Protein AF-0000000068853796 (afdb_homodimer)

Secondary structure (DSSP, 8-state):
--------BHHHHHHHHHHHTT--EEEEE--GGGHHHHHHHHH-SS-EEEE-SSHHHHHHHHHHHHHHTTTSS-EEEEE-STHHHHTTHHHHHHHHHTT--EEEEEEE--GGGTTSS-TT---HHHHHHHHT-SEEEE---GGGHHHHHHHHHHHHHHTT-EEEEEEEHHHHT-B-SS--S--SSS-HHHHHHHHSPPSPPHHHHHHHHHHHT-TT--EEEEE-GGGGGGHHHHHHHHHHHT--EEESSTTSS-TTSTTEEEE-STTS-TTSHHHHHHHHH-SEEEEES-S--HHHHB-TTS-B-SEEEEEESSGGG--TTS--SEEEES-HHHHH-TTTTHHHHHHHHHHHHTT-------S--TTS-TTTTTS-TT-------TT---HHHHHHHHGGG--TT-EEEE-SSHHHHHHHHH----TT-EEE---SS--TTHHHHHHHHHHHHH-TT--EEEEEEHHHHHHHGGGHHHHHHTT--EEEEEEE-SB-HHHHHHSTT--S-B-----HHHHHHHTT-EEEEE-SGGGHHHHHHHHHH-SSEEEEEEE--TT-------------------/--------BHHHHHHHHHHHTT--EEEEE--GGGHHHHHHHHH-TT-EEEE-SSHHHHHHHHHHHHHHTTTSS-EEEEE-STHHHHTTHHHHHHHHHTT--EEEEEEE--GGGTTSS-TT---HHHHHHHHT-SEEEE---GGGHHHHHHHHHHHHHHTT-EEEEEEEHHHHT-B-SS--S--SSS-HHHHHHHHSPPSPPHHHHHHHHHHHT-TT--EEEEE-GGGGGGHHHHHHHHHHHT--EEESSTTSS-TTSTTEEEE-STTS-TTSHHHHHHHHH--EEEEES-S--HHHHB-TTS-B-SEEEEEESSGGG--TTS--SEEEES-HHHHH--TTTHHHHHHHHHHHHTTTT-----S--TTS-TTTTTS-TT-------TT---HHHHHHHHGGG--TT-EEEE-SSHHHHHHHHH----TT-EEE---SS--TTHHHHHHHHHHHHH-TT--EEEEEEHHHHHHHGGGHHHHHHTT--EEEEEEE-SB-HHHHHHSTT--S-B-----HHHHHHHTT-EEEEE-SGGGHHHHHHHHHH-SSEEEEEEE--TT-------------------

Solvent-accessible surface area (backbone atoms only — not comparable to full-atom values): 58100 Å² total; per-residue (Å²): 133,78,76,75,70,78,70,48,33,44,33,54,55,52,50,50,35,39,42,62,36,54,26,48,56,39,24,14,28,84,35,78,26,28,43,66,49,45,34,43,35,62,68,35,92,62,38,39,69,39,66,40,47,37,28,41,51,10,20,35,26,12,29,34,40,2,54,74,50,69,41,66,23,40,11,28,21,39,22,11,37,30,38,39,47,40,32,25,44,38,14,41,47,38,16,36,64,60,44,15,10,24,39,38,42,29,17,26,62,38,77,90,56,55,92,65,90,38,72,29,66,63,64,61,34,50,24,46,35,48,58,61,40,78,39,46,41,65,63,88,48,68,86,47,49,66,62,50,52,45,48,43,52,49,45,12,53,64,64,21,17,18,25,38,42,33,42,22,37,62,41,39,66,31,75,41,95,73,77,65,93,64,66,54,94,61,47,47,67,53,50,44,51,70,51,32,35,56,80,66,50,69,65,58,40,50,47,48,37,48,63,74,65,38,84,88,63,30,55,33,38,33,39,12,69,83,35,32,86,28,18,67,45,52,49,55,51,23,62,75,65,69,22,42,31,35,21,60,40,73,28,29,44,42,47,82,40,81,40,42,60,46,35,42,56,96,49,12,39,39,28,42,66,48,38,40,55,51,55,69,62,37,43,32,37,41,29,30,39,46,85,77,49,56,83,80,28,26,39,75,84,65,47,74,76,36,44,27,34,38,37,15,43,28,81,84,52,57,63,80,89,53,75,56,82,38,78,42,43,16,42,57,43,62,60,48,55,2,63,80,68,16,34,50,37,46,41,50,33,46,66,52,49,65,67,64,73,74,70,71,57,81,57,74,69,79,72,64,60,59,56,67,67,55,32,61,62,78,58,62,79,58,68,84,47,88,69,29,17,55,65,51,61,47,34,45,64,45,28,82,68,60,52,63,62,26,29,42,10,37,19,42,57,48,51,28,38,40,43,54,62,28,42,46,37,53,71,60,33,44,64,46,65,52,74,36,35,45,36,60,30,42,10,62,37,30,16,46,40,37,13,68,71,64,32,90,88,13,40,3,34,18,40,24,32,45,64,25,42,40,44,43,52,45,40,52,37,40,32,54,74,66,65,27,28,30,38,39,36,34,45,35,39,50,46,46,55,51,39,43,72,70,32,88,83,48,51,83,39,73,45,72,72,56,42,64,58,46,39,34,42,19,59,73,30,47,60,50,78,31,37,36,64,87,46,42,66,62,50,52,54,50,44,74,68,49,78,37,46,27,35,39,42,30,33,30,60,70,84,68,73,68,85,71,31,78,75,61,60,80,68,92,68,80,78,68,90,122,131,78,76,75,71,79,74,48,34,43,34,54,55,52,49,50,33,40,44,63,36,54,27,47,55,38,24,15,28,83,33,78,27,28,42,66,47,46,34,44,34,62,66,35,90,63,38,41,69,40,66,39,48,38,27,41,51,11,19,36,25,10,28,34,42,2,52,74,50,68,42,66,23,39,11,28,20,36,24,10,36,31,39,40,48,41,32,25,44,38,14,42,46,38,16,35,63,60,45,16,11,25,41,36,42,29,18,26,61,39,76,90,56,55,95,62,92,39,74,28,66,64,64,60,34,50,23,45,34,47,57,62,41,79,40,45,39,64,63,87,47,68,85,45,49,67,61,48,53,44,49,44,54,50,46,12,53,63,64,22,18,18,22,38,43,32,42,24,37,63,41,38,67,31,74,40,93,74,77,64,92,66,69,54,95,60,46,48,67,53,49,44,52,72,53,32,34,56,80,63,49,68,65,57,45,50,49,48,37,50,61,74,59,38,85,89,62,30,55,32,38,33,36,13,69,84,34,32,88,28,17,68,46,52,49,54,51,23,62,71,66,68,21,40,31,34,21,61,39,73,27,30,43,42,47,81,40,81,41,43,61,47,34,41,56,97,48,13,38,40,27,41,67,49,36,40,55,53,54,68,62,36,43,31,37,40,29,30,39,46,83,79,48,56,82,78,27,25,40,75,84,64,46,72,76,35,44,29,32,39,37,15,43,29,81,85,51,57,62,81,88,53,76,57,83,39,78,42,45,14,42,58,42,61,62,49,56,7,62,80,69,18,32,49,41,44,42,48,30,45,65,56,44,61,66,61,69,72,65,70,54,80,58,72,69,72,74,62,57,59,57,66,64,56,31,65,61,79,60,57,80,58,68,83,48,89,69,29,18,55,65,51,60,47,33,44,63,45,27,82,68,60,51,65,62,26,29,42,10,37,19,43,55,47,50,29,40,40,44,54,64,28,43,48,38,53,71,59,34,46,65,47,66,53,74,36,36,45,37,60,28,42,10,62,37,30,15,43,41,38,12,68,71,65,32,90,86,13,39,5,34,18,41,24,32,48,65,22,41,41,46,43,52,45,39,52,37,40,32,54,72,65,66,28,29,30,37,37,37,33,46,34,40,50,45,46,53,51,38,45,74,72,33,89,82,49,52,83,39,74,42,71,71,56,41,63,59,45,38,32,43,18,59,73,31,47,60,49,77,31,36,36,65,87,45,42,66,63,51,51,53,51,44,74,68,50,77,37,46,26,35,38,43,29,33,30,60,69,83,68,73,67,83,70,31,78,73,62,60,82,67,94,67,80,72,72,78,128

Sequence (1156 aa):
MGCVESKATEVSIVCNALAEAGVSHVYGGHGGAVVPLVNAVCSHKSLTWVCTRNEANASLMAAAAGKLSNGKALGCCLSTSGPAVSNLVTGLLDAQLDRVPVIALTGCKPRSDQGHSEFQDIDQARLLAAGGLAYSITIADPTQLLSVIRDAIAIAFTKRAAVHIAIPVDIQVATVASPPARVLSCSPETLLQRVKAGPPSDASLQRLAALLTAEGERICFAIGCEARDAGPEILALAHRLNAPIVTRSLSAVDEDDYHAMGVIGVHGKPGMRGTAAVLEKTTLVVAFAVSELSVLLCNLHGLQVRKLVEVTTDSFGLAMHFEAELSVTADVATAMALETNANRVIKALRARVARKAGLSTDVAAPRQPAPTLRAPTAMLKTVARSSYCHQAQLLARLGPRLGANDVVCVDTGDITLWTSLSLRLRRGSVVLSSERLGTMGYALCAGIVASAQRGPSATGIVIAGDGGFQMTLNELGTAIQMNSRLVIIVIDNKVLGRVEFGFNNAQGCALAGPDYLALARAYGADGIQLTDDSQIDAALDAAFAASGVFMLHVVSDPDVKAEMATYKPRGIVKVDSAMGCVESKATEVSIVCNALAEAGVSHVYGGHGGAVVPLVNAVCSHKSLTWVCTRNEANASLMAAAAGKLSNGKALGCCLSTSGPAVSNLVTGLLDAQLDRVPVIALTGCKPRSDQGHSEFQDIDQARLLAAGGLAYSITIADPTQLLSVIRDAIAIAFTKRAAVHIAIPVDIQVATVASPPARVLSCSPETLLQRVKAGPPSDASLQRLAALLTAEGERICFAIGCEARDAGPEILALAHRLNAPIVTRSLSAVDEDDYHAMGVIGVHGKPGMRGTAAVLEKTTLVVAFAVSELSVLLCNLHGLQVRKLVEVTTDSFGLAMHFEAELSVTADVATAMALETNANRVIKALRARVARKAGLSTDVAAPRQPAPTLRAPTAMLKTVARSSYCHQAQLLARLGPRLGANDVVCVDTGDITLWTSLSLRLRRGSVVLSSERLGTMGYALCAGIVASAQRGPSATGIVIAGDGGFQMTLNELGTAIQMNSRLVIIVIDNKVLGRVEFGFNNAQGCALAGPDYLALARAYGADGIQLTDDSQIDAALDAAFAASGVFMLHVVSDPDVKAEMATYKPRGIVKVDSA

Foldseek 3Di:
DDPPPPFDALLLLVLLLQVLQVEQEEEEADDDQCVLNQVNQVPDPRYDYFYFPALLLRLLLLLLLQLVVLQLHERHYEYEAAPRLVSNQLSQVLQAVLLGFYEYEYGDAAPVPAPDPDDRHDPSQVVNVVSPFPEGDEDDDLVCSLVVSQVSSLCCRLRSTYYYYYYYSVSRGHGDPDRDPHSHPDGSVVSLVVQFDDAWDPVQLVLVLCVLLPPPAQEAEEEESSLLVLLVLVVVVCVLSVHAYEYQDAQSAQCQDLRYQFYDDPLEQCLLPLSLVSLLSGAEYEYELDQDCQLSAHFLVSHGRHEYEYEYRGPSSDDPVDDHPYYHRHNSNVNRVCPVDVCCSVVVNVVSSVPPPPPVVVPPPPPPRPCVSLVLPCPVVPPQDFQFAALLLLQQVLAVVDDLLEEEFEAAAQQSNSNRSRHGHHHRYHYDYSRPSRDQLSQVSSQLSSQQPSDQLYEREGGHEPVSCVVRVSSLLSQVVSQGHYEHEYEYQQFRQRQPVVDPPDPDGGHDDDPVQVSCVVSPEGEDEDRGNVCSVVRSVVSSPDGGYYYYHGHHHNPDGRDNRNSNPDDDPPPPDD/DDPPPPFDALLLLVLLLQVLQVEQEEEEADDDQCVLNQVNQVPDPRYDYFYFPALLLRLLLLLLLQLVVLQLHERHYEYEAAPRLVSNQLSQVLQAVLLGFYEYEYGDAAPVPAPDPDDRHDPSQVVNVVSPFPEGDEDDDLVCSLVVSQVSSLCCRLRSTYYYYYYYSVSRGHGDPDRDPHRHPDGSVVSLVVQFDPAWDPVQLVLVLCVLLPPPAQEAEEEESSLLVLLVLVVVVCVLSVHAYEYQDAQSAQCQDLRYQFYDDPLEFCLLPLSLVSLLSGAEYEYELDQDCQLSAHFLVSHGRHEYEYEYRGPSSDDVVDDHPYYHRHNSNSNRVCPVPNCCSVVVSCVSSVPVPPPPPVPPPCPVPPCVSLVLPCPVVPPQDFQFAAVLLLQQVLAVVDDLLEEEFEAAAQQSNSNRSRHGHHHRYHYDYSRPSRDQLSQVSSQLSSQQPSDQLYEYEGGHEPVSCVVRVSSLLSQVVSQGHYEHEYEYQQFRQRQPVVDPPDPDGGHDDDPVQVSCVVSPEGEDEDRGNVCSVVRSVVSSPDGGYYYYHGHHHNPDGRDNRNDRPDDDDPDPDD

Nearest PDB structures (foldseek):
  6der-assembly1_A  TM=8.075E-01  e=1.249E-36  Candida albicans SC5314
  6bd3-assembly1_A  TM=8.186E-01  e=3.493E-36  Saccharomyces cerevisiae
  6den-assembly1_A  TM=8.037E-01  e=1.973E-36  Candida albicans SC5314
  1t9d-assembly2_C  TM=8.152E-01  e=2.437E-35  Saccharomyces cerevisiae
  6deo-assembly1_A  TM=8.014E-01  e=6.934E-36  Candida albicans SC5314

Radius of gyration: 31.87 Å; Cα contacts (8 Å, |Δi|>4): 2662; chains: 2; bounding box: 98×106×85 Å

Structure (mmCIF, N/CA/C/O backbone):
data_AF-0000000068853796-model_v1
#
loop_
_entity.id
_entity.type
_entity.pdbx_description
1 polymer 'Pyruvate decarboxylase'
#
loop_
_atom_site.group_PDB
_atom_site.id
_atom_site.type_symbol
_atom_site.label_atom_id
_atom_site.label_alt_id
_atom_site.label_comp_id
_atom_site.label_asym_id
_atom_site.label_entity_id
_atom_site.label_seq_id
_atom_site.pdbx_PDB_ins_code
_atom_site.Cartn_x
_atom_site.Cartn_y
_atom_site.Cartn_z
_atom_site.occupancy
_atom_site.B_iso_or_equiv
_atom_site.auth_seq_id
_atom_site.auth_comp_id
_atom_site.auth_asym_id
_atom_site.auth_atom_id
_atom_site.pdbx_PDB_model_num
ATOM 1 N N . MET A 1 1 ? 50.75 -3.875 -10.453 1 22.17 1 MET A N 1
ATOM 2 C CA . MET A 1 1 ? 49.375 -4.434 -10.453 1 22.17 1 MET A CA 1
ATOM 3 C C . MET A 1 1 ? 48.344 -3.328 -10.508 1 22.17 1 MET A C 1
ATOM 5 O O . MET A 1 1 ? 48.281 -2.473 -9.625 1 22.17 1 MET A O 1
ATOM 9 N N . GLY A 1 2 ? 48.031 -2.812 -11.672 1 27.36 2 GLY A N 1
ATOM 10 C CA . GLY A 1 2 ? 47.375 -1.534 -11.93 1 27.36 2 GLY A CA 1
ATOM 11 C C . GLY A 1 2 ? 46 -1.422 -11.297 1 27.36 2 GLY A C 1
ATOM 12 O O . GLY A 1 2 ? 45.281 -2.42 -11.156 1 27.36 2 GLY A O 1
ATOM 13 N N . CYS A 1 3 ? 45.875 -0.529 -10.352 1 27.64 3 CYS A N 1
ATOM 14 C CA . CYS A 1 3 ? 44.625 -0.186 -9.68 1 27.64 3 CYS A CA 1
ATOM 15 C C . CYS A 1 3 ? 43.469 -0.102 -10.68 1 27.64 3 CYS A C 1
ATOM 17 O O . CYS A 1 3 ? 43.469 0.738 -11.578 1 27.64 3 CYS A O 1
ATOM 19 N N . VAL A 1 4 ? 43 -1.176 -11.148 1 31.61 4 VAL A N 1
ATOM 20 C CA . VAL A 1 4 ? 41.844 -1.124 -12.031 1 31.61 4 VAL A CA 1
ATOM 21 C C . VAL A 1 4 ? 40.875 -0.029 -11.562 1 31.61 4 VAL A C 1
ATOM 23 O O . VAL A 1 4 ? 40.406 -0.062 -10.422 1 31.61 4 VAL A O 1
ATOM 26 N N . GLU A 1 5 ? 40.938 1.167 -11.875 1 37.88 5 GLU A N 1
ATOM 27 C CA . GLU A 1 5 ? 40.094 2.332 -11.617 1 37.88 5 GLU A CA 1
ATOM 28 C C . GLU A 1 5 ? 38.625 1.99 -11.773 1 37.88 5 GLU A C 1
ATOM 30 O O . GLU A 1 5 ? 38.188 1.551 -12.836 1 37.88 5 GLU A O 1
ATOM 35 N N . SER A 1 6 ? 37.969 1.441 -10.852 1 50.03 6 SER A N 1
ATOM 36 C CA . SER A 1 6 ? 36.531 1.103 -10.836 1 50.03 6 SER A CA 1
ATOM 37 C C . SER A 1 6 ? 35.719 2.158 -11.555 1 50.03 6 SER A C 1
ATOM 39 O O . SER A 1 6 ? 35.75 3.338 -11.195 1 50.03 6 SER A O 1
ATOM 41 N N . LYS A 1 7 ? 35.594 2.055 -12.844 1 58.66 7 LYS A N 1
ATOM 42 C CA . LYS A 1 7 ? 34.812 2.945 -13.719 1 58.66 7 LYS A CA 1
ATOM 43 C C . LYS A 1 7 ? 33.5 3.33 -13.078 1 58.66 7 LYS A C 1
ATOM 45 O O . LYS A 1 7 ? 32.75 2.463 -12.617 1 58.66 7 LYS A O 1
ATOM 50 N N . ALA A 1 8 ? 33.344 4.621 -12.898 1 75.56 8 ALA A N 1
ATOM 51 C CA . ALA A 1 8 ? 32.094 5.18 -12.375 1 75.56 8 ALA A CA 1
ATOM 52 C C . ALA A 1 8 ? 30.906 4.793 -13.25 1 75.56 8 ALA A C 1
ATOM 54 O O . ALA A 1 8 ? 31.031 4.652 -14.461 1 75.56 8 ALA A O 1
ATOM 55 N N . THR A 1 9 ? 29.828 4.375 -12.578 1 83.06 9 THR A N 1
ATOM 56 C CA . THR A 1 9 ? 28.609 3.996 -13.289 1 83.06 9 THR A CA 1
ATOM 57 C C . THR A 1 9 ? 27.594 5.125 -13.25 1 83.06 9 THR A C 1
ATOM 59 O O . THR A 1 9 ? 27.781 6.109 -12.531 1 83.06 9 THR A O 1
ATOM 62 N N . GLU A 1 10 ? 26.578 5.102 -14.055 1 85.38 10 GLU A N 1
ATOM 63 C CA . GLU A 1 10 ? 25.469 6.062 -14.133 1 85.38 10 GLU A CA 1
ATOM 64 C C . GLU A 1 10 ? 24.828 6.266 -12.773 1 85.38 10 GLU A C 1
ATOM 66 O O . GLU A 1 10 ? 24.359 7.363 -12.461 1 85.38 10 GLU A O 1
ATOM 71 N N . VAL A 1 11 ? 24.922 5.309 -12.016 1 89.06 11 VAL A N 1
ATOM 72 C CA . VAL A 1 11 ? 24.219 5.398 -10.742 1 89.06 11 VAL A CA 1
ATOM 73 C C . VAL A 1 11 ? 24.969 6.316 -9.789 1 89.06 11 VAL A C 1
ATOM 75 O O . VAL A 1 11 ? 24.375 6.898 -8.875 1 89.06 11 VAL A O 1
ATOM 78 N N . SER A 1 12 ? 26.25 6.504 -10.008 1 88.94 12 SER A N 1
ATOM 79 C CA . SER A 1 12 ? 27 7.457 -9.203 1 88.94 12 SER A CA 1
ATOM 80 C C . SER A 1 12 ? 26.5 8.883 -9.406 1 88.94 12 SER A C 1
ATOM 82 O O . SER A 1 12 ? 26.484 9.68 -8.469 1 88.94 12 SER A O 1
ATOM 84 N N . ILE A 1 13 ? 26.078 9.18 -10.617 1 89.69 13 ILE A N 1
ATOM 85 C CA . ILE A 1 13 ? 25.516 10.484 -10.938 1 89.69 13 ILE A CA 1
ATOM 86 C C . ILE A 1 13 ? 24.234 10.703 -10.133 1 89.69 13 ILE A C 1
ATOM 88 O O . ILE A 1 13 ? 24.031 11.781 -9.562 1 89.69 13 ILE A O 1
ATOM 92 N N . VAL A 1 14 ? 23.453 9.688 -10.062 1 94.56 14 VAL A N 1
ATOM 93 C CA . VAL A 1 14 ? 22.188 9.766 -9.359 1 94.56 14 VAL A CA 1
ATOM 94 C C . VAL A 1 14 ? 22.422 10.016 -7.875 1 94.56 14 VAL A C 1
ATOM 96 O O . VAL A 1 14 ? 21.828 10.906 -7.277 1 94.56 14 VAL A O 1
ATOM 99 N N . CYS A 1 15 ? 23.359 9.312 -7.293 1 95.69 15 CYS A N 1
ATOM 100 C CA . CYS A 1 15 ? 23.625 9.406 -5.863 1 95.69 15 CYS A CA 1
ATOM 101 C C . CYS A 1 15 ? 24.203 10.766 -5.504 1 95.69 15 CYS A C 1
ATOM 103 O O . CYS A 1 15 ? 23.859 11.352 -4.48 1 95.69 15 CYS A O 1
ATOM 105 N N . ASN A 1 16 ? 25.094 11.258 -6.336 1 93.75 16 ASN A N 1
ATOM 106 C CA . ASN A 1 16 ? 25.656 12.586 -6.102 1 93.75 16 ASN A CA 1
ATOM 107 C C . ASN A 1 16 ? 24.594 13.672 -6.176 1 93.75 16 ASN A C 1
ATOM 109 O O . ASN A 1 16 ? 24.594 14.602 -5.371 1 93.75 16 ASN A O 1
ATOM 113 N N . ALA A 1 17 ? 23.719 13.531 -7.133 1 94.31 17 ALA A N 1
ATOM 114 C CA . ALA A 1 17 ? 22.625 14.484 -7.27 1 94.31 17 ALA A CA 1
ATOM 115 C C . ALA A 1 17 ? 21.734 14.484 -6.027 1 94.31 17 ALA A C 1
ATOM 117 O O . ALA A 1 17 ? 21.312 15.547 -5.559 1 94.31 17 ALA A O 1
ATOM 118 N N . LEU A 1 18 ? 21.453 13.297 -5.539 1 97.31 18 LEU A N 1
ATOM 119 C CA . LEU A 1 18 ? 20.625 13.172 -4.344 1 97.31 18 LEU A CA 1
ATOM 120 C C . LEU A 1 18 ? 21.281 13.852 -3.15 1 97.31 18 LEU A C 1
ATOM 122 O O . LEU A 1 18 ? 20.641 14.602 -2.422 1 97.31 18 LEU A O 1
ATOM 126 N N . ALA A 1 19 ? 22.547 13.594 -2.977 1 96.44 19 ALA A N 1
ATOM 127 C CA . ALA A 1 19 ? 23.281 14.188 -1.863 1 96.44 19 ALA A CA 1
ATOM 128 C C . ALA A 1 19 ? 23.297 15.711 -1.964 1 96.44 19 ALA A C 1
ATOM 130 O O . ALA A 1 19 ? 23.109 16.406 -0.963 1 96.44 19 ALA A O 1
ATOM 131 N N . GLU A 1 20 ? 23.5 16.203 -3.156 1 94.06 20 GLU A N 1
ATOM 132 C CA . GLU A 1 20 ? 23.531 17.641 -3.391 1 94.06 20 GLU A CA 1
ATOM 133 C C . GLU A 1 20 ? 22.156 18.266 -3.125 1 94.06 20 GLU A C 1
ATOM 135 O O . GLU A 1 20 ? 22.062 19.438 -2.75 1 94.06 20 GLU A O 1
ATOM 140 N N . ALA A 1 21 ? 21.125 17.453 -3.275 1 96.12 21 ALA A N 1
ATOM 141 C CA . ALA A 1 21 ? 19.766 17.938 -3.088 1 96.12 21 ALA A CA 1
ATOM 142 C C . ALA A 1 21 ? 19.344 17.844 -1.626 1 96.12 21 ALA A C 1
ATOM 144 O O . ALA A 1 21 ? 18.172 18.078 -1.291 1 96.12 21 ALA A O 1
ATOM 145 N N . GLY A 1 22 ? 20.25 17.406 -0.757 1 96.19 22 GLY A N 1
ATOM 146 C CA . GLY A 1 22 ? 20.016 17.391 0.676 1 96.19 22 GLY A CA 1
ATOM 147 C C . GLY A 1 22 ? 19.469 16.078 1.185 1 96.19 22 GLY A C 1
ATOM 148 O O . GLY A 1 22 ? 19.031 15.977 2.336 1 96.19 22 GLY A O 1
ATOM 149 N N . VAL A 1 23 ? 19.516 15.016 0.363 1 97.81 23 VAL A N 1
ATOM 150 C CA . VAL A 1 23 ? 19.047 13.695 0.789 1 97.81 23 VAL A CA 1
ATOM 151 C C . VAL A 1 23 ? 20.078 13.062 1.721 1 97.81 23 VAL A C 1
ATOM 153 O O . VAL A 1 23 ? 21.281 13.055 1.421 1 97.81 23 VAL A O 1
ATOM 156 N N . SER A 1 24 ? 19.625 12.617 2.814 1 97.19 24 SER A N 1
ATOM 157 C CA . SER A 1 24 ? 20.516 11.898 3.729 1 97.19 24 SER A CA 1
ATOM 158 C C . SER A 1 24 ? 20.125 10.43 3.822 1 97.19 24 SER A C 1
ATOM 160 O O . SER A 1 24 ? 21 9.57 4.016 1 97.19 24 SER A O 1
ATOM 162 N N . HIS A 1 25 ? 18.875 10.172 3.764 1 98.19 25 HIS A N 1
ATOM 163 C CA . HIS A 1 25 ? 18.344 8.812 3.84 1 98.19 25 HIS A CA 1
ATOM 164 C C . HIS A 1 25 ? 17.516 8.469 2.605 1 98.19 25 HIS A C 1
ATOM 166 O O . HIS A 1 25 ? 16.75 9.297 2.123 1 98.19 25 HIS A O 1
ATOM 172 N N . VAL A 1 26 ? 17.75 7.312 2.078 1 98.75 26 VAL A N 1
ATOM 173 C CA . VAL A 1 26 ? 16.969 6.758 0.98 1 98.75 26 VAL A CA 1
ATOM 174 C C . VAL A 1 26 ? 16.125 5.578 1.481 1 98.75 26 VAL A C 1
ATOM 176 O O . VAL A 1 26 ? 16.672 4.535 1.845 1 98.75 26 VAL A O 1
ATOM 179 N N . TYR A 1 27 ? 14.82 5.758 1.488 1 98.62 27 TYR A N 1
ATOM 180 C CA . TYR A 1 27 ? 13.906 4.73 1.991 1 98.62 27 TYR A CA 1
ATOM 181 C C . TYR A 1 27 ? 13.398 3.852 0.857 1 98.62 27 TYR A C 1
ATOM 183 O O . TYR A 1 27 ? 13.023 4.352 -0.206 1 98.62 27 TYR A O 1
ATOM 191 N N . GLY A 1 28 ? 13.375 2.504 1.028 1 97.44 28 GLY A N 1
ATOM 192 C CA . GLY A 1 28 ? 12.906 1.833 -0.175 1 97.44 28 GLY A CA 1
ATOM 193 C C . GLY A 1 28 ? 12.734 0.337 0.005 1 97.44 28 GLY A C 1
ATOM 194 O O . GLY A 1 28 ? 12.844 -0.177 1.12 1 97.44 28 GLY A O 1
ATOM 195 N N . GLY A 1 29 ? 12.227 -0.269 -1.069 1 96.25 29 GLY A N 1
ATOM 196 C CA . GLY A 1 29 ? 12.117 -1.706 -1.268 1 96.25 29 GLY A CA 1
ATOM 197 C C . GLY A 1 29 ? 13.141 -2.25 -2.252 1 96.25 29 GLY A C 1
ATOM 198 O O . GLY A 1 29 ? 13.141 -1.87 -3.424 1 96.25 29 GLY A O 1
ATOM 199 N N . HIS A 1 30 ? 13.938 -3.215 -1.789 1 96.81 30 HIS A N 1
ATOM 200 C CA . HIS A 1 30 ? 15.023 -3.781 -2.58 1 96.81 30 HIS A CA 1
ATOM 201 C C . HIS A 1 30 ? 14.5 -4.797 -3.59 1 96.81 30 HIS A C 1
ATOM 203 O O . HIS A 1 30 ? 13.336 -5.184 -3.537 1 96.81 30 HIS A O 1
ATOM 209 N N . GLY A 1 31 ? 15.297 -5.121 -4.562 1 94.38 31 GLY A N 1
ATOM 210 C CA . GLY A 1 31 ? 14.969 -6.109 -5.578 1 94.38 31 GLY A CA 1
ATOM 211 C C . GLY A 1 31 ? 15.961 -6.129 -6.73 1 94.38 31 GLY A C 1
ATOM 212 O O . GLY A 1 31 ? 16.875 -5.309 -6.777 1 94.38 31 GLY A O 1
ATOM 213 N N . GLY A 1 32 ? 15.75 -7.062 -7.578 1 91.38 32 GLY A N 1
ATOM 214 C CA . GLY A 1 32 ? 16.688 -7.305 -8.664 1 91.38 32 GLY A CA 1
ATOM 215 C C . GLY A 1 32 ? 16.859 -6.117 -9.594 1 91.38 32 GLY A C 1
ATOM 216 O O . GLY A 1 32 ? 17.938 -5.871 -10.109 1 91.38 32 GLY A O 1
ATOM 217 N N . ALA A 1 33 ? 15.875 -5.336 -9.734 1 93.38 33 ALA A N 1
ATOM 218 C CA . ALA A 1 33 ? 15.883 -4.277 -10.742 1 93.38 33 ALA A CA 1
ATOM 219 C C . ALA A 1 33 ? 16.594 -3.029 -10.219 1 93.38 33 ALA A C 1
ATOM 221 O O . ALA A 1 33 ? 16.766 -2.051 -10.945 1 93.38 33 ALA A O 1
ATOM 222 N N . VAL A 1 34 ? 17.078 -3.072 -8.922 1 96.38 34 VAL A N 1
ATOM 223 C CA . VAL A 1 34 ? 17.672 -1.849 -8.406 1 96.38 34 VAL A CA 1
ATOM 224 C C . VAL A 1 34 ? 18.969 -2.184 -7.656 1 96.38 34 VAL A C 1
ATOM 226 O O . VAL A 1 34 ? 19.484 -1.36 -6.895 1 96.38 34 VAL A O 1
ATOM 229 N N . VAL A 1 35 ? 19.562 -3.338 -7.816 1 95.44 35 VAL A N 1
ATOM 230 C CA . VAL A 1 35 ? 20.75 -3.766 -7.07 1 95.44 35 VAL A CA 1
ATOM 231 C C . VAL A 1 35 ? 21.891 -2.777 -7.301 1 95.44 35 VAL A C 1
ATOM 233 O O . VAL A 1 35 ? 22.5 -2.307 -6.344 1 95.44 35 VAL A O 1
ATOM 236 N N . PRO A 1 36 ? 22.188 -2.385 -8.562 1 94.56 36 PRO A N 1
ATOM 237 C CA . PRO A 1 36 ? 23.281 -1.43 -8.75 1 94.56 36 PRO A CA 1
ATOM 238 C C . PRO A 1 36 ? 23.016 -0.092 -8.062 1 94.56 36 PRO A C 1
ATOM 240 O O . PRO A 1 36 ? 23.938 0.509 -7.5 1 94.56 36 PRO A O 1
ATOM 243 N N . LEU A 1 37 ? 21.797 0.339 -8.102 1 96 37 LEU A N 1
ATOM 244 C CA . LEU A 1 37 ? 21.438 1.611 -7.488 1 96 37 LEU A CA 1
ATOM 245 C C . LEU A 1 37 ? 21.562 1.536 -5.969 1 96 37 LEU A C 1
ATOM 247 O O . LEU A 1 37 ? 22.109 2.443 -5.34 1 96 37 LEU A O 1
ATOM 251 N N . VAL A 1 38 ? 21.062 0.481 -5.363 1 97.44 38 VAL A N 1
ATOM 252 C CA . VAL A 1 38 ? 21.125 0.306 -3.918 1 97.44 38 VAL A CA 1
ATOM 253 C C . VAL A 1 38 ? 22.578 0.167 -3.482 1 97.44 38 VAL A C 1
ATOM 255 O O . VAL A 1 38 ? 22.984 0.717 -2.455 1 97.44 38 VAL A O 1
ATOM 258 N N . ASN A 1 39 ? 23.406 -0.583 -4.262 1 96.12 39 ASN A N 1
ATOM 259 C CA . ASN A 1 39 ? 24.828 -0.675 -3.973 1 96.12 39 ASN A CA 1
ATOM 260 C C . ASN A 1 39 ? 25.484 0.703 -3.939 1 96.12 39 ASN A C 1
ATOM 262 O O . ASN A 1 39 ? 26.312 0.983 -3.064 1 96.12 39 ASN A O 1
ATOM 266 N N . ALA A 1 40 ? 25.078 1.484 -4.902 1 95.19 40 ALA A N 1
ATOM 267 C CA . ALA A 1 40 ? 25.641 2.832 -4.98 1 95.19 40 ALA A CA 1
ATOM 268 C C . ALA A 1 40 ? 25.234 3.666 -3.771 1 95.19 40 ALA A C 1
ATOM 270 O O . ALA A 1 40 ? 26.047 4.426 -3.232 1 95.19 40 ALA A O 1
ATOM 271 N N . VAL A 1 41 ? 24 3.59 -3.342 1 97.44 41 VAL A N 1
ATOM 272 C CA . VAL A 1 41 ? 23.516 4.312 -2.166 1 97.44 41 VAL A CA 1
ATOM 273 C C . VAL A 1 41 ? 24.281 3.854 -0.93 1 97.44 41 VAL A C 1
ATOM 275 O O . VAL A 1 41 ? 24.75 4.68 -0.142 1 97.44 41 VAL A O 1
ATOM 278 N N . CYS A 1 42 ? 24.453 2.543 -0.765 1 96.69 42 CYS A N 1
ATOM 279 C CA . CYS A 1 42 ? 25.125 1.962 0.397 1 96.69 42 CYS A CA 1
ATOM 280 C C . CYS A 1 42 ? 26.594 2.379 0.454 1 96.69 42 CYS A C 1
ATOM 282 O O . CYS A 1 42 ? 27.156 2.531 1.539 1 96.69 42 CYS A O 1
ATOM 284 N N . SER A 1 43 ? 27.156 2.631 -0.672 1 94.94 43 SER A N 1
ATOM 285 C CA . SER A 1 43 ? 28.578 2.936 -0.736 1 94.94 43 SER A CA 1
ATOM 286 C C . SER A 1 43 ? 28.828 4.438 -0.665 1 94.94 43 SER A C 1
ATOM 288 O O . SER A 1 43 ? 29.969 4.875 -0.509 1 94.94 43 SER A O 1
ATOM 290 N N . HIS A 1 44 ? 27.797 5.172 -0.83 1 95.31 44 HIS A N 1
ATOM 291 C CA . HIS A 1 44 ? 27.953 6.625 -0.838 1 95.31 44 HIS A CA 1
ATOM 292 C C . HIS A 1 44 ? 28.172 7.16 0.571 1 95.31 44 HIS A C 1
ATOM 294 O O . HIS A 1 44 ? 27.516 6.73 1.518 1 95.31 44 HIS A O 1
ATOM 300 N N . LYS A 1 45 ? 28.984 8.164 0.762 1 95.25 45 LYS A N 1
ATOM 301 C CA . LYS A 1 45 ? 29.391 8.664 2.07 1 95.25 45 LYS A CA 1
ATOM 302 C C . LYS A 1 45 ? 28.266 9.445 2.736 1 95.25 45 LYS A C 1
ATOM 304 O O . LYS A 1 45 ? 28.172 9.484 3.965 1 95.25 45 LYS A O 1
ATOM 309 N N . SER A 1 46 ? 27.453 10.078 1.895 1 96 46 SER A N 1
ATOM 310 C CA . SER A 1 46 ? 26.469 11 2.449 1 96 46 SER A CA 1
ATOM 311 C C . SER A 1 46 ? 25.078 10.383 2.482 1 96 46 SER A C 1
ATOM 313 O O . SER A 1 46 ? 24.125 11.008 2.943 1 96 46 SER A O 1
ATOM 315 N N . LEU A 1 47 ? 24.938 9.188 1.922 1 97.56 47 LEU A N 1
ATOM 316 C CA . LEU A 1 47 ? 23.625 8.578 1.835 1 97.56 47 LEU A CA 1
ATOM 317 C C . LEU A 1 47 ? 23.531 7.336 2.719 1 97.56 47 LEU A C 1
ATOM 319 O O . LEU A 1 47 ? 24.516 6.609 2.869 1 97.56 47 LEU A O 1
ATOM 323 N N . THR A 1 48 ? 22.375 7.145 3.307 1 97.75 48 THR A N 1
ATOM 324 C CA . THR A 1 48 ? 22.078 5.953 4.098 1 97.75 48 THR A CA 1
ATOM 325 C C . THR A 1 48 ? 20.906 5.188 3.516 1 97.75 48 THR A C 1
ATOM 327 O O . THR A 1 48 ? 19.828 5.762 3.297 1 97.75 48 THR A O 1
ATOM 330 N N . TRP A 1 49 ? 21.062 3.916 3.258 1 98 49 TRP A N 1
ATOM 331 C CA . TRP A 1 49 ? 20.016 3.033 2.771 1 98 49 TRP A CA 1
ATOM 332 C C . TRP A 1 49 ? 19.141 2.541 3.924 1 98 49 TRP A C 1
ATOM 334 O O . TRP A 1 49 ? 19.656 2.055 4.934 1 98 49 TRP A O 1
ATOM 344 N N . VAL A 1 50 ? 17.844 2.715 3.789 1 98.12 50 VAL A N 1
ATOM 345 C CA . VAL A 1 50 ? 16.891 2.193 4.754 1 98.12 50 VAL A CA 1
ATOM 346 C C . VAL A 1 50 ? 15.945 1.213 4.062 1 98.12 50 VAL A C 1
ATOM 348 O O . VAL A 1 50 ? 15.047 1.624 3.324 1 98.12 50 VAL A O 1
ATOM 351 N N . CYS A 1 51 ? 16.078 -0.036 4.332 1 97.38 51 CYS A N 1
ATOM 352 C CA . CYS A 1 51 ? 15.156 -1.051 3.816 1 97.38 51 CYS A CA 1
ATOM 353 C C . CYS A 1 51 ? 13.883 -1.11 4.645 1 97.38 51 CYS A C 1
ATOM 355 O O . CYS A 1 51 ? 13.875 -1.661 5.746 1 97.38 51 CYS A O 1
ATOM 357 N N . THR A 1 52 ? 12.836 -0.566 4.105 1 98.12 52 THR A N 1
ATOM 358 C CA . THR A 1 52 ? 11.555 -0.588 4.801 1 98.12 52 THR A CA 1
ATOM 359 C C . THR A 1 52 ? 10.906 -1.966 4.695 1 98.12 52 THR A C 1
ATOM 361 O O . THR A 1 52 ? 11.336 -2.799 3.895 1 98.12 52 THR A O 1
ATOM 364 N N . ARG A 1 53 ? 9.969 -2.248 5.539 1 98.06 53 ARG A N 1
ATOM 365 C CA . ARG A 1 53 ? 9.281 -3.531 5.477 1 98.06 53 ARG A CA 1
ATOM 366 C C . ARG A 1 53 ? 8.297 -3.568 4.312 1 98.06 53 ARG A C 1
ATOM 368 O O . ARG A 1 53 ? 8.023 -4.633 3.758 1 98.06 53 ARG A O 1
ATOM 375 N N . ASN A 1 54 ? 7.723 -2.494 3.975 1 98.19 54 ASN A N 1
ATOM 376 C CA . ASN A 1 54 ? 6.828 -2.352 2.83 1 98.19 54 ASN A CA 1
ATOM 377 C C . ASN A 1 54 ? 7.078 -1.044 2.084 1 98.19 54 ASN A C 1
ATOM 379 O O . ASN A 1 54 ? 7.148 0.023 2.695 1 98.19 54 ASN A O 1
ATOM 383 N N . GLU A 1 55 ? 7.16 -1.077 0.773 1 98 55 GLU A N 1
ATOM 384 C CA . GLU A 1 55 ? 7.445 0.097 -0.046 1 98 55 GLU A CA 1
ATOM 385 C C . GLU A 1 55 ? 6.375 1.169 0.131 1 98 55 GLU A C 1
ATOM 387 O O . GLU A 1 55 ? 6.656 2.361 -0.008 1 98 55 GLU A O 1
ATOM 392 N N . ALA A 1 56 ? 5.141 0.758 0.465 1 97.88 56 ALA A N 1
ATOM 393 C CA . ALA A 1 56 ? 4.094 1.734 0.75 1 97.88 56 ALA A CA 1
ATOM 394 C C . ALA A 1 56 ? 4.523 2.697 1.852 1 97.88 56 ALA A C 1
ATOM 396 O O . ALA A 1 56 ? 4.195 3.885 1.812 1 97.88 56 ALA A O 1
ATOM 397 N N . ASN A 1 57 ? 5.277 2.205 2.793 1 98.62 57 ASN A N 1
ATOM 398 C CA . ASN A 1 57 ? 5.734 3.01 3.92 1 98.62 57 ASN A CA 1
ATOM 399 C C . ASN A 1 57 ? 7.008 3.781 3.578 1 98.62 57 ASN A C 1
ATOM 401 O O . ASN A 1 57 ? 7.301 4.809 4.191 1 98.62 57 ASN A O 1
ATOM 405 N N . ALA A 1 58 ? 7.762 3.311 2.533 1 98.81 58 ALA A N 1
ATOM 406 C CA . ALA A 1 58 ? 8.938 4.031 2.059 1 98.81 58 ALA A CA 1
ATOM 407 C C . ALA A 1 58 ? 8.555 5.395 1.486 1 98.81 58 ALA A C 1
ATOM 409 O O . ALA A 1 58 ? 9.211 6.398 1.762 1 98.81 58 ALA A O 1
ATOM 410 N N . SER A 1 59 ? 7.504 5.375 0.681 1 98.81 59 SER A N 1
ATOM 411 C CA . SER A 1 59 ? 7.078 6.641 0.085 1 98.81 59 SER A CA 1
ATOM 412 C C . SER A 1 59 ? 6.5 7.578 1.136 1 98.81 59 SER A C 1
ATOM 414 O O . SER A 1 59 ? 6.656 8.797 1.041 1 98.81 59 SER A O 1
ATOM 416 N N . LEU A 1 60 ? 5.828 7.027 2.154 1 98.81 60 LEU A N 1
ATOM 417 C CA . LEU A 1 60 ? 5.348 7.867 3.248 1 98.81 60 LEU A CA 1
ATOM 418 C C . LEU A 1 60 ? 6.516 8.469 4.023 1 98.81 60 LEU A C 1
ATOM 420 O O . LEU A 1 60 ? 6.449 9.625 4.457 1 98.81 60 LEU A O 1
ATOM 424 N N . MET A 1 61 ? 7.574 7.699 4.191 1 98.88 61 MET A N 1
ATOM 425 C CA . MET A 1 61 ? 8.766 8.203 4.871 1 98.88 61 MET A CA 1
ATOM 426 C C . MET A 1 61 ? 9.438 9.297 4.043 1 98.88 61 MET A C 1
ATOM 428 O O . MET A 1 61 ? 9.891 10.305 4.59 1 98.88 61 MET A O 1
ATOM 432 N N . ALA A 1 62 ? 9.461 9.117 2.734 1 98.88 62 ALA A N 1
ATOM 433 C CA . ALA A 1 62 ? 10.008 10.148 1.863 1 98.88 62 ALA A CA 1
ATOM 434 C C . ALA A 1 62 ? 9.195 11.438 1.956 1 98.88 62 ALA A C 1
ATOM 436 O O . ALA A 1 62 ? 9.75 12.531 2.004 1 98.88 62 ALA A O 1
ATOM 437 N N . ALA A 1 63 ? 7.883 11.312 1.965 1 98.69 63 ALA A N 1
ATOM 438 C CA . ALA A 1 63 ? 7.004 12.469 2.131 1 98.69 63 ALA A CA 1
ATOM 439 C C . ALA A 1 63 ? 7.277 13.172 3.457 1 98.69 63 ALA A C 1
ATOM 441 O O . ALA A 1 63 ? 7.367 14.406 3.506 1 98.69 63 ALA A O 1
ATOM 442 N N . ALA A 1 64 ? 7.426 12.398 4.504 1 98.5 64 ALA A N 1
ATOM 443 C CA . ALA A 1 64 ? 7.703 12.953 5.824 1 98.5 64 ALA A CA 1
ATOM 444 C C . ALA A 1 64 ? 9.023 13.711 5.836 1 98.5 64 ALA A C 1
ATOM 446 O O . ALA A 1 64 ? 9.148 14.75 6.492 1 98.5 64 ALA A O 1
ATOM 447 N N . ALA A 1 65 ? 9.992 13.211 5.113 1 98.38 65 ALA A N 1
ATOM 448 C CA . ALA A 1 65 ? 11.289 13.883 5.027 1 98.38 65 ALA A CA 1
ATOM 449 C C . ALA A 1 65 ? 11.148 15.25 4.363 1 98.38 65 ALA A C 1
ATOM 451 O O . ALA A 1 65 ? 11.742 16.234 4.82 1 98.38 65 ALA A O 1
ATOM 452 N N . GLY A 1 66 ? 10.406 15.281 3.283 1 96.81 66 GLY A N 1
ATOM 453 C CA . GLY A 1 66 ? 10.133 16.562 2.643 1 96.81 66 GLY A CA 1
ATOM 454 C C . GLY A 1 66 ? 9.43 17.547 3.555 1 96.81 66 GLY A C 1
ATOM 455 O O . GLY A 1 66 ? 9.773 18.734 3.576 1 96.81 66 GLY A O 1
ATOM 456 N N . LYS A 1 67 ? 8.5 17.094 4.34 1 94.5 67 LYS A N 1
ATOM 457 C CA . LYS A 1 67 ? 7.738 17.938 5.258 1 94.5 67 LYS A CA 1
ATOM 458 C C . LYS A 1 67 ? 8.609 18.422 6.422 1 94.5 67 LYS A C 1
ATOM 460 O O . LYS A 1 67 ? 8.5 19.562 6.855 1 94.5 67 LYS A O 1
ATOM 465 N N . LEU A 1 68 ? 9.43 17.469 6.914 1 94.62 68 LEU A N 1
ATOM 466 C CA . LEU A 1 68 ? 10.289 17.781 8.055 1 94.62 68 LEU A CA 1
ATOM 467 C C . LEU A 1 68 ? 11.211 18.953 7.742 1 94.62 68 LEU A C 1
ATOM 469 O O . LEU A 1 68 ? 11.422 19.828 8.586 1 94.62 68 LEU A O 1
ATOM 473 N N . SER A 1 69 ? 11.672 19.031 6.512 1 92.5 69 SER A N 1
ATOM 474 C CA . SER A 1 69 ? 12.578 20.094 6.102 1 92.5 69 SER A CA 1
ATOM 475 C C . SER A 1 69 ? 11.812 21.312 5.609 1 92.5 69 SER A C 1
ATOM 477 O O . SER A 1 69 ? 12.414 22.328 5.238 1 92.5 69 SER A O 1
ATOM 479 N N . ASN A 1 70 ? 10.5 21.172 5.57 1 88.81 70 ASN A N 1
ATOM 480 C CA . ASN A 1 70 ? 9.633 22.203 5.004 1 88.81 70 ASN A CA 1
ATOM 481 C C . ASN A 1 70 ? 10.016 22.516 3.559 1 88.81 70 ASN A C 1
ATOM 483 O O . ASN A 1 70 ? 10.047 23.688 3.16 1 88.81 70 ASN A O 1
ATOM 487 N N . GLY A 1 71 ? 10.453 21.484 2.854 1 88.81 71 GLY A N 1
ATOM 488 C CA . GLY A 1 71 ? 10.727 21.594 1.43 1 88.81 71 GLY A CA 1
ATOM 489 C C . GLY A 1 71 ? 12.133 22.078 1.13 1 88.81 71 GLY A C 1
ATOM 490 O O . GLY A 1 71 ? 12.484 22.297 -0.031 1 88.81 71 GLY A O 1
ATOM 491 N N . LYS A 1 72 ? 13 22.203 2.068 1 89.69 72 LYS A N 1
ATOM 492 C CA . LYS A 1 72 ? 14.359 22.688 1.86 1 89.69 72 LYS A CA 1
ATOM 493 C C . LYS A 1 72 ? 15.281 21.547 1.423 1 89.69 72 LYS A C 1
ATOM 495 O O . LYS A 1 72 ? 16.359 21.797 0.871 1 89.69 72 LYS A O 1
ATOM 500 N N . ALA A 1 73 ? 14.859 20.375 1.736 1 94.44 73 ALA A N 1
ATOM 501 C CA . ALA A 1 73 ? 15.586 19.188 1.308 1 94.44 73 ALA A CA 1
ATOM 502 C C . ALA A 1 73 ? 14.656 18.219 0.566 1 94.44 73 ALA A C 1
ATOM 504 O O . ALA A 1 73 ? 13.445 18.234 0.775 1 94.44 73 ALA A O 1
ATOM 505 N N . LEU A 1 74 ? 15.273 17.438 -0.248 1 97.56 74 LEU A N 1
ATOM 506 C CA . LEU A 1 74 ? 14.547 16.484 -1.078 1 97.56 74 LEU A CA 1
ATOM 507 C C . LEU A 1 74 ? 14.312 15.172 -0.328 1 97.56 74 LEU A C 1
ATOM 509 O O . LEU A 1 74 ? 15.242 14.617 0.258 1 97.56 74 LEU A O 1
ATOM 513 N N . GLY A 1 75 ? 12.977 14.758 -0.191 1 98.62 75 GLY A N 1
ATOM 514 C CA . GLY A 1 75 ? 12.727 13.383 0.215 1 98.62 75 GLY A CA 1
ATOM 515 C C . GLY A 1 75 ? 12.992 12.375 -0.887 1 98.62 75 GLY A C 1
ATOM 516 O O . GLY A 1 75 ? 12.852 12.688 -2.07 1 98.62 75 GLY A O 1
ATOM 517 N N . CYS A 1 76 ? 13.383 11.094 -0.519 1 98.88 76 CYS A N 1
ATOM 518 C CA . CYS A 1 76 ? 13.711 10.133 -1.562 1 98.88 76 CYS A CA 1
ATOM 519 C C . CYS A 1 76 ? 13.25 8.727 -1.171 1 98.88 76 CYS A C 1
ATOM 521 O O . CYS A 1 76 ? 13.5 8.273 -0.054 1 98.88 76 CYS A O 1
ATOM 523 N N . CYS A 1 77 ? 12.516 8.125 -2.055 1 98.81 77 CYS A N 1
ATOM 524 C CA . CYS A 1 77 ? 12.258 6.688 -1.966 1 98.81 77 CYS A CA 1
ATOM 525 C C . CYS A 1 77 ? 12.734 5.969 -3.221 1 98.81 77 CYS A C 1
ATOM 527 O O . CYS A 1 77 ? 12.836 6.574 -4.289 1 98.81 77 CYS A O 1
ATOM 529 N N . LEU A 1 78 ? 13.141 4.711 -2.998 1 98.69 78 LEU A N 1
ATOM 530 C CA . LEU A 1 78 ? 13.727 3.875 -4.035 1 98.69 78 LEU A CA 1
ATOM 531 C C . LEU A 1 78 ? 13.156 2.465 -3.988 1 98.69 78 LEU A C 1
ATOM 533 O O . LEU A 1 78 ? 13.094 1.846 -2.924 1 98.69 78 LEU A O 1
ATOM 537 N N . SER A 1 79 ? 12.641 1.984 -5.145 1 98.06 79 SER A N 1
ATOM 538 C CA . SER A 1 79 ? 12.086 0.633 -5.117 1 98.06 79 SER A CA 1
ATOM 539 C C . SER A 1 79 ? 12.406 -0.119 -6.406 1 98.06 79 SER A C 1
ATOM 541 O O . SER A 1 79 ? 12.703 0.495 -7.43 1 98.06 79 SER A O 1
ATOM 543 N N . THR A 1 80 ? 12.383 -1.424 -6.281 1 97 80 THR A N 1
ATOM 544 C CA . THR A 1 80 ? 12.453 -2.279 -7.461 1 97 80 THR A CA 1
ATOM 545 C C . THR A 1 80 ? 11.188 -2.148 -8.305 1 97 80 THR A C 1
ATOM 547 O O . THR A 1 80 ? 10.391 -1.236 -8.086 1 97 80 THR A O 1
ATOM 550 N N . SER A 1 81 ? 10.977 -2.977 -9.305 1 94.81 81 SER A N 1
ATOM 551 C CA . SER A 1 81 ? 9.961 -2.805 -10.328 1 94.81 81 SER A CA 1
ATOM 552 C C . SER A 1 81 ? 8.633 -3.434 -9.906 1 94.81 81 SER A C 1
ATOM 554 O O . SER A 1 81 ? 8.57 -4.145 -8.898 1 94.81 81 SER A O 1
ATOM 556 N N . GLY A 1 82 ? 7.594 -3.156 -10.664 1 95.12 82 GLY A N 1
ATOM 557 C CA . GLY A 1 82 ? 6.328 -3.865 -10.578 1 95.12 82 GLY A CA 1
ATOM 558 C C . GLY A 1 82 ? 5.535 -3.514 -9.328 1 95.12 82 GLY A C 1
ATOM 559 O O . GLY A 1 82 ? 5.16 -2.355 -9.133 1 95.12 82 GLY A O 1
ATOM 560 N N . PRO A 1 83 ? 5.355 -4.535 -8.469 1 96.81 83 PRO A N 1
ATOM 561 C CA . PRO A 1 83 ? 4.531 -4.301 -7.281 1 96.81 83 PRO A CA 1
ATOM 562 C C . PRO A 1 83 ? 5.164 -3.307 -6.312 1 96.81 83 PRO A C 1
ATOM 564 O O . PRO A 1 83 ? 4.449 -2.572 -5.621 1 96.81 83 PRO A O 1
ATOM 567 N N . ALA A 1 84 ? 6.445 -3.268 -6.316 1 97.81 84 ALA A N 1
ATOM 568 C CA . ALA A 1 84 ? 7.117 -2.312 -5.438 1 97.81 84 ALA A CA 1
ATOM 569 C C . ALA A 1 84 ? 6.762 -0.876 -5.816 1 97.81 84 ALA A C 1
ATOM 571 O O . ALA A 1 84 ? 6.582 -0.024 -4.941 1 97.81 84 ALA A O 1
ATOM 572 N N . VAL A 1 85 ? 6.656 -0.607 -7.109 1 97.94 85 VAL A N 1
ATOM 573 C CA . VAL A 1 85 ? 6.34 0.739 -7.574 1 97.94 85 VAL A CA 1
ATOM 574 C C . VAL A 1 85 ? 4.871 1.05 -7.297 1 97.94 85 VAL A C 1
ATOM 576 O O . VAL A 1 85 ? 4.535 2.146 -6.84 1 97.94 85 VAL A O 1
ATOM 579 N N . SER A 1 86 ? 4 0.095 -7.59 1 97.88 86 SER A N 1
ATOM 580 C CA . SER A 1 86 ? 2.584 0.32 -7.324 1 97.88 86 SER A CA 1
ATOM 581 C C . SER A 1 86 ? 2.33 0.548 -5.836 1 97.88 86 SER A C 1
ATOM 583 O O . SER A 1 86 ? 1.39 1.254 -5.465 1 97.88 86 SER A O 1
ATOM 585 N N . ASN A 1 87 ? 3.188 0.046 -4.973 1 98.31 87 ASN A N 1
ATOM 586 C CA . ASN A 1 87 ? 3.084 0.265 -3.535 1 98.31 87 ASN A CA 1
ATOM 587 C C . ASN A 1 87 ? 3.479 1.688 -3.154 1 98.31 87 ASN A C 1
ATOM 589 O O . ASN A 1 87 ? 3.125 2.168 -2.076 1 98.31 87 ASN A O 1
ATOM 593 N N . LEU A 1 88 ? 4.195 2.406 -4.008 1 98.62 88 LEU A N 1
ATOM 594 C CA . LEU A 1 88 ? 4.699 3.732 -3.674 1 98.62 88 LEU A CA 1
ATOM 595 C C . LEU A 1 88 ? 3.617 4.789 -3.852 1 98.62 88 LEU A C 1
ATOM 597 O O . LEU A 1 88 ? 3.775 5.93 -3.404 1 98.62 88 LEU A O 1
ATOM 601 N N . VAL A 1 89 ? 2.51 4.488 -4.426 1 98.5 89 VAL A N 1
ATOM 602 C CA . VAL A 1 89 ? 1.565 5.449 -4.988 1 98.5 89 VAL A CA 1
ATOM 603 C C . VAL A 1 89 ? 1.041 6.363 -3.885 1 98.5 89 VAL A C 1
ATOM 605 O O . VAL A 1 89 ? 1.054 7.59 -4.023 1 98.5 89 VAL A O 1
ATOM 608 N N . THR A 1 90 ? 0.651 5.84 -2.744 1 98.5 90 THR A N 1
ATOM 609 C CA . THR A 1 90 ? -0.027 6.609 -1.709 1 98.5 90 THR A CA 1
ATOM 610 C C . THR A 1 90 ? 0.911 7.652 -1.11 1 98.5 90 THR A C 1
ATOM 612 O O . THR A 1 90 ? 0.545 8.82 -0.981 1 98.5 90 THR A O 1
ATOM 615 N N . GLY A 1 91 ? 2.137 7.246 -0.752 1 98.56 91 GLY A N 1
ATOM 616 C CA . GLY A 1 91 ? 3.078 8.195 -0.183 1 98.56 91 GLY A CA 1
ATOM 617 C C . GLY A 1 91 ? 3.479 9.297 -1.152 1 98.56 91 GLY A C 1
ATOM 618 O O . GLY A 1 91 ? 3.676 10.445 -0.751 1 98.56 91 GLY A O 1
ATOM 619 N N . LEU A 1 92 ? 3.562 8.945 -2.441 1 98.69 92 LEU A N 1
ATOM 620 C CA . LEU A 1 92 ? 3.916 9.938 -3.449 1 98.69 92 LEU A CA 1
ATOM 621 C C . LEU A 1 92 ? 2.787 10.945 -3.645 1 98.69 92 LEU A C 1
ATOM 623 O O . LEU A 1 92 ? 3.035 12.141 -3.805 1 98.69 92 LEU A O 1
ATOM 627 N N . LEU A 1 93 ? 1.573 10.469 -3.586 1 97.75 93 LEU A N 1
ATOM 628 C CA . LEU A 1 93 ? 0.433 11.375 -3.688 1 97.75 93 LEU A CA 1
ATOM 629 C C . LEU A 1 93 ? 0.324 12.258 -2.445 1 97.75 93 LEU A C 1
ATOM 631 O O . LEU A 1 93 ? -0.087 13.414 -2.533 1 97.75 93 LEU A O 1
ATOM 635 N N . ASP A 1 94 ? 0.652 11.672 -1.312 1 97.19 94 ASP A N 1
ATOM 636 C CA . ASP A 1 94 ? 0.681 12.453 -0.079 1 97.19 94 ASP A CA 1
ATOM 637 C C . ASP A 1 94 ? 1.65 13.625 -0.196 1 97.19 94 ASP A C 1
ATOM 639 O O . ASP A 1 94 ? 1.31 14.758 0.157 1 97.19 94 ASP A O 1
ATOM 643 N N . ALA A 1 95 ? 2.816 13.359 -0.71 1 97.44 95 ALA A N 1
ATOM 644 C CA . ALA A 1 95 ? 3.822 14.398 -0.919 1 97.44 95 ALA A CA 1
ATOM 645 C C . ALA A 1 95 ? 3.34 15.43 -1.936 1 97.44 95 ALA A C 1
ATOM 647 O O . ALA A 1 95 ? 3.512 16.625 -1.734 1 97.44 95 ALA A O 1
ATOM 648 N N . GLN A 1 96 ? 2.758 14.945 -3.004 1 95.56 96 GLN A N 1
ATOM 649 C CA . GLN A 1 96 ? 2.291 15.812 -4.082 1 95.56 96 GLN A CA 1
ATOM 650 C C . GLN A 1 96 ? 1.216 16.781 -3.584 1 95.56 96 GLN A C 1
ATOM 652 O O . GLN A 1 96 ? 1.278 17.984 -3.854 1 95.56 96 GLN A O 1
ATOM 657 N N . LEU A 1 97 ? 0.298 16.281 -2.836 1 91.25 97 LEU A N 1
ATOM 658 C CA . LEU A 1 97 ? -0.845 17.078 -2.41 1 91.25 97 LEU A CA 1
ATOM 659 C C . LEU A 1 97 ? -0.455 18.031 -1.278 1 91.25 97 LEU A C 1
ATOM 661 O O . LEU A 1 97 ? -1.011 19.125 -1.158 1 91.25 97 LEU A O 1
ATOM 665 N N . ASP A 1 98 ? 0.499 17.625 -0.463 1 90.25 98 ASP A N 1
ATOM 666 C CA . ASP A 1 98 ? 0.988 18.5 0.597 1 90.25 98 ASP A CA 1
ATOM 667 C C . ASP A 1 98 ? 2.096 19.422 0.083 1 90.25 98 ASP A C 1
ATOM 669 O O . ASP A 1 98 ? 2.682 20.188 0.852 1 90.25 98 ASP A O 1
ATOM 673 N N . ARG A 1 99 ? 2.486 19.297 -1.144 1 89.06 99 ARG A N 1
ATOM 674 C CA . ARG A 1 99 ? 3.406 20.172 -1.854 1 89.06 99 ARG A CA 1
ATOM 675 C C . ARG A 1 99 ? 4.789 20.156 -1.215 1 89.06 99 ARG A C 1
ATOM 677 O O . ARG A 1 99 ? 5.336 21.203 -0.865 1 89.06 99 ARG A O 1
ATOM 684 N N . VAL A 1 100 ? 5.336 19.031 -1.142 1 93.44 100 VAL A N 1
ATOM 685 C CA . VAL A 1 100 ? 6.711 18.922 -0.666 1 93.44 100 VAL A CA 1
ATOM 686 C C . VAL A 1 100 ? 7.555 18.172 -1.704 1 93.44 100 VAL A C 1
ATOM 688 O O . VAL A 1 100 ? 7.059 17.297 -2.4 1 93.44 100 VAL A O 1
ATOM 691 N N . PRO A 1 101 ? 8.82 18.562 -1.864 1 95.94 101 PRO A N 1
ATOM 692 C CA . PRO A 1 101 ? 9.672 17.938 -2.877 1 95.94 101 PRO A CA 1
ATOM 693 C C . PRO A 1 101 ? 10.07 16.5 -2.516 1 95.94 101 PRO A C 1
ATOM 695 O O . PRO A 1 101 ? 10.672 16.281 -1.461 1 95.94 101 PRO A O 1
ATOM 698 N N . VAL A 1 102 ? 9.758 15.57 -3.371 1 98.69 102 VAL A N 1
ATOM 699 C CA . VAL A 1 102 ? 10.094 14.156 -3.217 1 98.69 102 VAL A CA 1
ATOM 700 C C . VAL A 1 102 ? 10.461 13.562 -4.574 1 98.69 102 VAL A C 1
ATOM 702 O O . VAL A 1 102 ? 9.875 13.922 -5.598 1 98.69 102 VAL A O 1
ATOM 705 N N . ILE A 1 103 ? 11.484 12.727 -4.574 1 98.81 103 ILE A N 1
ATOM 706 C CA . ILE A 1 103 ? 11.828 11.992 -5.789 1 98.81 103 ILE A CA 1
ATOM 707 C C . ILE A 1 103 ? 11.711 10.492 -5.539 1 98.81 103 ILE A C 1
ATOM 709 O O . ILE A 1 103 ? 12.18 9.992 -4.512 1 98.81 103 ILE A O 1
ATOM 713 N N . ALA A 1 104 ? 11.016 9.844 -6.398 1 98.88 104 ALA A N 1
ATOM 714 C CA . ALA A 1 104 ? 10.984 8.383 -6.434 1 98.88 104 ALA A CA 1
ATOM 715 C C . ALA A 1 104 ? 11.867 7.844 -7.559 1 98.88 104 ALA A C 1
ATOM 717 O O . ALA A 1 104 ? 11.688 8.211 -8.719 1 98.88 104 ALA A O 1
ATOM 718 N N . LEU A 1 105 ? 12.82 7.004 -7.152 1 98.75 105 LEU A N 1
ATOM 719 C CA . LEU A 1 105 ? 13.648 6.273 -8.109 1 98.75 105 LEU A CA 1
ATOM 720 C C . LEU A 1 105 ? 13.25 4.801 -8.156 1 98.75 105 LEU A C 1
ATOM 722 O O . LEU A 1 105 ? 13.227 4.129 -7.125 1 98.75 105 LEU A O 1
ATOM 726 N N . THR A 1 106 ? 12.922 4.34 -9.375 1 98.38 106 THR A N 1
ATOM 727 C CA . THR A 1 106 ? 12.484 2.951 -9.477 1 98.38 106 THR A CA 1
ATOM 728 C C . THR A 1 106 ? 13.281 2.213 -10.547 1 98.38 106 THR A C 1
ATOM 730 O O . THR A 1 106 ? 13.836 2.834 -11.461 1 98.38 106 THR A O 1
ATOM 733 N N . GLY A 1 107 ? 13.438 0.92 -10.32 1 96.56 107 GLY A N 1
ATOM 734 C CA . GLY A 1 107 ? 14.078 0.079 -11.32 1 96.56 107 GLY A CA 1
ATOM 735 C C . GLY A 1 107 ? 13.102 -0.494 -12.328 1 96.56 107 GLY A C 1
ATOM 736 O O . GLY A 1 107 ? 11.883 -0.459 -12.109 1 96.56 107 GLY A O 1
ATOM 737 N N . CYS A 1 108 ? 13.695 -0.923 -13.453 1 91.88 108 CYS A N 1
ATOM 738 C CA . CYS A 1 108 ? 13.016 -1.671 -14.5 1 91.88 108 CYS A CA 1
ATOM 739 C C . CYS A 1 108 ? 13.883 -2.82 -15 1 91.88 108 CYS A C 1
ATOM 741 O O . CYS A 1 108 ? 15.102 -2.799 -14.836 1 91.88 108 CYS A O 1
ATOM 743 N N . LYS A 1 109 ? 13.164 -3.762 -15.547 1 88.62 109 LYS A N 1
ATOM 744 C CA . LYS A 1 109 ? 13.898 -4.789 -16.281 1 88.62 109 LYS A CA 1
ATOM 745 C C . LYS A 1 109 ? 14.758 -4.168 -17.375 1 88.62 109 LYS A C 1
ATOM 747 O O . LYS A 1 109 ? 14.539 -3.025 -17.781 1 88.62 109 LYS A O 1
ATOM 752 N N . PRO A 1 110 ? 15.75 -4.988 -17.766 1 88.88 110 PRO A N 1
ATOM 753 C CA . PRO A 1 110 ? 16.484 -4.461 -18.922 1 88.88 110 PRO A CA 1
ATOM 754 C C . PRO A 1 110 ? 15.562 -4.105 -20.094 1 88.88 110 PRO A C 1
ATOM 756 O O . PRO A 1 110 ? 14.562 -4.789 -20.328 1 88.88 110 PRO A O 1
ATOM 759 N N . ARG A 1 111 ? 15.945 -3.078 -20.844 1 88.25 111 ARG A N 1
ATOM 760 C CA . ARG A 1 111 ? 15.117 -2.568 -21.938 1 88.25 111 ARG A CA 1
ATOM 761 C C . ARG A 1 111 ? 14.781 -3.674 -22.938 1 88.25 111 ARG A C 1
ATOM 763 O O . ARG A 1 111 ? 13.688 -3.693 -23.5 1 88.25 111 ARG A O 1
ATOM 770 N N . SER A 1 112 ? 15.578 -4.676 -23.031 1 80.19 112 SER A N 1
ATOM 771 C CA . SER A 1 112 ? 15.367 -5.777 -23.969 1 80.19 112 SER A CA 1
ATOM 772 C C . SER A 1 112 ? 14.242 -6.688 -23.5 1 80.19 112 SER A C 1
ATOM 774 O O . SER A 1 112 ? 13.664 -7.426 -24.297 1 80.19 112 SER A O 1
ATOM 776 N N . ASP A 1 113 ? 13.906 -6.602 -22.203 1 78.19 113 ASP A N 1
ATOM 777 C CA . ASP A 1 113 ? 12.945 -7.539 -21.625 1 78.19 113 ASP A CA 1
ATOM 778 C C . ASP A 1 113 ? 11.625 -6.84 -21.297 1 78.19 113 ASP A C 1
ATOM 780 O O . ASP A 1 113 ? 10.727 -7.449 -20.719 1 78.19 113 ASP A O 1
ATOM 784 N N . GLN A 1 114 ? 11.508 -5.617 -21.672 1 79.19 114 GLN A N 1
ATOM 785 C CA . GLN A 1 114 ? 10.305 -4.875 -21.312 1 79.19 114 GLN A CA 1
ATOM 786 C C . GLN A 1 114 ? 9.211 -5.066 -22.359 1 79.19 114 GLN A C 1
ATOM 788 O O . GLN A 1 114 ? 9.508 -5.254 -23.531 1 79.19 114 GLN A O 1
ATOM 793 N N . GLY A 1 115 ? 7.945 -4.996 -21.906 1 67.75 115 GLY A N 1
ATOM 794 C CA . GLY A 1 115 ? 6.801 -4.957 -22.797 1 67.75 115 GLY A CA 1
ATOM 795 C C . GLY A 1 115 ? 6.336 -6.332 -23.234 1 67.75 115 GLY A C 1
ATOM 796 O O . GLY A 1 115 ? 5.363 -6.457 -23.984 1 67.75 115 GLY A O 1
ATOM 797 N N . HIS A 1 116 ? 7.012 -7.383 -23 1 61.19 116 HIS A N 1
ATOM 798 C CA . HIS A 1 116 ? 6.594 -8.703 -23.453 1 61.19 116 HIS A CA 1
ATOM 799 C C . HIS A 1 116 ? 6.27 -9.609 -22.266 1 61.19 116 HIS A C 1
ATOM 801 O O . HIS A 1 116 ? 7 -10.562 -22 1 61.19 116 HIS A O 1
ATOM 807 N N . SER A 1 117 ? 5.035 -9.461 -21.562 1 58.47 117 SER A N 1
ATOM 808 C CA . SER A 1 117 ? 4.398 -10.312 -20.562 1 58.47 117 SER A CA 1
ATOM 809 C C . SER A 1 117 ? 5.406 -10.797 -19.531 1 58.47 117 SER A C 1
ATOM 811 O O . SER A 1 117 ? 5.43 -11.977 -19.172 1 58.47 117 SER A O 1
ATOM 813 N N . GLU A 1 118 ? 6.125 -9.867 -19.016 1 65.25 118 GLU A N 1
ATOM 814 C CA . GLU A 1 118 ? 7.223 -10.266 -18.141 1 65.25 118 GLU A CA 1
ATOM 815 C C . GLU A 1 118 ? 6.852 -10.078 -16.672 1 65.25 118 GLU A C 1
ATOM 817 O O . GLU A 1 118 ? 5.922 -9.336 -16.359 1 65.25 118 GLU A O 1
ATOM 822 N N . PHE A 1 119 ? 7.496 -10.859 -15.953 1 78.75 119 PHE A N 1
ATOM 823 C CA . PHE A 1 119 ? 7.434 -10.836 -14.492 1 78.75 119 PHE A CA 1
ATOM 824 C C . PHE A 1 119 ? 7.707 -9.438 -13.961 1 78.75 119 PHE A C 1
ATOM 826 O O . PHE A 1 119 ? 8.656 -8.773 -14.391 1 78.75 119 PHE A O 1
ATOM 833 N N . GLN A 1 120 ? 6.762 -8.828 -13.211 1 87 120 GLN A N 1
ATOM 834 C CA . GLN A 1 120 ? 6.875 -7.543 -12.523 1 87 120 GLN A CA 1
ATOM 835 C C . GLN A 1 120 ? 7.02 -6.402 -13.531 1 87 120 GLN A C 1
ATOM 837 O O . GLN A 1 120 ? 7.801 -5.473 -13.312 1 87 120 GLN A O 1
ATOM 842 N N . ASP A 1 121 ? 6.348 -6.555 -14.633 1 86.25 121 ASP A N 1
ATOM 843 C CA . ASP A 1 121 ? 6.43 -5.543 -15.688 1 86.25 121 ASP A CA 1
ATOM 844 C C . ASP A 1 121 ? 5.121 -4.77 -15.805 1 86.25 121 ASP A C 1
ATOM 846 O O . ASP A 1 121 ? 4.125 -5.301 -16.297 1 86.25 121 ASP A O 1
ATOM 850 N N . ILE A 1 122 ? 5.156 -3.564 -15.359 1 90.88 122 ILE A N 1
ATOM 851 C CA . ILE A 1 122 ? 4.039 -2.646 -15.539 1 90.88 122 ILE A CA 1
ATOM 852 C C . ILE A 1 122 ? 4.547 -1.31 -16.078 1 90.88 122 ILE A C 1
ATOM 854 O O . ILE A 1 122 ? 5.75 -1.042 -16.062 1 90.88 122 ILE A O 1
ATOM 858 N N . ASP A 1 123 ? 3.637 -0.533 -16.656 1 93 123 ASP A N 1
ATOM 859 C CA . ASP A 1 123 ? 4 0.824 -17.047 1 93 123 ASP A CA 1
ATOM 860 C C . ASP A 1 123 ? 4.004 1.764 -15.844 1 93 123 ASP A C 1
ATOM 862 O O . ASP A 1 123 ? 3.02 2.459 -15.586 1 93 123 ASP A O 1
ATOM 866 N N . GLN A 1 124 ? 5.156 1.812 -15.273 1 95.94 124 GLN A N 1
ATOM 867 C CA . GLN A 1 124 ? 5.309 2.5 -13.992 1 95.94 124 GLN A CA 1
ATOM 868 C C . GLN A 1 124 ? 5.141 4.008 -14.156 1 95.94 124 GLN A C 1
ATOM 870 O O . GLN A 1 124 ? 4.477 4.656 -13.344 1 95.94 124 GLN A O 1
ATOM 875 N N . ALA A 1 125 ? 5.711 4.559 -15.211 1 95.81 125 ALA A N 1
ATOM 876 C CA . ALA A 1 125 ? 5.652 5.996 -15.445 1 95.81 125 ALA A CA 1
ATOM 877 C C . ALA A 1 125 ? 4.223 6.449 -15.719 1 95.81 125 ALA A C 1
ATOM 879 O O . ALA A 1 125 ? 3.791 7.5 -15.242 1 95.81 125 ALA A O 1
ATOM 880 N N . ARG A 1 126 ? 3.498 5.691 -16.438 1 95.19 126 ARG A N 1
ATOM 881 C CA . ARG A 1 126 ? 2.109 6.02 -16.75 1 95.19 126 ARG A CA 1
ATOM 882 C C . ARG A 1 126 ? 1.245 5.996 -15.492 1 95.19 126 ARG A C 1
ATOM 884 O O . ARG A 1 126 ? 0.41 6.879 -15.289 1 95.19 126 ARG A O 1
ATOM 891 N N . LEU A 1 127 ? 1.443 4.973 -14.719 1 96.62 127 LEU A N 1
ATOM 892 C CA . LEU A 1 127 ? 0.697 4.824 -13.477 1 96.62 127 LEU A CA 1
ATOM 893 C C . LEU A 1 127 ? 0.873 6.051 -12.586 1 96.62 127 LEU A C 1
ATOM 895 O O . LEU A 1 127 ? -0.111 6.648 -12.141 1 96.62 127 LEU A O 1
ATOM 899 N N . LEU A 1 128 ? 2.115 6.445 -12.406 1 97.88 128 LEU A N 1
ATOM 900 C CA . LEU A 1 128 ? 2.41 7.52 -11.461 1 97.88 128 LEU A CA 1
ATOM 901 C C . LEU A 1 128 ? 2.049 8.875 -12.062 1 97.88 128 LEU A C 1
ATOM 903 O O . LEU A 1 128 ? 1.58 9.766 -11.352 1 97.88 128 LEU A O 1
ATOM 907 N N . ALA A 1 129 ? 2.205 9.047 -13.359 1 95.5 129 ALA A N 1
ATOM 908 C CA . ALA A 1 129 ? 1.782 10.273 -14.023 1 95.5 129 ALA A CA 1
ATOM 909 C C . ALA A 1 129 ? 0.273 10.469 -13.906 1 95.5 129 ALA A C 1
ATOM 911 O O . ALA A 1 129 ? -0.195 11.555 -13.555 1 95.5 129 ALA A O 1
ATOM 912 N N . ALA A 1 130 ? -0.426 9.469 -14.109 1 95.19 130 ALA A N 1
ATOM 913 C CA . ALA A 1 130 ? -1.884 9.555 -14.078 1 95.19 130 ALA A CA 1
ATOM 914 C C . ALA A 1 130 ? -2.395 9.68 -12.648 1 95.19 130 ALA A C 1
ATOM 916 O O . ALA A 1 130 ? -3.508 10.156 -12.422 1 95.19 130 ALA A O 1
ATOM 917 N N . GLY A 1 131 ? -1.599 9.25 -11.758 1 93.81 131 GLY A N 1
ATOM 918 C CA . GLY A 1 131 ? -1.936 9.445 -10.359 1 93.81 131 GLY A CA 1
ATOM 919 C C . GLY A 1 131 ? -1.857 10.891 -9.922 1 93.81 131 GLY A C 1
ATOM 920 O O . GLY A 1 131 ? -2.41 11.266 -8.883 1 93.81 131 GLY A O 1
ATOM 921 N N . GLY A 1 132 ? -1.07 11.664 -10.656 1 93.12 132 GLY A N 1
ATOM 922 C CA . GLY A 1 132 ? -1.066 13.086 -10.352 1 93.12 132 GLY A CA 1
ATOM 923 C C . GLY A 1 132 ? 0.318 13.625 -10.055 1 93.12 132 GLY A C 1
ATOM 924 O O . GLY A 1 132 ? 0.462 14.781 -9.641 1 93.12 132 GLY A O 1
ATOM 925 N N . LEU A 1 133 ? 1.342 12.773 -10.25 1 96.06 133 LEU A N 1
ATOM 926 C CA . LEU A 1 133 ? 2.682 13.312 -10.039 1 96.06 133 LEU A CA 1
ATOM 927 C C . LEU A 1 133 ? 3.006 14.383 -11.078 1 96.06 133 LEU A C 1
ATOM 929 O O . LEU A 1 133 ? 2.545 14.312 -12.219 1 96.06 133 LEU A O 1
ATOM 933 N N . ALA A 1 134 ? 3.861 15.328 -10.672 1 92.81 134 ALA A N 1
ATOM 934 C CA . ALA A 1 134 ? 4.191 16.469 -11.523 1 92.81 134 ALA A CA 1
ATOM 935 C C . ALA A 1 134 ? 5.105 16.031 -12.672 1 92.81 134 ALA A C 1
ATOM 937 O O . ALA A 1 134 ? 5.117 16.672 -13.734 1 92.81 134 ALA A O 1
ATOM 938 N N . TYR A 1 135 ? 5.863 15.062 -12.461 1 95.19 135 TYR A N 1
ATOM 939 C CA . TYR A 1 135 ? 6.832 14.562 -13.43 1 95.19 135 TYR A CA 1
ATOM 940 C C . TYR A 1 135 ? 7.086 13.078 -13.234 1 95.19 135 TYR A C 1
ATOM 942 O O . TYR A 1 135 ? 7.352 12.625 -12.117 1 95.19 135 TYR A O 1
ATOM 950 N N . SER A 1 136 ? 6.934 12.258 -14.258 1 98.06 136 SER A N 1
ATOM 951 C CA . SER A 1 136 ? 7.176 10.82 -14.219 1 98.06 136 SER A CA 1
ATOM 952 C C . SER A 1 136 ? 7.625 10.297 -15.586 1 98.06 136 SER A C 1
ATOM 954 O O . SER A 1 136 ? 6.895 10.406 -16.562 1 98.06 136 SER A O 1
ATOM 956 N N . ILE A 1 137 ? 8.852 9.664 -15.594 1 96.31 137 ILE A N 1
ATOM 957 C CA . ILE A 1 137 ? 9.359 9.234 -16.891 1 96.31 137 ILE A CA 1
ATOM 958 C C . ILE A 1 137 ? 10.195 7.969 -16.719 1 96.31 137 ILE A C 1
ATOM 960 O O . ILE A 1 137 ? 10.633 7.652 -15.609 1 96.31 137 ILE A O 1
ATOM 964 N N . THR A 1 138 ? 10.336 7.199 -17.734 1 96.31 138 THR A N 1
ATOM 965 C CA . THR A 1 138 ? 11.289 6.102 -17.844 1 96.31 138 THR A CA 1
ATOM 966 C C . THR A 1 138 ? 12.469 6.5 -18.734 1 96.31 138 THR A C 1
ATOM 968 O O . THR A 1 138 ? 12.273 6.902 -19.891 1 96.31 138 THR A O 1
ATOM 971 N N . ILE A 1 139 ? 13.711 6.34 -18.188 1 95.44 139 ILE A N 1
ATOM 972 C CA . ILE A 1 139 ? 14.898 6.68 -18.953 1 95.44 139 ILE A CA 1
ATOM 973 C C . ILE A 1 139 ? 15.047 5.719 -20.125 1 95.44 139 ILE A C 1
ATOM 975 O O . ILE A 1 139 ? 15 4.496 -19.953 1 95.44 139 ILE A O 1
ATOM 979 N N . ALA A 1 140 ? 15.312 6.289 -21.297 1 92.81 140 ALA A N 1
ATOM 980 C CA . ALA A 1 140 ? 15.391 5.465 -22.5 1 92.81 140 ALA A CA 1
ATOM 981 C C . ALA A 1 140 ? 16.844 5.219 -22.891 1 92.81 140 ALA A C 1
ATOM 983 O O . ALA A 1 140 ? 17.156 4.215 -23.531 1 92.81 140 ALA A O 1
ATOM 984 N N . ASP A 1 141 ? 17.734 6.184 -22.5 1 92.38 141 ASP A N 1
ATOM 985 C CA . ASP A 1 141 ? 19.141 6.156 -22.891 1 92.38 141 ASP A CA 1
ATOM 986 C C . ASP A 1 141 ? 20.031 6.664 -21.766 1 92.38 141 ASP A C 1
ATOM 988 O O . ASP A 1 141 ? 19.688 7.641 -21.094 1 92.38 141 ASP A O 1
ATOM 992 N N . PRO A 1 142 ? 21.109 5.945 -21.594 1 91.38 142 PRO A N 1
ATOM 993 C CA . PRO A 1 142 ? 22 6.359 -20.516 1 91.38 142 PRO A CA 1
ATOM 994 C C . PRO A 1 142 ? 22.438 7.82 -20.625 1 91.38 142 PRO A C 1
ATOM 996 O O . PRO A 1 142 ? 22.672 8.477 -19.609 1 91.38 142 PRO A O 1
ATOM 999 N N . THR A 1 143 ? 22.516 8.406 -21.766 1 87.38 143 THR A N 1
ATOM 1000 C CA . THR A 1 143 ? 23 9.766 -21.984 1 87.38 143 THR A CA 1
ATOM 1001 C C . THR A 1 143 ? 21.969 10.789 -21.5 1 87.38 143 THR A C 1
ATOM 1003 O O . THR A 1 143 ? 22.297 11.961 -21.312 1 87.38 143 THR A O 1
ATOM 1006 N N . GLN A 1 144 ? 20.781 10.352 -21.203 1 89.12 144 GLN A N 1
ATOM 1007 C CA . GLN A 1 144 ? 19.703 11.234 -20.75 1 89.12 144 GLN A CA 1
ATOM 1008 C C . GLN A 1 144 ? 19.75 11.422 -19.25 1 89.12 144 GLN A C 1
ATOM 1010 O O . GLN A 1 144 ? 19.172 12.375 -18.719 1 89.12 144 GLN A O 1
ATOM 1015 N N . LEU A 1 145 ? 20.359 10.562 -18.594 1 90.88 145 LEU A N 1
ATOM 1016 C CA . LEU A 1 145 ? 20.203 10.445 -17.156 1 90.88 145 LEU A CA 1
ATOM 1017 C C . LEU A 1 145 ? 20.594 11.742 -16.453 1 90.88 145 LEU A C 1
ATOM 1019 O O . LEU A 1 145 ? 19.875 12.211 -15.562 1 90.88 145 LEU A O 1
ATOM 1023 N N . LEU A 1 146 ? 21.719 12.344 -16.875 1 86.31 146 LEU A N 1
ATOM 1024 C CA . LEU A 1 146 ? 22.188 13.57 -16.234 1 86.31 146 LEU A CA 1
ATOM 1025 C C . LEU A 1 146 ? 21.156 14.688 -16.391 1 86.31 146 LEU A C 1
ATOM 1027 O O . LEU A 1 146 ? 20.812 15.344 -15.406 1 86.31 146 LEU A O 1
ATOM 1031 N N . SER A 1 147 ? 20.688 14.906 -17.594 1 88.5 147 SER A N 1
ATOM 1032 C CA . SER A 1 147 ? 19.734 15.977 -17.859 1 88.5 147 SER A CA 1
ATOM 1033 C C . SER A 1 147 ? 18.406 15.711 -17.156 1 88.5 147 SER A C 1
ATOM 1035 O O . SER A 1 147 ? 17.797 16.625 -16.609 1 88.5 147 SER A O 1
ATOM 1037 N N . VAL A 1 148 ? 17.984 14.508 -17.125 1 91.94 148 VAL A N 1
ATOM 1038 C CA . VAL A 1 148 ? 16.688 14.141 -16.562 1 91.94 148 VAL A CA 1
ATOM 1039 C C . VAL A 1 148 ? 16.719 14.305 -15.047 1 91.94 148 VAL A C 1
ATOM 1041 O O . VAL A 1 148 ? 15.766 14.82 -14.453 1 91.94 148 VAL A O 1
ATOM 1044 N N . ILE A 1 149 ? 17.75 13.867 -14.445 1 93 149 ILE A N 1
ATOM 1045 C CA . ILE A 1 149 ? 17.828 13.969 -12.992 1 93 149 ILE A CA 1
ATOM 1046 C C . ILE A 1 149 ? 17.875 15.438 -12.578 1 93 149 ILE A C 1
ATOM 1048 O O . ILE A 1 149 ? 17.266 15.82 -11.578 1 93 149 ILE A O 1
ATOM 1052 N N . ARG A 1 150 ? 18.594 16.266 -13.297 1 89.75 150 ARG A N 1
ATOM 1053 C CA . ARG A 1 150 ? 18.641 17.703 -13.039 1 89.75 150 ARG A CA 1
ATOM 1054 C C . ARG A 1 150 ? 17.25 18.328 -13.172 1 89.75 150 ARG A C 1
ATOM 1056 O O . ARG A 1 150 ? 16.828 19.078 -12.297 1 89.75 150 ARG A O 1
ATOM 1063 N N . ASP A 1 151 ? 16.562 17.969 -14.219 1 91 151 ASP A N 1
ATOM 1064 C CA . ASP A 1 151 ? 15.227 18.5 -14.445 1 91 151 ASP A CA 1
ATOM 1065 C C . ASP A 1 151 ? 14.266 18.047 -13.344 1 91 151 ASP A C 1
ATOM 1067 O O . ASP A 1 151 ? 13.5 18.859 -12.812 1 91 151 ASP A O 1
ATOM 1071 N N . ALA A 1 152 ? 14.336 16.781 -13.055 1 94.69 152 ALA A N 1
ATOM 1072 C CA . ALA A 1 152 ? 13.43 16.234 -12.047 1 94.69 152 ALA A CA 1
ATOM 1073 C C . ALA A 1 152 ? 13.609 16.922 -10.703 1 94.69 152 ALA A C 1
ATOM 1075 O O . ALA A 1 152 ? 12.625 17.312 -10.062 1 94.69 152 ALA A O 1
ATOM 1076 N N . ILE A 1 153 ? 14.828 17.094 -10.273 1 94.06 153 ILE A N 1
ATOM 1077 C CA . ILE A 1 153 ? 15.109 17.703 -8.977 1 94.06 153 ILE A CA 1
ATOM 1078 C C . ILE A 1 153 ? 14.711 19.172 -9.008 1 94.06 153 ILE A C 1
ATOM 1080 O O . ILE A 1 153 ? 14.148 19.688 -8.039 1 94.06 153 ILE A O 1
ATOM 1084 N N . ALA A 1 154 ? 14.953 19.859 -10.125 1 90.62 154 ALA A N 1
ATOM 1085 C CA . ALA A 1 154 ? 14.523 21.25 -10.273 1 90.62 154 ALA A CA 1
ATOM 1086 C C . ALA A 1 154 ? 13.008 21.359 -10.164 1 90.62 154 ALA A C 1
ATOM 1088 O O . ALA A 1 154 ? 12.492 22.25 -9.477 1 90.62 154 ALA A O 1
ATOM 1089 N N . ILE A 1 155 ? 12.32 20.5 -10.805 1 90.25 155 ILE A N 1
ATOM 1090 C CA . ILE A 1 155 ? 10.859 20.5 -10.773 1 90.25 155 ILE A CA 1
ATOM 1091 C C . ILE A 1 155 ? 10.375 20.219 -9.352 1 90.25 155 ILE A C 1
ATOM 1093 O O . ILE A 1 155 ? 9.461 20.875 -8.859 1 90.25 155 ILE A O 1
ATOM 1097 N N . ALA A 1 156 ? 10.992 19.25 -8.695 1 94.69 156 ALA A N 1
ATOM 1098 C CA . ALA A 1 156 ? 10.602 18.906 -7.332 1 94.69 156 ALA A CA 1
ATOM 1099 C C . ALA A 1 156 ? 10.672 20.125 -6.414 1 94.69 156 ALA A C 1
ATOM 1101 O O . ALA A 1 156 ? 9.734 20.391 -5.66 1 94.69 156 ALA A O 1
ATOM 1102 N N . PHE A 1 157 ? 11.711 20.875 -6.531 1 89.25 157 PHE A N 1
ATOM 1103 C CA . PHE A 1 157 ? 11.906 22 -5.633 1 89.25 157 PHE A CA 1
ATOM 1104 C C . PHE A 1 157 ? 11.047 23.188 -6.059 1 89.25 157 PHE A C 1
ATOM 1106 O O . PHE A 1 157 ? 10.367 23.812 -5.234 1 89.25 157 PHE A O 1
ATOM 1113 N N . THR A 1 158 ? 11.023 23.516 -7.344 1 83.19 158 THR A N 1
ATOM 1114 C CA . THR A 1 158 ? 10.398 24.75 -7.801 1 83.19 158 THR A CA 1
ATOM 1115 C C . THR A 1 158 ? 8.875 24.625 -7.781 1 83.19 158 THR A C 1
ATOM 1117 O O . THR A 1 158 ? 8.172 25.594 -7.535 1 83.19 158 THR A O 1
ATOM 1120 N N . LYS A 1 159 ? 8.445 23.484 -7.973 1 85.56 159 LYS A N 1
ATOM 1121 C CA . LYS A 1 159 ? 6.996 23.281 -7.969 1 85.56 159 LYS A CA 1
ATOM 1122 C C . LYS A 1 159 ? 6.535 22.641 -6.664 1 85.56 159 LYS A C 1
ATOM 1124 O O . LYS A 1 159 ? 5.344 22.375 -6.484 1 85.56 159 LYS A O 1
ATOM 1129 N N . ARG A 1 160 ? 7.516 22.391 -5.801 1 89.12 160 ARG A N 1
ATOM 1130 C CA . ARG A 1 160 ? 7.199 21.688 -4.559 1 89.12 160 ARG A CA 1
ATOM 1131 C C . ARG A 1 160 ? 6.34 20.453 -4.824 1 89.12 160 ARG A C 1
ATOM 1133 O O . ARG A 1 160 ? 5.219 20.359 -4.32 1 89.12 160 ARG A O 1
ATOM 1140 N N . ALA A 1 161 ? 6.984 19.516 -5.539 1 94.06 161 ALA A N 1
ATOM 1141 C CA . ALA A 1 161 ? 6.207 18.422 -6.113 1 94.06 161 ALA A CA 1
ATOM 1142 C C . ALA A 1 161 ? 6.922 17.078 -5.941 1 94.06 161 ALA A C 1
ATOM 1144 O O . ALA A 1 161 ? 8.109 17.047 -5.598 1 94.06 161 ALA A O 1
ATOM 1145 N N . ALA A 1 162 ? 6.141 16.078 -6.102 1 97.94 162 ALA A N 1
ATOM 1146 C CA . ALA A 1 162 ? 6.699 14.727 -6.203 1 97.94 162 ALA A CA 1
ATOM 1147 C C . ALA A 1 162 ? 7.02 14.375 -7.652 1 97.94 162 ALA A C 1
ATOM 1149 O O . ALA A 1 162 ? 6.234 14.664 -8.555 1 97.94 162 ALA A O 1
ATOM 1150 N N . VAL A 1 163 ? 8.25 13.781 -7.859 1 98.5 163 VAL A N 1
ATOM 1151 C CA . VAL A 1 163 ? 8.688 13.414 -9.203 1 98.5 163 VAL A CA 1
ATOM 1152 C C . VAL A 1 163 ? 9.164 11.969 -9.211 1 98.5 163 VAL A C 1
ATOM 1154 O O . VAL A 1 163 ? 9.477 11.398 -8.164 1 98.5 163 VAL A O 1
ATOM 1157 N N . HIS A 1 164 ? 9.148 11.336 -10.398 1 98.81 164 HIS A N 1
ATOM 1158 C CA . HIS A 1 164 ? 9.508 9.922 -10.539 1 98.81 164 HIS A CA 1
ATOM 1159 C C . HIS A 1 164 ? 10.391 9.695 -11.758 1 98.81 164 HIS A C 1
ATOM 1161 O O . HIS A 1 164 ? 10.156 10.289 -12.812 1 98.81 164 HIS A O 1
ATOM 1167 N N . ILE A 1 165 ? 11.461 8.906 -11.531 1 98.12 165 ILE A N 1
ATOM 1168 C CA . ILE A 1 165 ? 12.312 8.453 -12.625 1 98.12 165 ILE A CA 1
ATOM 1169 C C . ILE A 1 165 ? 12.484 6.938 -12.547 1 98.12 165 ILE A C 1
ATOM 1171 O O . ILE A 1 165 ? 12.977 6.414 -11.539 1 98.12 165 ILE A O 1
ATOM 1175 N N . ALA A 1 166 ? 12.055 6.27 -13.562 1 97.81 166 ALA A N 1
ATOM 1176 C CA . ALA A 1 166 ? 12.367 4.848 -13.711 1 97.81 166 ALA A CA 1
ATOM 1177 C C . ALA A 1 166 ? 13.664 4.648 -14.492 1 97.81 166 ALA A C 1
ATOM 1179 O O . ALA A 1 166 ? 13.852 5.238 -15.555 1 97.81 166 ALA A O 1
ATOM 1180 N N . ILE A 1 167 ? 14.586 3.787 -13.938 1 97.25 167 ILE A N 1
ATOM 1181 C CA . ILE A 1 167 ? 15.891 3.582 -14.547 1 97.25 167 ILE A CA 1
ATOM 1182 C C . ILE A 1 167 ? 16.109 2.096 -14.828 1 97.25 167 ILE A C 1
ATOM 1184 O O . ILE A 1 167 ? 16.406 1.324 -13.914 1 97.25 167 ILE A O 1
ATOM 1188 N N . PRO A 1 168 ? 16.047 1.689 -16.062 1 95.19 168 PRO A N 1
ATOM 1189 C CA . PRO A 1 168 ? 16.297 0.286 -16.391 1 95.19 168 PRO A CA 1
ATOM 1190 C C . PRO A 1 168 ? 17.656 -0.197 -15.898 1 95.19 168 PRO A C 1
ATOM 1192 O O . PRO A 1 168 ? 18.625 0.562 -15.922 1 95.19 168 PRO A O 1
ATOM 1195 N N . VAL A 1 169 ? 17.719 -1.476 -15.523 1 92.94 169 VAL A N 1
ATOM 1196 C CA . VAL A 1 169 ? 18.906 -2.025 -14.867 1 92.94 169 VAL A CA 1
ATOM 1197 C C . VAL A 1 169 ? 20.109 -1.924 -15.805 1 92.94 169 VAL A C 1
ATOM 1199 O O . VAL A 1 169 ? 21.234 -1.7 -15.359 1 92.94 169 VAL A O 1
ATOM 1202 N N . ASP A 1 170 ? 19.953 -2.092 -17.125 1 92.56 170 ASP A N 1
ATOM 1203 C CA . ASP A 1 170 ? 21.062 -2.002 -18.078 1 92.56 170 ASP A CA 1
ATOM 1204 C C . ASP A 1 170 ? 21.594 -0.577 -18.156 1 92.56 170 ASP A C 1
ATOM 1206 O O . ASP A 1 170 ? 22.766 -0.368 -18.484 1 92.56 170 ASP A O 1
ATOM 1210 N N . ILE A 1 171 ? 20.766 0.406 -17.844 1 94.31 171 ILE A N 1
ATOM 1211 C CA . ILE A 1 171 ? 21.234 1.79 -17.797 1 94.31 171 ILE A CA 1
ATOM 1212 C C . ILE A 1 171 ? 21.953 2.053 -16.469 1 94.31 171 ILE A C 1
ATOM 1214 O O . ILE A 1 171 ? 22.922 2.809 -16.422 1 94.31 171 ILE A O 1
ATOM 1218 N N . GLN A 1 172 ? 21.516 1.488 -15.414 1 94.19 172 GLN A N 1
ATOM 1219 C CA . GLN A 1 172 ? 22.141 1.654 -14.102 1 94.19 172 GLN A CA 1
ATOM 1220 C C . GLN A 1 172 ? 23.609 1.235 -14.125 1 94.19 172 GLN A C 1
ATOM 1222 O O . GLN A 1 172 ? 24.438 1.842 -13.445 1 94.19 172 GLN A O 1
ATOM 1227 N N . VAL A 1 173 ? 23.953 0.177 -14.914 1 91.62 173 VAL A N 1
ATOM 1228 C CA . VAL A 1 173 ? 25.297 -0.393 -14.875 1 91.62 173 VAL A CA 1
ATOM 1229 C C . VAL A 1 173 ? 26.141 0.205 -15.992 1 91.62 173 VAL A C 1
ATOM 1231 O O . VAL A 1 173 ? 27.312 -0.125 -16.125 1 91.62 173 VAL A O 1
ATOM 1234 N N . ALA A 1 174 ? 25.531 1.02 -16.766 1 91.44 174 ALA A N 1
ATOM 1235 C CA . ALA A 1 174 ? 26.297 1.648 -17.844 1 91.44 174 ALA A CA 1
ATOM 1236 C C . ALA A 1 174 ? 27.422 2.512 -17.281 1 91.44 174 ALA A C 1
ATOM 1238 O O . ALA A 1 174 ? 27.266 3.148 -16.25 1 91.44 174 ALA A O 1
ATOM 1239 N N . THR A 1 175 ? 28.5 2.523 -18 1 87.62 175 THR A N 1
ATOM 1240 C CA . THR A 1 175 ? 29.672 3.268 -17.547 1 87.62 175 THR A CA 1
ATOM 1241 C C . THR A 1 175 ? 29.594 4.719 -18.016 1 87.62 175 THR A C 1
ATOM 1243 O O . THR A 1 175 ? 28.984 5.016 -19.047 1 87.62 175 THR A O 1
ATOM 1246 N N . VAL A 1 176 ? 30.141 5.52 -17.141 1 80.38 176 VAL A N 1
ATOM 1247 C CA . VAL A 1 176 ? 30.266 6.934 -17.469 1 80.38 176 VAL A CA 1
ATOM 1248 C C . VAL A 1 176 ? 31.75 7.324 -17.5 1 80.38 176 VAL A C 1
ATOM 1250 O O . VAL A 1 176 ? 32.5 6.969 -16.594 1 80.38 176 VAL A O 1
ATOM 1253 N N . ALA A 1 177 ? 32.219 7.875 -18.594 1 70.69 177 ALA A N 1
ATOM 1254 C CA . ALA A 1 177 ? 33.625 8.195 -18.797 1 70.69 177 ALA A CA 1
ATOM 1255 C C . ALA A 1 177 ? 34.094 9.242 -17.797 1 70.69 177 ALA A C 1
ATOM 1257 O O . ALA A 1 177 ? 35.188 9.109 -17.219 1 70.69 177 ALA A O 1
ATOM 1258 N N . SER A 1 178 ? 33.375 10.391 -17.562 1 68.5 178 SER A N 1
ATOM 1259 C CA . SER A 1 178 ? 33.781 11.477 -16.688 1 68.5 178 SER A CA 1
ATOM 1260 C C . SER A 1 178 ? 32.594 12.023 -15.898 1 68.5 178 SER A C 1
ATOM 1262 O O . SER A 1 178 ? 31.938 12.969 -16.344 1 68.5 178 SER A O 1
ATOM 1264 N N . PRO A 1 179 ? 32.469 11.367 -14.703 1 70.88 179 PRO A N 1
ATOM 1265 C CA . PRO A 1 179 ? 31.359 11.938 -13.953 1 70.88 179 PRO A CA 1
ATOM 1266 C C . PRO A 1 179 ? 31.656 13.336 -13.422 1 70.88 179 PRO A C 1
ATOM 1268 O O . PRO A 1 179 ? 32.781 13.609 -12.984 1 70.88 179 PRO A O 1
ATOM 1271 N N . PRO A 1 180 ? 30.688 14.258 -13.625 1 74.81 180 PRO A N 1
ATOM 1272 C CA . PRO A 1 180 ? 30.891 15.602 -13.086 1 74.81 180 PRO A CA 1
ATOM 1273 C C . PRO A 1 180 ? 31.031 15.609 -11.562 1 74.81 180 PRO A C 1
ATOM 1275 O O . PRO A 1 180 ? 30.438 14.766 -10.883 1 74.81 180 PRO A O 1
ATOM 1278 N N . ALA A 1 181 ? 31.891 16.469 -11.148 1 69.38 181 ALA A N 1
ATOM 1279 C CA . ALA A 1 181 ? 32.062 16.625 -9.711 1 69.38 181 ALA A CA 1
ATOM 1280 C C . ALA A 1 181 ? 30.75 17.094 -9.062 1 69.38 181 ALA A C 1
ATOM 1282 O O . ALA A 1 181 ? 30.406 16.656 -7.961 1 69.38 181 ALA A O 1
ATOM 1283 N N . ARG A 1 182 ? 30.125 18 -9.742 1 79.25 182 ARG A N 1
ATOM 1284 C CA . ARG A 1 182 ? 28.812 18.5 -9.344 1 79.25 182 ARG A CA 1
ATOM 1285 C C . ARG A 1 182 ? 27.766 18.188 -10.406 1 79.25 182 ARG A C 1
ATOM 1287 O O . ARG A 1 182 ? 27.969 18.469 -11.594 1 79.25 182 ARG A O 1
ATOM 1294 N N . VAL A 1 183 ? 26.719 17.562 -9.906 1 84.75 183 VAL A N 1
ATOM 1295 C CA . VAL A 1 183 ? 25.703 17.109 -10.852 1 84.75 183 VAL A CA 1
ATOM 1296 C C . VAL A 1 183 ? 24.656 18.219 -11.039 1 84.75 183 VAL A C 1
ATOM 1298 O O . VAL A 1 183 ? 24.328 18.578 -12.172 1 84.75 183 VAL A O 1
ATOM 1301 N N . LEU A 1 184 ? 24.25 18.812 -9.898 1 84.81 184 LEU A N 1
ATOM 1302 C CA . LEU A 1 184 ? 23.219 19.844 -9.992 1 84.81 184 LEU A CA 1
ATOM 1303 C C . LEU A 1 184 ? 23.828 21.188 -10.414 1 84.81 184 LEU A C 1
ATOM 1305 O O . LEU A 1 184 ? 24.953 21.5 -10.031 1 84.81 184 LEU A O 1
ATOM 1309 N N . SER A 1 185 ? 23.109 21.906 -11.18 1 75 185 SER A N 1
ATOM 1310 C CA . SER A 1 185 ? 23.578 23.188 -11.68 1 75 185 SER A CA 1
ATOM 1311 C C . SER A 1 185 ? 23.609 24.234 -10.57 1 75 185 SER A C 1
ATOM 1313 O O . SER A 1 185 ? 24.391 25.203 -10.641 1 75 185 SER A O 1
ATOM 1315 N N . CYS A 1 186 ? 22.781 24.031 -9.562 1 77.38 186 CYS A N 1
ATOM 1316 C CA . CYS A 1 186 ? 22.75 24.922 -8.406 1 77.38 186 CYS A CA 1
ATOM 1317 C C . CYS A 1 186 ? 22.188 24.203 -7.184 1 77.38 186 CYS A C 1
ATOM 1319 O O . CYS A 1 186 ? 21.641 23.109 -7.301 1 77.38 186 CYS A O 1
ATOM 1321 N N . SER A 1 187 ? 22.438 24.844 -6.105 1 81.12 187 SER A N 1
ATOM 1322 C CA . SER A 1 187 ? 21.984 24.25 -4.852 1 81.12 187 SER A CA 1
ATOM 1323 C C . SER A 1 187 ? 20.469 24.328 -4.719 1 81.12 187 SER A C 1
ATOM 1325 O O . SER A 1 187 ? 19.828 25.156 -5.391 1 81.12 187 SER A O 1
ATOM 1327 N N . PRO A 1 188 ? 19.938 23.453 -3.859 1 83.81 188 PRO A N 1
ATOM 1328 C CA . PRO A 1 188 ? 18.516 23.578 -3.564 1 83.81 188 PRO A CA 1
ATOM 1329 C C . PRO A 1 188 ? 18.125 24.969 -3.098 1 83.81 188 PRO A C 1
ATOM 1331 O O . PRO A 1 188 ? 17.078 25.5 -3.488 1 83.81 188 PRO A O 1
ATOM 1334 N N . GLU A 1 189 ? 18.969 25.547 -2.309 1 80.31 189 GLU A N 1
ATOM 1335 C CA . GLU A 1 189 ? 18.719 26.906 -1.815 1 80.31 189 GLU A CA 1
ATOM 1336 C C . GLU A 1 189 ? 18.609 27.906 -2.967 1 80.31 189 GLU A C 1
ATOM 1338 O O . GLU A 1 189 ? 17.734 28.766 -2.963 1 80.31 189 GLU A O 1
ATOM 1343 N N . THR A 1 190 ? 19.5 27.672 -3.908 1 76.31 190 THR A N 1
ATOM 1344 C CA . THR A 1 190 ? 19.5 28.562 -5.066 1 76.31 190 THR A CA 1
ATOM 1345 C C . THR A 1 190 ? 18.266 28.328 -5.926 1 76.31 190 THR A C 1
ATOM 1347 O O . THR A 1 190 ? 17.672 29.281 -6.445 1 76.31 190 THR A O 1
ATOM 1350 N N . LEU A 1 191 ? 17.906 27.141 -6.051 1 76.69 191 LEU A N 1
ATOM 1351 C CA . LEU A 1 191 ? 16.703 26.812 -6.812 1 76.69 191 LEU A CA 1
ATOM 1352 C C . LEU A 1 191 ? 15.477 27.453 -6.188 1 76.69 191 LEU A C 1
ATOM 1354 O O . LEU A 1 191 ? 14.648 28.031 -6.891 1 76.69 191 LEU A O 1
ATOM 1358 N N . LEU A 1 192 ? 15.391 27.359 -4.941 1 76.94 192 LEU A N 1
ATOM 1359 C CA . LEU A 1 192 ? 14.258 27.891 -4.207 1 76.94 192 LEU A CA 1
ATOM 1360 C C . LEU A 1 192 ? 14.242 29.422 -4.266 1 76.94 192 LEU A C 1
ATOM 1362 O O . LEU A 1 192 ? 13.18 30.031 -4.363 1 76.94 192 LEU A O 1
ATOM 1366 N N . GLN A 1 193 ? 15.414 29.969 -4.246 1 71.5 193 GLN A N 1
ATOM 1367 C CA . GLN A 1 193 ? 15.531 31.422 -4.312 1 71.5 193 GLN A CA 1
ATOM 1368 C C . GLN A 1 193 ? 15.07 31.938 -5.668 1 71.5 193 GLN A C 1
ATOM 1370 O O . GLN A 1 193 ? 14.516 33.031 -5.758 1 71.5 193 GLN A O 1
ATOM 1375 N N . ARG A 1 194 ? 15.266 31.141 -6.66 1 66.62 194 ARG A N 1
ATOM 1376 C CA . ARG A 1 194 ? 14.906 31.562 -8.016 1 66.62 194 ARG A CA 1
ATOM 1377 C C . ARG A 1 194 ? 13.398 31.672 -8.172 1 66.62 194 ARG A C 1
ATOM 1379 O O . ARG A 1 194 ? 12.906 32.438 -9 1 66.62 194 ARG A O 1
ATOM 1386 N N . VAL A 1 195 ? 12.781 30.891 -7.395 1 69.25 195 VAL A N 1
ATOM 1387 C CA . VAL A 1 195 ? 11.328 30.906 -7.551 1 69.25 195 VAL A CA 1
ATOM 1388 C C . VAL A 1 195 ? 10.695 31.781 -6.473 1 69.25 195 VAL A C 1
ATOM 1390 O O . VAL A 1 195 ? 9.523 32.156 -6.57 1 69.25 195 VAL A O 1
ATOM 1393 N N . LYS A 1 196 ? 11.516 32.031 -5.559 1 65.44 196 LYS A N 1
ATOM 1394 C CA . LYS A 1 196 ? 11.023 32.938 -4.527 1 65.44 196 LYS A CA 1
ATOM 1395 C C . LYS A 1 196 ? 10.898 34.375 -5.062 1 65.44 196 LYS A C 1
ATOM 1397 O O . LYS A 1 196 ? 11.758 34.844 -5.816 1 65.44 196 LYS A O 1
ATOM 1402 N N . ALA A 1 197 ? 9.766 34.781 -4.844 1 63.44 197 ALA A N 1
ATOM 1403 C CA . ALA A 1 197 ? 9.539 36.156 -5.293 1 63.44 197 ALA A CA 1
ATOM 1404 C C . ALA A 1 197 ? 10.477 37.125 -4.59 1 63.44 197 ALA A C 1
ATOM 1406 O O . ALA A 1 197 ? 10.898 36.875 -3.455 1 63.44 197 ALA A O 1
ATOM 1407 N N . GLY A 1 198 ? 11.031 38.031 -5.316 1 62.88 198 GLY A N 1
ATOM 1408 C CA . GLY A 1 198 ? 11.805 39.094 -4.727 1 62.88 198 GLY A CA 1
ATOM 1409 C C . GLY A 1 198 ? 11.055 39.844 -3.627 1 62.88 198 GLY A C 1
ATOM 1410 O O . GLY A 1 198 ? 9.914 39.5 -3.307 1 62.88 198 GLY A O 1
ATOM 1411 N N . PRO A 1 199 ? 11.789 40.688 -2.939 1 66.62 199 PRO A N 1
ATOM 1412 C CA . PRO A 1 199 ? 11.078 41.5 -1.938 1 66.62 199 PRO A CA 1
ATOM 1413 C C . PRO A 1 199 ? 9.852 42.188 -2.508 1 66.62 199 PRO A C 1
ATOM 1415 O O . PRO A 1 199 ? 9.836 42.562 -3.686 1 66.62 199 PRO A O 1
ATOM 1418 N N . PRO A 1 200 ? 8.875 42.188 -1.668 1 72.5 200 PRO A N 1
ATOM 1419 C CA . PRO A 1 200 ? 7.699 42.938 -2.148 1 72.5 200 PRO A CA 1
ATOM 1420 C C . PRO A 1 200 ? 8.008 44.375 -2.473 1 72.5 200 PRO A C 1
ATOM 1422 O O . PRO A 1 200 ? 8.914 44.969 -1.872 1 72.5 200 PRO A O 1
ATOM 1425 N N . SER A 1 201 ? 7.309 44.875 -3.436 1 72.88 201 SER A N 1
ATOM 1426 C CA . SER A 1 201 ? 7.484 46.281 -3.801 1 72.88 201 SER A CA 1
ATOM 1427 C C . SER A 1 201 ? 7.027 47.219 -2.678 1 72.88 201 SER A C 1
ATOM 1429 O O . SER A 1 201 ? 6.176 46.844 -1.866 1 72.88 201 SER A O 1
ATOM 1431 N N . ASP A 1 202 ? 7.574 48.375 -2.723 1 75.25 202 ASP A N 1
ATOM 1432 C CA . ASP A 1 202 ? 7.16 49.406 -1.753 1 75.25 202 ASP A CA 1
ATOM 1433 C C . ASP A 1 202 ? 5.668 49.719 -1.886 1 75.25 202 ASP A C 1
ATOM 1435 O O . ASP A 1 202 ? 4.984 49.938 -0.885 1 75.25 202 ASP A O 1
ATOM 1439 N N . ALA A 1 203 ? 5.289 49.688 -3.039 1 78.38 203 ALA A N 1
ATOM 1440 C CA . ALA A 1 203 ? 3.881 49.969 -3.291 1 78.38 203 ALA A CA 1
ATOM 1441 C C . ALA A 1 203 ? 2.986 48.906 -2.664 1 78.38 203 ALA A C 1
ATOM 1443 O O . ALA A 1 203 ? 1.939 49.219 -2.094 1 78.38 203 ALA A O 1
ATOM 1444 N N . SER A 1 204 ? 3.389 47.688 -2.811 1 79.81 204 SER A N 1
ATOM 1445 C CA . SER A 1 204 ? 2.625 46.562 -2.236 1 79.81 204 SER A CA 1
ATOM 1446 C C . SER A 1 204 ? 2.633 46.625 -0.713 1 79.81 204 SER A C 1
ATOM 1448 O O . SER A 1 204 ? 1.621 46.344 -0.07 1 79.81 204 SER A O 1
ATOM 1450 N N . LEU A 1 205 ? 3.688 47.062 -0.227 1 77.5 205 LEU A N 1
ATOM 1451 C CA . LEU A 1 205 ? 3.811 47.156 1.223 1 77.5 205 LEU A CA 1
ATOM 1452 C C . LEU A 1 205 ? 2.963 48.281 1.767 1 77.5 205 LEU A C 1
ATOM 1454 O O . LEU A 1 205 ? 2.357 48.156 2.834 1 77.5 205 LEU A O 1
ATOM 1458 N N . GLN A 1 206 ? 2.992 49.344 1.015 1 78.25 206 GLN A N 1
ATOM 1459 C CA . GLN A 1 206 ? 2.168 50.469 1.412 1 78.25 206 GLN A CA 1
ATOM 1460 C C . GLN A 1 206 ? 0.685 50.125 1.361 1 78.25 206 GLN A C 1
ATOM 1462 O O . GLN A 1 206 ? -0.075 50.469 2.264 1 78.25 206 GLN A O 1
ATOM 1467 N N . ARG A 1 207 ? 0.436 49.469 0.42 1 83.44 207 ARG A N 1
ATOM 1468 C CA . ARG A 1 207 ? -0.956 49.031 0.288 1 83.44 207 ARG A CA 1
ATOM 1469 C C . ARG A 1 207 ? -1.34 48.062 1.392 1 83.44 207 ARG A C 1
ATOM 1471 O O . ARG A 1 207 ? -2.445 48.125 1.933 1 83.44 207 ARG A O 1
ATOM 1478 N N . LEU A 1 208 ? -0.477 47.188 1.653 1 84.06 208 LEU A N 1
ATOM 1479 C CA . LEU A 1 208 ? -0.705 46.25 2.744 1 84.06 208 LEU A CA 1
ATOM 1480 C C . LEU A 1 208 ? -0.894 46.969 4.066 1 84.06 208 LEU A C 1
ATOM 1482 O O . LEU A 1 208 ? -1.821 46.688 4.82 1 84.06 208 LEU A O 1
ATOM 1486 N N . ALA A 1 209 ? -0.068 47.906 4.238 1 81.62 209 ALA A N 1
ATOM 1487 C CA . ALA A 1 209 ? -0.155 48.688 5.461 1 81.62 209 ALA A CA 1
ATOM 1488 C C . ALA A 1 209 ? -1.486 49.438 5.539 1 81.62 209 ALA A C 1
ATOM 1490 O O . ALA A 1 209 ? -2.092 49.531 6.609 1 81.62 209 ALA A O 1
ATOM 1491 N N . ALA A 1 210 ? -1.848 49.906 4.445 1 83.25 210 ALA A N 1
ATOM 1492 C CA . ALA A 1 210 ? -3.109 50.656 4.387 1 83.25 210 ALA A CA 1
ATOM 1493 C C . ALA A 1 210 ? -4.293 49.719 4.699 1 83.25 210 ALA A C 1
ATOM 1495 O O . ALA A 1 210 ? -5.215 50.125 5.418 1 83.25 210 ALA A O 1
ATOM 1496 N N . LEU A 1 211 ? -4.254 48.594 4.227 1 86.12 211 LEU A N 1
ATOM 1497 C CA . LEU A 1 211 ? -5.328 47.625 4.449 1 86.12 211 LEU A CA 1
ATOM 1498 C C . LEU A 1 211 ? -5.363 47.188 5.906 1 86.12 211 LEU A C 1
ATOM 1500 O O . LEU A 1 211 ? -6.441 47.031 6.488 1 86.12 211 LEU A O 1
ATOM 1504 N N . LEU A 1 212 ? -4.238 47.031 6.484 1 85.44 212 LEU A N 1
ATOM 1505 C CA . LEU A 1 212 ? -4.129 46.5 7.844 1 85.44 212 LEU A CA 1
ATOM 1506 C C . LEU A 1 212 ? -4.508 47.562 8.867 1 85.44 212 LEU A C 1
ATOM 1508 O O . LEU A 1 212 ? -4.855 47.25 10 1 85.44 212 LEU A O 1
ATOM 1512 N N . THR A 1 213 ? -4.445 48.844 8.422 1 80.06 213 THR A N 1
ATOM 1513 C CA . THR A 1 213 ? -4.715 49.906 9.367 1 80.06 213 THR A CA 1
ATOM 1514 C C . THR A 1 213 ? -6.039 50.594 9.039 1 80.06 213 THR A C 1
ATOM 1516 O O . THR A 1 213 ? -6.391 51.625 9.656 1 80.06 213 THR A O 1
ATOM 1519 N N . ALA A 1 214 ? -6.621 50 8.078 1 82.44 214 ALA A N 1
ATOM 1520 C CA . ALA A 1 214 ? -7.906 50.594 7.699 1 82.44 214 ALA A CA 1
ATOM 1521 C C . ALA A 1 214 ? -8.898 50.531 8.859 1 82.44 214 ALA A C 1
ATOM 1523 O O . ALA A 1 214 ? -8.953 49.531 9.586 1 82.44 214 ALA A O 1
ATOM 1524 N N . GLU A 1 215 ? -9.656 51.625 9.039 1 80.25 215 GLU A N 1
ATOM 1525 C CA . GLU A 1 215 ? -10.641 51.688 10.117 1 80.25 215 GLU A CA 1
ATOM 1526 C C . GLU A 1 215 ? -11.789 50.719 9.883 1 80.25 215 GLU A C 1
ATOM 1528 O O . GLU A 1 215 ? -12.25 50.562 8.75 1 80.25 215 GLU A O 1
ATOM 1533 N N . GLY A 1 216 ? -12.195 50.031 10.945 1 78.62 216 GLY A N 1
ATOM 1534 C CA . GLY A 1 216 ? -13.359 49.156 10.891 1 78.62 216 GLY A CA 1
ATOM 1535 C C . GLY A 1 216 ? -13.023 47.75 10.477 1 78.62 216 GLY A C 1
ATOM 1536 O O . GLY A 1 216 ? -13.867 46.844 10.555 1 78.62 216 GLY A O 1
ATOM 1537 N N . GLU A 1 217 ? -11.797 47.625 10.102 1 81.5 217 GLU A N 1
ATOM 1538 C CA . GLU A 1 217 ? -11.43 46.25 9.68 1 81.5 217 GLU A CA 1
ATOM 1539 C C . GLU A 1 217 ? -11.102 45.375 10.883 1 81.5 217 GLU A C 1
ATOM 1541 O O . GLU A 1 217 ? -10.375 45.812 11.789 1 81.5 217 GLU A O 1
ATOM 1546 N N . ARG A 1 218 ? -11.703 44.25 10.875 1 88.31 218 ARG A N 1
ATOM 1547 C CA . ARG A 1 218 ? -11.352 43.188 11.812 1 88.31 218 ARG A CA 1
ATOM 1548 C C . ARG A 1 218 ? -10.5 42.125 11.133 1 88.31 218 ARG A C 1
ATOM 1550 O O . ARG A 1 218 ? -11.008 41.344 10.328 1 88.31 218 ARG A O 1
ATOM 1557 N N . ILE A 1 219 ? -9.242 42.062 11.641 1 91.88 219 ILE A N 1
ATOM 1558 C CA . ILE A 1 219 ? -8.242 41.281 10.922 1 91.88 219 ILE A CA 1
ATOM 1559 C C . ILE A 1 219 ? -8.055 39.938 11.609 1 91.88 219 ILE A C 1
ATOM 1561 O O . ILE A 1 219 ? -8.055 39.844 12.836 1 91.88 219 ILE A O 1
ATOM 1565 N N . CYS A 1 220 ? -7.883 38.906 10.773 1 91.69 220 CYS A N 1
ATOM 1566 C CA . CYS A 1 220 ? -7.469 37.594 11.211 1 91.69 220 CYS A CA 1
ATOM 1567 C C . CYS A 1 220 ? -6.289 37.062 10.391 1 91.69 220 CYS A C 1
ATOM 1569 O O . CYS A 1 220 ? -6.324 37.125 9.156 1 91.69 220 CYS A O 1
ATOM 1571 N N . PHE A 1 221 ? -5.238 36.656 11.078 1 90.75 221 PHE A N 1
ATOM 1572 C CA . PHE A 1 221 ? -4.094 36.062 10.406 1 90.75 221 PHE A CA 1
ATOM 1573 C C . PHE A 1 221 ? -4.258 34.562 10.281 1 90.75 221 PHE A C 1
ATOM 1575 O O . PHE A 1 221 ? -4.691 33.906 11.234 1 90.75 221 PHE A O 1
ATOM 1582 N N . ALA A 1 222 ? -4.031 34.062 9.078 1 89.56 222 ALA A N 1
ATOM 1583 C CA . ALA A 1 222 ? -4.008 32.625 8.844 1 89.56 222 ALA A CA 1
ATOM 1584 C C . ALA A 1 222 ? -2.629 32.156 8.367 1 89.56 222 ALA A C 1
ATOM 1586 O O . ALA A 1 222 ? -2.068 32.719 7.43 1 89.56 222 ALA A O 1
ATOM 1587 N N . ILE A 1 223 ? -2.102 31.156 9.07 1 86.25 223 ILE A N 1
ATOM 1588 C CA . ILE A 1 223 ? -0.76 30.688 8.742 1 86.25 223 ILE A CA 1
ATOM 1589 C C . ILE A 1 223 ? -0.832 29.281 8.164 1 86.25 223 ILE A C 1
ATOM 1591 O O . ILE A 1 223 ? -1.339 28.359 8.82 1 86.25 223 ILE A O 1
ATOM 1595 N N . GLY A 1 224 ? -0.324 29.078 6.938 1 82.94 224 GLY A N 1
ATOM 1596 C CA . GLY A 1 224 ? -0.21 27.75 6.336 1 82.94 224 GLY A CA 1
ATOM 1597 C C . GLY A 1 224 ? 1.075 27.047 6.707 1 82.94 224 GLY A C 1
ATOM 1598 O O . GLY A 1 224 ? 1.949 27.625 7.355 1 82.94 224 GLY A O 1
ATOM 1599 N N . CYS A 1 225 ? 1.182 25.828 6.301 1 78.75 225 CYS A N 1
ATOM 1600 C CA . CYS A 1 225 ? 2.318 24.984 6.66 1 78.75 225 CYS A CA 1
ATOM 1601 C C . CYS A 1 225 ? 3.613 25.547 6.086 1 78.75 225 CYS A C 1
ATOM 1603 O O . CYS A 1 225 ? 4.656 25.5 6.742 1 78.75 225 CYS A O 1
ATOM 1605 N N . GLU A 1 226 ? 3.506 26.109 4.969 1 79.44 226 GLU A N 1
ATOM 1606 C CA . GLU A 1 226 ? 4.703 26.609 4.297 1 79.44 226 GLU A CA 1
ATOM 1607 C C . GLU A 1 226 ? 5.25 27.844 4.996 1 79.44 226 GLU A C 1
ATOM 1609 O O . GLU A 1 226 ? 6.422 28.203 4.824 1 79.44 226 GLU A O 1
ATOM 1614 N N . ALA A 1 227 ? 4.438 28.516 5.77 1 80.31 227 ALA A N 1
ATOM 1615 C CA . ALA A 1 227 ? 4.832 29.766 6.414 1 80.31 227 ALA A CA 1
ATOM 1616 C C . ALA A 1 227 ? 5.129 29.547 7.895 1 80.31 227 ALA A C 1
ATOM 1618 O O . ALA A 1 227 ? 5.348 30.516 8.641 1 80.31 227 ALA A O 1
ATOM 1619 N N . ARG A 1 228 ? 5.215 28.297 8.273 1 80.81 228 ARG A N 1
ATOM 1620 C CA . ARG A 1 228 ? 5.34 27.984 9.695 1 80.81 228 ARG A CA 1
ATOM 1621 C C . ARG A 1 228 ? 6.633 28.562 10.258 1 80.81 228 ARG A C 1
ATOM 1623 O O . ARG A 1 228 ? 6.684 28.953 11.43 1 80.81 228 ARG A O 1
ATOM 1630 N N . ASP A 1 229 ? 7.668 28.688 9.469 1 79.44 229 ASP A N 1
ATOM 1631 C CA . ASP A 1 229 ? 8.961 29.172 9.945 1 79.44 229 ASP A CA 1
ATOM 1632 C C . ASP A 1 229 ? 8.914 30.672 10.211 1 79.44 229 ASP A C 1
ATOM 1634 O O . ASP A 1 229 ? 9.758 31.203 10.93 1 79.44 229 ASP A O 1
ATOM 1638 N N . ALA A 1 230 ? 7.922 31.375 9.688 1 80.5 230 ALA A N 1
ATOM 1639 C CA . ALA A 1 230 ? 7.762 32.812 9.883 1 80.5 230 ALA A CA 1
ATOM 1640 C C . ALA A 1 230 ? 6.832 33.094 11.062 1 80.5 230 ALA A C 1
ATOM 1642 O O . ALA A 1 230 ? 6.398 34.25 11.258 1 80.5 230 ALA A O 1
ATOM 1643 N N . GLY A 1 231 ? 6.582 32.125 11.812 1 82.62 231 GLY A N 1
ATOM 1644 C CA . GLY A 1 231 ? 5.664 32.219 12.93 1 82.62 231 GLY A CA 1
ATOM 1645 C C . GLY A 1 231 ? 5.988 33.344 13.883 1 82.62 231 GLY A C 1
ATOM 1646 O O . GLY A 1 231 ? 5.117 34.156 14.219 1 82.62 231 GLY A O 1
ATOM 1647 N N . PRO A 1 232 ? 7.219 33.5 14.289 1 82.75 232 PRO A N 1
ATOM 1648 C CA . PRO A 1 232 ? 7.582 34.562 15.227 1 82.75 232 PRO A CA 1
ATOM 1649 C C . PRO A 1 232 ? 7.316 35.938 14.664 1 82.75 232 PRO A C 1
ATOM 1651 O O . PRO A 1 232 ? 6.809 36.812 15.375 1 82.75 232 PRO A O 1
ATOM 1654 N N . GLU A 1 233 ? 7.598 36.125 13.391 1 83.38 233 GLU A N 1
ATOM 1655 C CA . GLU A 1 233 ? 7.371 37.438 12.75 1 83.38 233 GLU A CA 1
ATOM 1656 C C . GLU A 1 233 ? 5.879 37.719 12.617 1 83.38 233 GLU A C 1
ATOM 1658 O O . GLU A 1 233 ? 5.445 38.844 12.844 1 83.38 233 GLU A O 1
ATOM 1663 N N . ILE A 1 234 ? 5.152 36.75 12.336 1 86.06 234 ILE A N 1
ATOM 1664 C CA . ILE A 1 234 ? 3.711 36.906 12.172 1 86.06 234 ILE A CA 1
ATOM 1665 C C . ILE A 1 234 ? 3.064 37.188 13.531 1 86.06 234 ILE A C 1
ATOM 1667 O O . ILE A 1 234 ? 2.164 38 13.641 1 86.06 234 ILE A O 1
ATOM 1671 N N . LEU A 1 235 ? 3.555 36.5 14.508 1 86.56 235 LEU A N 1
ATOM 1672 C CA . LEU A 1 235 ? 3.035 36.688 15.859 1 86.56 235 LEU A CA 1
ATOM 1673 C C . LEU A 1 235 ? 3.312 38.094 16.344 1 86.56 235 LEU A C 1
ATOM 1675 O O . LEU A 1 235 ? 2.461 38.719 16.969 1 86.56 235 LEU A O 1
ATOM 1679 N N . ALA A 1 236 ? 4.473 38.594 16.047 1 84.88 236 ALA A N 1
ATOM 1680 C CA . ALA A 1 236 ? 4.82 39.969 16.422 1 84.88 236 ALA A CA 1
ATOM 1681 C C . ALA A 1 236 ? 3.875 40.969 15.766 1 84.88 236 ALA A C 1
ATOM 1683 O O . ALA A 1 236 ? 3.441 41.938 16.406 1 84.88 236 ALA A O 1
ATOM 1684 N N . LEU A 1 237 ? 3.564 40.688 14.547 1 84.31 237 LEU A N 1
ATOM 1685 C CA . LEU A 1 237 ? 2.633 41.562 13.828 1 84.31 237 LEU A CA 1
ATOM 1686 C C . LEU A 1 237 ? 1.226 41.438 14.406 1 84.31 237 LEU A C 1
ATOM 1688 O O . LEU A 1 237 ? 0.499 42.438 14.492 1 84.31 237 LEU A O 1
ATOM 1692 N N . ALA A 1 238 ? 0.872 40.312 14.75 1 88 238 ALA A N 1
ATOM 1693 C CA . ALA A 1 238 ? -0.437 40.062 15.352 1 88 238 ALA A CA 1
ATOM 1694 C C . ALA A 1 238 ? -0.591 40.812 16.656 1 88 238 ALA A C 1
ATOM 1696 O O . ALA A 1 238 ? -1.659 41.375 16.953 1 88 238 ALA A O 1
ATOM 1697 N N . HIS A 1 239 ? 0.449 40.875 17.406 1 85.56 239 HIS A N 1
ATOM 1698 C CA . HIS A 1 239 ? 0.44 41.625 18.656 1 85.56 239 HIS A CA 1
ATOM 1699 C C . HIS A 1 239 ? 0.238 43.125 18.406 1 85.56 239 HIS A C 1
ATOM 1701 O O . HIS A 1 239 ? -0.52 43.781 19.125 1 85.56 239 HIS A O 1
ATOM 1707 N N . ARG A 1 240 ? 0.815 43.5 17.406 1 81.12 240 ARG A N 1
ATOM 1708 C CA . ARG A 1 240 ? 0.739 44.938 17.094 1 81.12 240 ARG A CA 1
ATOM 1709 C C . ARG A 1 240 ? -0.663 45.312 16.625 1 81.12 240 ARG A C 1
ATOM 1711 O O . ARG A 1 240 ? -1.136 46.406 16.906 1 81.12 240 ARG A O 1
ATOM 1718 N N . LEU A 1 241 ? -1.247 44.406 15.984 1 82 241 LEU A N 1
ATOM 1719 C CA . LEU A 1 241 ? -2.549 44.688 15.398 1 82 241 LEU A CA 1
ATOM 1720 C C . LEU A 1 241 ? -3.674 44.094 16.234 1 82 241 LEU A C 1
ATOM 1722 O O . LEU A 1 241 ? -4.852 44.281 15.93 1 82 241 LEU A O 1
ATOM 1726 N N . ASN A 1 242 ? -3.227 43.406 17.219 1 84.19 242 ASN A N 1
ATOM 1727 C CA . ASN A 1 242 ? -4.18 42.656 18.016 1 84.19 242 ASN A CA 1
ATOM 1728 C C . ASN A 1 242 ? -5.055 41.75 17.156 1 84.19 242 ASN A C 1
ATOM 1730 O O . ASN A 1 242 ? -6.281 41.75 17.266 1 84.19 242 ASN A O 1
ATOM 1734 N N . ALA A 1 243 ? -4.438 41.125 16.297 1 88.69 243 ALA A N 1
ATOM 1735 C CA . ALA A 1 243 ? -5.129 40.25 15.352 1 88.69 243 ALA A CA 1
ATOM 1736 C C . ALA A 1 243 ? -5.047 38.812 15.797 1 88.69 243 ALA A C 1
ATOM 1738 O O . ALA A 1 243 ? -3.973 38.312 16.172 1 88.69 243 ALA A O 1
ATOM 1739 N N . PRO A 1 244 ? -6.148 38.125 15.797 1 89.81 244 PRO A N 1
ATOM 1740 C CA . PRO A 1 244 ? -6.09 36.688 16.062 1 89.81 244 PRO A CA 1
ATOM 1741 C C . PRO A 1 244 ? -5.367 35.906 14.961 1 89.81 244 PRO A C 1
ATOM 1743 O O . PRO A 1 244 ? -5.297 36.375 13.82 1 89.81 244 PRO A O 1
ATOM 1746 N N . ILE A 1 245 ? -4.852 34.75 15.391 1 88.75 245 ILE A N 1
ATOM 1747 C CA . ILE A 1 245 ? -4.125 33.875 14.461 1 88.75 245 ILE A CA 1
ATOM 1748 C C . ILE A 1 245 ? -4.785 32.5 14.406 1 88.75 245 ILE A C 1
ATOM 1750 O O . ILE A 1 245 ? -5.059 31.906 15.445 1 88.75 245 ILE A O 1
ATOM 1754 N N . VAL A 1 246 ? -5.047 32.094 13.195 1 85.25 246 VAL A N 1
ATOM 1755 C CA . VAL A 1 246 ? -5.426 30.703 12.977 1 85.25 246 VAL A CA 1
ATOM 1756 C C . VAL A 1 246 ? -4.355 30.016 12.133 1 85.25 246 VAL A C 1
ATOM 1758 O O . VAL A 1 246 ? -3.701 30.641 11.305 1 85.25 246 VAL A O 1
ATOM 1761 N N . THR A 1 247 ? -4.191 28.734 12.453 1 82.44 247 THR A N 1
ATOM 1762 C CA . THR A 1 247 ? -3.109 28.031 11.773 1 82.44 247 THR A CA 1
ATOM 1763 C C . THR A 1 247 ? -3.619 26.734 11.141 1 82.44 247 THR A C 1
ATOM 1765 O O . THR A 1 247 ? -4.676 26.234 11.523 1 82.44 247 THR A O 1
ATOM 1768 N N . ARG A 1 248 ? -2.896 26.281 10.125 1 75.88 248 ARG A N 1
ATOM 1769 C CA . ARG A 1 248 ? -3.145 24.953 9.555 1 75.88 248 ARG A CA 1
ATOM 1770 C C . ARG A 1 248 ? -2.279 23.906 10.242 1 75.88 248 ARG A C 1
ATOM 1772 O O . ARG A 1 248 ? -2.537 22.703 10.109 1 75.88 248 ARG A O 1
ATOM 1779 N N . SER A 1 249 ? -1.343 24.312 10.891 1 71.31 249 SER A N 1
ATOM 1780 C CA . SER A 1 249 ? -0.476 23.375 11.586 1 71.31 24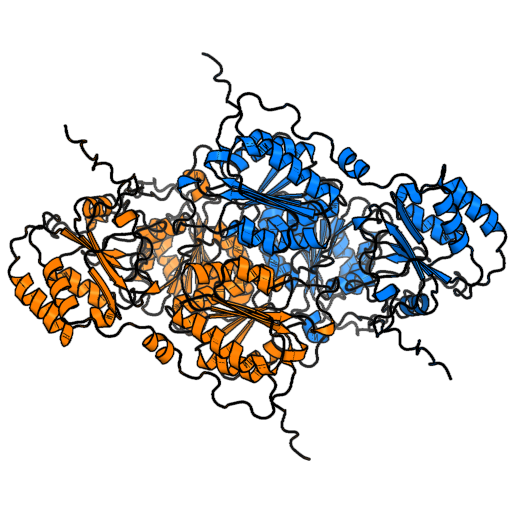9 SER A CA 1
ATOM 1781 C C . SER A 1 249 ? -0.15 23.859 12.992 1 71.31 249 SER A C 1
ATOM 1783 O O . SER A 1 249 ? 0.137 25.047 13.195 1 71.31 249 SER A O 1
ATOM 1785 N N . LEU A 1 250 ? -0.143 22.906 13.812 1 73.31 250 LEU A N 1
ATOM 1786 C CA . LEU A 1 250 ? 0.283 23.219 15.172 1 73.31 250 LEU A CA 1
ATOM 1787 C C . LEU A 1 250 ? 1.728 23.703 15.188 1 73.31 250 LEU A C 1
ATOM 1789 O O . LEU A 1 250 ? 2.496 23.422 14.266 1 73.31 250 LEU A O 1
ATOM 1793 N N . SER A 1 251 ? 2.084 24.594 16.047 1 75.19 251 SER A N 1
ATOM 1794 C CA . SER A 1 251 ? 3.438 25 16.406 1 75.19 251 SER A CA 1
ATOM 1795 C C . SER A 1 251 ? 3.914 26.172 15.555 1 75.19 251 SER A C 1
ATOM 1797 O O . SER A 1 251 ? 5.043 26.641 15.711 1 75.19 251 SER A O 1
ATOM 1799 N N . ALA A 1 252 ? 3.059 26.625 14.633 1 79.19 252 ALA A N 1
ATOM 1800 C CA . ALA A 1 252 ? 3.479 27.781 13.852 1 79.19 252 ALA A CA 1
ATOM 1801 C C . ALA A 1 252 ? 3.746 28.984 14.75 1 79.19 252 ALA A C 1
ATOM 1803 O O . ALA A 1 252 ? 4.602 29.812 14.445 1 79.19 252 ALA A O 1
ATOM 1804 N N . VAL A 1 253 ? 2.973 29.125 15.773 1 82.44 253 VAL A N 1
ATOM 1805 C CA . VAL A 1 253 ? 3.154 30.125 16.812 1 82.44 253 VAL A CA 1
ATOM 1806 C C . VAL A 1 253 ? 3.006 29.484 18.188 1 82.44 253 VAL A C 1
ATOM 1808 O O . VAL A 1 253 ? 2.592 28.328 18.297 1 82.44 253 VAL A O 1
ATOM 1811 N N . ASP A 1 254 ? 3.51 30.234 19.156 1 82.44 254 ASP A N 1
ATOM 1812 C CA . ASP A 1 254 ? 3.242 29.75 20.5 1 82.44 254 ASP A CA 1
ATOM 1813 C C . ASP A 1 254 ? 1.742 29.625 20.75 1 82.44 254 ASP A C 1
ATOM 1815 O O . ASP A 1 254 ? 1.022 30.625 20.766 1 82.44 254 ASP A O 1
ATOM 1819 N N . GLU A 1 255 ? 1.36 28.438 21.047 1 82.38 255 GLU A N 1
ATOM 1820 C CA . GLU A 1 255 ? -0.069 28.156 21.125 1 82.38 255 GLU A CA 1
ATOM 1821 C C . GLU A 1 255 ? -0.662 28.688 22.438 1 82.38 255 GLU A C 1
ATOM 1823 O O . GLU A 1 255 ? -1.881 28.812 22.562 1 82.38 255 GLU A O 1
ATOM 1828 N N . ASP A 1 256 ? 0.176 29.031 23.328 1 79.94 256 ASP A N 1
ATOM 1829 C CA . ASP A 1 256 ? -0.305 29.594 24.578 1 79.94 256 ASP A CA 1
ATOM 1830 C C . ASP A 1 256 ? -0.481 31.109 24.453 1 79.94 256 ASP A C 1
ATOM 1832 O O . ASP A 1 256 ? -1.054 31.75 25.344 1 79.94 256 ASP A O 1
ATOM 1836 N N . ASP A 1 257 ? -0.022 31.672 23.312 1 84.31 257 ASP A N 1
ATOM 1837 C CA . ASP A 1 257 ? -0.231 33.094 23.094 1 84.31 257 ASP A CA 1
ATOM 1838 C C . ASP A 1 257 ? -1.716 33.406 22.938 1 84.31 257 ASP A C 1
ATOM 1840 O O . ASP A 1 257 ? -2.457 32.656 22.312 1 84.31 257 ASP A O 1
ATOM 1844 N N . TYR A 1 258 ? -2.047 34.5 23.438 1 82.81 258 TYR A N 1
ATOM 1845 C CA . TYR A 1 258 ? -3.445 34.906 23.484 1 82.81 258 TYR A CA 1
ATOM 1846 C C . TYR A 1 258 ? -3.992 35.094 22.062 1 82.81 258 TYR A C 1
ATOM 1848 O O . TYR A 1 258 ? -5.203 35 21.844 1 82.81 258 TYR A O 1
ATOM 1856 N N . HIS A 1 259 ? -3.217 35.344 21.125 1 85.69 259 HIS A N 1
ATOM 1857 C CA . HIS A 1 259 ? -3.662 35.594 19.766 1 85.69 259 HIS A CA 1
ATOM 1858 C C . HIS A 1 259 ? -3.812 34.312 18.984 1 85.69 259 HIS A C 1
ATOM 1860 O O . HIS A 1 259 ? -4.406 34.281 17.891 1 85.69 259 HIS A O 1
ATOM 1866 N N . ALA A 1 260 ? -3.309 33.25 19.5 1 84.12 260 ALA A N 1
ATOM 1867 C CA . ALA A 1 260 ? -3.412 31.953 18.812 1 84.12 260 ALA A CA 1
ATOM 1868 C C . ALA A 1 260 ? -4.781 31.328 19.047 1 84.12 260 ALA A C 1
ATOM 1870 O O . ALA A 1 260 ? -5.117 30.969 20.188 1 84.12 260 ALA A O 1
ATOM 1871 N N . MET A 1 261 ? -5.504 31.125 17.922 1 80.81 261 MET A N 1
ATOM 1872 C CA . MET A 1 261 ? -6.883 30.672 18.062 1 80.81 261 MET A CA 1
ATOM 1873 C C . MET A 1 261 ? -7.008 29.203 17.656 1 80.81 261 MET A C 1
ATOM 1875 O O . MET A 1 261 ? -8.094 28.625 17.734 1 80.81 261 MET A O 1
ATOM 1879 N N . GLY A 1 262 ? -5.984 28.609 17.266 1 76.5 262 GLY A N 1
ATOM 1880 C CA . GLY A 1 262 ? -6.012 27.172 16.984 1 76.5 262 GLY A CA 1
ATOM 1881 C C . GLY A 1 262 ? -5.934 26.844 15.508 1 76.5 262 GLY A C 1
ATOM 1882 O O . GLY A 1 262 ? -5.484 27.672 14.711 1 76.5 262 GLY A O 1
ATOM 1883 N N . VAL A 1 263 ? -6.336 25.562 15.211 1 70.69 263 VAL A N 1
ATOM 1884 C CA . VAL A 1 263 ? -6.109 25.016 13.875 1 70.69 263 VAL A CA 1
ATOM 1885 C C . VAL A 1 263 ? -7.414 25.031 13.086 1 70.69 263 VAL A C 1
ATOM 1887 O O . VAL A 1 263 ? -8.484 24.766 13.641 1 70.69 263 VAL A O 1
ATOM 1890 N N . ILE A 1 264 ? -7.207 25.5 11.836 1 68.44 264 ILE A N 1
ATOM 1891 C CA . ILE A 1 264 ? -8.352 25.5 10.93 1 68.44 264 ILE A CA 1
ATOM 1892 C C . ILE A 1 264 ? -8.273 24.297 9.992 1 68.44 264 ILE A C 1
ATOM 1894 O O . ILE A 1 264 ? -7.227 23.672 9.875 1 68.44 264 ILE A O 1
ATOM 1898 N N . GLY A 1 265 ? -9.406 23.828 9.398 1 60.97 265 GLY A N 1
ATOM 1899 C CA . GLY A 1 265 ? -9.477 22.766 8.414 1 60.97 265 GLY A CA 1
ATOM 1900 C C . GLY A 1 265 ? -9.875 21.422 9.016 1 60.97 265 GLY A C 1
ATOM 1901 O O . GLY A 1 265 ? -10.492 21.375 10.078 1 60.97 265 GLY A O 1
ATOM 1902 N N . VAL A 1 266 ? -9.578 20.422 8.234 1 55.25 266 VAL A N 1
ATOM 1903 C CA . VAL A 1 266 ? -10.047 19.078 8.586 1 55.25 266 VAL A CA 1
ATOM 1904 C C . VAL A 1 266 ? -9.445 18.656 9.922 1 55.25 266 VAL A C 1
ATOM 1906 O O . VAL A 1 266 ? -10.023 17.844 10.641 1 55.25 266 VAL A O 1
ATOM 1909 N N . HIS A 1 267 ? -8.234 19.281 10.227 1 55.5 267 HIS A N 1
ATOM 1910 C CA . HIS A 1 267 ? -7.543 18.906 11.453 1 55.5 267 HIS A CA 1
ATOM 1911 C C . HIS A 1 267 ? -8.016 19.734 12.633 1 55.5 267 HIS A C 1
ATOM 1913 O O . HIS A 1 267 ? -7.742 19.406 13.789 1 55.5 267 HIS A O 1
ATOM 1919 N N . GLY A 1 268 ? -8.633 20.922 12.375 1 52.66 268 GLY A N 1
ATOM 1920 C CA . GLY A 1 268 ? -8.992 21.844 13.438 1 52.66 268 GLY A CA 1
ATOM 1921 C C . GLY A 1 268 ? -10.344 22.516 13.219 1 52.66 268 GLY A C 1
ATOM 1922 O O . GLY A 1 268 ? -10.648 22.938 12.102 1 52.66 268 GLY A O 1
ATOM 1923 N N . LYS A 1 269 ? -11.445 21.875 13.477 1 47.66 269 LYS A N 1
ATOM 1924 C CA . LYS A 1 269 ? -12.688 22.609 13.227 1 47.66 269 LYS A CA 1
ATOM 1925 C C . LYS A 1 269 ? -12.656 23.984 13.883 1 47.66 269 LYS A C 1
ATOM 1927 O O . LYS A 1 269 ? -12.328 24.109 15.07 1 47.66 269 LYS A O 1
ATOM 1932 N N . PRO A 1 270 ? -12.328 25.062 12.984 1 42.12 270 PRO A N 1
ATOM 1933 C CA . PRO A 1 270 ? -12.656 26.312 13.664 1 42.12 270 PRO A CA 1
ATOM 1934 C C . PRO A 1 270 ? -13.781 26.156 14.68 1 42.12 270 PRO A C 1
ATOM 1936 O O . PRO A 1 270 ? -14.25 27.156 15.242 1 42.12 270 PRO A O 1
ATOM 1939 N N . GLY A 1 271 ? -14.125 24.938 14.844 1 47.84 271 GLY A N 1
ATOM 1940 C CA . GLY A 1 271 ? -15.344 24.656 15.594 1 47.84 271 GLY A CA 1
ATOM 1941 C C . GLY A 1 271 ? -15.266 25.094 17.047 1 47.84 271 GLY A C 1
ATOM 1942 O O . GLY A 1 271 ? -16.172 24.812 17.844 1 47.84 271 GLY A O 1
ATOM 1943 N N . MET A 1 272 ? -14.039 25.516 17.219 1 56 272 MET A N 1
ATOM 1944 C CA . MET A 1 272 ? -14.141 26.031 18.578 1 56 272 MET A CA 1
ATOM 1945 C C . MET A 1 272 ? -14.984 27.297 18.625 1 56 272 MET A C 1
ATOM 1947 O O . MET A 1 272 ? -14.812 28.203 17.797 1 56 272 MET A O 1
ATOM 1951 N N . ARG A 1 273 ? -16.047 27.047 19.203 1 59.22 273 ARG A N 1
ATOM 1952 C CA . ARG A 1 273 ? -17.016 28.141 19.359 1 59.22 273 ARG A CA 1
ATOM 1953 C C . ARG A 1 273 ? -16.312 29.484 19.375 1 59.22 273 ARG A C 1
ATOM 1955 O O . ARG A 1 273 ? -16.766 30.438 18.75 1 59.22 273 ARG A O 1
ATOM 1962 N N . GLY A 1 274 ? -15.141 29.422 19.953 1 64 274 GLY A N 1
ATOM 1963 C CA . GLY A 1 274 ? -14.422 30.688 20.062 1 64 274 GLY A CA 1
ATOM 1964 C C . GLY A 1 274 ? -13.805 31.125 18.734 1 64 274 GLY A C 1
ATOM 1965 O O . GLY A 1 274 ? -13.914 32.281 18.359 1 64 274 GLY A O 1
ATOM 1966 N N . THR A 1 275 ? -13.242 30.219 18.047 1 72.25 275 THR A N 1
ATOM 1967 C CA . THR A 1 275 ? -12.625 30.531 16.766 1 72.25 275 THR A CA 1
ATOM 1968 C C . THR A 1 275 ? -13.68 30.891 15.727 1 72.25 275 THR A C 1
ATOM 1970 O O . THR A 1 275 ? -13.5 31.828 14.953 1 72.25 275 THR A O 1
ATOM 1973 N N . ALA A 1 276 ? -14.742 30.188 15.844 1 70.5 276 ALA A N 1
ATOM 1974 C CA . ALA A 1 276 ? -15.836 30.484 14.922 1 70.5 276 ALA A CA 1
ATOM 1975 C C . ALA A 1 276 ? -16.375 31.891 15.156 1 70.5 276 ALA A C 1
ATOM 1977 O O . ALA A 1 276 ? -16.703 32.594 14.195 1 70.5 276 ALA A O 1
ATOM 1978 N N . ALA A 1 277 ? -16.469 32.25 16.359 1 71.5 277 ALA A N 1
ATOM 1979 C CA . ALA A 1 277 ? -16.984 33.594 16.703 1 71.5 277 ALA A CA 1
ATOM 1980 C C . ALA A 1 277 ? -16.047 34.688 16.203 1 71.5 277 ALA A C 1
ATOM 1982 O O . ALA A 1 277 ? -16.516 35.719 15.727 1 71.5 277 ALA A O 1
ATOM 1983 N N . VAL A 1 278 ? -14.797 34.406 16.281 1 74.19 278 VAL A N 1
ATOM 1984 C CA . VAL A 1 278 ? -13.805 35.375 15.812 1 74.19 278 VAL A CA 1
ATOM 1985 C C . VAL A 1 278 ? -13.867 35.5 14.289 1 74.19 278 VAL A C 1
ATOM 1987 O O . VAL A 1 278 ? -13.836 36.594 13.742 1 74.19 278 VAL A O 1
ATOM 1990 N N . LEU A 1 279 ? -14.031 34.406 13.68 1 76.62 279 LEU A N 1
ATOM 1991 C CA . LEU A 1 279 ? -14.062 34.406 12.219 1 76.62 279 LEU A CA 1
ATOM 1992 C C . LEU A 1 279 ? -15.336 35.062 11.695 1 76.62 279 LEU A C 1
ATOM 1994 O O . LEU A 1 279 ? -15.312 35.688 10.641 1 76.62 279 LEU A O 1
ATOM 1998 N N . GLU A 1 280 ? -16.344 34.875 12.445 1 76.06 280 GLU A N 1
ATOM 1999 C CA . GLU A 1 280 ? -17.609 35.469 12.039 1 76.06 280 GLU A CA 1
ATOM 2000 C C . GLU A 1 280 ? -17.5 37 12.008 1 76.06 280 GLU A C 1
ATOM 2002 O O . GLU A 1 280 ? -18.141 37.656 11.18 1 76.06 280 GLU A O 1
ATOM 2007 N N . LYS A 1 281 ? -16.734 37.531 12.812 1 81.25 281 LYS A N 1
ATOM 2008 C CA . LYS A 1 281 ? -16.609 38.969 12.922 1 81.25 281 LYS A CA 1
ATOM 2009 C C . LYS A 1 281 ? -15.484 39.5 12.039 1 81.25 281 LYS A C 1
ATOM 2011 O O . LYS A 1 281 ? -15.375 40.719 11.828 1 81.25 281 LYS A O 1
ATOM 2016 N N . THR A 1 282 ? -14.75 38.625 11.562 1 88.19 282 THR A N 1
ATOM 2017 C CA . THR A 1 282 ? -13.594 38.969 10.75 1 88.19 282 THR A CA 1
ATOM 2018 C C . THR A 1 282 ? -14.039 39.562 9.414 1 88.19 282 THR A C 1
ATOM 2020 O O . THR A 1 282 ? -14.945 39.031 8.766 1 88.19 282 THR A O 1
ATOM 2023 N N . THR A 1 283 ? -13.391 40.656 9.031 1 89.75 283 THR A N 1
ATOM 2024 C CA . THR A 1 283 ? -13.711 41.281 7.746 1 89.75 283 THR A CA 1
ATOM 2025 C C . THR A 1 283 ? -12.555 41.094 6.762 1 89.75 283 THR A C 1
ATOM 2027 O O . THR A 1 283 ? -12.758 41.156 5.547 1 89.75 283 THR A O 1
ATOM 2030 N N . LEU A 1 284 ? -11.352 40.875 7.277 1 92.31 284 LEU A N 1
ATOM 2031 C CA . LEU A 1 284 ? -10.156 40.719 6.453 1 92.31 284 LEU A CA 1
ATOM 2032 C C . LEU A 1 284 ? -9.305 39.562 6.945 1 92.31 284 LEU A C 1
ATOM 2034 O O . LEU A 1 284 ? -8.891 39.531 8.109 1 92.31 284 LEU A O 1
ATOM 2038 N N . VAL A 1 285 ? -9.109 38.656 6.051 1 91.62 285 VAL A N 1
ATOM 2039 C CA . VAL A 1 285 ? -8.203 37.562 6.328 1 91.62 285 VAL A CA 1
ATOM 2040 C C . VAL A 1 285 ? -6.863 37.812 5.641 1 91.62 285 VAL A C 1
ATOM 2042 O O . VAL A 1 285 ? -6.812 38.062 4.434 1 91.62 285 VAL A O 1
ATOM 2045 N N . VAL A 1 286 ? -5.801 37.812 6.41 1 90.94 286 VAL A N 1
ATOM 2046 C CA . VAL A 1 286 ? -4.449 37.812 5.855 1 90.94 286 VAL A CA 1
ATOM 2047 C C . VAL A 1 286 ? -3.875 36.406 5.898 1 90.94 286 VAL A C 1
ATOM 2049 O O . VAL A 1 286 ? -3.529 35.906 6.973 1 90.94 286 VAL A O 1
ATOM 2052 N N . ALA A 1 287 ? -3.771 35.844 4.75 1 89.69 287 ALA A N 1
ATOM 2053 C CA . ALA A 1 287 ? -3.357 34.438 4.637 1 89.69 287 ALA A CA 1
ATOM 2054 C C . ALA A 1 287 ? -1.89 34.344 4.238 1 89.69 287 ALA A C 1
ATOM 2056 O O . ALA A 1 287 ? -1.472 34.906 3.225 1 89.69 287 ALA A O 1
ATOM 2057 N N . PHE A 1 288 ? -1.164 33.688 5.109 1 87.5 288 PHE A N 1
ATOM 2058 C CA . PHE A 1 288 ? 0.24 33.406 4.82 1 87.5 288 PHE A CA 1
ATOM 2059 C C . PHE A 1 288 ? 0.429 31.984 4.328 1 87.5 288 PHE A C 1
ATOM 2061 O O . PHE A 1 288 ? 0.488 31.047 5.129 1 87.5 288 PHE A O 1
ATOM 2068 N N . ALA A 1 289 ? 0.532 31.781 3.041 1 82.44 289 ALA A N 1
ATOM 2069 C CA . ALA A 1 289 ? 0.75 30.5 2.375 1 82.44 289 ALA A CA 1
ATOM 2070 C C . ALA A 1 289 ? -0.31 29.484 2.783 1 82.44 289 ALA A C 1
ATOM 2072 O O . ALA A 1 289 ? 0.016 28.359 3.158 1 82.44 289 ALA A O 1
ATOM 2073 N N . VAL A 1 290 ? -1.555 29.906 2.744 1 81.44 290 VAL A N 1
ATOM 2074 C CA . VAL A 1 290 ? -2.672 29.031 3.072 1 81.44 290 VAL A CA 1
ATOM 2075 C C . VAL A 1 290 ? -3.307 28.5 1.787 1 81.44 290 VAL A C 1
ATOM 2077 O O . VAL A 1 290 ? -3.691 29.281 0.912 1 81.44 290 VAL A O 1
ATOM 2080 N N . SER A 1 291 ? -3.379 27.203 1.716 1 71.56 291 SER A N 1
ATOM 2081 C CA . SER A 1 291 ? -3.883 26.609 0.489 1 71.56 291 SER A CA 1
ATOM 2082 C C . SER A 1 291 ? -5.398 26.453 0.524 1 71.56 291 SER A C 1
ATOM 2084 O O . SER A 1 291 ? -6.062 26.562 -0.509 1 71.56 291 SER A O 1
ATOM 2086 N N . GLU A 1 292 ? -6.004 26.188 1.595 1 73.38 292 GLU A N 1
ATOM 2087 C CA . GLU A 1 292 ? -7.453 26.031 1.695 1 73.38 292 GLU A CA 1
ATOM 2088 C C . GLU A 1 292 ? -8.086 27.203 2.445 1 73.38 292 GLU A C 1
ATOM 2090 O O . GLU A 1 292 ? -8.086 27.234 3.678 1 73.38 292 GLU A O 1
ATOM 2095 N N . LEU A 1 293 ? -8.766 28.062 1.674 1 77.12 293 LEU A N 1
ATOM 2096 C CA . LEU A 1 293 ? -9.242 29.328 2.24 1 77.12 293 LEU A CA 1
ATOM 2097 C C . LEU A 1 293 ? -10.766 29.359 2.301 1 77.12 293 LEU A C 1
ATOM 2099 O O . LEU A 1 293 ? -11.344 30.266 2.906 1 77.12 293 LEU A O 1
ATOM 2103 N N . SER A 1 294 ? -11.344 28.312 1.761 1 75.75 294 SER A N 1
ATOM 2104 C CA . SER A 1 294 ? -12.797 28.359 1.653 1 75.75 294 SER A CA 1
ATOM 2105 C C . SER A 1 294 ? -13.445 28.5 3.025 1 75.75 294 SER A C 1
ATOM 2107 O O . SER A 1 294 ? -14.406 29.25 3.184 1 75.75 294 SER A O 1
ATOM 2109 N N . VAL A 1 295 ? -12.922 27.875 3.932 1 74.12 295 VAL A N 1
ATOM 2110 C CA . VAL A 1 295 ? -13.523 27.875 5.262 1 74.12 295 VAL A CA 1
ATOM 2111 C C . VAL A 1 295 ? -13.352 29.234 5.918 1 74.12 295 VAL A C 1
ATOM 2113 O O . VAL A 1 295 ? -14.18 29.656 6.734 1 74.12 295 VAL A O 1
ATOM 2116 N N . LEU A 1 296 ? -12.383 29.922 5.488 1 80.31 296 LEU A N 1
ATOM 2117 C CA . LEU A 1 296 ? -12.078 31.219 6.082 1 80.31 296 LEU A CA 1
ATOM 2118 C C . LEU A 1 296 ? -12.805 32.344 5.34 1 80.31 296 LEU A C 1
ATOM 2120 O O . LEU A 1 296 ? -13.141 33.375 5.934 1 80.31 296 LEU A O 1
ATOM 2124 N N . LEU A 1 297 ? -13.062 32.031 4.031 1 82.38 297 LEU A N 1
ATOM 2125 C CA . LEU A 1 297 ? -13.477 33.156 3.197 1 82.38 297 LEU A CA 1
ATOM 2126 C C . LEU A 1 297 ? -14.945 33.031 2.797 1 82.38 297 LEU A C 1
ATOM 2128 O O . LEU A 1 297 ? -15.586 34 2.438 1 82.38 297 LEU A O 1
ATOM 2132 N N . CYS A 1 298 ? -15.391 31.812 2.812 1 77.38 298 CYS A N 1
ATOM 2133 C CA . CYS A 1 298 ? -16.656 31.578 2.115 1 77.38 298 CYS A CA 1
ATOM 2134 C C . CYS A 1 298 ? -17.781 31.281 3.102 1 77.38 298 CYS A C 1
ATOM 2136 O O . CYS A 1 298 ? -17.516 30.812 4.211 1 77.38 298 CYS A O 1
ATOM 2138 N N . ASN A 1 299 ? -19 31.625 2.6 1 74.5 299 ASN A N 1
ATOM 2139 C CA . ASN A 1 299 ? -20.188 31.188 3.322 1 74.5 299 ASN A CA 1
ATOM 2140 C C . ASN A 1 299 ? -20.609 29.781 2.904 1 74.5 299 ASN A C 1
ATOM 2142 O O . ASN A 1 299 ? -19.859 29.078 2.217 1 74.5 299 ASN A O 1
ATOM 2146 N N . LEU A 1 300 ? -21.734 29.297 3.318 1 68.19 300 LEU A N 1
ATOM 2147 C CA . LEU A 1 300 ? -22.219 27.938 3.111 1 68.19 300 LEU A CA 1
ATOM 2148 C C . LEU A 1 300 ? -22.469 27.672 1.632 1 68.19 300 LEU A C 1
ATOM 2150 O O . LEU A 1 300 ? -22.516 26.516 1.202 1 68.19 300 LEU A O 1
ATOM 2154 N N . HIS A 1 301 ? -22.594 28.734 0.932 1 67.69 301 HIS A N 1
ATOM 2155 C CA . HIS A 1 301 ? -22.875 28.594 -0.491 1 67.69 301 HIS A CA 1
ATOM 2156 C C . HIS A 1 301 ? -21.594 28.672 -1.319 1 67.69 301 HIS A C 1
ATOM 2158 O O . HIS A 1 301 ? -21.641 28.609 -2.551 1 67.69 301 HIS A O 1
ATOM 2164 N N . GLY A 1 302 ? -20.5 28.938 -0.621 1 71.62 302 GLY A N 1
ATOM 2165 C CA . GLY A 1 302 ? -19.234 28.984 -1.325 1 71.62 302 GLY A CA 1
ATOM 2166 C C . GLY A 1 302 ? -18.906 30.375 -1.83 1 71.62 302 GLY A C 1
ATOM 2167 O O . GLY A 1 302 ? -17.906 30.562 -2.539 1 71.62 302 GLY A O 1
ATOM 2168 N N . LEU A 1 303 ? -19.703 31.281 -1.43 1 76.88 303 LEU A N 1
ATOM 2169 C CA . LEU A 1 303 ? -19.438 32.656 -1.859 1 76.88 303 LEU A CA 1
ATOM 2170 C C . LEU A 1 303 ? -18.469 33.344 -0.91 1 76.88 303 LEU A C 1
ATOM 2172 O O . LEU A 1 303 ? -18.594 33.219 0.311 1 76.88 303 LEU A O 1
ATOM 2176 N N . GLN A 1 304 ? -17.531 34.031 -1.427 1 85.44 304 GLN A N 1
ATOM 2177 C CA . GLN A 1 304 ? -16.578 34.781 -0.609 1 85.44 304 GLN A CA 1
ATOM 2178 C C . GLN A 1 304 ? -17.25 35.938 0.106 1 85.44 304 GLN A C 1
ATOM 2180 O O . GLN A 1 304 ? -17.875 36.781 -0.534 1 85.44 304 GLN A O 1
ATOM 2185 N N . VAL A 1 305 ? -17.094 36.031 1.392 1 85.06 305 VAL A N 1
ATOM 2186 C CA . VAL A 1 305 ? -17.797 37.031 2.166 1 85.06 305 VAL A CA 1
ATOM 2187 C C . VAL A 1 305 ? -16.781 37.906 2.934 1 85.06 305 VAL A C 1
ATOM 2189 O O . VAL A 1 305 ? -17.156 38.844 3.619 1 85.06 305 VAL A O 1
ATOM 2192 N N . ARG A 1 306 ? -15.562 37.5 2.85 1 89 306 ARG A N 1
ATOM 2193 C CA . ARG A 1 306 ? -14.5 38.25 3.537 1 89 306 ARG A CA 1
ATOM 2194 C C . ARG A 1 306 ? -13.398 38.656 2.564 1 89 306 ARG A C 1
ATOM 2196 O O . ARG A 1 306 ? -13.164 37.969 1.558 1 89 306 ARG A O 1
ATOM 2203 N N . LYS A 1 307 ? -12.789 39.719 2.93 1 89.5 307 LYS A N 1
ATOM 2204 C CA . LYS A 1 307 ? -11.656 40.156 2.127 1 89.5 307 LYS A CA 1
ATOM 2205 C C . LYS A 1 307 ? -10.422 39.281 2.381 1 89.5 307 LYS A C 1
ATOM 2207 O O . LYS A 1 307 ? -10.297 38.688 3.447 1 89.5 307 LYS A O 1
ATOM 2212 N N . LEU A 1 308 ? -9.609 39.281 1.327 1 91.69 308 LEU A N 1
ATOM 2213 C CA . LEU A 1 308 ? -8.414 38.469 1.403 1 91.69 308 LEU A CA 1
ATOM 2214 C C . LEU A 1 308 ? -7.168 39.281 1.045 1 91.69 308 LEU A C 1
ATOM 2216 O O . LEU A 1 308 ? -7.176 40.031 0.072 1 91.69 308 LEU A O 1
ATOM 2220 N N . VAL A 1 309 ? -6.207 39.219 1.909 1 89 309 VAL A N 1
ATOM 2221 C CA . VAL A 1 309 ? -4.824 39.5 1.555 1 89 309 VAL A CA 1
ATOM 2222 C C . VAL A 1 309 ? -3.996 38.219 1.616 1 89 309 VAL A C 1
ATOM 2224 O O . VAL A 1 309 ? -4.039 37.5 2.611 1 89 309 VAL A O 1
ATOM 2227 N N . GLU A 1 310 ? -3.355 37.906 0.576 1 88.38 310 GLU A N 1
ATOM 2228 C CA . GLU A 1 310 ? -2.572 36.656 0.572 1 88.38 310 GLU A CA 1
ATOM 2229 C C . GLU A 1 310 ? -1.092 36.969 0.345 1 88.38 310 GLU A C 1
ATOM 2231 O O . GLU A 1 310 ? -0.737 37.781 -0.491 1 88.38 310 GLU A O 1
ATOM 2236 N N . VAL A 1 311 ? -0.315 36.344 1.148 1 81.81 311 VAL A N 1
ATOM 2237 C CA . VAL A 1 311 ? 1.14 36.375 1.039 1 81.81 311 VAL A CA 1
ATOM 2238 C C . VAL A 1 311 ? 1.663 34.969 0.74 1 81.81 311 VAL A C 1
ATOM 2240 O O . VAL A 1 311 ? 1.477 34.062 1.538 1 81.81 311 VAL A O 1
ATOM 2243 N N . THR A 1 312 ? 2.24 34.812 -0.399 1 78.5 312 THR A N 1
ATOM 2244 C CA . THR A 1 312 ? 2.76 33.5 -0.774 1 78.5 312 THR A CA 1
ATOM 2245 C C . THR A 1 312 ? 4.219 33.594 -1.206 1 78.5 312 THR A C 1
ATOM 2247 O O . THR A 1 312 ? 4.707 34.688 -1.522 1 78.5 312 THR A O 1
ATOM 2250 N N . THR A 1 313 ? 4.82 32.469 -1.085 1 71.5 313 THR A N 1
ATOM 2251 C CA . THR A 1 313 ? 6.246 32.469 -1.404 1 71.5 313 THR A CA 1
ATOM 2252 C C . THR A 1 313 ? 6.461 32.406 -2.914 1 71.5 313 THR A C 1
ATOM 2254 O O . THR A 1 313 ? 7.535 32.781 -3.402 1 71.5 313 THR A O 1
ATOM 2257 N N . ASP A 1 314 ? 5.492 31.906 -3.562 1 69.19 314 ASP A N 1
ATOM 2258 C CA . ASP A 1 314 ? 5.586 31.797 -5.016 1 69.19 314 ASP A CA 1
ATOM 2259 C C . ASP A 1 314 ? 4.219 31.984 -5.668 1 69.19 314 ASP A C 1
ATOM 2261 O O . ASP A 1 314 ? 3.197 32.031 -4.977 1 69.19 314 ASP A O 1
ATOM 2265 N N . SER A 1 315 ? 4.332 32.188 -6.938 1 65.88 315 SER A N 1
ATOM 2266 C CA . SER A 1 315 ? 3.094 32.469 -7.664 1 65.88 315 SER A CA 1
ATOM 2267 C C . SER A 1 315 ? 2.215 31.203 -7.734 1 65.88 315 SER A C 1
ATOM 2269 O O . SER A 1 315 ? 1.011 31.312 -7.98 1 65.88 315 SER A O 1
ATOM 2271 N N . PHE A 1 316 ? 2.771 30.078 -7.453 1 63.69 316 PHE A N 1
ATOM 2272 C CA . PHE A 1 316 ? 2.004 28.844 -7.551 1 63.69 316 PHE A CA 1
ATOM 2273 C C . PHE A 1 316 ? 1.099 28.672 -6.336 1 63.69 316 PHE A C 1
ATOM 2275 O O . PHE A 1 316 ? 0.124 27.922 -6.383 1 63.69 316 PHE A O 1
ATOM 2282 N N . GLY A 1 317 ? 1.368 29.438 -5.383 1 62.53 317 GLY A N 1
ATOM 2283 C CA . GLY A 1 317 ? 0.607 29.312 -4.148 1 62.53 317 GLY A CA 1
ATOM 2284 C C . GLY A 1 317 ? -0.576 30.266 -4.082 1 62.53 317 GLY A C 1
ATOM 2285 O O . GLY A 1 317 ? -1.364 30.219 -3.135 1 62.53 317 GLY A O 1
ATOM 2286 N N . LEU A 1 318 ? -0.743 31.078 -5.078 1 60.53 318 LEU A N 1
ATOM 2287 C CA . LEU A 1 318 ? -1.825 32.062 -5.055 1 60.53 318 LEU A CA 1
ATOM 2288 C C . LEU A 1 318 ? -3.18 31.375 -5.215 1 60.53 318 LEU A C 1
ATOM 2290 O 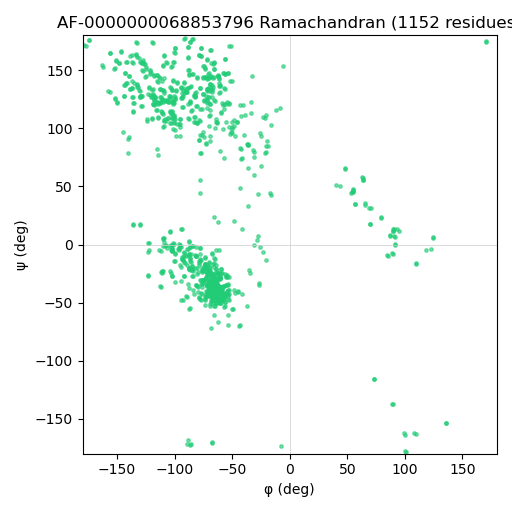O . LEU A 1 318 ? -3.311 30.422 -5.992 1 60.53 318 LEU A O 1
ATOM 2294 N N . ALA A 1 319 ? -4.047 31.812 -4.348 1 61.88 319 ALA A N 1
ATOM 2295 C CA . ALA A 1 319 ? -5.418 31.312 -4.387 1 61.88 319 ALA A CA 1
ATOM 2296 C C . ALA A 1 319 ? -6.207 31.953 -5.52 1 61.88 319 ALA A C 1
ATOM 2298 O O . ALA A 1 319 ? -6.91 32.938 -5.309 1 61.88 319 ALA A O 1
ATOM 2299 N N . MET A 1 320 ? -6.281 31.391 -6.586 1 58.06 320 MET A N 1
ATOM 2300 C CA . MET A 1 320 ? -6.793 32.031 -7.797 1 58.06 320 MET A CA 1
ATOM 2301 C C . MET A 1 320 ? -8.312 32 -7.82 1 58.06 320 MET A C 1
ATOM 2303 O O . MET A 1 320 ? -8.938 32.75 -8.562 1 58.06 320 MET A O 1
ATOM 2307 N N . HIS A 1 321 ? -8.836 31.312 -6.953 1 69 321 HIS A N 1
ATOM 2308 C CA . HIS A 1 321 ? -10.289 31.172 -6.98 1 69 321 HIS A CA 1
ATOM 2309 C C . HIS A 1 321 ? -10.953 32.25 -6.109 1 69 321 HIS A C 1
ATOM 2311 O O . HIS A 1 321 ? -12.172 32.438 -6.191 1 69 321 HIS A O 1
ATOM 2317 N N . PHE A 1 322 ? -10.156 32.969 -5.406 1 80.81 322 PHE A N 1
ATOM 2318 C CA . PHE A 1 322 ? -10.711 33.969 -4.504 1 80.81 322 PHE A CA 1
ATOM 2319 C C . PHE A 1 322 ? -10.266 35.344 -4.898 1 80.81 322 PHE A C 1
ATOM 2321 O O . PHE A 1 322 ? -9.18 35.531 -5.453 1 80.81 322 PHE A O 1
ATOM 2328 N N . GLU A 1 323 ? -11.133 36.281 -4.711 1 82.56 323 GLU A N 1
ATOM 2329 C CA . GLU A 1 323 ? -10.75 37.688 -4.895 1 82.56 323 GLU A CA 1
ATOM 2330 C C . GLU A 1 323 ? -9.867 38.156 -3.752 1 82.56 323 GLU A C 1
ATOM 2332 O O . GLU A 1 323 ? -10.234 38.062 -2.582 1 82.56 323 GLU A O 1
ATOM 2337 N N . ALA A 1 324 ? -8.711 38.656 -4.156 1 89.38 324 ALA A N 1
ATOM 2338 C CA . ALA A 1 324 ? -7.793 39.188 -3.156 1 89.38 324 ALA A CA 1
ATOM 2339 C C . ALA A 1 324 ? -7.645 40.688 -3.305 1 89.38 324 ALA A C 1
ATOM 2341 O O . ALA A 1 324 ? -7.488 41.219 -4.418 1 89.38 324 ALA A O 1
ATOM 2342 N N . GLU A 1 325 ? -7.723 41.344 -2.178 1 88.44 325 GLU A N 1
ATOM 2343 C CA . GLU A 1 325 ? -7.445 42.781 -2.176 1 88.44 325 GLU A CA 1
ATOM 2344 C C . GLU A 1 325 ? -5.988 43.062 -2.535 1 88.44 325 GLU A C 1
ATOM 2346 O O . GLU A 1 325 ? -5.676 44.094 -3.104 1 88.44 325 GLU A O 1
ATOM 2351 N N . LEU A 1 326 ? -5.219 42.125 -2.125 1 87 326 LEU A N 1
ATOM 2352 C CA . LEU A 1 326 ? -3.783 42.219 -2.375 1 87 326 LEU A CA 1
ATOM 2353 C C . LEU A 1 326 ? -3.137 40.844 -2.33 1 87 326 LEU A C 1
ATOM 2355 O O . LEU A 1 326 ? -3.455 40.031 -1.459 1 87 326 LEU A O 1
ATOM 2359 N N . SER A 1 327 ? -2.354 40.625 -3.338 1 84.75 327 SER A N 1
ATOM 2360 C CA . SER A 1 327 ? -1.498 39.438 -3.35 1 84.75 327 SER A CA 1
ATOM 2361 C C . SER A 1 327 ? -0.023 39.812 -3.322 1 84.75 327 SER A C 1
ATOM 2363 O O . SER A 1 327 ? 0.437 40.594 -4.16 1 84.75 327 SER A O 1
ATOM 2365 N N . VAL A 1 328 ? 0.602 39.312 -2.344 1 77.56 328 VAL A N 1
ATOM 2366 C CA . VAL A 1 328 ? 2.031 39.562 -2.217 1 77.56 328 VAL A CA 1
ATOM 2367 C C . VAL A 1 328 ? 2.811 38.281 -2.404 1 77.56 328 VAL A C 1
ATOM 2369 O O . VAL A 1 328 ? 2.551 37.281 -1.718 1 77.56 328 VAL A O 1
ATOM 2372 N N . THR A 1 329 ? 3.641 38.281 -3.309 1 76.69 329 THR A N 1
ATOM 2373 C CA . THR A 1 329 ? 4.551 37.156 -3.488 1 76.69 329 THR A CA 1
ATOM 2374 C C . THR A 1 329 ? 5.93 37.469 -2.92 1 76.69 329 THR A C 1
ATOM 2376 O O . THR A 1 329 ? 6.648 38.312 -3.461 1 76.69 329 THR A O 1
ATOM 2379 N N . ALA A 1 330 ? 6.207 36.906 -1.822 1 71.12 330 ALA A N 1
ATOM 2380 C CA . ALA A 1 330 ? 7.461 37.156 -1.117 1 71.12 330 ALA A CA 1
ATOM 2381 C C . ALA A 1 330 ? 7.734 36.062 -0.082 1 71.12 330 ALA A C 1
ATOM 2383 O O . ALA A 1 330 ? 6.824 35.344 0.309 1 71.12 330 ALA A O 1
ATOM 2384 N N . ASP A 1 331 ? 9.07 35.938 0.121 1 66.75 331 ASP A N 1
ATOM 2385 C CA . ASP A 1 331 ? 9.383 35.125 1.29 1 66.75 331 ASP A CA 1
ATOM 2386 C C . ASP A 1 331 ? 8.695 35.688 2.541 1 66.75 331 ASP A C 1
ATOM 2388 O O . ASP A 1 331 ? 8.844 36.844 2.871 1 66.75 331 ASP A O 1
ATOM 2392 N N . VAL A 1 332 ? 7.902 34.875 3.123 1 62.28 332 VAL A N 1
ATOM 2393 C CA . VAL A 1 332 ? 7.023 35.344 4.199 1 62.28 332 VAL A CA 1
ATOM 2394 C C . VAL A 1 332 ? 7.859 35.938 5.328 1 62.28 332 VAL A C 1
ATOM 2396 O O . VAL A 1 332 ? 7.516 37 5.863 1 62.28 332 VAL A O 1
ATOM 2399 N N . ALA A 1 333 ? 8.984 35.188 5.574 1 58.88 333 ALA A N 1
ATOM 2400 C CA . ALA A 1 333 ? 9.828 35.688 6.656 1 58.88 333 ALA A CA 1
ATOM 2401 C C . ALA A 1 333 ? 10.438 37.031 6.301 1 58.88 333 ALA A C 1
ATOM 2403 O O . ALA A 1 333 ? 10.461 37.938 7.125 1 58.88 333 ALA A O 1
ATOM 2404 N N . THR A 1 334 ? 10.898 37.031 5.09 1 58.19 334 THR A N 1
ATOM 2405 C CA . THR A 1 334 ? 11.508 38.281 4.617 1 58.19 334 THR A CA 1
ATOM 2406 C C . THR A 1 334 ? 10.469 39.375 4.508 1 58.19 334 THR A C 1
ATOM 2408 O O . THR A 1 334 ? 10.742 40.531 4.852 1 58.19 334 THR A O 1
ATOM 2411 N N . ALA A 1 335 ? 9.328 38.875 4.086 1 50.28 335 ALA A N 1
ATOM 2412 C CA . ALA A 1 335 ? 8.25 39.875 3.951 1 50.28 335 ALA A CA 1
ATOM 2413 C C . ALA A 1 335 ? 7.855 40.438 5.312 1 50.28 335 ALA A C 1
ATOM 2415 O O . ALA A 1 335 ? 7.527 41.625 5.422 1 50.28 335 ALA A O 1
ATOM 2416 N N . MET A 1 336 ? 8.047 39.406 6.316 1 54.62 336 MET A N 1
ATOM 2417 C CA . MET A 1 336 ? 7.598 39.812 7.645 1 54.62 336 MET A CA 1
ATOM 2418 C C . MET A 1 336 ? 8.758 40.375 8.461 1 54.62 336 MET A C 1
ATOM 2420 O O . MET A 1 336 ? 8.539 41.062 9.453 1 54.62 336 MET A O 1
ATOM 2424 N N . ALA A 1 337 ? 10.109 39.844 8.219 1 46.91 337 ALA A N 1
ATOM 2425 C CA . ALA A 1 337 ? 11.289 40.375 8.883 1 46.91 337 ALA A CA 1
ATOM 2426 C C . ALA A 1 337 ? 11.516 41.844 8.508 1 46.91 337 ALA A C 1
ATOM 2428 O O . ALA A 1 337 ? 12.469 42.156 7.793 1 46.91 337 ALA A O 1
ATOM 2429 N N . LEU A 1 338 ? 10.766 42.406 8.133 1 41 338 LEU A N 1
ATOM 2430 C CA . LEU A 1 338 ? 10.805 43.812 7.777 1 41 338 LEU A CA 1
ATOM 2431 C C . LEU A 1 338 ? 11.578 44.625 8.82 1 41 338 LEU A C 1
ATOM 2433 O O . LEU A 1 338 ? 11.344 45.844 8.977 1 41 338 LEU A O 1
ATOM 2437 N N . GLU A 1 339 ? 12.273 44.125 9.672 1 36.97 339 GLU A N 1
ATOM 2438 C CA . GLU A 1 339 ? 13.031 45.156 10.336 1 36.97 339 GLU A CA 1
ATOM 2439 C C . GLU A 1 339 ? 13.594 46.156 9.32 1 36.97 339 GLU A C 1
ATOM 2441 O O . GLU A 1 339 ? 13.508 47.375 9.531 1 36.97 339 GLU A O 1
ATOM 2446 N N . THR A 1 340 ? 14.539 45.75 8.523 1 34.5 340 THR A N 1
ATOM 2447 C CA . THR A 1 340 ? 15.031 46.75 7.574 1 34.5 340 THR A CA 1
ATOM 2448 C C . THR A 1 340 ? 13.938 47.125 6.578 1 34.5 340 THR A C 1
ATOM 2450 O O . THR A 1 340 ? 13.742 48.312 6.285 1 34.5 340 THR A O 1
ATOM 2453 N N . ASN A 1 341 ? 13.43 46.281 5.832 1 33.12 341 ASN A N 1
ATOM 2454 C CA . ASN A 1 341 ? 12.312 46.562 4.938 1 33.12 341 ASN A CA 1
ATOM 2455 C C . ASN A 1 341 ? 10.984 46.562 5.684 1 33.12 341 ASN A C 1
ATOM 2457 O O . ASN A 1 341 ? 9.984 47.062 5.188 1 33.12 341 ASN A O 1
ATOM 2461 N N . ALA A 1 342 ? 10.695 45.719 6.57 1 33.47 342 ALA A N 1
ATOM 2462 C CA . ALA A 1 342 ? 9.625 45.656 7.562 1 33.47 342 ALA A CA 1
ATOM 2463 C C . ALA A 1 342 ? 9.586 46.938 8.406 1 33.47 342 ALA A C 1
ATOM 2465 O O . ALA A 1 342 ? 8.531 47.312 8.914 1 33.47 342 ALA A O 1
ATOM 2466 N N . ASN A 1 343 ? 10.648 47.438 8.805 1 34.44 343 ASN A N 1
ATOM 2467 C CA . ASN A 1 343 ? 10.68 48.75 9.453 1 34.44 343 ASN A CA 1
ATOM 2468 C C . ASN A 1 343 ? 9.898 49.781 8.656 1 34.44 343 ASN A C 1
ATOM 2470 O O . ASN A 1 343 ? 9.289 50.688 9.234 1 34.44 343 ASN A O 1
ATOM 2474 N N . ARG A 1 344 ? 10.07 49.625 7.453 1 36.44 344 ARG A N 1
ATOM 2475 C CA . ARG A 1 344 ? 9.289 50.594 6.691 1 36.44 344 ARG A CA 1
ATOM 2476 C C . ARG A 1 344 ? 7.805 50.219 6.711 1 36.44 344 ARG A C 1
ATOM 2478 O O . ARG A 1 344 ? 6.949 51.094 6.844 1 36.44 344 ARG A O 1
ATOM 2485 N N . VAL A 1 345 ? 7.496 49 6.453 1 38.03 345 VAL A N 1
ATOM 2486 C CA . VAL A 1 345 ? 6.09 48.625 6.535 1 38.03 345 VAL A CA 1
ATOM 2487 C C . VAL A 1 345 ? 5.633 48.656 7.992 1 38.03 345 VAL A C 1
ATOM 2489 O O . VAL A 1 345 ? 4.57 49.188 8.305 1 38.03 345 VAL A O 1
ATOM 2492 N N . ILE A 1 346 ? 6.348 47.969 8.883 1 37.84 346 ILE A N 1
ATOM 2493 C CA . ILE A 1 346 ? 6.016 48.031 10.305 1 37.84 346 ILE A CA 1
ATOM 2494 C C . ILE A 1 346 ? 6.238 49.469 10.805 1 37.84 346 ILE A C 1
ATOM 2496 O O . ILE A 1 346 ? 5.422 50 11.555 1 37.84 346 ILE A O 1
ATOM 2500 N N . LYS A 1 347 ? 7.352 50.125 10.484 1 40.5 347 LYS A N 1
ATOM 2501 C CA . LYS A 1 347 ? 7.492 51.531 10.836 1 40.5 347 LYS A CA 1
ATOM 2502 C C . LYS A 1 347 ? 6.355 52.375 10.242 1 40.5 347 LYS A C 1
ATOM 2504 O O . LYS A 1 347 ? 5.805 53.25 10.906 1 40.5 347 LYS A O 1
ATOM 2509 N N . ALA A 1 348 ? 6.152 52.094 9.039 1 39.78 348 ALA A N 1
ATOM 2510 C CA . ALA A 1 348 ? 4.969 52.75 8.492 1 39.78 348 ALA A CA 1
ATOM 2511 C C . ALA A 1 348 ? 3.701 52.281 9.203 1 39.78 348 ALA A C 1
ATOM 2513 O O . ALA A 1 348 ? 2.803 53.062 9.477 1 39.78 348 ALA A O 1
ATOM 2514 N N . LEU A 1 349 ? 3.605 51 9.469 1 39.69 349 LEU A N 1
ATOM 2515 C CA . LEU A 1 349 ? 2.48 50.5 10.242 1 39.69 349 LEU A CA 1
ATOM 2516 C C . LEU A 1 349 ? 2.555 50.969 11.688 1 39.69 349 LEU A C 1
ATOM 2518 O O . LEU A 1 349 ? 1.538 51.344 12.273 1 39.69 349 LEU A O 1
ATOM 2522 N N . ARG A 1 350 ? 3.703 50.812 12.344 1 39.56 350 ARG A N 1
ATOM 2523 C CA . ARG A 1 350 ? 3.846 51.312 13.695 1 39.56 350 ARG A CA 1
ATOM 2524 C C . ARG A 1 350 ? 3.561 52.812 13.742 1 39.56 350 ARG A C 1
ATOM 2526 O O . ARG A 1 350 ? 2.91 53.312 14.672 1 39.56 350 ARG A O 1
ATOM 2533 N N . ALA A 1 351 ? 4.211 53.594 12.945 1 39.56 351 ALA A N 1
ATOM 2534 C CA . ALA A 1 351 ? 3.926 55.031 12.953 1 39.56 351 ALA A CA 1
ATOM 2535 C C . ALA A 1 351 ? 2.434 55.312 12.781 1 39.56 351 ALA A C 1
ATOM 2537 O O . ALA A 1 351 ? 1.888 56.219 13.383 1 39.56 351 ALA A O 1
ATOM 2538 N N . ARG A 1 352 ? 1.932 54.531 11.953 1 36.56 352 ARG A N 1
ATOM 2539 C CA . ARG A 1 352 ? 0.502 54.75 11.766 1 36.56 352 ARG A CA 1
ATOM 2540 C C . ARG A 1 352 ? -0.31 54.031 12.828 1 36.56 352 ARG A C 1
ATOM 2542 O O . ARG A 1 352 ? -1.364 54.5 13.25 1 36.56 352 ARG A O 1
ATOM 2549 N N . VAL A 1 353 ? 0.096 52.844 13.195 1 38.12 353 VAL A N 1
ATOM 2550 C CA . VAL A 1 353 ? -0.658 52.125 14.227 1 38.12 353 VAL A CA 1
ATOM 2551 C C . VAL A 1 353 ? -0.414 52.781 15.586 1 38.12 353 VAL A C 1
ATOM 2553 O O . VAL A 1 353 ? -1.16 52.531 16.531 1 38.12 353 VAL A O 1
ATOM 2556 N N . ALA A 1 354 ? 0.632 53.438 15.922 1 35.41 354 ALA A N 1
ATOM 2557 C CA . ALA A 1 354 ? 0.681 54.188 17.188 1 35.41 354 ALA A CA 1
ATOM 2558 C C . ALA A 1 354 ? -0.598 55 17.406 1 35.41 354 ALA A C 1
ATOM 2560 O O . ALA A 1 354 ? -0.923 55.344 18.531 1 35.41 354 ALA A O 1
ATOM 2561 N N . ARG A 1 355 ? -1.122 55.625 16.391 1 34.06 355 ARG A N 1
ATOM 2562 C CA . ARG A 1 355 ? -2.215 56.531 16.719 1 34.06 355 ARG A CA 1
ATOM 2563 C C . ARG A 1 355 ? -3.473 55.75 17.109 1 34.06 355 ARG A C 1
ATOM 2565 O O . ARG A 1 355 ? -4.473 56.344 17.516 1 34.06 355 ARG A O 1
ATOM 2572 N N . LYS A 1 356 ? -3.744 54.625 16.531 1 36.94 356 LYS A N 1
ATOM 2573 C CA . LYS A 1 356 ? -5.074 54.156 16.922 1 36.94 356 LYS A CA 1
ATOM 2574 C C . LYS A 1 356 ? -5.051 53.531 18.312 1 36.94 356 LYS A C 1
ATOM 2576 O O . LYS A 1 356 ? -4.734 52.344 18.453 1 36.94 356 LYS A O 1
ATOM 2581 N N . ALA A 1 357 ? -4.641 54.094 19.375 1 35 357 ALA A N 1
ATOM 2582 C CA . ALA A 1 357 ? -4.891 53.781 20.781 1 35 357 ALA A CA 1
ATOM 2583 C C . ALA A 1 357 ? -6.328 53.312 21 1 35 357 ALA A C 1
ATOM 2585 O O . ALA A 1 357 ? -6.609 52.531 21.906 1 35 357 ALA A O 1
ATOM 2586 N N . GLY A 1 358 ? -7.434 54.094 20.531 1 31.42 358 GLY A N 1
ATOM 2587 C CA . GLY A 1 358 ? -8.828 53.938 20.922 1 31.42 358 GLY A CA 1
ATOM 2588 C C . GLY A 1 358 ? -9.477 52.688 20.344 1 31.42 358 GLY A C 1
ATOM 2589 O O . GLY A 1 358 ? -10.695 52.562 20.359 1 31.42 358 GLY A O 1
ATOM 2590 N N . LEU A 1 359 ? -8.961 52.125 19.391 1 31.89 359 LEU A N 1
ATOM 2591 C CA . LEU A 1 359 ? -9.836 51.094 18.875 1 31.89 359 LEU A CA 1
ATOM 2592 C C . LEU A 1 359 ? -10.125 50.031 19.922 1 31.89 359 LEU A C 1
ATOM 2594 O O . LEU A 1 359 ? -9.211 49.375 20.406 1 31.89 359 LEU A O 1
ATOM 2598 N N . SER A 1 360 ? -11.055 50.25 20.859 1 30.78 360 SER A N 1
ATOM 2599 C CA . SER A 1 360 ? -11.812 49.25 21.625 1 30.78 360 SER A CA 1
ATOM 2600 C C . SER A 1 360 ? -12.156 48.031 20.766 1 30.78 360 SER A C 1
ATOM 2602 O O . SER A 1 360 ? -13.07 48.094 19.953 1 30.78 360 SER A O 1
ATOM 2604 N N . THR A 1 361 ? -11.375 47.625 19.859 1 33.41 361 THR A N 1
ATOM 2605 C CA . THR A 1 361 ? -11.891 46.406 19.219 1 33.41 361 THR A CA 1
ATOM 2606 C C . THR A 1 361 ? -12.516 45.469 20.266 1 33.41 361 THR A C 1
ATOM 2608 O O . THR A 1 361 ? -11.914 45.219 21.297 1 33.41 361 THR A O 1
ATOM 2611 N N . ASP A 1 362 ? -13.75 45.562 20.453 1 31.19 362 ASP A N 1
ATOM 2612 C CA . ASP A 1 362 ? -14.508 44.531 21.156 1 31.19 362 ASP A CA 1
ATOM 2613 C C . ASP A 1 362 ? -13.859 43.156 20.984 1 31.19 362 ASP A C 1
ATOM 2615 O O . ASP A 1 362 ? -14.461 42.25 20.391 1 31.19 362 ASP A O 1
ATOM 2619 N N . VAL A 1 363 ? -12.766 43.094 20.359 1 33.5 363 VAL A N 1
ATOM 2620 C CA . VAL A 1 363 ? -12.117 41.844 20.781 1 33.5 363 VAL A CA 1
ATOM 2621 C C . VAL A 1 363 ? -12.086 41.781 22.312 1 33.5 363 VAL A C 1
ATOM 2623 O O . VAL A 1 363 ? -11.664 42.75 22.969 1 33.5 363 VAL A O 1
ATOM 2626 N N . ALA A 1 364 ? -13 41.125 23.062 1 32.47 364 ALA A N 1
ATOM 2627 C CA . ALA A 1 364 ? -12.984 41.031 24.531 1 32.47 364 ALA A CA 1
ATOM 2628 C C . ALA A 1 364 ? -11.586 41.312 25.078 1 32.47 364 ALA A C 1
ATOM 2630 O O . ALA A 1 364 ? -10.586 41 24.438 1 32.47 364 ALA A O 1
ATOM 2631 N N . ALA A 1 365 ? -11.312 42.5 25.828 1 30.25 365 ALA A N 1
ATOM 2632 C CA . ALA A 1 365 ? -10.141 42.719 26.672 1 30.25 365 ALA A CA 1
ATOM 2633 C C . ALA A 1 365 ? -9.367 41.406 26.891 1 30.25 365 ALA A C 1
ATOM 2635 O O . ALA A 1 365 ? -9.961 40.375 27.156 1 30.25 365 ALA A O 1
ATOM 2636 N N . PRO A 1 366 ? -8.133 41.375 26.391 1 32.69 366 PRO A N 1
ATOM 2637 C CA . PRO A 1 366 ? -7.191 40.281 26.641 1 32.69 366 PRO A CA 1
ATOM 2638 C C . PRO A 1 366 ? -7.332 39.688 28.031 1 32.69 366 PRO A C 1
ATOM 2640 O O . PRO A 1 366 ? -6.59 38.781 28.406 1 32.69 366 PRO A O 1
ATOM 2643 N N . ARG A 1 367 ? -7.863 40.5 28.984 1 31.17 367 ARG A N 1
ATOM 2644 C CA . ARG A 1 367 ? -7.578 40.094 30.359 1 31.17 367 ARG A CA 1
ATOM 2645 C C . ARG A 1 367 ? -8.234 38.75 30.688 1 31.17 367 ARG A C 1
ATOM 2647 O O . ARG A 1 367 ? -8.188 38.312 31.844 1 31.17 367 ARG A O 1
ATOM 2654 N N . GLN A 1 368 ? -9.461 38.625 30.172 1 31.25 368 GLN A N 1
ATOM 2655 C CA . GLN A 1 368 ? -9.812 37.312 30.688 1 31.25 368 GLN A CA 1
ATOM 2656 C C . GLN A 1 368 ? -8.914 36.219 30.094 1 31.25 368 GLN A C 1
ATOM 2658 O O . GLN A 1 368 ? -8.703 36.188 28.875 1 31.25 368 GLN A O 1
ATOM 2663 N N . PRO A 1 369 ? -7.984 35.844 30.844 1 31.28 369 PRO A N 1
ATOM 2664 C CA . PRO A 1 369 ? -7.121 34.719 30.453 1 31.28 369 PRO A CA 1
ATOM 2665 C C . PRO A 1 369 ? -7.789 33.781 29.453 1 31.28 369 PRO A C 1
ATOM 2667 O O . PRO A 1 369 ? -9 33.562 29.516 1 31.28 369 PRO A O 1
ATOM 2670 N N . ALA A 1 370 ? -7.297 33.812 28.203 1 34.78 370 ALA A N 1
ATOM 2671 C CA . ALA A 1 370 ? -7.566 32.812 27.172 1 34.78 370 ALA A CA 1
ATOM 2672 C C . ALA A 1 370 ? -7.98 31.484 27.797 1 34.78 370 ALA A C 1
ATOM 2674 O O . ALA A 1 370 ? -8 30.453 27.109 1 34.78 370 ALA A O 1
ATOM 2675 N N . PRO A 1 371 ? -7.914 31.391 29.047 1 34.31 371 PRO A N 1
ATOM 2676 C CA . PRO A 1 371 ? -8.32 30.078 29.547 1 34.31 371 PRO A CA 1
ATOM 2677 C C . PRO A 1 371 ? -9.703 29.656 29.047 1 34.31 371 PRO A C 1
ATOM 2679 O O . PRO A 1 371 ? -10 28.469 28.969 1 34.31 371 PRO A O 1
ATOM 2682 N N . THR A 1 372 ? -10.656 30.641 29.109 1 33.56 372 THR A N 1
ATOM 2683 C CA . THR A 1 372 ? -12.047 30.234 28.922 1 33.56 372 THR A CA 1
ATOM 2684 C C . THR A 1 372 ? -12.305 29.906 27.453 1 33.56 372 THR A C 1
ATOM 2686 O O . THR A 1 372 ? -13.18 29.094 27.141 1 33.56 372 THR A O 1
ATOM 2689 N N . LEU A 1 373 ? -11.852 30.781 26.594 1 34.94 373 LEU A N 1
ATOM 2690 C CA . LEU A 1 373 ? -12.219 30.469 25.219 1 34.94 373 LEU A CA 1
ATOM 2691 C C . LEU A 1 373 ? -11.594 29.141 24.781 1 34.94 373 LEU A C 1
ATOM 2693 O O . LEU A 1 373 ? -12.039 28.547 23.797 1 34.94 373 LEU A O 1
ATOM 2697 N N . ARG A 1 374 ? -10.398 29.031 25.266 1 40.44 374 ARG A N 1
ATOM 2698 C CA . ARG A 1 374 ? -9.711 27.766 25.031 1 40.44 374 ARG A CA 1
ATOM 2699 C C . ARG A 1 374 ? -10.148 26.719 26.031 1 40.44 374 ARG A C 1
ATOM 2701 O O . ARG A 1 374 ? -9.32 26.141 26.75 1 40.44 374 ARG A O 1
ATOM 2708 N N . ALA A 1 375 ? -11.031 27.156 26.953 1 35.69 375 ALA A N 1
ATOM 2709 C CA . ALA A 1 375 ? -11.312 25.906 27.656 1 35.69 375 ALA A CA 1
ATOM 2710 C C . ALA A 1 375 ? -11.391 24.719 26.688 1 35.69 375 ALA A C 1
ATOM 2712 O O . ALA A 1 375 ? -11.906 24.859 25.578 1 35.69 375 ALA A O 1
ATOM 2713 N N . PRO A 1 376 ? -10.484 23.906 26.797 1 36.75 376 PRO A N 1
ATOM 2714 C CA . PRO A 1 376 ? -10.828 22.703 26.047 1 36.75 376 PRO A CA 1
ATOM 2715 C C . PRO A 1 376 ? -12.328 22.578 25.797 1 36.75 376 PRO A C 1
ATOM 2717 O O . PRO A 1 376 ? -13.133 22.766 26.719 1 36.75 376 PRO A O 1
ATOM 2720 N N . THR A 1 377 ? -12.891 23.188 24.766 1 35.56 377 THR A N 1
ATOM 2721 C CA . THR A 1 377 ? -14.289 22.797 24.609 1 35.56 377 THR A CA 1
ATOM 2722 C C . THR A 1 377 ? -14.641 21.688 25.609 1 35.56 377 THR A C 1
ATOM 2724 O O . THR A 1 377 ? -13.758 20.969 26.078 1 35.56 377 THR A O 1
ATOM 2727 N N . ALA A 1 378 ? -15.992 21.594 26 1 34.81 378 ALA A N 1
ATOM 2728 C CA . ALA A 1 378 ? -16.547 20.578 26.891 1 34.81 378 ALA A CA 1
ATOM 2729 C C . ALA A 1 378 ? -15.789 19.266 26.75 1 34.81 378 ALA A C 1
ATOM 2731 O O . ALA A 1 378 ? -15.898 18.578 25.734 1 34.81 378 ALA A O 1
ATOM 2732 N N . MET A 1 379 ? -14.43 19.266 27.031 1 39.62 379 MET A N 1
ATOM 2733 C CA . MET A 1 379 ? -14.242 17.859 27.391 1 39.62 379 MET A CA 1
ATOM 2734 C C . MET A 1 379 ? -15.562 17.219 27.812 1 39.62 379 MET A C 1
ATOM 2736 O O . MET A 1 379 ? -16.219 17.688 28.734 1 39.62 379 MET A O 1
ATOM 2740 N N . LEU A 1 380 ? -16.25 16.922 26.844 1 39.69 380 LEU A N 1
ATOM 2741 C CA . LEU A 1 380 ? -17.359 16.172 27.406 1 39.69 380 LEU A CA 1
ATOM 2742 C C . LEU A 1 380 ? -17.031 15.648 28.797 1 39.69 380 LEU A C 1
ATOM 2744 O O . LEU A 1 380 ? -15.969 15.047 29 1 39.69 380 LEU A O 1
ATOM 2748 N N . LYS A 1 381 ? -17.25 16.5 29.828 1 42.28 381 LYS A N 1
ATOM 2749 C CA . LYS A 1 381 ? -17.234 15.828 31.125 1 42.28 381 LYS A CA 1
ATOM 2750 C C . LYS A 1 381 ? -17.391 14.312 30.969 1 42.28 381 LYS A C 1
ATOM 2752 O O . LYS A 1 381 ? -18.5 13.805 30.859 1 42.28 381 LYS A O 1
ATOM 2757 N N . THR A 1 382 ? -16.641 13.805 29.984 1 47.56 382 THR A N 1
ATOM 2758 C CA . THR A 1 382 ? -16.891 12.367 30.062 1 47.56 382 THR A CA 1
ATOM 2759 C C . THR A 1 382 ? -16.578 11.836 31.453 1 47.56 382 THR A C 1
ATOM 2761 O O . THR A 1 382 ? -15.617 12.266 32.094 1 47.56 382 THR A O 1
ATOM 2764 N N . VAL A 1 383 ? -17.531 11.578 32.125 1 47.69 383 VAL A N 1
ATOM 2765 C CA . VAL A 1 383 ? -17.453 10.828 33.375 1 47.69 383 VAL A CA 1
ATOM 2766 C C . VAL A 1 383 ? -16.219 9.922 33.344 1 47.69 383 VAL A C 1
ATOM 2768 O O . VAL A 1 383 ? -16.031 9.133 32.438 1 47.69 383 VAL A O 1
ATOM 2771 N N . ALA A 1 384 ? -15.195 10.461 33.938 1 54.72 384 ALA A N 1
ATOM 2772 C CA . ALA A 1 384 ? -14.109 9.516 34.219 1 54.72 384 ALA A CA 1
ATOM 2773 C C . ALA A 1 384 ? -14.656 8.117 34.469 1 54.72 384 ALA A C 1
ATOM 2775 O O . ALA A 1 384 ? -15.352 7.902 35.469 1 54.72 384 ALA A O 1
ATOM 2776 N N . ARG A 1 385 ? -14.977 7.43 33.438 1 66.56 385 ARG A N 1
ATOM 2777 C CA . ARG A 1 385 ? -15.266 6.027 33.688 1 66.56 385 ARG A CA 1
ATOM 2778 C C . ARG A 1 385 ? -14.008 5.273 34.125 1 66.56 385 ARG A C 1
ATOM 2780 O O . ARG A 1 385 ? -12.938 5.469 33.531 1 66.56 385 ARG A O 1
ATOM 2787 N N . SER A 1 386 ? -14.234 4.586 35.156 1 74.25 386 SER A N 1
ATOM 2788 C CA . SER A 1 386 ? -13.164 3.758 35.688 1 74.25 386 SER A CA 1
ATOM 2789 C C . SER A 1 386 ? -12.641 2.771 34.656 1 74.25 386 SER A C 1
ATOM 2791 O O . SER A 1 386 ? -13.367 2.381 33.75 1 74.25 386 SER A O 1
ATOM 2793 N N . SER A 1 387 ? -11.359 2.834 34.219 1 87.56 387 SER A N 1
ATOM 2794 C CA . SER A 1 387 ? -10.734 1.803 33.406 1 87.56 387 SER A CA 1
ATOM 2795 C C . SER A 1 387 ? -10.211 2.383 32.094 1 87.56 387 SER A C 1
ATOM 2797 O O . SER A 1 387 ? -9.703 1.649 31.234 1 87.56 387 SER A O 1
ATOM 2799 N N . TYR A 1 388 ? -10.539 3.76 31.938 1 94.38 388 TYR A N 1
ATOM 2800 C CA . TYR A 1 388 ? -10.039 4.375 30.719 1 94.38 388 TYR A CA 1
ATOM 2801 C C . TYR A 1 388 ? -9.133 5.555 31.031 1 94.38 388 TYR A C 1
ATOM 2803 O O . TYR A 1 388 ? -9.273 6.195 32.094 1 94.38 388 TYR A O 1
ATOM 2811 N N . CYS A 1 389 ? -8.164 5.777 30.234 1 95.56 389 CYS A N 1
ATOM 2812 C CA . CYS A 1 389 ? -7.355 6.988 30.203 1 95.56 389 CYS A CA 1
ATOM 2813 C C . CYS A 1 389 ? -7.812 7.926 29.094 1 95.56 389 CYS A C 1
ATOM 2815 O O . CYS A 1 389 ? -7.977 7.504 27.953 1 95.56 389 CYS A O 1
ATOM 2817 N N . HIS A 1 390 ? -8.07 9.156 29.484 1 92.88 390 HIS A N 1
ATOM 2818 C CA . HIS A 1 390 ? -8.609 10.094 28.516 1 92.88 390 HIS A CA 1
ATOM 2819 C C . HIS A 1 390 ? -7.5 10.703 27.656 1 92.88 390 HIS A C 1
ATOM 2821 O O . HIS A 1 390 ? -6.566 11.312 28.188 1 92.88 390 HIS A O 1
ATOM 2827 N N . GLN A 1 391 ? -7.633 10.641 26.359 1 92.75 391 GLN A N 1
ATOM 2828 C CA . GLN A 1 391 ? -6.578 11.07 25.438 1 92.75 391 GLN A CA 1
ATOM 2829 C C . GLN A 1 391 ? -6.352 12.578 25.531 1 92.75 391 GLN A C 1
ATOM 2831 O O . GLN A 1 391 ? -5.219 13.047 25.391 1 92.75 391 GLN A O 1
ATOM 2836 N N . ALA A 1 392 ? -7.383 13.367 25.781 1 90.38 392 ALA A N 1
ATOM 2837 C CA . ALA A 1 392 ? -7.223 14.812 25.922 1 90.38 392 ALA A CA 1
ATOM 2838 C C . ALA A 1 392 ? -6.305 15.156 27.078 1 90.38 392 ALA A C 1
ATOM 2840 O O . ALA A 1 392 ? -5.484 16.078 27 1 90.38 392 ALA A O 1
ATOM 2841 N N . GLN A 1 393 ? -6.457 14.445 28.188 1 92.25 393 GLN A N 1
ATOM 2842 C CA . GLN A 1 393 ? -5.633 14.672 29.359 1 92.25 393 GLN A CA 1
ATOM 2843 C C . GLN A 1 393 ? -4.176 14.297 29.109 1 92.25 393 GLN A C 1
ATOM 2845 O O . GLN A 1 393 ? -3.262 15.016 29.516 1 92.25 393 GLN A O 1
ATOM 2850 N N . LEU A 1 394 ? -4.039 13.211 28.469 1 96.06 394 LEU A N 1
ATOM 2851 C CA . LEU A 1 394 ? -2.693 12.773 28.125 1 96.06 394 LEU A CA 1
ATOM 2852 C C . LEU A 1 394 ? -1.995 13.797 27.234 1 96.06 394 LEU A C 1
ATOM 2854 O O . LEU A 1 394 ? -0.845 14.164 27.484 1 96.06 394 LEU A O 1
ATOM 2858 N N . LEU A 1 395 ? -2.678 14.273 26.203 1 94.38 395 LEU A N 1
ATOM 2859 C CA . LEU A 1 395 ? -2.096 15.195 25.234 1 94.38 395 LEU A CA 1
ATOM 2860 C C . LEU A 1 395 ? -1.799 16.547 25.875 1 94.38 395 LEU A C 1
ATOM 2862 O O . LEU A 1 395 ? -0.778 17.172 25.578 1 94.38 395 LEU A O 1
ATOM 2866 N N . ALA A 1 396 ? -2.648 16.984 26.766 1 91.31 396 ALA A N 1
ATOM 2867 C CA . ALA A 1 396 ? -2.43 18.25 27.469 1 91.31 396 ALA A CA 1
ATOM 2868 C C . ALA A 1 396 ? -1.171 18.172 28.344 1 91.31 396 ALA A C 1
ATOM 2870 O O . ALA A 1 396 ? -0.455 19.172 28.484 1 91.31 396 ALA A O 1
ATOM 2871 N N . ARG A 1 397 ? -0.934 17.078 28.891 1 94.88 397 ARG A N 1
ATOM 2872 C CA . ARG A 1 397 ? 0.209 16.906 29.781 1 94.88 397 ARG A CA 1
ATOM 2873 C C . ARG A 1 397 ? 1.474 16.578 28.984 1 94.88 397 ARG A C 1
ATOM 2875 O O . ARG A 1 397 ? 2.584 16.719 29.5 1 94.88 397 ARG A O 1
ATOM 2882 N N . LEU A 1 398 ? 1.341 16.141 27.766 1 95.25 398 LEU A N 1
ATOM 2883 C CA . LEU A 1 398 ? 2.465 15.859 26.875 1 95.25 398 LEU A CA 1
ATOM 2884 C C . LEU A 1 398 ? 3.152 17.156 26.453 1 95.25 398 LEU A C 1
ATOM 2886 O O . LEU A 1 398 ? 4.383 17.219 26.391 1 95.25 398 LEU A O 1
ATOM 2890 N N . GLY A 1 399 ? 2.479 18.219 26.156 1 90.44 399 GLY A N 1
ATOM 2891 C CA . GLY A 1 399 ? 2.949 19.469 25.594 1 90.44 399 GLY A CA 1
ATOM 2892 C C . GLY A 1 399 ? 4.148 20.047 26.312 1 90.44 399 GLY A C 1
ATOM 2893 O O . GLY A 1 399 ? 5.215 20.234 25.719 1 90.44 399 GLY A O 1
ATOM 2894 N N . PRO A 1 400 ? 3.98 20.219 27.578 1 88.5 400 PRO A N 1
ATOM 2895 C CA . PRO A 1 400 ? 5.043 20.859 28.359 1 88.5 400 PRO A CA 1
ATOM 2896 C C . PRO A 1 400 ? 6.316 20.016 28.422 1 88.5 400 PRO A C 1
ATOM 2898 O O . PRO A 1 400 ? 7.387 20.531 28.766 1 88.5 400 PRO A O 1
ATOM 2901 N N . ARG A 1 401 ? 6.262 18.828 28.031 1 90.69 401 ARG A N 1
ATOM 2902 C CA . ARG A 1 401 ? 7.41 17.938 28.125 1 90.69 401 ARG A CA 1
ATOM 2903 C C . ARG A 1 401 ? 8.219 17.922 26.844 1 90.69 401 ARG A C 1
ATOM 2905 O O . ARG A 1 401 ? 9.352 17.422 26.812 1 90.69 401 ARG A O 1
ATOM 2912 N N . LEU A 1 402 ? 7.699 18.453 25.828 1 90.06 402 LEU A N 1
ATOM 2913 C CA . LEU A 1 402 ? 8.352 18.391 24.531 1 90.06 402 LEU A CA 1
ATOM 2914 C C . LEU A 1 402 ? 9.492 19.406 24.453 1 90.06 402 LEU A C 1
ATOM 2916 O O . LEU A 1 402 ? 9.367 20.531 24.938 1 90.06 402 LEU A O 1
ATOM 2920 N N . GLY A 1 403 ? 10.594 18.875 23.922 1 82 403 GLY A N 1
ATOM 2921 C CA . GLY A 1 403 ? 11.742 19.75 23.688 1 82 403 GLY A CA 1
ATOM 2922 C C . GLY A 1 403 ? 11.75 20.375 22.312 1 82 403 GLY A C 1
ATOM 2923 O O . GLY A 1 403 ? 10.906 20.047 21.469 1 82 403 GLY A O 1
ATOM 2924 N N . ALA A 1 404 ? 12.758 21.234 22.031 1 77.81 404 ALA A N 1
ATOM 2925 C CA . ALA A 1 404 ? 12.852 22.016 20.797 1 77.81 404 ALA A CA 1
ATOM 2926 C C . ALA A 1 404 ? 13.164 21.109 19.609 1 77.81 404 ALA A C 1
ATOM 2928 O O . ALA A 1 404 ? 12.828 21.453 18.469 1 77.81 404 ALA A O 1
ATOM 2929 N N . ASN A 1 405 ? 13.727 19.953 19.891 1 84.38 405 ASN A N 1
ATOM 2930 C CA . ASN A 1 405 ? 14.125 19.094 18.766 1 84.38 405 ASN A CA 1
ATOM 2931 C C . ASN A 1 405 ? 13.133 17.953 18.562 1 84.38 405 ASN A C 1
ATOM 2933 O O . ASN A 1 405 ? 13.242 17.203 17.578 1 84.38 405 ASN A O 1
ATOM 2937 N N . ASP A 1 406 ? 12.156 17.875 19.438 1 90.44 406 ASP A N 1
ATOM 2938 C CA . ASP A 1 406 ? 11.172 16.812 19.312 1 90.44 406 ASP A CA 1
ATOM 2939 C C . ASP A 1 406 ? 10.211 17.094 18.141 1 90.44 406 ASP A C 1
ATOM 2941 O O . ASP A 1 406 ? 9.969 18.25 17.797 1 90.44 406 ASP A O 1
ATOM 2945 N N . VAL A 1 407 ? 9.82 16.062 17.484 1 94.06 407 VAL A N 1
ATOM 2946 C CA . VAL A 1 407 ? 8.898 16.172 16.359 1 94.06 407 VAL A CA 1
ATOM 2947 C C . VAL A 1 407 ? 7.617 15.391 16.672 1 94.06 407 VAL A C 1
ATOM 2949 O O . VAL A 1 407 ? 7.668 14.188 16.953 1 94.06 407 VAL A O 1
ATOM 2952 N N . VAL A 1 408 ? 6.527 16.078 16.656 1 95.38 408 VAL A N 1
ATOM 2953 C CA . VAL A 1 408 ? 5.238 15.438 16.875 1 95.38 408 VAL A CA 1
ATOM 2954 C C . VAL A 1 408 ? 4.688 14.938 15.539 1 95.38 408 VAL A C 1
ATOM 2956 O O . VAL A 1 408 ? 4.551 15.703 14.586 1 95.38 408 VAL A O 1
ATOM 2959 N N . CYS A 1 409 ? 4.453 13.664 15.477 1 97.25 409 CYS A N 1
ATOM 2960 C CA . CYS A 1 409 ? 3.887 13.023 14.289 1 97.25 409 CYS A CA 1
ATOM 2961 C C . CYS A 1 409 ? 2.471 12.531 14.562 1 97.25 409 CYS A C 1
ATOM 2963 O O . CYS A 1 409 ? 2.279 11.57 15.312 1 97.25 409 CYS A O 1
ATOM 2965 N N . VAL A 1 410 ? 1.521 13.125 13.891 1 95.75 410 VAL A N 1
ATOM 2966 C CA . VAL A 1 410 ? 0.115 12.859 14.18 1 95.75 410 VAL A CA 1
ATOM 2967 C C . VAL A 1 410 ? -0.509 12.078 13.023 1 95.75 410 VAL A C 1
ATOM 2969 O O . VAL A 1 410 ? -0.333 12.43 11.859 1 95.75 410 VAL A O 1
ATOM 2972 N N . ASP A 1 411 ? -1.247 11.016 13.375 1 97.06 411 ASP A N 1
ATOM 2973 C CA . ASP A 1 411 ? -1.929 10.203 12.383 1 97.06 411 ASP A CA 1
ATOM 2974 C C . ASP A 1 411 ? -3.279 10.805 12 1 97.06 411 ASP A C 1
ATOM 2976 O O . ASP A 1 411 ? -3.68 11.836 12.555 1 97.06 411 ASP A O 1
ATOM 2980 N N . THR A 1 412 ? -3.936 10.195 11.07 1 94.31 412 THR A N 1
ATOM 2981 C CA . THR A 1 412 ? -5.219 10.688 10.578 1 94.31 412 THR A CA 1
ATOM 2982 C C . THR A 1 412 ? -6.371 9.953 11.258 1 94.31 412 THR A C 1
ATOM 2984 O O . THR A 1 412 ? -6.305 8.742 11.469 1 94.31 412 THR A O 1
ATOM 2987 N N . GLY A 1 413 ? -7.387 10.602 11.617 1 90.5 413 GLY A N 1
ATOM 2988 C CA . GLY A 1 413 ? -8.57 10.086 12.289 1 90.5 413 GLY A CA 1
ATOM 2989 C C . GLY A 1 413 ? -9.047 10.961 13.43 1 90.5 413 GLY A C 1
ATOM 2990 O O . GLY A 1 413 ? -8.805 12.172 13.438 1 90.5 413 GLY A O 1
ATOM 2991 N N . ASP A 1 414 ? -9.711 10.352 14.359 1 88.38 414 ASP A N 1
ATOM 2992 C CA . ASP A 1 414 ? -10.18 11.078 15.539 1 88.38 414 ASP A CA 1
ATOM 2993 C C . ASP A 1 414 ? -9 11.664 16.312 1 88.38 414 ASP A C 1
ATOM 2995 O O . ASP A 1 414 ? -9.125 12.734 16.922 1 88.38 414 ASP A O 1
ATOM 2999 N N . ILE A 1 415 ? -7.926 11.023 16.203 1 92 415 ILE A N 1
ATOM 3000 C CA . ILE A 1 415 ? -6.746 11.422 16.969 1 92 415 ILE A CA 1
ATOM 3001 C C . ILE A 1 415 ? -6.211 12.75 16.422 1 92 415 ILE A C 1
ATOM 3003 O O . ILE A 1 415 ? -5.605 13.531 17.172 1 92 415 ILE A O 1
ATOM 3007 N N . THR A 1 416 ? -6.398 12.984 15.125 1 89.88 416 THR A N 1
ATOM 3008 C CA . THR A 1 416 ? -6.008 14.266 14.562 1 89.88 416 THR A CA 1
ATOM 3009 C C . THR A 1 416 ? -6.73 15.414 15.266 1 89.88 416 THR A C 1
ATOM 3011 O O . THR A 1 416 ? -6.109 16.422 15.617 1 89.88 416 THR A O 1
ATOM 3014 N N . LEU A 1 417 ? -7.992 15.234 15.523 1 84.31 417 LEU A N 1
ATOM 3015 C CA . LEU A 1 417 ? -8.805 16.25 16.188 1 84.31 417 LEU A CA 1
ATOM 3016 C C . LEU A 1 417 ? -8.406 16.391 17.656 1 84.31 417 LEU A C 1
ATOM 3018 O O . LEU A 1 417 ? -8.25 17.5 18.156 1 84.31 417 LEU A O 1
ATOM 3022 N N . TRP A 1 418 ? -8.219 15.289 18.281 1 88.5 418 TRP A N 1
ATOM 3023 C CA . TRP A 1 418 ? -7.848 15.32 19.688 1 88.5 418 TRP A CA 1
ATOM 3024 C C . TRP A 1 418 ? -6.512 16.031 19.891 1 88.5 418 TRP A C 1
ATOM 3026 O O . TRP A 1 418 ? -6.328 16.766 20.859 1 88.5 418 TRP A O 1
ATOM 3036 N N . THR A 1 419 ? -5.629 15.766 19 1 89.44 419 THR A N 1
ATOM 3037 C CA . THR A 1 419 ? -4.32 16.406 19.094 1 89.44 419 THR A CA 1
ATOM 3038 C C . THR A 1 419 ? -4.438 17.922 18.906 1 89.44 419 THR A C 1
ATOM 3040 O O . THR A 1 419 ? -3.848 18.688 19.656 1 89.44 419 THR A O 1
ATOM 3043 N N . SER A 1 420 ? -5.199 18.328 17.953 1 82.62 420 SER A N 1
ATOM 3044 C CA . SER A 1 420 ? -5.383 19.766 17.688 1 82.62 420 SER A CA 1
ATOM 3045 C C . SER A 1 420 ? -6.094 20.453 18.844 1 82.62 420 SER A C 1
ATOM 3047 O O . SER A 1 420 ? -5.828 21.609 19.141 1 82.62 420 SER A O 1
ATOM 3049 N N . LEU A 1 421 ? -6.91 19.719 19.516 1 79.81 421 LEU A N 1
ATOM 3050 C CA . LEU A 1 421 ? -7.738 20.297 20.578 1 79.81 421 LEU A CA 1
ATOM 3051 C C . LEU A 1 421 ? -6.977 20.359 21.891 1 79.81 421 LEU A C 1
ATOM 3053 O O . LEU A 1 421 ? -7.238 21.234 22.719 1 79.81 421 LEU A O 1
ATOM 3057 N N . SER A 1 422 ? -6.051 19.469 22.031 1 86.25 422 SER A N 1
ATOM 3058 C CA . SER A 1 422 ? -5.586 19.281 23.406 1 86.25 422 SER A CA 1
ATOM 3059 C C . SER A 1 422 ? -4.082 19.5 23.516 1 86.25 422 SER A C 1
ATOM 3061 O O . SER A 1 422 ? -3.572 19.797 24.594 1 86.25 422 SER A O 1
ATOM 3063 N N . LEU A 1 423 ? -3.385 19.297 22.469 1 88.25 423 LEU A N 1
ATOM 3064 C CA . LEU A 1 423 ? -1.939 19.484 22.5 1 88.25 423 LEU A CA 1
ATOM 3065 C C . LEU A 1 423 ? -1.582 20.953 22.297 1 88.25 423 LEU A C 1
ATOM 3067 O O . LEU A 1 423 ? -2.08 21.609 21.375 1 88.25 423 LEU A O 1
ATOM 3071 N N . ARG A 1 424 ? -0.78 21.5 23.203 1 84.56 424 ARG A N 1
ATOM 3072 C CA . ARG A 1 424 ? -0.273 22.859 23.094 1 84.56 424 ARG A CA 1
ATOM 3073 C C . ARG A 1 424 ? 1.249 22.875 22.984 1 84.56 424 ARG A C 1
ATOM 3075 O O . ARG A 1 424 ? 1.938 22.312 23.844 1 84.56 424 ARG A O 1
ATOM 3082 N N . LEU A 1 425 ? 1.6 23.438 21.891 1 83.88 425 LEU A N 1
ATOM 3083 C CA . LEU A 1 425 ? 3.037 23.438 21.641 1 83.88 425 LEU A CA 1
ATOM 3084 C C . LEU A 1 425 ? 3.607 24.859 21.75 1 83.88 425 LEU A C 1
ATOM 3086 O O . LEU A 1 425 ? 2.912 25.828 21.469 1 83.88 425 LEU A O 1
ATOM 3090 N N . ARG A 1 426 ? 4.812 24.781 22.359 1 73.44 426 ARG A N 1
ATOM 3091 C CA . ARG A 1 426 ? 5.527 26.047 22.469 1 73.44 426 ARG A CA 1
ATOM 3092 C C . ARG A 1 426 ? 6.383 26.297 21.219 1 73.44 426 ARG A C 1
ATOM 3094 O O . ARG A 1 426 ? 6.492 25.438 20.359 1 73.44 426 ARG A O 1
ATOM 3101 N N . ARG A 1 427 ? 7.234 27.203 21.203 1 62.69 427 ARG A N 1
ATOM 3102 C CA . ARG A 1 427 ? 7.945 27.688 20.016 1 62.69 427 ARG A CA 1
ATOM 3103 C C . ARG A 1 427 ? 9.008 26.703 19.578 1 62.69 427 ARG A C 1
ATOM 3105 O O . ARG A 1 427 ? 9.75 26.156 20.391 1 62.69 427 ARG A O 1
ATOM 3112 N N . GLY A 1 428 ? 8.852 26.281 18.234 1 63.53 428 GLY A N 1
ATOM 3113 C CA . GLY A 1 428 ? 9.945 25.562 17.609 1 63.53 428 GLY A CA 1
ATOM 3114 C C . GLY A 1 428 ? 9.641 24.094 17.359 1 63.53 428 GLY A C 1
ATOM 3115 O O . GLY A 1 428 ? 10.359 23.422 16.625 1 63.53 428 GLY A O 1
ATOM 3116 N N . SER A 1 429 ? 8.688 23.578 17.953 1 73.12 429 SER A N 1
ATOM 3117 C CA . SER A 1 429 ? 8.383 22.172 17.688 1 73.12 429 SER A CA 1
ATOM 3118 C C . SER A 1 429 ? 7.781 22 16.297 1 73.12 429 SER A C 1
ATOM 3120 O O . SER A 1 429 ? 7.203 22.938 15.742 1 73.12 429 SER A O 1
ATOM 3122 N N . VAL A 1 430 ? 8.164 20.891 15.688 1 84.06 430 VAL A N 1
ATOM 3123 C CA . VAL A 1 430 ? 7.656 20.578 14.359 1 84.06 430 VAL A CA 1
ATOM 3124 C C . VAL A 1 430 ? 6.57 19.516 14.453 1 84.06 430 VAL A C 1
ATOM 3126 O O . VAL A 1 430 ? 6.691 18.562 15.234 1 84.06 430 VAL A O 1
ATOM 3129 N N . VAL A 1 431 ? 5.469 19.797 13.75 1 90.62 431 VAL A N 1
ATOM 3130 C CA . VAL A 1 431 ? 4.395 18.812 13.664 1 90.62 431 VAL A CA 1
ATOM 3131 C C . VAL A 1 431 ? 4.285 18.281 12.234 1 90.62 431 VAL A C 1
ATOM 3133 O O . VAL A 1 431 ? 4.23 19.062 11.281 1 90.62 431 VAL A O 1
ATOM 3136 N N . LEU A 1 432 ? 4.328 16.953 12.133 1 93.94 432 LEU A N 1
ATOM 3137 C CA . LEU A 1 432 ? 4.145 16.297 10.844 1 93.94 432 LEU A CA 1
ATOM 3138 C C . LEU A 1 432 ? 2.805 15.57 10.789 1 93.94 432 LEU A C 1
ATOM 3140 O O . LEU A 1 432 ? 2.441 14.867 11.727 1 93.94 432 LEU A O 1
ATOM 3144 N N . SER A 1 433 ? 2.062 15.789 9.75 1 92.5 433 SER A N 1
ATOM 3145 C CA . SER A 1 433 ? 0.792 15.117 9.492 1 92.5 433 SER A CA 1
ATOM 3146 C C . SER A 1 433 ? 0.519 15.008 8 1 92.5 433 SER A C 1
ATOM 3148 O O . SER A 1 433 ? 1.186 15.656 7.188 1 92.5 433 SER A O 1
ATOM 3150 N N . SER A 1 434 ? -0.335 14.07 7.629 1 93.88 434 SER A N 1
ATOM 3151 C CA . SER A 1 434 ? -0.873 14.023 6.273 1 93.88 434 SER A CA 1
ATOM 3152 C C . SER A 1 434 ? -2.059 14.969 6.117 1 93.88 434 SER A C 1
ATOM 3154 O O . SER A 1 434 ? -3.176 14.648 6.531 1 93.88 434 SER A O 1
ATOM 3156 N N . GLU A 1 435 ? -1.841 16.047 5.473 1 87.12 435 GLU A N 1
ATOM 3157 C CA . GLU A 1 435 ? -2.791 17.156 5.555 1 87.12 435 GLU A CA 1
ATOM 3158 C C . GLU A 1 435 ? -3.904 17.016 4.523 1 87.12 435 GLU A C 1
ATOM 3160 O O . GLU A 1 435 ? -5.086 17.016 4.867 1 87.12 435 GLU A O 1
ATOM 3165 N N . ARG A 1 436 ? -3.539 16.875 3.318 1 87.12 436 ARG A N 1
ATOM 3166 C CA . ARG A 1 436 ? -4.547 16.953 2.264 1 87.12 436 ARG A CA 1
ATOM 3167 C C . ARG A 1 436 ? -5.062 15.555 1.903 1 87.12 436 ARG A C 1
ATOM 3169 O O . ARG A 1 436 ? -6.27 15.352 1.787 1 87.12 436 ARG A O 1
ATOM 3176 N N . LEU A 1 437 ? -4.129 14.664 1.705 1 93.31 437 LEU A N 1
ATOM 3177 C CA . LEU A 1 437 ? -4.574 13.32 1.35 1 93.31 437 LEU A CA 1
ATOM 3178 C C . LEU A 1 437 ? -5.203 12.617 2.551 1 93.31 437 LEU A C 1
ATOM 3180 O O . LEU A 1 437 ? -6.078 11.766 2.389 1 93.31 437 LEU A O 1
ATOM 3184 N N . GLY A 1 438 ? -4.738 13.023 3.746 1 92.94 438 GLY A N 1
ATOM 3185 C CA . GLY A 1 438 ? -5.316 12.422 4.938 1 92.94 438 GLY A CA 1
ATOM 3186 C C . GLY A 1 438 ? -5.051 10.93 5.043 1 92.94 438 GLY A C 1
ATOM 3187 O O . GLY A 1 438 ? -5.977 10.141 5.238 1 92.94 438 GLY A O 1
ATOM 3188 N N . THR A 1 439 ? -3.809 10.523 5.004 1 96.31 439 THR A N 1
ATOM 3189 C CA . THR A 1 439 ? -3.404 9.125 4.973 1 96.31 439 THR A CA 1
ATOM 3190 C C . THR A 1 439 ? -3.322 8.555 6.383 1 96.31 439 THR A C 1
ATOM 3192 O O . THR A 1 439 ? -2.52 9.008 7.199 1 96.31 439 THR A O 1
ATOM 3195 N N . MET A 1 440 ? -4.168 7.617 6.656 1 97 440 MET A N 1
ATOM 3196 C CA . MET A 1 440 ? -4.035 6.855 7.891 1 97 440 MET A CA 1
ATOM 3197 C C . MET A 1 440 ? -2.783 5.98 7.859 1 97 440 MET A C 1
ATOM 3199 O O . MET A 1 440 ? -2.426 5.441 6.809 1 97 440 MET A O 1
ATOM 3203 N N . GLY A 1 441 ? -2.121 5.785 8.961 1 98.06 441 GLY A N 1
ATOM 3204 C CA . GLY A 1 441 ? -0.905 4.992 9.031 1 98.06 441 GLY A CA 1
ATOM 3205 C C . GLY A 1 441 ? 0.354 5.805 8.789 1 98.06 441 GLY A C 1
ATOM 3206 O O . GLY A 1 441 ? 1.446 5.246 8.68 1 98.06 441 GLY A O 1
ATOM 3207 N N . TYR A 1 442 ? 0.232 7.109 8.789 1 98.31 442 TYR A N 1
ATOM 3208 C CA . TYR A 1 442 ? 1.3 8.039 8.445 1 98.31 442 TYR A CA 1
ATOM 3209 C C . TYR A 1 442 ? 2.236 8.266 9.625 1 98.31 442 TYR A C 1
ATOM 3211 O O . TYR A 1 442 ? 3.451 8.383 9.445 1 98.31 442 TYR A O 1
ATOM 3219 N N . ALA A 1 443 ? 1.809 8.289 10.844 1 98.62 443 ALA A N 1
ATOM 3220 C CA . ALA A 1 443 ? 2.494 8.852 12.008 1 98.62 443 ALA A CA 1
ATOM 3221 C C . ALA A 1 443 ? 3.75 8.047 12.344 1 98.62 443 ALA A C 1
ATOM 3223 O O . ALA A 1 443 ? 4.797 8.625 12.648 1 98.62 443 ALA A O 1
ATOM 3224 N N . LEU A 1 444 ? 3.664 6.73 12.312 1 98.81 444 LEU A N 1
ATOM 3225 C CA . LEU A 1 444 ? 4.832 5.926 12.648 1 98.81 444 LEU A CA 1
ATOM 3226 C C . LEU A 1 444 ? 5.957 6.152 11.648 1 98.81 444 LEU A C 1
ATOM 3228 O O . LEU A 1 444 ? 7.121 6.281 12.031 1 98.81 444 LEU A O 1
ATOM 3232 N N . CYS A 1 445 ? 5.609 6.199 10.352 1 98.75 445 CYS A N 1
ATOM 3233 C CA . CYS A 1 445 ? 6.598 6.473 9.312 1 98.75 445 CYS A CA 1
ATOM 3234 C C . CYS A 1 445 ? 7.273 7.82 9.547 1 98.75 445 CYS A C 1
ATOM 3236 O O . CYS A 1 445 ? 8.5 7.926 9.461 1 98.75 445 CYS A O 1
ATOM 3238 N N . ALA A 1 446 ? 6.465 8.805 9.891 1 98.56 446 ALA A N 1
ATOM 3239 C CA . ALA A 1 446 ? 6.992 10.141 10.148 1 98.56 446 ALA A CA 1
ATOM 3240 C C . ALA A 1 446 ? 7.906 10.148 11.375 1 98.56 446 ALA A C 1
ATOM 3242 O O . ALA A 1 446 ? 8.93 10.828 11.391 1 98.56 446 ALA A O 1
ATOM 3243 N N . GLY A 1 447 ? 7.539 9.422 12.422 1 98.25 447 GLY A N 1
ATOM 3244 C CA . GLY A 1 447 ? 8.367 9.336 13.617 1 98.25 447 GLY A CA 1
ATOM 3245 C C . GLY A 1 447 ? 9.734 8.75 13.352 1 98.25 447 GLY A C 1
ATOM 3246 O O . GLY A 1 447 ? 10.734 9.227 13.891 1 98.25 447 GLY A O 1
ATOM 3247 N N . ILE A 1 448 ? 9.781 7.73 12.523 1 98.12 448 ILE A N 1
ATOM 3248 C CA . ILE A 1 448 ? 11.039 7.094 12.164 1 98.12 448 ILE A CA 1
ATOM 3249 C C . ILE A 1 448 ? 11.945 8.094 11.445 1 98.12 448 ILE A C 1
ATOM 3251 O O . ILE A 1 448 ? 13.133 8.195 11.742 1 98.12 448 ILE A O 1
ATOM 3255 N N . VAL A 1 449 ? 11.336 8.883 10.562 1 98.19 449 VAL A N 1
ATOM 3256 C CA . VAL A 1 449 ? 12.078 9.891 9.805 1 98.19 449 VAL A CA 1
ATOM 3257 C C . VAL A 1 449 ? 12.586 10.969 10.758 1 98.19 449 VAL A C 1
ATOM 3259 O O . VAL A 1 449 ? 13.742 11.391 10.664 1 98.19 449 VAL A O 1
ATOM 3262 N N . ALA A 1 450 ? 11.719 11.398 11.672 1 96.31 450 ALA A N 1
ATOM 3263 C CA . ALA A 1 450 ? 12.102 12.43 12.633 1 96.31 450 ALA A CA 1
ATOM 3264 C C . ALA A 1 450 ? 13.305 11.984 13.461 1 96.31 450 ALA A C 1
ATOM 3266 O O . ALA A 1 450 ? 14.266 12.742 13.617 1 96.31 450 ALA A O 1
ATOM 3267 N N . SER A 1 451 ? 13.258 10.789 13.93 1 95.56 451 SER A N 1
ATOM 3268 C CA . SER A 1 451 ? 14.352 10.242 14.727 1 95.56 451 SER A CA 1
ATOM 3269 C C . SER A 1 451 ? 15.633 10.141 13.906 1 95.56 451 SER A C 1
ATOM 3271 O O . SER A 1 451 ? 16.719 10.445 14.398 1 95.56 451 SER A O 1
ATOM 3273 N N . ALA A 1 452 ? 15.547 9.75 12.672 1 95.19 452 ALA A N 1
ATOM 3274 C CA . ALA A 1 452 ? 16.703 9.516 11.812 1 95.19 452 ALA A CA 1
ATOM 3275 C C . ALA A 1 452 ? 17.359 10.828 11.414 1 95.19 452 ALA A C 1
ATOM 3277 O O . ALA A 1 452 ? 18.594 10.914 11.344 1 95.19 452 ALA A O 1
ATOM 3278 N N . GLN A 1 453 ? 16.562 11.875 11.203 1 93.81 453 GLN A N 1
ATOM 3279 C CA . GLN A 1 453 ? 17.109 13.047 10.523 1 93.81 453 GLN A CA 1
ATOM 3280 C C . GLN A 1 453 ? 17.375 14.172 11.516 1 93.81 453 GLN A C 1
ATOM 3282 O O . GLN A 1 453 ? 18.172 15.078 11.227 1 93.81 453 GLN A O 1
ATOM 3287 N N . ARG A 1 454 ? 16.75 14.227 12.656 1 89.88 454 ARG A N 1
ATOM 3288 C CA . ARG A 1 454 ? 17.016 15.273 13.633 1 89.88 454 ARG A CA 1
ATOM 3289 C C . ARG A 1 454 ? 18.172 14.898 14.539 1 89.88 454 ARG A C 1
ATOM 3291 O O . ARG A 1 454 ? 18.781 15.766 15.164 1 89.88 454 ARG A O 1
ATOM 3298 N N . GLY A 1 455 ? 18.578 13.609 14.531 1 81 455 GLY A N 1
ATOM 3299 C CA . GLY A 1 455 ? 19.734 13.188 15.297 1 81 455 GLY A CA 1
ATOM 3300 C C . GLY A 1 455 ? 19.375 12.531 16.609 1 81 455 GLY A C 1
ATOM 3301 O O . GLY A 1 455 ? 18.203 12.398 16.938 1 81 455 GLY A O 1
ATOM 3302 N N . PRO A 1 456 ? 20.297 12.172 17.359 1 78.44 456 PRO A N 1
ATOM 3303 C CA . PRO A 1 456 ? 20.109 11.273 18.516 1 78.44 456 PRO A CA 1
ATOM 3304 C C . PRO A 1 456 ? 19.422 11.961 19.688 1 78.44 456 PRO A C 1
ATOM 3306 O O . PRO A 1 456 ? 18.875 11.289 20.562 1 78.44 456 PRO A O 1
ATOM 3309 N N . SER A 1 457 ? 19.406 13.273 19.672 1 80.56 457 SER A N 1
ATOM 3310 C CA . SER A 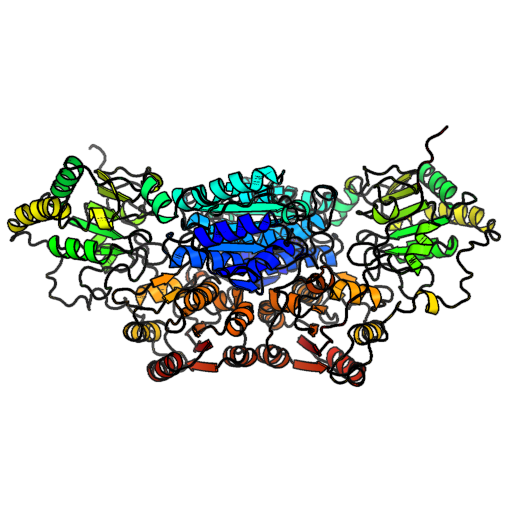1 457 ? 18.781 13.969 20.797 1 80.56 457 SER A CA 1
ATOM 3311 C C . SER A 1 457 ? 17.297 14.211 20.531 1 80.56 457 SER A C 1
ATOM 3313 O O . SER A 1 457 ? 16.547 14.57 21.438 1 80.56 457 SER A O 1
ATOM 3315 N N . ALA A 1 458 ? 16.938 13.945 19.328 1 85.81 458 ALA A N 1
ATOM 3316 C CA . ALA A 1 458 ? 15.555 14.195 18.969 1 85.81 458 ALA A CA 1
ATOM 3317 C C . ALA A 1 458 ? 14.695 12.945 19.188 1 85.81 458 ALA A C 1
ATOM 3319 O O . ALA A 1 458 ? 15.156 11.828 18.922 1 85.81 458 ALA A O 1
ATOM 3320 N N . THR A 1 459 ? 13.492 13.18 19.703 1 92.31 459 THR A N 1
ATOM 3321 C CA . THR A 1 459 ? 12.523 12.102 19.859 1 92.31 459 THR A CA 1
ATOM 3322 C C . THR A 1 459 ? 11.367 12.281 18.875 1 92.31 459 THR A C 1
ATOM 3324 O O . THR A 1 459 ? 10.828 13.383 18.734 1 92.31 459 THR A O 1
ATOM 3327 N N . GLY A 1 460 ? 11.156 11.258 18.094 1 96.5 460 GLY A N 1
ATOM 3328 C CA . GLY A 1 460 ? 9.906 11.227 17.344 1 96.5 460 GLY A CA 1
ATOM 3329 C C . GLY A 1 460 ? 8.719 10.812 18.203 1 96.5 460 GLY A C 1
ATOM 3330 O O . GLY A 1 460 ? 8.711 9.719 18.766 1 96.5 460 GLY A O 1
ATOM 3331 N N . ILE A 1 461 ? 7.773 11.734 18.359 1 97.56 461 ILE A N 1
ATOM 3332 C CA . ILE A 1 461 ? 6.559 11.445 19.109 1 97.56 461 ILE A CA 1
ATOM 3333 C C . ILE A 1 461 ? 5.445 11.023 18.156 1 97.56 461 ILE A C 1
ATOM 3335 O O . ILE A 1 461 ? 4.863 11.859 17.469 1 97.56 461 ILE A O 1
ATOM 3339 N N . VAL A 1 462 ? 5.141 9.734 18.203 1 98.69 462 VAL A N 1
ATOM 3340 C CA . VAL A 1 462 ? 4.094 9.188 17.359 1 98.69 462 VAL A CA 1
ATOM 3341 C C . VAL A 1 462 ? 2.764 9.18 18.094 1 98.69 462 VAL A C 1
ATOM 3343 O O . VAL A 1 462 ? 2.648 8.586 19.172 1 98.69 462 VAL A O 1
ATOM 3346 N N . ILE A 1 463 ? 1.799 9.898 17.578 1 98.19 463 ILE A N 1
ATOM 3347 C CA . ILE A 1 463 ? 0.443 9.914 18.109 1 98.19 463 ILE A CA 1
ATOM 3348 C C . ILE A 1 463 ? -0.524 9.305 17.094 1 98.19 463 ILE A C 1
ATOM 3350 O O . ILE A 1 463 ? -0.821 9.922 16.062 1 98.19 463 ILE A O 1
ATOM 3354 N N . ALA A 1 464 ? -1.022 8.117 17.422 1 98.44 464 ALA A N 1
ATOM 3355 C CA . ALA A 1 464 ? -1.869 7.395 16.469 1 98.44 464 ALA A CA 1
ATOM 3356 C C . ALA A 1 464 ? -3.037 6.719 17.172 1 98.44 464 ALA A C 1
ATOM 3358 O O . ALA A 1 464 ? -2.924 6.34 18.344 1 98.44 464 ALA A O 1
ATOM 3359 N N . GLY A 1 465 ? -4.211 6.668 16.484 1 97.44 465 GLY A N 1
ATOM 3360 C CA . GLY A 1 465 ? -5.23 5.727 16.906 1 97.44 465 GLY A CA 1
ATOM 3361 C C . GLY A 1 465 ? -4.848 4.277 16.656 1 97.44 465 GLY A C 1
ATOM 3362 O O . GLY A 1 465 ? -3.889 3.998 15.938 1 97.44 465 GLY A O 1
ATOM 3363 N N . ASP A 1 466 ? -5.648 3.365 17.281 1 97.31 466 ASP A N 1
ATOM 3364 C CA . ASP A 1 466 ? -5.348 1.946 17.125 1 97.31 466 ASP A CA 1
ATOM 3365 C C . ASP A 1 466 ? -5.445 1.528 15.656 1 97.31 466 ASP A C 1
ATOM 3367 O O . ASP A 1 466 ? -4.625 0.746 15.172 1 97.31 466 ASP A O 1
ATOM 3371 N N . GLY A 1 467 ? -6.398 2.045 14.914 1 97.19 467 GLY A N 1
ATOM 3372 C CA . GLY A 1 467 ? -6.52 1.721 13.508 1 97.19 467 GLY A CA 1
ATOM 3373 C C . GLY A 1 467 ? -5.332 2.184 12.68 1 97.19 467 GLY A C 1
ATOM 3374 O O . GLY A 1 467 ? -4.77 1.409 11.906 1 97.19 467 GLY A O 1
ATOM 3375 N N . GLY A 1 468 ? -4.973 3.473 12.852 1 97.88 468 GLY A N 1
ATOM 3376 C CA . GLY A 1 468 ? -3.842 4.016 12.117 1 97.88 468 GLY A CA 1
ATOM 3377 C C . GLY A 1 468 ? -2.535 3.314 12.43 1 97.88 468 GLY A C 1
ATOM 3378 O O . GLY A 1 468 ? -1.749 3.021 11.523 1 97.88 468 GLY A O 1
ATOM 3379 N N . PHE A 1 469 ? -2.314 2.957 13.711 1 98.69 469 PHE A N 1
ATOM 3380 C CA . PHE A 1 469 ? -1.084 2.287 14.117 1 98.69 469 PHE A CA 1
ATOM 3381 C C . PHE A 1 469 ? -0.989 0.905 13.477 1 98.69 469 PHE A C 1
ATOM 3383 O O . PHE A 1 469 ? 0.081 0.501 13.016 1 98.69 469 PHE A O 1
ATOM 3390 N N . GLN A 1 470 ? -2.047 0.229 13.398 1 98.44 470 GLN A N 1
ATOM 3391 C CA . GLN A 1 470 ? -2.051 -1.136 12.883 1 98.44 470 GLN A CA 1
ATOM 3392 C C . GLN A 1 470 ? -1.774 -1.156 11.383 1 98.44 470 GLN A C 1
ATOM 3394 O O . GLN A 1 470 ? -1.406 -2.193 10.828 1 98.44 470 GLN A O 1
ATOM 3399 N N . MET A 1 471 ? -1.949 -0.077 10.711 1 98.38 471 MET A N 1
ATOM 3400 C CA . MET A 1 471 ? -1.72 -0.049 9.273 1 98.38 471 MET A CA 1
ATOM 3401 C C . MET A 1 471 ? -0.233 -0.173 8.953 1 98.38 471 MET A C 1
ATOM 3403 O O . MET A 1 471 ? 0.14 -0.706 7.906 1 98.38 471 MET A O 1
ATOM 3407 N N . THR A 1 472 ? 0.639 0.359 9.852 1 98.44 472 THR A N 1
ATOM 3408 C CA . THR A 1 472 ? 2.053 0.432 9.5 1 98.44 472 THR A CA 1
ATOM 3409 C C . THR A 1 472 ? 2.918 -0.147 10.617 1 98.44 472 THR A C 1
ATOM 3411 O O . THR A 1 472 ? 4.125 0.095 10.664 1 98.44 472 THR A O 1
ATOM 3414 N N . LEU A 1 473 ? 2.35 -0.935 11.562 1 98.38 473 LEU A N 1
ATOM 3415 C CA . LEU A 1 473 ? 3.078 -1.407 12.734 1 98.38 473 LEU A CA 1
ATOM 3416 C C . LEU A 1 473 ? 4.227 -2.322 12.32 1 98.38 473 LEU A C 1
ATOM 3418 O O . LEU A 1 473 ? 5.156 -2.545 13.102 1 98.38 473 LEU A O 1
ATOM 3422 N N . ASN A 1 474 ? 4.145 -2.9 11.078 1 97.56 474 ASN A N 1
ATOM 3423 C CA . ASN A 1 474 ? 5.258 -3.723 10.609 1 97.56 474 ASN A CA 1
ATOM 3424 C C . ASN A 1 474 ? 6.559 -2.93 10.555 1 97.56 474 ASN A C 1
ATOM 3426 O O . ASN A 1 474 ? 7.645 -3.504 10.641 1 97.56 474 ASN A O 1
ATOM 3430 N N . GLU A 1 475 ? 6.5 -1.6 10.492 1 98.5 475 GLU A N 1
ATOM 3431 C CA . GLU A 1 475 ? 7.691 -0.764 10.406 1 98.5 475 GLU A CA 1
ATOM 3432 C C . GLU A 1 475 ? 8.359 -0.625 11.773 1 98.5 475 GLU A C 1
ATOM 3434 O O . GLU A 1 475 ? 9.422 -0.004 11.891 1 98.5 475 GLU A O 1
ATOM 3439 N N . LEU A 1 476 ? 7.781 -1.199 12.82 1 98.38 476 LEU A N 1
ATOM 3440 C CA . LEU A 1 476 ? 8.555 -1.352 14.047 1 98.38 476 LEU A CA 1
ATOM 3441 C C . LEU A 1 476 ? 9.875 -2.061 13.773 1 98.38 476 LEU A C 1
ATOM 3443 O O . LEU A 1 476 ? 10.883 -1.771 14.422 1 98.38 476 LEU A O 1
ATOM 3447 N N . GLY A 1 477 ? 9.836 -3 12.82 1 97.62 477 GLY A N 1
ATOM 3448 C CA . GLY A 1 477 ? 11.07 -3.633 12.391 1 97.62 477 GLY A CA 1
ATOM 3449 C C . GLY A 1 477 ? 12.102 -2.645 11.867 1 97.62 477 GLY A C 1
ATOM 3450 O O . GLY A 1 477 ? 13.273 -2.713 12.227 1 97.62 477 GLY A O 1
ATOM 3451 N N . THR A 1 478 ? 11.656 -1.692 11.023 1 97.94 478 THR A N 1
ATOM 3452 C CA . THR A 1 478 ? 12.531 -0.65 10.5 1 97.94 478 THR A CA 1
ATOM 3453 C C . THR A 1 478 ? 13.047 0.245 11.625 1 97.94 478 THR A C 1
ATOM 3455 O O . THR A 1 478 ? 14.234 0.578 11.664 1 97.94 478 THR A O 1
ATOM 3458 N N . ALA A 1 479 ? 12.156 0.624 12.547 1 97.5 479 ALA A N 1
ATOM 3459 C CA . ALA A 1 479 ? 12.508 1.51 13.656 1 97.5 479 ALA A CA 1
ATOM 3460 C C . ALA A 1 479 ? 13.609 0.9 14.516 1 97.5 479 ALA A C 1
ATOM 3462 O O . ALA A 1 479 ? 14.57 1.582 14.875 1 97.5 479 ALA A O 1
ATOM 3463 N N . ILE A 1 480 ? 13.453 -0.337 14.789 1 95.75 480 ILE A N 1
ATOM 3464 C CA . ILE A 1 480 ? 14.406 -0.999 15.672 1 95.75 480 ILE A CA 1
ATOM 3465 C C . ILE A 1 480 ? 15.742 -1.174 14.953 1 95.75 480 ILE A C 1
ATOM 3467 O O . ILE A 1 480 ? 16.812 -0.979 15.547 1 95.75 480 ILE A O 1
ATOM 3471 N N . GLN A 1 481 ? 15.672 -1.573 13.672 1 95.19 481 GLN A N 1
ATOM 3472 C CA . GLN A 1 481 ? 16.875 -1.754 12.875 1 95.19 481 GLN A CA 1
ATOM 3473 C C . GLN A 1 481 ? 17.656 -0.446 12.742 1 95.19 481 GLN A C 1
ATOM 3475 O O . GLN A 1 481 ? 18.875 -0.453 12.656 1 95.19 481 GLN A O 1
ATOM 3480 N N . MET A 1 482 ? 16.984 0.669 12.844 1 94.94 482 MET A N 1
ATOM 3481 C CA . MET A 1 482 ? 17.609 1.982 12.711 1 94.94 482 MET A CA 1
ATOM 3482 C C . MET A 1 482 ? 17.953 2.555 14.086 1 94.94 482 MET A C 1
ATOM 3484 O O . MET A 1 482 ? 18.453 3.682 14.188 1 94.94 482 MET A O 1
ATOM 3488 N N . ASN A 1 483 ? 17.688 1.884 15.188 1 94.06 483 ASN A N 1
ATOM 3489 C CA . ASN A 1 483 ? 17.891 2.363 16.547 1 94.06 483 ASN A CA 1
ATOM 3490 C C . ASN A 1 483 ? 17.172 3.689 16.797 1 94.06 483 ASN A C 1
ATOM 3492 O O . ASN A 1 483 ? 17.766 4.637 17.312 1 94.06 483 ASN A O 1
ATOM 3496 N N . SER A 1 484 ? 15.945 3.738 16.344 1 95.94 484 SER A N 1
ATOM 3497 C CA . SER A 1 484 ? 15.164 4.969 16.438 1 95.94 484 SER A CA 1
ATOM 3498 C C . SER A 1 484 ? 14.781 5.27 17.875 1 95.94 484 SER A C 1
ATOM 3500 O O . SER A 1 484 ? 14.539 4.352 18.672 1 95.94 484 SER A O 1
ATOM 3502 N N . ARG A 1 485 ? 14.773 6.535 18.219 1 96.5 485 ARG A N 1
ATOM 3503 C CA . ARG A 1 485 ? 14.188 7.004 19.469 1 96.5 485 ARG A CA 1
ATOM 3504 C C . ARG A 1 485 ? 12.758 7.48 19.266 1 96.5 485 ARG A C 1
ATOM 3506 O O . ARG A 1 485 ? 12.523 8.609 18.812 1 96.5 485 ARG A O 1
ATOM 3513 N N . LEU A 1 486 ? 11.82 6.637 19.688 1 97.75 486 LEU A N 1
ATOM 3514 C CA . LEU A 1 486 ? 10.406 6.914 19.469 1 97.75 486 LEU A CA 1
ATOM 3515 C C . LEU A 1 486 ? 9.609 6.758 20.75 1 97.75 486 LEU A C 1
ATOM 3517 O O . LEU A 1 486 ? 9.836 5.824 21.516 1 97.75 486 LEU A O 1
ATOM 3521 N N . VAL A 1 487 ? 8.805 7.703 21.016 1 98.38 487 VAL A N 1
ATOM 3522 C CA . VAL A 1 487 ? 7.676 7.516 21.906 1 98.38 487 VAL A CA 1
ATOM 3523 C C . VAL A 1 487 ? 6.398 7.316 21.109 1 98.38 487 VAL A C 1
ATOM 3525 O O . VAL A 1 487 ? 5.926 8.242 20.438 1 98.38 487 VAL A O 1
ATOM 3528 N N . ILE A 1 488 ? 5.902 6.094 21.188 1 98.81 488 ILE A N 1
ATOM 3529 C CA . ILE A 1 488 ? 4.723 5.75 20.391 1 98.81 488 ILE A CA 1
ATOM 3530 C C . ILE A 1 488 ? 3.492 5.719 21.297 1 98.81 488 ILE A C 1
ATOM 3532 O O . ILE A 1 488 ? 3.377 4.855 22.172 1 98.81 488 ILE A O 1
ATOM 3536 N N . ILE A 1 489 ? 2.588 6.66 21.047 1 98.88 489 ILE A N 1
ATOM 3537 C CA . ILE A 1 489 ? 1.329 6.73 21.781 1 98.88 489 ILE A CA 1
ATOM 3538 C C . ILE A 1 489 ? 0.199 6.164 20.938 1 98.88 489 ILE A C 1
ATOM 3540 O O . ILE A 1 489 ? -0.149 6.734 19.891 1 98.88 489 ILE A O 1
ATOM 3544 N N . VAL A 1 490 ? -0.344 5.031 21.359 1 98.69 490 VAL A N 1
ATOM 3545 C CA . VAL A 1 490 ? -1.467 4.41 20.672 1 98.69 490 VAL A CA 1
ATOM 3546 C C . VAL A 1 490 ? -2.746 4.605 21.484 1 98.69 490 VAL A C 1
ATOM 3548 O O . VAL A 1 490 ? -2.914 4.004 22.547 1 98.69 490 VAL A O 1
ATOM 3551 N N . ILE A 1 491 ? -3.609 5.453 20.969 1 97.75 491 ILE A N 1
ATOM 3552 C CA . ILE A 1 491 ? -4.93 5.621 21.562 1 97.75 491 ILE A CA 1
ATOM 3553 C C . ILE A 1 491 ? -5.867 4.527 21.062 1 97.75 491 ILE A C 1
ATOM 3555 O O . ILE A 1 491 ? -6.316 4.562 19.922 1 97.75 491 ILE A O 1
ATOM 3559 N N . ASP A 1 492 ? -6.215 3.598 21.969 1 97.44 492 ASP A N 1
ATOM 3560 C CA . ASP A 1 492 ? -6.934 2.383 21.594 1 97.44 492 ASP A CA 1
ATOM 3561 C C . ASP A 1 492 ? -8.367 2.416 22.109 1 97.44 492 ASP A C 1
ATOM 3563 O O . ASP A 1 492 ? -8.625 2.121 23.281 1 97.44 492 ASP A O 1
ATOM 3567 N N . ASN A 1 493 ? -9.312 2.74 21.219 1 94 493 ASN A N 1
ATOM 3568 C CA . ASN A 1 493 ? -10.727 2.666 21.562 1 94 493 ASN A CA 1
ATOM 3569 C C . ASN A 1 493 ? -11.414 1.507 20.859 1 94 493 ASN A C 1
ATOM 3571 O O . ASN A 1 493 ? -12.633 1.352 20.953 1 94 493 ASN A O 1
ATOM 3575 N N . LYS A 1 494 ? -10.703 0.744 20.031 1 94.56 494 LYS A N 1
ATOM 3576 C CA . LYS A 1 494 ? -11.117 -0.5 19.391 1 94.56 494 LYS A CA 1
ATOM 3577 C C . LYS A 1 494 ? -12.188 -0.24 18.328 1 94.56 494 LYS A C 1
ATOM 3579 O O . LYS A 1 494 ? -12.898 -1.159 17.922 1 94.56 494 LYS A O 1
ATOM 3584 N N . VAL A 1 495 ? -12.328 0.977 17.891 1 93.69 495 VAL A N 1
ATOM 3585 C CA . VAL A 1 495 ? -13.297 1.318 16.859 1 93.69 495 VAL A CA 1
ATOM 3586 C C . VAL A 1 495 ? -12.719 2.396 15.938 1 93.69 495 VAL A C 1
ATOM 3588 O O . VAL A 1 495 ? -11.914 3.221 16.375 1 93.69 495 VAL A O 1
ATOM 3591 N N . LEU A 1 496 ? -13.117 2.33 14.688 1 93.62 496 LEU A N 1
ATOM 3592 C CA . LEU A 1 496 ? -12.859 3.48 13.828 1 93.62 496 LEU A CA 1
ATOM 3593 C C . LEU A 1 496 ? -13.773 4.645 14.188 1 93.62 496 LEU A C 1
ATOM 3595 O O . LEU A 1 496 ? -14.805 4.859 13.547 1 93.62 496 LEU A O 1
ATOM 3599 N N . GLY A 1 497 ? -13.328 5.383 15.102 1 87.38 497 GLY A N 1
ATOM 3600 C CA . GLY A 1 497 ? -14.172 6.348 15.789 1 87.38 497 GLY A CA 1
ATOM 3601 C C . GLY A 1 497 ? -14.695 7.438 14.875 1 87.38 497 GLY A C 1
ATOM 3602 O O . GLY A 1 497 ? -15.859 7.832 14.977 1 87.38 497 GLY A O 1
ATOM 3603 N N . ARG A 1 498 ? -13.883 7.902 13.969 1 86.19 498 ARG A N 1
ATOM 3604 C CA . ARG A 1 498 ? -14.305 8.969 13.07 1 86.19 498 ARG A CA 1
ATOM 3605 C C . ARG A 1 498 ? -15.461 8.508 12.188 1 86.19 498 ARG A C 1
ATOM 3607 O O . ARG A 1 498 ? -16.344 9.297 11.844 1 86.19 498 ARG A O 1
ATOM 3614 N N . VAL A 1 499 ? -15.461 7.293 11.828 1 87.31 499 VAL A N 1
ATOM 3615 C CA . VAL A 1 499 ? -16.516 6.727 10.992 1 87.31 499 VAL A CA 1
ATOM 3616 C C . VAL A 1 499 ? -17.766 6.457 11.836 1 87.31 499 VAL A C 1
ATOM 3618 O O . VAL A 1 499 ? -18.875 6.84 11.461 1 87.31 499 VAL A O 1
ATOM 3621 N N . GLU A 1 500 ? -17.609 5.883 12.922 1 83.62 500 GLU A N 1
ATOM 3622 C CA . GLU A 1 500 ? -18.703 5.484 13.797 1 83.62 500 GLU A CA 1
ATOM 3623 C C . GLU A 1 500 ? -19.5 6.695 14.281 1 83.62 500 GLU A C 1
ATOM 3625 O O . GLU A 1 500 ? -20.719 6.664 14.32 1 83.62 500 GLU A O 1
ATOM 3630 N N . PHE A 1 501 ? -18.797 7.789 14.555 1 75.12 501 PHE A N 1
ATOM 3631 C CA . PHE A 1 501 ? -19.453 8.938 15.18 1 75.12 501 PHE A CA 1
ATOM 3632 C C . PHE A 1 501 ? -19.891 9.945 14.125 1 75.12 501 PHE A C 1
ATOM 3634 O O . PHE A 1 501 ? -20.734 10.805 14.398 1 75.12 501 PHE A O 1
ATOM 3641 N N . GLY A 1 502 ? -19.312 9.789 12.984 1 73.62 502 GLY A N 1
ATOM 3642 C CA . GLY A 1 502 ? -19.641 10.742 11.93 1 73.62 502 GLY A CA 1
ATOM 3643 C C . GLY A 1 502 ? -20.922 10.406 11.203 1 73.62 502 GLY A C 1
ATOM 3644 O O . GLY A 1 502 ? -21.516 11.266 10.555 1 73.62 502 GLY A O 1
ATOM 3645 N N . PHE A 1 503 ? -21.281 9.164 11.336 1 77.19 503 PHE A N 1
ATOM 3646 C CA . PHE A 1 503 ? -22.469 8.719 10.609 1 77.19 503 PHE A CA 1
ATOM 3647 C C . PHE A 1 503 ? -23.406 7.941 11.523 1 77.19 503 PHE A C 1
ATOM 3649 O O . PHE A 1 503 ? -22.953 7.102 12.305 1 77.19 503 PHE A O 1
ATOM 3656 N N . ASN A 1 504 ? -24.609 8.289 11.375 1 79.19 504 ASN A N 1
ATOM 3657 C CA . ASN A 1 504 ? -25.609 7.594 12.18 1 79.19 504 ASN A CA 1
ATOM 3658 C C . ASN A 1 504 ? -25.703 6.117 11.805 1 79.19 504 ASN A C 1
ATOM 3660 O O . ASN A 1 504 ? -25.828 5.781 10.625 1 79.19 504 ASN A O 1
ATOM 3664 N N . ASN A 1 505 ? -25.531 5.211 12.742 1 84 505 ASN A N 1
ATOM 3665 C CA . ASN A 1 505 ? -25.703 3.768 12.625 1 84 505 ASN A CA 1
ATOM 3666 C C . ASN A 1 505 ? -24.625 3.139 11.742 1 84 505 ASN A C 1
ATOM 3668 O O . ASN A 1 505 ? -24.922 2.236 10.953 1 84 505 ASN A O 1
ATOM 3672 N N . ALA A 1 506 ? -23.531 3.725 11.789 1 90.19 506 ALA A N 1
ATOM 3673 C CA . ALA A 1 506 ? -22.422 3.135 11.039 1 90.19 506 ALA A CA 1
ATOM 3674 C C . ALA A 1 506 ? -22.109 1.732 11.547 1 90.19 506 ALA A C 1
ATOM 3676 O O . ALA A 1 506 ? -22.016 1.508 12.758 1 90.19 506 ALA A O 1
ATOM 3677 N N . GLN A 1 507 ? -22 0.794 10.648 1 93.62 507 GLN A N 1
ATOM 3678 C CA . GLN A 1 507 ? -21.641 -0.582 10.953 1 93.62 507 GLN A CA 1
ATOM 3679 C C . GLN A 1 507 ? -20.234 -0.899 10.438 1 93.62 507 GLN A C 1
ATOM 3681 O O . GLN A 1 507 ? -19.672 -0.147 9.641 1 93.62 507 GLN A O 1
ATOM 3686 N N . GLY A 1 508 ? -19.656 -1.958 10.953 1 94.69 508 GLY A N 1
ATOM 3687 C CA . GLY A 1 508 ? -18.391 -2.457 10.406 1 94.69 508 GLY A CA 1
ATOM 3688 C C . GLY A 1 508 ? -17.188 -1.673 10.883 1 94.69 508 GLY A C 1
ATOM 3689 O O . GLY A 1 508 ? -16.141 -1.668 10.227 1 94.69 508 GLY A O 1
ATOM 3690 N N . CYS A 1 509 ? -17.297 -0.977 12.055 1 94.06 509 CYS A N 1
ATOM 3691 C CA . CYS A 1 509 ? -16.25 -0.077 12.516 1 94.06 509 CYS A CA 1
ATOM 3692 C C . CYS A 1 509 ? -15.375 -0.75 13.57 1 94.06 509 CYS A C 1
ATOM 3694 O O . CYS A 1 509 ? -14.328 -0.225 13.945 1 94.06 509 CYS A O 1
ATOM 3696 N N . ALA A 1 510 ? -15.734 -1.902 14.031 1 93.31 510 ALA A N 1
ATOM 3697 C CA . ALA A 1 510 ? -15.016 -2.566 15.109 1 93.31 510 ALA A CA 1
ATOM 3698 C C . ALA A 1 510 ? -13.633 -3.033 14.648 1 93.31 510 ALA A C 1
ATOM 3700 O O . ALA A 1 510 ? -13.484 -3.523 13.523 1 93.31 510 ALA A O 1
ATOM 3701 N N . LEU A 1 511 ? -12.656 -2.846 15.508 1 93.38 511 LEU A N 1
ATOM 3702 C CA . LEU A 1 511 ? -11.281 -3.209 15.188 1 93.38 511 LEU A CA 1
ATOM 3703 C C . LEU A 1 511 ? -10.617 -3.914 16.359 1 93.38 511 LEU A C 1
ATOM 3705 O O . LEU A 1 511 ? -10.375 -3.301 17.406 1 93.38 511 LEU A O 1
ATOM 3709 N N . ALA A 1 512 ? -10.281 -5.156 16.156 1 91.25 512 ALA A N 1
ATOM 3710 C CA . ALA A 1 512 ? -9.477 -5.863 17.141 1 91.25 512 ALA A CA 1
ATOM 3711 C C . ALA A 1 512 ? -7.992 -5.602 16.922 1 91.25 512 ALA A C 1
ATOM 3713 O O . ALA A 1 512 ? -7.555 -5.352 15.805 1 91.25 512 ALA A O 1
ATOM 3714 N N . GLY A 1 513 ? -7.277 -5.578 17.984 1 92.5 513 GLY A N 1
ATOM 3715 C CA . GLY A 1 513 ? -5.836 -5.387 17.922 1 92.5 513 GLY A CA 1
ATOM 3716 C C . GLY A 1 513 ? -5.066 -6.367 18.781 1 92.5 513 GLY A C 1
ATOM 3717 O O . GLY A 1 513 ? -5.66 -7.203 19.469 1 92.5 513 GLY A O 1
ATOM 3718 N N . PRO A 1 514 ? -3.789 -6.289 18.641 1 97.38 514 PRO A N 1
ATOM 3719 C CA . PRO A 1 514 ? -2.928 -7.133 19.469 1 97.38 514 PRO A CA 1
ATOM 3720 C C . PRO A 1 514 ? -2.789 -6.605 20.891 1 97.38 514 PRO A C 1
ATOM 3722 O O . PRO A 1 514 ? -3.35 -5.559 21.234 1 97.38 514 PRO A O 1
ATOM 3725 N N . ASP A 1 515 ? -2.203 -7.484 21.734 1 98.12 515 ASP A N 1
ATOM 3726 C CA . ASP A 1 515 ? -1.565 -6.93 22.922 1 98.12 515 ASP A CA 1
ATOM 3727 C C . ASP A 1 515 ? -0.397 -6.02 22.547 1 98.12 515 ASP A C 1
ATOM 3729 O O . ASP A 1 515 ? 0.701 -6.5 22.25 1 98.12 515 ASP A O 1
ATOM 3733 N N . TYR A 1 516 ? -0.67 -4.758 22.672 1 98.19 516 TYR A N 1
ATOM 3734 C CA . TYR A 1 516 ? 0.271 -3.785 22.125 1 98.19 516 TYR A CA 1
ATOM 3735 C C . TYR A 1 516 ? 1.597 -3.832 22.875 1 98.19 516 TYR A C 1
ATOM 3737 O O . TYR A 1 516 ? 2.656 -3.6 22.281 1 98.19 516 TYR A O 1
ATOM 3745 N N . LEU A 1 517 ? 1.598 -4.113 24.156 1 98.25 517 LEU A N 1
ATOM 3746 C CA . LEU A 1 517 ? 2.84 -4.199 24.922 1 98.25 517 LEU A CA 1
ATOM 3747 C C . LEU A 1 517 ? 3.623 -5.453 24.547 1 98.25 517 LEU A C 1
ATOM 3749 O O . LEU A 1 517 ? 4.848 -5.41 24.422 1 98.25 517 LEU A O 1
ATOM 3753 N N . ALA A 1 518 ? 2.869 -6.566 24.422 1 98.12 518 ALA A N 1
ATOM 3754 C CA . ALA A 1 518 ? 3.521 -7.789 23.953 1 98.12 518 ALA A CA 1
ATOM 3755 C C . ALA A 1 518 ? 4.117 -7.602 22.562 1 98.12 518 ALA A C 1
ATOM 3757 O O . ALA A 1 518 ? 5.195 -8.125 22.266 1 98.12 518 ALA A O 1
ATOM 3758 N N . LEU A 1 519 ? 3.398 -6.879 21.766 1 98.25 519 LEU A N 1
ATOM 3759 C CA . LEU A 1 519 ? 3.896 -6.559 20.422 1 98.25 519 LEU A CA 1
ATOM 3760 C C . LEU A 1 519 ? 5.199 -5.773 20.516 1 98.25 519 LEU A C 1
ATOM 3762 O O . LEU A 1 519 ? 6.164 -6.086 19.812 1 98.25 519 LEU A O 1
ATOM 3766 N N . ALA A 1 520 ? 5.199 -4.715 21.312 1 98 520 ALA A N 1
ATOM 3767 C CA . ALA A 1 520 ? 6.41 -3.916 21.484 1 98 520 ALA A CA 1
ATOM 3768 C C . ALA A 1 520 ? 7.578 -4.785 21.938 1 98 520 ALA A C 1
ATOM 3770 O O . ALA A 1 520 ? 8.688 -4.668 21.406 1 98 520 ALA A O 1
ATOM 3771 N N . ARG A 1 521 ? 7.328 -5.668 22.812 1 97.69 521 ARG A N 1
ATOM 3772 C CA . ARG A 1 521 ? 8.375 -6.535 23.344 1 97.69 521 ARG A CA 1
ATOM 3773 C C . ARG A 1 521 ? 8.859 -7.52 22.297 1 97.69 521 ARG A C 1
ATOM 3775 O O . ARG A 1 521 ? 10.047 -7.875 22.281 1 97.69 521 ARG A O 1
ATOM 3782 N N . ALA A 1 522 ? 7.941 -7.938 21.438 1 98.06 522 ALA A N 1
ATOM 3783 C CA . ALA A 1 522 ? 8.336 -8.828 20.344 1 98.06 522 ALA A CA 1
ATOM 3784 C C . ALA A 1 522 ? 9.398 -8.18 19.469 1 98.06 522 ALA A C 1
ATOM 3786 O O . ALA A 1 522 ? 10.219 -8.875 18.859 1 98.06 522 ALA A O 1
ATOM 3787 N N . TYR A 1 523 ? 9.406 -6.871 19.484 1 97.75 523 TYR A N 1
ATOM 3788 C CA . TYR A 1 523 ? 10.391 -6.145 18.688 1 97.75 523 TYR A CA 1
ATOM 3789 C C . TYR A 1 523 ? 11.539 -5.648 19.547 1 97.75 523 TYR A C 1
ATOM 3791 O O . TYR A 1 523 ? 12.406 -4.902 19.078 1 97.75 523 TYR A O 1
ATOM 3799 N N . GLY A 1 524 ? 11.547 -5.922 20.812 1 96.25 524 GLY A N 1
ATOM 3800 C CA . GLY A 1 524 ? 12.625 -5.531 21.703 1 96.25 524 GLY A CA 1
ATOM 3801 C C . GLY A 1 524 ? 12.414 -4.164 22.328 1 96.25 524 GLY A C 1
ATOM 3802 O O . GLY A 1 524 ? 13.344 -3.584 22.891 1 96.25 524 GLY A O 1
ATOM 3803 N N . ALA A 1 525 ? 11.211 -3.648 22.219 1 97 525 ALA A N 1
ATOM 3804 C CA . ALA A 1 525 ? 10.859 -2.365 22.828 1 97 525 ALA A CA 1
ATOM 3805 C C . ALA A 1 525 ? 10.125 -2.566 24.141 1 97 525 ALA A C 1
ATOM 3807 O O . ALA A 1 525 ? 9.859 -3.701 24.547 1 97 525 ALA A O 1
ATOM 3808 N N . ASP A 1 526 ? 9.977 -1.498 24.844 1 95.94 526 ASP A N 1
ATOM 3809 C CA . ASP A 1 526 ? 9.219 -1.521 26.094 1 95.94 526 ASP A CA 1
ATOM 3810 C C . ASP A 1 526 ? 8.016 -0.588 26.031 1 95.94 526 ASP A C 1
ATOM 3812 O O . ASP A 1 526 ? 7.824 0.122 25.047 1 95.94 526 ASP A O 1
ATOM 3816 N N . GLY A 1 527 ? 7.164 -0.657 27.109 1 98.12 527 GLY A N 1
ATOM 3817 C CA . GLY A 1 527 ? 5.984 0.193 27.094 1 98.12 527 GLY A CA 1
ATOM 3818 C C . GLY A 1 527 ? 5.16 0.081 28.359 1 98.12 527 GLY A C 1
ATOM 3819 O O . GLY A 1 527 ? 5.5 -0.684 29.266 1 98.12 527 GLY A O 1
ATOM 3820 N N . ILE A 1 528 ? 4.184 0.95 28.5 1 98.62 528 ILE A N 1
ATOM 3821 C CA . ILE A 1 528 ? 3.26 1.007 29.625 1 98.62 528 ILE A CA 1
ATOM 3822 C C . ILE A 1 528 ? 1.827 1.129 29.125 1 98.62 528 ILE A C 1
ATOM 3824 O O . ILE A 1 528 ? 1.566 1.848 28.156 1 98.62 528 ILE A O 1
ATOM 3828 N N . GLN A 1 529 ? 0.973 0.392 29.734 1 98.44 529 GLN A N 1
ATOM 3829 C CA . GLN A 1 529 ? -0.453 0.533 29.469 1 98.44 529 GLN A CA 1
ATOM 3830 C C . GLN A 1 529 ? -1.104 1.519 30.422 1 98.44 529 GLN A C 1
ATOM 3832 O O . GLN A 1 529 ? -0.828 1.494 31.625 1 98.44 529 GLN A O 1
ATOM 3837 N N . LEU A 1 530 ? -1.863 2.459 29.906 1 98.12 530 LEU A N 1
ATOM 3838 C CA . LEU A 1 530 ? -2.617 3.418 30.703 1 98.12 530 LEU A CA 1
ATOM 3839 C C . LEU A 1 530 ? -4.109 3.109 30.656 1 98.12 530 LEU A C 1
ATOM 3841 O O . LEU A 1 530 ? -4.703 3.053 29.578 1 98.12 530 LEU A O 1
ATOM 3845 N N . THR A 1 531 ? -4.68 2.932 31.844 1 96.75 531 THR A N 1
ATOM 3846 C CA . THR A 1 531 ? -6.113 2.686 31.953 1 96.75 531 THR A CA 1
ATOM 3847 C C . THR A 1 531 ? -6.777 3.736 32.844 1 96.75 531 THR A C 1
ATOM 3849 O O . THR A 1 531 ? -7.973 3.652 33.125 1 96.75 531 THR A O 1
ATOM 3852 N N . ASP A 1 532 ? -5.898 4.68 33.312 1 95.19 532 ASP A N 1
ATOM 3853 C CA . ASP A 1 532 ? -6.379 5.738 34.188 1 95.19 532 ASP A CA 1
ATOM 3854 C C . ASP A 1 532 ? -5.527 7 34.062 1 95.19 532 ASP A C 1
ATOM 3856 O O . ASP A 1 532 ? -4.312 6.918 33.875 1 95.19 532 ASP A O 1
ATOM 3860 N N . ASP A 1 533 ? -6.188 8.117 34.312 1 94.69 533 ASP A N 1
ATOM 3861 C CA . ASP A 1 533 ? -5.508 9.398 34.125 1 94.69 533 ASP A CA 1
ATOM 3862 C C . ASP A 1 533 ? -4.387 9.57 35.156 1 94.69 533 ASP A C 1
ATOM 3864 O O . ASP A 1 533 ? -3.41 10.281 34.906 1 94.69 533 ASP A O 1
ATOM 3868 N N . SER A 1 534 ? -4.492 8.953 36.25 1 95.56 534 SER A N 1
ATOM 3869 C CA . SER A 1 534 ? -3.504 9.094 37.312 1 95.56 534 SER A CA 1
ATOM 3870 C C . SER A 1 534 ? -2.152 8.523 36.906 1 95.56 534 SER A C 1
ATOM 3872 O O . SER A 1 534 ? -1.125 8.836 37.5 1 95.56 534 SER A O 1
ATOM 3874 N N . GLN A 1 535 ? -2.131 7.719 35.844 1 97.31 535 GLN A N 1
ATOM 3875 C CA . GLN A 1 535 ? -0.913 7.059 35.375 1 97.31 535 GLN A CA 1
ATOM 3876 C C . GLN A 1 535 ? -0.152 7.945 34.406 1 97.31 535 GLN A C 1
ATOM 3878 O O . GLN A 1 535 ? 1.004 7.668 34.062 1 97.31 535 GLN A O 1
ATOM 3883 N N . ILE A 1 536 ? -0.707 9.023 33.969 1 97.75 536 ILE A N 1
ATOM 3884 C CA . ILE A 1 536 ? -0.242 9.773 32.781 1 97.75 536 ILE A CA 1
ATOM 3885 C C . ILE A 1 536 ? 1.155 10.328 33.062 1 97.75 536 ILE A C 1
ATOM 3887 O O . ILE A 1 536 ? 2.082 10.094 32.281 1 97.75 536 ILE A O 1
ATOM 3891 N N . ASP A 1 537 ? 1.332 11.047 34.156 1 98 537 ASP A N 1
ATOM 3892 C CA . ASP A 1 537 ? 2.598 11.727 34.406 1 98 537 ASP A CA 1
ATOM 3893 C C . ASP A 1 537 ? 3.744 10.727 34.531 1 98 537 ASP A C 1
ATOM 3895 O O . ASP A 1 537 ? 4.801 10.906 33.938 1 98 537 ASP A O 1
ATOM 3899 N N . ALA A 1 538 ? 3.555 9.688 35.281 1 98.25 538 ALA A N 1
ATOM 3900 C CA . ALA A 1 538 ? 4.586 8.664 35.469 1 98.25 538 ALA A CA 1
ATOM 3901 C C . ALA A 1 538 ? 4.914 7.973 34.156 1 98.25 538 ALA A C 1
ATOM 3903 O O . ALA A 1 538 ? 6.074 7.656 33.875 1 98.25 538 ALA A O 1
ATOM 3904 N N . ALA A 1 539 ? 3.912 7.684 33.375 1 98.5 539 ALA A N 1
ATOM 3905 C CA . ALA A 1 539 ? 4.098 7.027 32.094 1 98.5 539 ALA A CA 1
ATOM 3906 C C . ALA A 1 539 ? 4.891 7.91 31.125 1 98.5 539 ALA A C 1
ATOM 3908 O O . ALA A 1 539 ? 5.789 7.434 30.438 1 98.5 539 ALA A O 1
ATOM 3909 N N . LEU A 1 540 ? 4.543 9.164 31.094 1 98.31 540 LEU A N 1
ATOM 3910 C CA . LEU A 1 540 ? 5.262 10.102 30.234 1 98.31 540 LEU A CA 1
ATOM 3911 C C . LEU A 1 540 ? 6.711 10.25 30.688 1 98.31 540 LEU A C 1
ATOM 3913 O O . LEU A 1 540 ? 7.621 10.289 29.859 1 98.31 540 LEU A O 1
ATOM 3917 N N . ASP A 1 541 ? 6.938 10.328 31.969 1 97.81 541 ASP A N 1
ATOM 3918 C CA . ASP A 1 541 ? 8.305 10.406 32.5 1 97.81 541 ASP A CA 1
ATOM 3919 C C . ASP A 1 541 ? 9.125 9.195 32.062 1 97.81 541 ASP A C 1
ATOM 3921 O O . ASP A 1 541 ? 10.273 9.328 31.641 1 97.81 541 ASP A O 1
ATOM 3925 N N . ALA A 1 542 ? 8.539 8.07 32.156 1 97.94 542 ALA A N 1
ATOM 3926 C CA . ALA A 1 542 ? 9.211 6.836 31.766 1 97.94 542 ALA A CA 1
ATOM 3927 C C . ALA A 1 542 ? 9.516 6.836 30.266 1 97.94 542 ALA A C 1
ATOM 3929 O O . ALA A 1 542 ? 10.586 6.402 29.844 1 97.94 542 ALA A O 1
ATOM 3930 N N . ALA A 1 543 ? 8.578 7.25 29.5 1 97.69 543 ALA A N 1
ATOM 3931 C CA . ALA A 1 543 ? 8.734 7.262 28.047 1 97.69 543 ALA A CA 1
ATOM 3932 C C . ALA A 1 543 ? 9.883 8.172 27.625 1 97.69 543 ALA A C 1
ATOM 3934 O O . ALA A 1 543 ? 10.688 7.801 26.766 1 97.69 543 ALA A O 1
ATOM 3935 N N . PHE A 1 544 ? 10.008 9.312 28.234 1 94.81 544 PHE A N 1
ATOM 3936 C CA . PHE A 1 544 ? 11.031 10.273 27.844 1 94.81 544 PHE A CA 1
ATOM 3937 C C . PHE A 1 544 ? 12.391 9.883 28.406 1 94.81 544 PHE A C 1
ATOM 3939 O O . PHE A 1 544 ? 13.43 10.344 27.922 1 94.81 544 PHE A O 1
ATOM 3946 N N . ALA A 1 545 ? 12.391 9.016 29.391 1 94.19 545 ALA A N 1
ATOM 3947 C CA . ALA A 1 545 ? 13.641 8.523 29.969 1 94.19 545 ALA A CA 1
ATOM 3948 C C . ALA A 1 545 ? 14.172 7.32 29.188 1 94.19 545 ALA A C 1
ATOM 3950 O O . ALA A 1 545 ? 15.352 6.973 29.312 1 94.19 545 ALA A O 1
ATOM 3951 N N . ALA A 1 546 ? 13.32 6.668 28.484 1 92.56 546 ALA A N 1
ATOM 3952 C CA . ALA A 1 546 ? 13.695 5.453 27.766 1 92.56 546 ALA A CA 1
ATOM 3953 C C . ALA A 1 546 ? 14.609 5.773 26.578 1 92.56 546 ALA A C 1
ATOM 3955 O O . ALA A 1 546 ? 14.516 6.855 26 1 92.56 546 ALA A O 1
ATOM 3956 N N . SER A 1 547 ? 15.477 4.738 26.406 1 88.94 547 SER A N 1
ATOM 3957 C CA . SER A 1 547 ? 16.281 4.797 25.188 1 88.94 547 SER A CA 1
ATOM 3958 C C . SER A 1 547 ? 15.617 4.027 24.047 1 88.94 547 SER A C 1
ATOM 3960 O O . SER A 1 547 ? 14.828 3.107 24.297 1 88.94 547 SER A O 1
ATOM 3962 N N . GLY A 1 548 ? 15.484 4.445 22.906 1 94.31 548 GLY A N 1
ATOM 3963 C CA . GLY A 1 548 ? 14.938 3.725 21.766 1 94.31 548 GLY A CA 1
ATOM 3964 C C . GLY A 1 548 ? 13.438 3.896 21.625 1 94.31 548 GLY A C 1
ATOM 3965 O O . GLY A 1 548 ? 12.906 4.984 21.844 1 94.31 548 GLY A O 1
ATOM 3966 N N . VAL A 1 549 ? 12.727 2.699 21.297 1 97.25 549 VAL A N 1
ATOM 3967 C CA . VAL A 1 549 ? 11.281 2.738 21.078 1 97.25 549 VAL A CA 1
ATOM 3968 C C . VAL A 1 549 ? 10.547 2.438 22.375 1 97.25 549 VAL A C 1
ATOM 3970 O O . VAL A 1 549 ? 10.844 1.452 23.047 1 97.25 549 VAL A O 1
ATOM 3973 N N . PHE A 1 550 ? 9.625 3.279 22.781 1 98.5 550 PHE A N 1
ATOM 3974 C CA . PHE A 1 550 ? 8.805 3.109 23.969 1 98.5 550 PHE A CA 1
ATOM 3975 C C . PHE A 1 550 ? 7.332 3.314 23.641 1 98.5 550 PHE A C 1
ATOM 3977 O O . PHE A 1 550 ? 6.949 4.352 23.094 1 98.5 550 PHE A O 1
ATOM 3984 N N . MET A 1 551 ? 6.523 2.314 24.047 1 98.56 551 MET A N 1
ATOM 3985 C CA . MET A 1 551 ? 5.109 2.338 23.672 1 98.56 551 MET A CA 1
ATOM 3986 C C . MET A 1 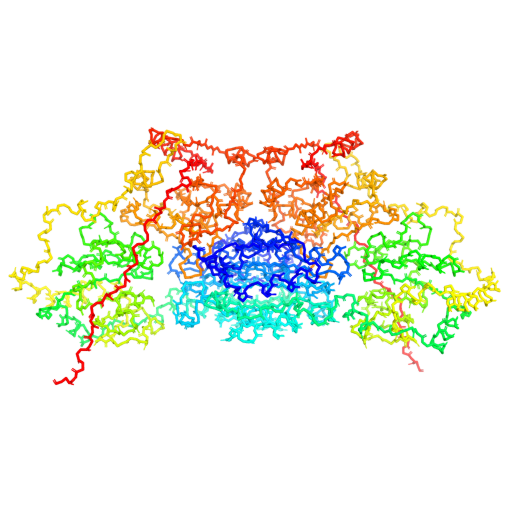551 ? 4.242 2.744 24.859 1 98.56 551 MET A C 1
ATOM 3988 O O . MET A 1 551 ? 4.402 2.215 25.953 1 98.56 551 MET A O 1
ATOM 3992 N N . LEU A 1 552 ? 3.391 3.732 24.656 1 98.88 552 LEU A N 1
ATOM 3993 C CA . LEU A 1 552 ? 2.283 4.035 25.562 1 98.88 552 LEU A CA 1
ATOM 3994 C C . LEU A 1 552 ? 0.96 3.551 24.984 1 98.88 552 LEU A C 1
ATOM 3996 O O . LEU A 1 552 ? 0.445 4.133 24.031 1 98.88 552 LEU A O 1
ATOM 4000 N N . HIS A 1 553 ? 0.485 2.436 25.547 1 98.69 553 HIS A N 1
ATOM 4001 C CA . HIS A 1 553 ? -0.818 1.909 25.156 1 98.69 553 HIS A CA 1
ATOM 4002 C C . HIS A 1 553 ? -1.934 2.525 26 1 98.69 553 HIS A C 1
ATOM 4004 O O . HIS A 1 553 ? -2.09 2.189 27.172 1 98.69 553 HIS A O 1
ATOM 4010 N N . VAL A 1 554 ? -2.752 3.396 25.359 1 98.31 554 VAL A N 1
ATOM 4011 C CA . VAL A 1 554 ? -3.787 4.137 26.062 1 98.31 554 VAL A CA 1
ATOM 4012 C C . VAL A 1 554 ? -5.152 3.506 25.797 1 98.31 554 VAL A C 1
ATOM 4014 O O . VAL A 1 554 ? -5.695 3.631 24.703 1 98.31 554 VAL A O 1
ATOM 4017 N N . VAL A 1 555 ? -5.688 2.871 26.844 1 97.38 555 VAL A N 1
ATOM 4018 C CA . VAL A 1 555 ? -7.039 2.326 26.734 1 97.38 555 VAL A CA 1
ATOM 4019 C C . VAL A 1 555 ? -8.062 3.449 26.875 1 97.38 555 VAL A C 1
ATOM 4021 O O . VAL A 1 555 ? -8.266 3.967 27.984 1 97.38 555 VAL A O 1
ATOM 4024 N N . SER A 1 556 ? -8.656 3.789 25.75 1 94.75 556 SER A N 1
ATOM 4025 C CA . SER A 1 556 ? -9.578 4.922 25.719 1 94.75 556 SER A CA 1
ATOM 4026 C C . SER A 1 556 ? -11.023 4.457 25.594 1 94.75 556 SER A C 1
ATOM 4028 O O . SER A 1 556 ? -11.289 3.344 25.125 1 94.75 556 SER A O 1
ATOM 4030 N N . ASP A 1 557 ? -11.969 5.312 26.031 1 92.44 557 ASP A N 1
ATOM 4031 C CA . ASP A 1 557 ? -13.406 5.039 25.984 1 92.44 557 ASP A CA 1
ATOM 4032 C C . ASP A 1 557 ? -13.922 5.027 24.547 1 92.44 557 ASP A C 1
ATOM 4034 O O . ASP A 1 557 ? -13.836 6.039 23.844 1 92.44 557 ASP A O 1
ATOM 4038 N N . PRO A 1 558 ? -14.508 3.883 24.125 1 89.75 558 PRO A N 1
ATOM 4039 C CA . PRO A 1 558 ? -14.984 3.789 22.75 1 89.75 558 PRO A CA 1
ATOM 4040 C C . PRO A 1 558 ? -16.172 4.719 22.469 1 89.75 558 PRO A C 1
ATOM 4042 O O . PRO A 1 558 ? -16.531 4.922 21.312 1 89.75 558 PRO A O 1
ATOM 4045 N N . ASP A 1 559 ? -16.719 5.367 23.484 1 86.44 559 ASP A N 1
ATOM 4046 C CA . ASP A 1 559 ? -17.938 6.164 23.312 1 86.44 559 ASP A CA 1
ATOM 4047 C C . ASP A 1 559 ? -17.609 7.656 23.281 1 86.44 559 ASP A C 1
ATOM 4049 O O . ASP A 1 559 ? -18.5 8.484 23.094 1 86.44 559 ASP A O 1
ATOM 4053 N N . VAL A 1 560 ? -16.328 7.961 23.438 1 85.5 560 VAL A N 1
ATOM 4054 C CA . VAL A 1 560 ? -15.953 9.367 23.469 1 85.5 560 VAL A CA 1
ATOM 4055 C C . VAL A 1 560 ? -15.555 9.836 22.078 1 85.5 560 VAL A C 1
ATOM 4057 O O . VAL A 1 560 ? -14.703 9.219 21.438 1 85.5 560 VAL A O 1
ATOM 4060 N N . LYS A 1 561 ? -16.219 10.891 21.703 1 80.25 561 LYS A N 1
ATOM 4061 C CA . LYS A 1 561 ? -15.977 11.453 20.375 1 80.25 561 LYS A CA 1
ATOM 4062 C C . LYS A 1 561 ? -15.375 12.852 20.469 1 80.25 561 LYS A C 1
ATOM 4064 O O . LYS A 1 561 ? -15.742 13.633 21.344 1 80.25 561 LYS A O 1
ATOM 4069 N N . ALA A 1 562 ? -14.414 13.047 19.531 1 78.69 562 ALA A N 1
ATOM 4070 C CA . ALA A 1 562 ? -13.891 14.406 19.422 1 78.69 562 ALA A CA 1
ATOM 4071 C C . ALA A 1 562 ? -14.914 15.344 18.797 1 78.69 562 ALA A C 1
ATOM 4073 O O . ALA A 1 562 ? -15.625 14.961 17.875 1 78.69 562 ALA A O 1
ATOM 4074 N N . GLU A 1 563 ? -15.102 16.469 19.359 1 65.62 563 GLU A N 1
ATOM 4075 C CA . GLU A 1 563 ? -16.016 17.453 18.797 1 65.62 563 GLU A CA 1
ATOM 4076 C C . GLU A 1 563 ? -15.453 18.078 17.531 1 65.62 563 GLU A C 1
ATOM 4078 O O . GLU A 1 563 ? -14.273 18.422 17.469 1 65.62 563 GLU A O 1
ATOM 4083 N N . MET A 1 564 ? -16.219 17.812 16.484 1 61.06 564 MET A N 1
ATOM 4084 C CA . MET A 1 564 ? -15.875 18.5 15.242 1 61.06 564 MET A CA 1
ATOM 4085 C C . MET A 1 564 ? -16.766 19.719 15.031 1 61.06 564 MET A C 1
ATOM 4087 O O . MET A 1 564 ? -17.984 19.625 15.133 1 61.06 564 MET A O 1
ATOM 4091 N N . ALA A 1 565 ? -16.375 20.922 15.453 1 49.22 565 ALA A N 1
ATOM 4092 C CA . ALA A 1 565 ? -17.234 22.078 15.18 1 49.22 565 ALA A CA 1
ATOM 4093 C C . ALA A 1 565 ? -17.344 22.328 13.688 1 49.22 565 ALA A C 1
ATOM 4095 O O . ALA A 1 565 ? -16.391 22.141 12.938 1 49.22 565 ALA A O 1
ATOM 4096 N N . THR A 1 566 ? -18.469 22.047 13.109 1 48.88 566 THR A N 1
ATOM 4097 C CA . THR A 1 566 ? -18.688 22.438 11.719 1 48.88 566 THR A CA 1
ATOM 4098 C C . THR A 1 566 ? -18.969 23.938 11.609 1 48.88 566 THR A C 1
ATOM 4100 O O . THR A 1 566 ? -19.812 24.469 12.328 1 48.88 566 THR A O 1
ATOM 4103 N N . TYR A 1 567 ? -17.953 24.812 11.289 1 43.44 567 TYR A N 1
ATOM 4104 C CA . TYR A 1 567 ? -18.297 26.203 10.992 1 43.44 567 TYR A CA 1
ATOM 4105 C C . TYR A 1 567 ? -19.047 26.312 9.672 1 43.44 567 TYR A C 1
ATOM 4107 O O . TYR A 1 567 ? -18.531 25.922 8.617 1 43.44 567 TYR A O 1
ATOM 4115 N N . LYS A 1 568 ? -20.359 26.219 9.641 1 48.19 568 LYS A N 1
ATOM 4116 C CA . LYS A 1 568 ? -21.078 26.75 8.484 1 48.19 568 LYS A CA 1
ATOM 4117 C C . LYS A 1 568 ? -21.562 28.172 8.75 1 48.19 568 LYS A C 1
ATOM 4119 O O . LYS A 1 568 ? -22.359 28.406 9.672 1 48.19 568 LYS A O 1
ATOM 4124 N N . PRO A 1 569 ? -20.844 29.266 8.219 1 45.12 569 PRO A N 1
ATOM 4125 C CA . PRO A 1 569 ? -21.422 30.594 8.406 1 45.12 569 PRO A CA 1
ATOM 4126 C C . PRO A 1 569 ? -22.906 30.641 8.094 1 45.12 569 PRO A C 1
ATOM 4128 O O . PRO A 1 569 ? -23.344 30.125 7.066 1 45.12 569 PRO A O 1
ATOM 4131 N N . ARG A 1 570 ? -23.859 30.703 8.898 1 37.22 570 ARG A N 1
ATOM 4132 C CA . ARG A 1 570 ? -25.312 30.828 8.711 1 37.22 570 ARG A CA 1
ATOM 4133 C C . ARG A 1 570 ? -25.641 32.031 7.832 1 37.22 570 ARG A C 1
ATOM 4135 O O . ARG A 1 570 ? -26.594 31.984 7.059 1 37.22 570 ARG A O 1
ATOM 4142 N N . GLY A 1 571 ? -25.469 33.312 8.227 1 33.81 571 GLY A N 1
ATOM 4143 C CA . GLY A 1 571 ? -26.188 34.562 7.98 1 33.81 571 GLY A CA 1
ATOM 4144 C C . GLY A 1 571 ? -25.969 35.094 6.578 1 33.81 571 GLY A C 1
ATOM 4145 O O . GLY A 1 571 ? -26.734 35.938 6.109 1 33.81 571 GLY A O 1
ATOM 4146 N N . ILE A 1 572 ? -24.891 35.344 5.883 1 33.75 572 ILE A N 1
ATOM 4147 C CA . ILE A 1 572 ? -25 36.562 5.062 1 33.75 572 ILE A CA 1
ATOM 4148 C C . ILE A 1 572 ? -25.844 36.25 3.824 1 33.75 572 ILE A C 1
ATOM 4150 O O . ILE A 1 572 ? -25.438 35.5 2.957 1 33.75 572 ILE A O 1
ATOM 4154 N N . VAL A 1 573 ? -27.188 36.219 3.988 1 29.67 573 VAL A N 1
ATOM 4155 C CA . VAL A 1 573 ? -28.156 36.406 2.916 1 29.67 573 VAL A CA 1
ATOM 4156 C C . VAL A 1 573 ? -27.828 37.656 2.123 1 29.67 573 VAL A C 1
ATOM 4158 O O . VAL A 1 573 ? -27.734 38.75 2.689 1 29.67 573 VAL A O 1
ATOM 4161 N N . LYS A 1 574 ? -27.266 37.688 1.03 1 33.12 574 LYS A N 1
ATOM 4162 C CA . LYS A 1 574 ? -27.453 38.844 0.186 1 33.12 574 LYS A CA 1
ATOM 4163 C C . LYS A 1 574 ? -28.938 39.219 0.058 1 33.12 574 LYS A C 1
ATOM 4165 O O . LYS A 1 574 ? -29.75 38.375 -0.293 1 33.12 574 LYS A O 1
ATOM 4170 N N . VAL A 1 575 ? -29.422 40.312 0.683 1 26.33 575 VAL A N 1
ATOM 4171 C CA . VAL A 1 575 ? -30.609 41.125 0.34 1 26.33 575 VAL A CA 1
ATOM 4172 C C . VAL A 1 575 ? -30.578 41.438 -1.149 1 26.33 575 VAL A C 1
ATOM 4174 O O . VAL A 1 575 ? -29.625 42.062 -1.643 1 26.33 575 VAL A O 1
ATOM 4177 N N . ASP A 1 576 ? -31.172 40.719 -1.961 1 22.72 576 ASP A N 1
ATOM 4178 C CA . ASP A 1 576 ? -31.609 41.25 -3.25 1 22.72 576 ASP A CA 1
ATOM 4179 C C . ASP A 1 576 ? -32 42.719 -3.131 1 22.72 576 ASP A C 1
ATOM 4181 O O . ASP A 1 576 ? -32.344 43.188 -2.047 1 22.72 576 ASP A O 1
ATOM 4185 N N . SER A 1 577 ? -31.75 43.5 -4.145 1 22.84 577 SER A N 1
ATOM 4186 C CA . SER A 1 577 ? -32.344 44.75 -4.602 1 22.84 577 SER A CA 1
ATOM 4187 C C . SER A 1 577 ? -33.844 44.75 -4.348 1 22.84 577 SER A C 1
ATOM 4189 O O . SER A 1 577 ? -34.594 43.938 -4.902 1 22.84 577 SER A O 1
ATOM 4191 N N . ALA A 1 578 ? -34.375 44.75 -3.021 1 19.72 578 ALA A N 1
ATOM 4192 C CA . ALA A 1 578 ? -35.531 45.625 -3.133 1 19.72 578 ALA A CA 1
ATOM 4193 C C . ALA A 1 578 ? -35.156 47.094 -3.068 1 19.72 578 ALA A C 1
ATOM 4195 O O . ALA A 1 578 ? -34.25 47.469 -2.301 1 19.72 578 ALA A O 1
ATOM 4196 N N . MET B 1 1 ? -49.781 2.312 13.062 1 22.48 1 MET B N 1
ATOM 4197 C CA . MET B 1 1 ? -48.469 2.906 13.008 1 22.48 1 MET B CA 1
ATOM 4198 C C . MET B 1 1 ? -47.688 2.4 11.789 1 22.48 1 MET B C 1
ATOM 4200 O O . MET B 1 1 ? -47.469 1.196 11.641 1 22.48 1 MET B O 1
ATOM 4204 N N . GLY B 1 2 ? -47.844 3.004 10.633 1 27.84 2 GLY B N 1
ATOM 4205 C CA . GLY B 1 2 ? -47.531 2.496 9.312 1 27.84 2 GLY B CA 1
ATOM 4206 C C . GLY B 1 2 ? -46.062 2.146 9.156 1 27.84 2 GLY B C 1
ATOM 4207 O O . GLY B 1 2 ? -45.188 2.809 9.734 1 27.84 2 GLY B O 1
ATOM 4208 N N . CYS B 1 3 ? -45.781 0.877 8.992 1 28.08 3 CYS B N 1
ATOM 4209 C CA . CYS B 1 3 ? -44.438 0.321 8.727 1 28.08 3 CYS B CA 1
ATOM 4210 C C . CYS B 1 3 ? -43.688 1.177 7.719 1 28.08 3 CYS B C 1
ATOM 4212 O O . CYS B 1 3 ? -44.125 1.304 6.566 1 28.08 3 CYS B O 1
ATOM 4214 N N . VAL B 1 4 ? -43.25 2.289 8.102 1 31.53 4 VAL B N 1
ATOM 4215 C CA . VAL B 1 4 ? -42.438 3.072 7.18 1 31.53 4 VAL B CA 1
ATOM 4216 C C . VAL B 1 4 ? -41.562 2.141 6.348 1 31.53 4 VAL B C 1
ATOM 4218 O O . VAL B 1 4 ? -40.75 1.389 6.891 1 31.53 4 VAL B O 1
ATOM 4221 N N . GLU B 1 5 ? -41.906 1.584 5.289 1 37.88 5 GLU B N 1
ATOM 4222 C CA . GLU B 1 5 ? -41.219 0.749 4.312 1 37.88 5 GLU B CA 1
ATOM 4223 C C . GLU B 1 5 ? -39.844 1.296 4.004 1 37.88 5 GLU B C 1
ATOM 4225 O O . GLU B 1 5 ? -39.688 2.441 3.57 1 37.88 5 GLU B O 1
ATOM 4230 N N . SER B 1 6 ? -38.844 1.06 4.738 1 50.25 6 SER B N 1
ATOM 4231 C CA . SER B 1 6 ? -37.438 1.466 4.551 1 50.25 6 SER B CA 1
ATOM 4232 C C . SER B 1 6 ? -37.062 1.438 3.076 1 50.25 6 SER B C 1
ATOM 4234 O O . SER B 1 6 ? -37.156 0.399 2.422 1 50.25 6 SER B O 1
ATOM 4236 N N . LYS B 1 7 ? -37.312 2.486 2.348 1 58.75 7 LYS B N 1
ATOM 4237 C CA . LYS B 1 7 ? -37.031 2.674 0.93 1 58.75 7 LYS B CA 1
ATOM 4238 C C . LYS B 1 7 ? -35.625 2.152 0.584 1 58.75 7 LYS B C 1
ATOM 4240 O O . LYS B 1 7 ? -34.656 2.48 1.261 1 58.75 7 LYS B O 1
ATOM 4245 N N . ALA B 1 8 ? -35.594 1.19 -0.308 1 75.88 8 ALA B N 1
ATOM 4246 C CA . ALA B 1 8 ? -34.375 0.623 -0.822 1 75.88 8 ALA B CA 1
ATOM 4247 C C . ALA B 1 8 ? -33.469 1.704 -1.438 1 75.88 8 ALA B C 1
ATOM 4249 O O . ALA B 1 8 ? -33.969 2.68 -1.999 1 75.88 8 ALA B O 1
ATOM 4250 N N . THR B 1 9 ? -32.188 1.637 -1.087 1 83.19 9 THR B N 1
ATOM 4251 C CA . THR B 1 9 ? -31.234 2.598 -1.62 1 83.19 9 THR B CA 1
ATOM 4252 C C . THR B 1 9 ? -30.438 1.985 -2.77 1 83.19 9 THR B C 1
ATOM 4254 O O . THR B 1 9 ? -30.516 0.781 -3.018 1 83.19 9 THR B O 1
ATOM 4257 N N . GLU B 1 10 ? -29.734 2.754 -3.557 1 85.56 10 GLU B N 1
ATOM 4258 C CA . GLU B 1 10 ? -28.891 2.352 -4.672 1 85.56 10 GLU B CA 1
ATOM 4259 C C . GLU B 1 10 ? -27.859 1.307 -4.238 1 85.56 10 GLU B C 1
ATOM 4261 O O . GLU B 1 10 ? -27.484 0.43 -5.023 1 85.56 10 GLU B O 1
ATOM 4266 N N . VAL B 1 11 ? -27.562 1.359 -3.051 1 89.19 11 VAL B N 1
ATOM 4267 C CA . VAL B 1 11 ? -26.5 0.467 -2.607 1 89.19 11 VAL B CA 1
ATOM 4268 C C . VAL B 1 11 ? -27.031 -0.956 -2.477 1 89.19 11 VAL B C 1
ATOM 4270 O O . VAL B 1 11 ? -26.266 -1.924 -2.564 1 89.19 11 VAL B O 1
ATOM 4273 N N . SER B 1 12 ? -28.328 -1.109 -2.336 1 89 12 SER B N 1
ATOM 4274 C CA . SER B 1 12 ? -28.906 -2.445 -2.32 1 89 12 SER B CA 1
ATOM 4275 C C . SER B 1 12 ? -28.719 -3.148 -3.66 1 89 12 SER B C 1
ATOM 4277 O O . SER B 1 12 ? -28.516 -4.363 -3.707 1 89 12 SER B O 1
ATOM 4279 N N . ILE B 1 13 ? -28.781 -2.387 -4.727 1 89.56 13 ILE B N 1
ATOM 4280 C CA . ILE B 1 13 ? -28.547 -2.914 -6.066 1 89.56 13 ILE B CA 1
ATOM 4281 C C . ILE B 1 13 ? -27.125 -3.463 -6.176 1 89.56 13 ILE B C 1
ATOM 4283 O O . ILE B 1 13 ? -26.922 -4.559 -6.695 1 89.56 13 ILE B O 1
ATOM 4287 N N . VAL B 1 14 ? -26.234 -2.732 -5.637 1 94.5 14 VAL B N 1
ATOM 4288 C CA . VAL B 1 14 ? -24.828 -3.107 -5.695 1 94.5 14 VAL B CA 1
ATOM 4289 C C . VAL B 1 14 ? -24.594 -4.406 -4.926 1 94.5 14 VAL B C 1
ATOM 4291 O O . VAL B 1 14 ? -23.969 -5.34 -5.441 1 94.5 14 VAL B O 1
ATOM 4294 N N . CYS B 1 15 ? -25.172 -4.52 -3.766 1 95.69 15 CYS B N 1
ATOM 4295 C CA . CYS B 1 15 ? -24.953 -5.68 -2.91 1 95.69 15 CYS B CA 1
ATOM 4296 C C . CYS B 1 15 ? -25.594 -6.926 -3.512 1 95.69 15 CYS B C 1
ATOM 4298 O O . CYS B 1 15 ? -25.016 -8.016 -3.457 1 95.69 15 CYS B O 1
ATOM 4300 N N . ASN B 1 16 ? -26.781 -6.77 -4.082 1 93.69 16 ASN B N 1
ATOM 4301 C CA . ASN B 1 16 ? -27.422 -7.895 -4.742 1 93.69 16 ASN B CA 1
ATOM 4302 C C . ASN B 1 16 ? -26.609 -8.383 -5.938 1 93.69 16 ASN B C 1
ATOM 4304 O O . ASN B 1 16 ? -26.484 -9.594 -6.156 1 93.69 16 ASN B O 1
ATOM 4308 N N . ALA B 1 17 ? -26.094 -7.453 -6.676 1 94.19 17 ALA B N 1
ATOM 4309 C CA . ALA B 1 17 ? -25.266 -7.812 -7.824 1 94.19 17 ALA B CA 1
ATOM 4310 C C . ALA B 1 17 ? -24.031 -8.594 -7.387 1 94.19 17 ALA B C 1
ATOM 4312 O O . ALA B 1 17 ? -23.656 -9.57 -8.031 1 94.19 17 ALA B O 1
ATOM 4313 N N . LEU B 1 18 ? -23.422 -8.133 -6.309 1 97.25 18 LEU B N 1
ATOM 4314 C CA . LEU B 1 18 ? -22.25 -8.812 -5.793 1 97.25 18 LEU B CA 1
ATOM 4315 C C . LEU B 1 18 ? -22.578 -10.242 -5.379 1 97.25 18 LEU B C 1
ATOM 4317 O O . LEU B 1 18 ? -21.859 -11.18 -5.723 1 97.25 18 LEU B O 1
ATOM 4321 N N . ALA B 1 19 ? -23.656 -10.406 -4.676 1 96.31 19 ALA B N 1
ATOM 4322 C CA . ALA B 1 19 ? -24.078 -11.727 -4.223 1 96.31 19 ALA B CA 1
ATOM 4323 C C . ALA B 1 19 ? -24.359 -12.648 -5.402 1 96.31 19 ALA B C 1
ATOM 4325 O O . ALA B 1 19 ? -23.953 -13.82 -5.395 1 96.31 19 ALA B O 1
ATOM 4326 N N . GLU B 1 20 ? -25.016 -12.117 -6.402 1 93.88 20 GLU B N 1
ATOM 4327 C CA . GLU B 1 20 ? -25.344 -12.891 -7.598 1 93.88 20 GLU B CA 1
ATOM 4328 C C . GLU B 1 20 ? -24.078 -13.281 -8.352 1 93.88 20 GLU B C 1
ATOM 4330 O O . GLU B 1 20 ? -24.047 -14.312 -9.031 1 93.88 20 GLU B O 1
ATOM 4335 N N . ALA B 1 21 ? -23.031 -12.492 -8.172 1 96.06 21 ALA B N 1
ATOM 4336 C CA . ALA B 1 21 ? -21.766 -12.742 -8.867 1 96.06 21 ALA B CA 1
ATOM 4337 C C . ALA B 1 21 ? -20.875 -13.695 -8.078 1 96.06 21 ALA B C 1
ATOM 4339 O O . ALA B 1 21 ? -19.719 -13.922 -8.438 1 96.06 21 ALA B O 1
ATOM 4340 N N . GLY B 1 22 ? -21.375 -14.18 -6.934 1 96.06 22 GLY B N 1
ATOM 4341 C CA . GLY B 1 22 ? -20.672 -15.203 -6.172 1 96.06 22 GLY B CA 1
ATOM 4342 C C . GLY B 1 22 ? -19.797 -14.633 -5.07 1 96.06 22 GLY B C 1
ATOM 4343 O O . GLY B 1 22 ? -19.016 -15.359 -4.457 1 96.06 22 GLY B O 1
ATOM 4344 N N . VAL B 1 23 ? -19.953 -13.328 -4.758 1 97.81 23 VAL B N 1
ATOM 4345 C CA . VAL B 1 23 ? -19.172 -12.711 -3.684 1 97.81 23 VAL B CA 1
ATOM 4346 C C . VAL B 1 23 ? -19.734 -13.148 -2.332 1 97.81 23 VAL B C 1
ATOM 4348 O O . VAL B 1 23 ? -20.953 -13.109 -2.113 1 97.81 23 VAL B O 1
ATOM 4351 N N . SER B 1 24 ? -18.891 -13.594 -1.502 1 97.19 24 SER B N 1
ATOM 4352 C CA . SER B 1 24 ? -19.297 -13.938 -0.146 1 97.19 24 SER B CA 1
ATOM 4353 C C . SER B 1 24 ? -18.688 -12.984 0.877 1 97.19 24 SER B C 1
ATOM 4355 O O . SER B 1 24 ? -19.297 -12.703 1.909 1 97.19 24 SER B O 1
ATOM 4357 N N . HIS B 1 25 ? -17.5 -12.586 0.62 1 98.19 25 HIS B N 1
ATOM 4358 C CA . HIS B 1 25 ? -16.781 -11.672 1.501 1 98.19 25 HIS B CA 1
ATOM 4359 C C . HIS B 1 25 ? -16.359 -10.406 0.761 1 98.19 25 HIS B C 1
ATOM 4361 O O . HIS B 1 25 ? -15.914 -10.477 -0.388 1 98.19 25 HIS B O 1
ATOM 4367 N N . VAL B 1 26 ? -16.562 -9.297 1.384 1 98.75 26 VAL B N 1
ATOM 4368 C CA . VAL B 1 26 ? -16.109 -8 0.894 1 98.75 26 VAL B CA 1
ATOM 4369 C C . VAL B 1 26 ? -14.992 -7.477 1.791 1 98.75 26 VAL B C 1
ATOM 4371 O O . VAL B 1 26 ? -15.227 -7.145 2.955 1 98.75 26 VAL B O 1
ATOM 4374 N N . TYR B 1 27 ? -13.789 -7.398 1.238 1 98.62 27 TYR B N 1
ATOM 4375 C CA . TYR B 1 27 ? -12.617 -6.965 1.996 1 98.62 27 TYR B CA 1
ATOM 4376 C C . TYR B 1 27 ? -12.383 -5.469 1.817 1 98.62 27 TYR B C 1
ATOM 4378 O O . TYR B 1 27 ? -12.445 -4.953 0.699 1 98.62 27 TYR B O 1
ATOM 4386 N N . GLY B 1 28 ? -12.094 -4.707 2.906 1 97.5 28 GLY B N 1
ATOM 4387 C CA . GLY B 1 28 ? -11.953 -3.307 2.545 1 97.5 28 GLY B CA 1
ATOM 4388 C C . GLY B 1 28 ? -11.5 -2.434 3.701 1 97.5 28 GLY B C 1
ATOM 4389 O O . GLY B 1 28 ? -11.156 -2.941 4.77 1 97.5 28 GLY B O 1
ATOM 4390 N N . GLY B 1 29 ? -11.281 -1.166 3.363 1 96.31 29 GLY B N 1
ATOM 4391 C CA . GLY B 1 29 ? -11.031 -0.063 4.277 1 96.31 29 GLY B CA 1
ATOM 4392 C C . GLY B 1 29 ? -12.219 0.866 4.434 1 96.31 29 GLY B C 1
ATOM 4393 O O . GLY B 1 29 ? -12.656 1.489 3.465 1 96.31 29 GLY B O 1
ATOM 4394 N N . HIS B 1 30 ? -12.672 1.034 5.672 1 96.88 30 HIS B N 1
ATOM 4395 C CA . HIS B 1 30 ? -13.859 1.825 5.98 1 96.88 30 HIS B CA 1
ATOM 4396 C C . HIS B 1 30 ? -13.539 3.316 5.973 1 96.88 30 HIS B C 1
ATOM 4398 O O . HIS B 1 30 ? -12.375 3.709 5.914 1 96.88 30 HIS B O 1
ATOM 4404 N N . GLY B 1 31 ? -14.547 4.133 5.898 1 94.44 31 GLY B N 1
ATOM 4405 C CA . GLY B 1 31 ? -14.43 5.582 5.93 1 94.44 31 GLY B CA 1
ATOM 4406 C C . GLY B 1 31 ? -15.727 6.297 5.59 1 94.44 31 GLY B C 1
ATOM 4407 O O . GLY B 1 31 ? -16.719 5.652 5.258 1 94.44 31 GLY B O 1
ATOM 4408 N N . GLY B 1 32 ? -15.664 7.562 5.719 1 91.5 32 GLY B N 1
ATOM 4409 C CA . GLY B 1 32 ? -16.859 8.375 5.57 1 91.5 32 GLY B CA 1
ATOM 4410 C C . GLY B 1 32 ? -17.5 8.258 4.195 1 91.5 32 GLY B C 1
ATOM 4411 O O . GLY B 1 32 ? -18.719 8.328 4.066 1 91.5 32 GLY B O 1
ATOM 4412 N N . ALA B 1 33 ? -16.75 8 3.209 1 93.56 33 ALA B N 1
ATOM 4413 C CA . ALA B 1 33 ? -17.25 8.055 1.837 1 93.56 33 ALA B CA 1
ATOM 4414 C C . ALA B 1 33 ? -17.922 6.742 1.451 1 93.56 33 ALA B C 1
ATOM 4416 O O . ALA B 1 33 ? -18.469 6.617 0.35 1 93.56 33 ALA B O 1
ATOM 4417 N N . VAL B 1 34 ? -17.938 5.75 2.396 1 96.44 34 VAL B N 1
ATOM 4418 C CA . VAL B 1 34 ? -18.531 4.473 1.991 1 96.44 34 VAL B CA 1
ATOM 4419 C C . VAL B 1 34 ? -19.438 3.941 3.102 1 96.44 34 VAL B C 1
ATOM 4421 O O . VAL B 1 34 ? -19.781 2.76 3.107 1 96.44 34 VAL B O 1
ATOM 4424 N N . VAL B 1 35 ? -19.875 4.715 4.055 1 95.56 35 VAL B N 1
ATOM 4425 C CA . VAL B 1 35 ? -20.656 4.266 5.195 1 95.56 35 VAL B CA 1
ATOM 4426 C C . VAL B 1 35 ? -21.953 3.613 4.703 1 95.56 35 VAL B C 1
ATOM 4428 O O . VAL B 1 35 ? -22.281 2.502 5.117 1 95.56 35 VAL B O 1
ATOM 4431 N N . PRO B 1 36 ? -22.703 4.242 3.775 1 94.69 36 PRO B N 1
ATOM 4432 C CA . PRO B 1 36 ? -23.938 3.59 3.318 1 94.69 36 PRO B CA 1
ATOM 4433 C C . PRO B 1 36 ? -23.672 2.244 2.645 1 94.69 36 PRO B C 1
ATOM 4435 O O . PRO B 1 36 ? -24.438 1.296 2.83 1 94.69 36 PRO B O 1
ATOM 4438 N N . LEU B 1 37 ? -22.609 2.184 1.902 1 96.06 37 LEU B N 1
ATOM 4439 C CA . LEU B 1 37 ? -22.266 0.953 1.2 1 96.06 37 LEU B CA 1
ATOM 4440 C C . LEU B 1 37 ? -21.875 -0.141 2.186 1 96.06 37 LEU B C 1
ATOM 4442 O O . LEU B 1 37 ? -22.312 -1.285 2.062 1 96.06 37 LEU B O 1
ATOM 4446 N N . VAL B 1 38 ? -21.047 0.178 3.156 1 97.44 38 VAL B N 1
ATOM 4447 C CA . VAL B 1 38 ? -20.609 -0.789 4.16 1 97.44 38 VAL B CA 1
ATOM 4448 C C . VAL B 1 38 ? -21.797 -1.243 4.996 1 97.44 38 VAL B C 1
ATOM 4450 O O . VAL B 1 38 ? -21.922 -2.426 5.324 1 97.44 38 VAL B O 1
ATOM 4453 N N . ASN B 1 39 ? -22.703 -0.297 5.355 1 96.12 39 ASN B N 1
ATOM 4454 C CA . ASN B 1 39 ? -23.922 -0.667 6.062 1 96.12 39 ASN B CA 1
ATOM 4455 C C . ASN B 1 39 ? -24.734 -1.695 5.277 1 96.12 39 ASN B C 1
ATOM 4457 O O . ASN B 1 39 ? -25.266 -2.652 5.852 1 96.12 39 ASN B O 1
ATOM 4461 N N . ALA B 1 40 ? -24.812 -1.441 4.004 1 95.25 40 ALA B N 1
ATOM 4462 C CA . ALA B 1 40 ? -25.562 -2.352 3.145 1 95.25 40 ALA B CA 1
ATOM 4463 C C . ALA B 1 40 ? -24.906 -3.732 3.104 1 95.25 40 ALA B C 1
ATOM 4465 O O . ALA B 1 40 ? -25.609 -4.75 3.125 1 95.25 40 ALA B O 1
ATOM 4466 N N . VAL B 1 41 ? -23.609 -3.811 3.006 1 97.44 41 VAL B N 1
ATOM 4467 C CA . VAL B 1 41 ? -22.875 -5.078 3.004 1 97.44 41 VAL B CA 1
ATOM 4468 C C . VAL B 1 41 ? -23.125 -5.812 4.32 1 97.44 41 VAL B C 1
ATOM 4470 O O . VAL B 1 41 ? -23.438 -7.008 4.324 1 97.44 41 VAL B O 1
ATOM 4473 N N . CYS B 1 42 ? -23.031 -5.098 5.441 1 96.75 42 CYS B N 1
ATOM 4474 C CA . CYS B 1 42 ? -23.172 -5.68 6.77 1 96.75 42 CYS B CA 1
ATOM 4475 C C . CYS B 1 42 ? -24.578 -6.219 6.973 1 96.75 42 CYS B C 1
ATOM 4477 O O . CYS B 1 42 ? -24.781 -7.207 7.684 1 96.75 42 CYS B O 1
ATOM 4479 N N . SER B 1 43 ? -25.531 -5.641 6.316 1 95 43 SER B N 1
ATOM 4480 C CA . SER B 1 43 ? -26.922 -6.008 6.52 1 95 43 SER B CA 1
ATOM 4481 C C . SER B 1 43 ? -27.359 -7.082 5.531 1 95 43 SER B C 1
ATOM 4483 O O . SER B 1 43 ? -28.438 -7.66 5.672 1 95 43 SER B O 1
ATOM 4485 N N . HIS B 1 44 ? -26.562 -7.289 4.547 1 95.31 44 HIS B N 1
ATOM 4486 C CA . HIS B 1 44 ? -26.938 -8.258 3.518 1 95.31 44 HIS B CA 1
ATOM 4487 C C . HIS B 1 44 ? -26.766 -9.688 4.016 1 95.31 44 HIS B C 1
ATOM 4489 O O . HIS B 1 44 ? -25.766 -10 4.668 1 95.31 44 HIS B O 1
ATOM 4495 N N . LYS B 1 45 ? -27.594 -10.594 3.652 1 95.25 45 LYS B N 1
ATOM 4496 C CA . LYS B 1 45 ? -27.625 -11.953 4.184 1 95.25 45 LYS B CA 1
ATOM 4497 C C . LYS B 1 45 ? -26.484 -12.789 3.623 1 95.25 45 LYS B C 1
ATOM 4499 O O . LYS B 1 45 ? -26 -13.711 4.285 1 95.25 45 LYS B O 1
ATOM 4504 N N . SER B 1 46 ? -26.094 -12.461 2.398 1 95.94 46 SER B N 1
ATOM 4505 C CA . SER B 1 46 ? -25.141 -13.32 1.716 1 95.94 46 SER B CA 1
ATOM 4506 C C . SER B 1 46 ? -23.734 -12.727 1.741 1 95.94 46 SER B C 1
ATOM 4508 O O . SER B 1 46 ? -22.797 -13.328 1.223 1 95.94 46 SER B O 1
ATOM 4510 N N . LEU B 1 47 ? -23.609 -11.508 2.258 1 97.5 47 LEU B N 1
ATOM 4511 C CA . LEU B 1 47 ? -22.312 -10.844 2.23 1 97.5 47 LEU B CA 1
ATOM 4512 C C . LEU B 1 47 ? -21.766 -10.672 3.641 1 97.5 47 LEU B C 1
ATOM 4514 O O . LEU B 1 47 ? -22.531 -10.469 4.59 1 97.5 47 LEU B O 1
ATOM 4518 N N . THR B 1 48 ? -20.453 -10.805 3.746 1 97.75 48 THR B N 1
ATOM 4519 C CA . THR B 1 48 ? -19.75 -10.562 5 1 97.75 48 THR B CA 1
ATOM 4520 C C . THR B 1 48 ? -18.719 -9.453 4.836 1 97.75 48 THR B C 1
ATOM 4522 O O . THR B 1 48 ? -17.875 -9.5 3.932 1 97.75 48 THR B O 1
ATOM 4525 N N . TRP B 1 49 ? -18.766 -8.461 5.68 1 98 49 TRP B N 1
ATOM 4526 C CA . TRP B 1 49 ? -17.797 -7.359 5.703 1 98 49 TRP B CA 1
ATOM 4527 C C . TRP B 1 49 ? -16.531 -7.758 6.457 1 98 49 TRP B C 1
ATOM 4529 O O . TRP B 1 49 ? -16.609 -8.266 7.578 1 98 49 TRP B O 1
ATOM 4539 N N . VAL B 1 50 ? -15.406 -7.57 5.828 1 98.12 50 VAL B N 1
ATOM 4540 C CA . VAL B 1 50 ? -14.109 -7.801 6.465 1 98.12 50 VAL B CA 1
ATOM 4541 C C . VAL B 1 50 ? -13.305 -6.504 6.477 1 98.12 50 VAL B C 1
ATOM 4543 O O . VAL B 1 50 ? -12.766 -6.09 5.445 1 98.12 50 VAL B O 1
ATOM 4546 N N . CYS B 1 51 ? -13.156 -5.906 7.602 1 97.38 51 CYS B N 1
ATOM 4547 C CA . CYS B 1 51 ? -12.312 -4.723 7.754 1 97.38 51 CYS B CA 1
ATOM 4548 C C . CYS B 1 51 ? -10.844 -5.109 7.871 1 97.38 51 CYS B C 1
ATOM 4550 O O . CYS B 1 51 ? -10.398 -5.562 8.922 1 97.38 51 CYS B O 1
ATOM 4552 N N . THR B 1 52 ? -10.125 -4.902 6.812 1 98.12 52 THR B N 1
ATOM 4553 C CA . THR B 1 52 ? -8.695 -5.207 6.824 1 98.12 52 THR B CA 1
ATOM 4554 C C . THR B 1 52 ? -7.918 -4.133 7.574 1 98.12 52 THR B C 1
ATOM 4556 O O . THR B 1 52 ? -8.453 -3.061 7.863 1 98.12 52 THR B O 1
ATOM 4559 N N . ARG B 1 53 ? -6.723 -4.438 7.973 1 98.06 53 ARG B N 1
ATOM 4560 C CA . ARG B 1 53 ? -5.902 -3.443 8.656 1 98.06 53 ARG B CA 1
ATOM 4561 C C . ARG B 1 53 ? -5.367 -2.402 7.684 1 98.06 53 ARG B C 1
ATOM 4563 O O . ARG B 1 53 ? -5.16 -1.245 8.055 1 98.06 53 ARG B O 1
ATOM 4570 N N . ASN B 1 54 ? -5.102 -2.766 6.5 1 98.19 54 ASN B N 1
ATOM 4571 C CA . ASN B 1 54 ? -4.664 -1.875 5.43 1 98.19 54 ASN B CA 1
ATOM 4572 C C . ASN B 1 54 ? -5.344 -2.213 4.105 1 98.19 54 ASN B C 1
ATOM 4574 O O . ASN B 1 54 ? -5.371 -3.375 3.697 1 98.19 54 ASN B O 1
ATOM 4578 N N . GLU B 1 55 ? -5.848 -1.234 3.389 1 98 55 GLU B N 1
ATOM 4579 C CA . GLU B 1 55 ? -6.562 -1.44 2.131 1 98 55 GLU B CA 1
ATOM 4580 C C . GLU B 1 55 ? -5.668 -2.107 1.091 1 98 55 GLU B C 1
ATOM 4582 O O . GLU B 1 55 ? -6.156 -2.822 0.212 1 98 55 GLU B O 1
ATOM 4587 N N . ALA B 1 56 ? -4.344 -1.89 1.186 1 97.88 56 ALA B N 1
ATOM 4588 C CA . ALA B 1 56 ? -3.424 -2.578 0.286 1 97.88 56 ALA B CA 1
ATOM 4589 C C . ALA B 1 56 ? -3.613 -4.09 0.358 1 97.88 56 ALA B C 1
ATOM 4591 O O . ALA B 1 56 ? -3.504 -4.785 -0.654 1 97.88 56 ALA B O 1
ATOM 4592 N N . ASN B 1 57 ? -3.926 -4.586 1.525 1 98.62 57 ASN B N 1
ATOM 4593 C CA . ASN B 1 57 ? -4.105 -6.02 1.736 1 98.62 57 ASN B CA 1
ATOM 4594 C C . ASN B 1 57 ? -5.52 -6.465 1.379 1 98.62 57 ASN B C 1
ATOM 4596 O O . ASN B 1 57 ? -5.75 -7.633 1.071 1 98.62 57 ASN B O 1
ATOM 4600 N N . ALA B 1 58 ? -6.5 -5.5 1.365 1 98.81 58 ALA B N 1
ATOM 4601 C CA . ALA B 1 58 ? -7.863 -5.805 0.936 1 98.81 58 ALA B CA 1
ATOM 4602 C C . ALA B 1 58 ? -7.898 -6.211 -0.535 1 98.81 58 ALA B C 1
ATOM 4604 O O . ALA B 1 58 ? -8.57 -7.172 -0.904 1 98.81 58 ALA B O 1
ATOM 4605 N N . SER B 1 59 ? -7.184 -5.434 -1.338 1 98.81 59 SER B N 1
ATOM 4606 C CA . SER B 1 59 ? -7.172 -5.754 -2.762 1 98.81 59 SER B CA 1
ATOM 4607 C C . SER B 1 59 ? -6.43 -7.059 -3.033 1 98.81 59 SER B C 1
ATOM 4609 O O . SER B 1 59 ? -6.793 -7.809 -3.941 1 98.81 59 SER B O 1
ATOM 4611 N N . LEU B 1 60 ? -5.387 -7.348 -2.25 1 98.81 60 LEU B N 1
ATOM 4612 C CA . LEU B 1 60 ? -4.711 -8.633 -2.389 1 98.81 60 LEU B CA 1
ATOM 4613 C C . LEU B 1 60 ? -5.641 -9.781 -2.002 1 98.81 60 LEU B C 1
ATOM 4615 O O . LEU B 1 60 ? -5.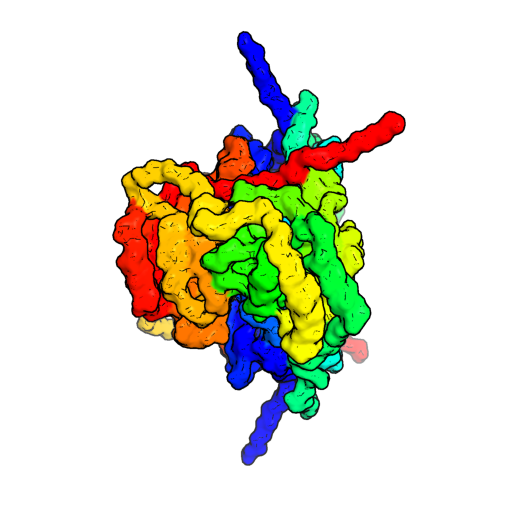613 -10.844 -2.627 1 98.81 60 LEU B O 1
ATOM 4619 N N . MET B 1 61 ? -6.453 -9.57 -0.978 1 98.88 61 MET B N 1
ATOM 4620 C CA . MET B 1 61 ? -7.418 -10.586 -0.569 1 98.88 61 MET B CA 1
ATOM 4621 C C . MET B 1 61 ? -8.484 -10.789 -1.643 1 98.88 61 MET B C 1
ATOM 4623 O O . MET B 1 61 ? -8.875 -11.922 -1.927 1 98.88 61 MET B O 1
ATOM 4627 N N . ALA B 1 62 ? -8.906 -9.703 -2.268 1 98.88 62 ALA B N 1
ATOM 4628 C CA . ALA B 1 62 ? -9.859 -9.82 -3.367 1 98.88 62 ALA B CA 1
ATOM 4629 C C . ALA B 1 62 ? -9.258 -10.602 -4.531 1 98.88 62 ALA B C 1
ATOM 4631 O O . ALA B 1 62 ? -9.938 -11.445 -5.133 1 98.88 62 ALA B O 1
ATOM 4632 N N . ALA B 1 63 ? -8.008 -10.328 -4.867 1 98.69 63 ALA B N 1
ATOM 4633 C CA . ALA B 1 63 ? -7.316 -11.07 -5.914 1 98.69 63 ALA B CA 1
ATOM 4634 C C . ALA B 1 63 ? -7.242 -12.555 -5.57 1 98.69 63 ALA B C 1
ATOM 4636 O O . ALA B 1 63 ? -7.496 -13.414 -6.422 1 98.69 63 ALA B O 1
ATOM 4637 N N . ALA B 1 64 ? -6.922 -12.852 -4.324 1 98.5 64 ALA B N 1
ATOM 4638 C CA . ALA B 1 64 ? -6.832 -14.234 -3.867 1 98.5 64 ALA B CA 1
ATOM 4639 C C . ALA B 1 64 ? -8.18 -14.938 -3.994 1 98.5 64 ALA B C 1
ATOM 4641 O O . ALA B 1 64 ? -8.234 -16.125 -4.34 1 98.5 64 ALA B O 1
ATOM 4642 N N . ALA B 1 65 ? -9.25 -14.219 -3.734 1 98.38 65 ALA B N 1
ATOM 4643 C CA . ALA B 1 65 ? -10.586 -14.797 -3.861 1 98.38 65 ALA B CA 1
ATOM 4644 C C . ALA B 1 65 ? -10.883 -15.18 -5.309 1 98.38 65 ALA B C 1
ATOM 4646 O O . ALA B 1 65 ? -11.422 -16.25 -5.574 1 98.38 65 ALA B O 1
ATOM 4647 N N . GLY B 1 66 ? -10.539 -14.281 -6.211 1 96.75 66 GLY B N 1
ATOM 4648 C CA . GLY B 1 66 ? -10.688 -14.602 -7.625 1 96.75 66 GLY B CA 1
ATOM 4649 C C . GLY B 1 66 ? -9.883 -15.82 -8.047 1 96.75 66 GLY B C 1
ATOM 4650 O O . GLY B 1 66 ? -10.375 -16.656 -8.797 1 96.75 66 GLY B O 1
ATOM 4651 N N . LYS B 1 67 ? -8.688 -15.969 -7.559 1 94.44 67 LYS B N 1
ATOM 4652 C CA . LYS B 1 67 ? -7.809 -17.078 -7.895 1 94.44 67 LYS B CA 1
ATOM 4653 C C . LYS B 1 67 ? -8.312 -18.391 -7.277 1 94.44 67 LYS B C 1
ATOM 4655 O O . LYS B 1 67 ? -8.25 -19.438 -7.91 1 94.44 67 LYS B O 1
ATOM 4660 N N . LEU B 1 68 ? -8.781 -18.266 -6.023 1 94.56 68 LEU B N 1
ATOM 4661 C CA . LEU B 1 68 ? -9.258 -19.438 -5.301 1 94.56 68 LEU B CA 1
ATOM 4662 C C . LEU B 1 68 ? -10.398 -20.109 -6.051 1 94.56 68 LEU B C 1
ATOM 4664 O O . LEU B 1 68 ? -10.453 -21.344 -6.137 1 94.56 68 LEU B O 1
ATOM 4668 N N . SER B 1 69 ? -11.242 -19.312 -6.684 1 92.38 69 SER B N 1
ATOM 4669 C CA . SER B 1 69 ? -12.383 -19.844 -7.418 1 92.38 69 SER B CA 1
ATOM 4670 C C . SER B 1 69 ? -12.016 -20.172 -8.859 1 92.38 69 SER B C 1
ATOM 4672 O O . SER B 1 69 ? -12.844 -20.656 -9.633 1 92.38 69 SER B O 1
ATOM 4674 N N . ASN B 1 70 ? -10.781 -19.844 -9.203 1 88.75 70 ASN B N 1
ATOM 4675 C CA . ASN B 1 70 ? -10.32 -19.969 -10.578 1 88.75 70 ASN B CA 1
ATOM 4676 C C . ASN B 1 70 ? -11.188 -19.172 -11.539 1 88.75 70 ASN B C 1
ATOM 4678 O O . ASN B 1 70 ? -11.531 -19.641 -12.625 1 88.75 70 ASN B O 1
ATOM 4682 N N . GLY B 1 71 ? -11.672 -18.031 -11.047 1 88.81 71 GLY B N 1
ATOM 4683 C CA . GLY B 1 71 ? -12.406 -17.094 -11.875 1 88.81 71 GLY B CA 1
ATOM 4684 C C . GLY B 1 71 ? -13.898 -17.406 -11.945 1 88.81 71 GLY B C 1
ATOM 4685 O O . GLY B 1 71 ? -14.641 -16.734 -12.672 1 88.81 71 GLY B O 1
ATOM 4686 N N . LYS B 1 72 ? -14.406 -18.312 -11.203 1 89.62 72 LYS B N 1
ATOM 4687 C CA . LYS B 1 72 ? -15.82 -18.688 -11.242 1 89.62 72 LYS B CA 1
ATOM 4688 C C . LYS B 1 72 ? -16.656 -17.75 -10.359 1 89.62 72 LYS B C 1
ATOM 4690 O O . LYS B 1 72 ? -17.875 -17.672 -10.508 1 89.62 72 LYS B O 1
ATOM 4695 N N . ALA B 1 73 ? -15.984 -17.156 -9.438 1 94.31 73 ALA B N 1
ATOM 4696 C CA . ALA B 1 73 ? -16.609 -16.172 -8.57 1 94.31 73 ALA B CA 1
ATOM 4697 C C . ALA B 1 73 ? -15.852 -14.852 -8.594 1 94.31 73 ALA B C 1
ATOM 4699 O O . ALA B 1 73 ? -14.648 -14.828 -8.883 1 94.31 73 ALA B O 1
ATOM 4700 N N . LEU B 1 74 ? -16.578 -13.82 -8.281 1 97.5 74 LEU B N 1
ATOM 4701 C CA . LEU B 1 74 ? -16.016 -12.477 -8.305 1 97.5 74 LEU B CA 1
ATOM 4702 C C . LEU B 1 74 ? -15.352 -12.141 -6.973 1 97.5 74 LEU B C 1
ATOM 4704 O O . LEU B 1 74 ? -15.945 -12.344 -5.91 1 97.5 74 LEU B O 1
ATOM 4708 N N . GLY B 1 75 ? -14 -11.758 -7.016 1 98.62 75 GLY B N 1
ATOM 4709 C CA . GLY B 1 75 ? -13.422 -11.125 -5.84 1 98.62 75 GLY B CA 1
ATOM 4710 C C . GLY B 1 75 ? -13.883 -9.695 -5.652 1 98.62 75 GLY B C 1
ATOM 4711 O O . GLY B 1 75 ? -14.18 -9 -6.629 1 98.62 75 GLY B O 1
ATOM 4712 N N . CYS B 1 76 ? -13.922 -9.188 -4.367 1 98.88 76 CYS B N 1
ATOM 4713 C CA . CYS B 1 76 ? -14.422 -7.832 -4.156 1 98.88 76 CYS B CA 1
ATOM 4714 C C . CYS B 1 76 ? -13.648 -7.133 -3.043 1 98.88 76 CYS B C 1
ATOM 4716 O O . CYS B 1 76 ? -13.453 -7.703 -1.969 1 98.88 76 CYS B O 1
ATOM 4718 N N . CYS B 1 77 ? -13.164 -5.969 -3.34 1 98.81 77 CYS B N 1
ATOM 4719 C CA . CYS B 1 77 ? -12.672 -5.059 -2.311 1 98.81 77 CYS B CA 1
ATOM 4720 C C . CYS B 1 77 ? -13.422 -3.73 -2.357 1 98.81 77 CYS B C 1
ATOM 4722 O O . CYS B 1 77 ? -13.961 -3.354 -3.398 1 98.81 77 CYS B O 1
ATOM 4724 N N . LEU B 1 78 ? -13.523 -3.129 -1.175 1 98.69 78 LEU B N 1
ATOM 4725 C CA . LEU B 1 78 ? -14.289 -1.904 -0.969 1 98.69 78 LEU B CA 1
ATOM 4726 C C . LEU B 1 78 ? -13.516 -0.926 -0.087 1 98.69 78 LEU B C 1
ATOM 4728 O O . LEU B 1 78 ? -13.023 -1.301 0.978 1 98.69 78 LEU B O 1
ATOM 4732 N N . SER B 1 79 ? -13.352 0.32 -0.575 1 98.06 79 SER B N 1
ATOM 4733 C CA . SER B 1 79 ? -12.617 1.268 0.264 1 98.06 79 SER B CA 1
ATOM 4734 C C . SER B 1 79 ? -13.227 2.664 0.171 1 98.06 79 SER B C 1
ATOM 4736 O O . SER B 1 79 ? -13.93 2.979 -0.789 1 98.06 79 SER B O 1
ATOM 4738 N N . THR B 1 80 ? -12.969 3.432 1.204 1 97.06 80 THR B N 1
ATOM 4739 C CA . THR B 1 80 ? -13.289 4.855 1.169 1 97.06 80 THR B CA 1
ATOM 4740 C C . THR B 1 80 ? -12.398 5.582 0.166 1 97.06 80 THR B C 1
ATOM 4742 O O . THR B 1 80 ? -11.719 4.949 -0.642 1 97.06 80 THR B O 1
ATOM 4745 N N . SER B 1 81 ? -12.406 6.895 0.123 1 95 81 SER B N 1
ATOM 4746 C CA . SER B 1 81 ? -11.812 7.699 -0.94 1 95 81 SER B CA 1
ATOM 4747 C C . SER B 1 81 ? -10.344 7.996 -0.655 1 95 81 SER B C 1
ATOM 4749 O O . SER B 1 81 ? -9.852 7.719 0.441 1 95 81 SER B O 1
ATOM 4751 N N . GLY B 1 82 ? -9.664 8.539 -1.651 1 95.19 82 GLY B N 1
ATOM 4752 C CA . GLY B 1 82 ? -8.352 9.125 -1.482 1 95.19 82 GLY B CA 1
ATOM 4753 C C . GLY B 1 82 ? -7.258 8.094 -1.272 1 95.19 82 GLY B C 1
ATOM 4754 O O . GLY B 1 82 ? -7.02 7.25 -2.139 1 95.19 82 GLY B O 1
ATOM 4755 N N . PRO B 1 83 ? -6.648 8.156 -0.069 1 96.81 83 PRO B N 1
ATOM 4756 C CA . PRO B 1 83 ? -5.527 7.25 0.182 1 96.81 83 PRO B CA 1
ATOM 4757 C C . PRO B 1 83 ? -5.949 5.781 0.219 1 96.81 83 PRO B C 1
ATOM 4759 O O . PRO B 1 83 ? -5.172 4.902 -0.151 1 96.81 83 PRO B O 1
ATOM 4762 N N . ALA B 1 84 ? -7.156 5.559 0.608 1 97.81 84 ALA B N 1
ATOM 4763 C CA . ALA B 1 84 ? -7.641 4.18 0.631 1 97.81 84 ALA B CA 1
ATOM 4764 C C . ALA B 1 84 ? -7.648 3.58 -0.771 1 97.81 84 ALA B C 1
ATOM 4766 O O . ALA B 1 84 ? -7.324 2.402 -0.951 1 97.81 84 ALA B O 1
ATOM 4767 N N . VAL B 1 85 ? -8.016 4.379 -1.763 1 97.94 85 VAL B N 1
ATOM 4768 C CA . VAL B 1 85 ? -8.07 3.895 -3.139 1 97.94 85 VAL B CA 1
ATOM 4769 C C . VAL B 1 85 ? -6.656 3.709 -3.68 1 97.94 85 VAL B C 1
ATOM 4771 O O . VAL B 1 85 ? -6.363 2.707 -4.336 1 97.94 85 VAL B O 1
ATOM 4774 N N . SER B 1 86 ? -5.793 4.684 -3.428 1 97.88 86 SER B N 1
ATOM 4775 C CA . SER B 1 86 ? -4.418 4.559 -3.898 1 97.88 86 SER B CA 1
ATOM 4776 C C . SER B 1 86 ? -3.732 3.344 -3.281 1 97.88 86 SER B C 1
ATOM 4778 O O . SER B 1 86 ? -2.84 2.752 -3.893 1 97.88 86 SER B O 1
ATOM 4780 N N . ASN B 1 87 ? -4.176 2.891 -2.127 1 98.31 87 ASN B N 1
ATOM 4781 C CA . ASN B 1 87 ? -3.645 1.696 -1.481 1 98.31 87 ASN B CA 1
ATOM 4782 C C . ASN B 1 87 ? -4.105 0.424 -2.186 1 98.31 87 ASN B C 1
ATOM 4784 O O . ASN B 1 87 ? -3.5 -0.637 -2.021 1 98.31 87 ASN B O 1
ATOM 4788 N N . LEU B 1 88 ? -5.164 0.484 -2.984 1 98.62 88 LEU B N 1
ATOM 4789 C CA . LEU B 1 88 ? -5.73 -0.709 -3.602 1 98.62 88 LEU B CA 1
ATOM 4790 C C . LEU B 1 88 ? -4.941 -1.106 -4.844 1 98.62 88 LEU B C 1
ATOM 4792 O O . LEU B 1 88 ? -5.117 -2.207 -5.371 1 98.62 88 LEU B O 1
ATOM 4796 N N . VAL B 1 89 ? -4.051 -0.316 -5.324 1 98.5 89 VAL B N 1
ATOM 4797 C CA . VAL B 1 89 ? -3.5 -0.387 -6.676 1 98.5 89 VAL B CA 1
ATOM 4798 C C . VAL B 1 89 ? -2.789 -1.724 -6.871 1 98.5 89 VAL B C 1
ATOM 4800 O O . VAL B 1 89 ? -3.035 -2.424 -7.855 1 98.5 89 VAL B O 1
ATOM 4803 N N . THR B 1 90 ? -1.972 -2.158 -5.941 1 98.5 90 THR B N 1
ATOM 4804 C CA . THR B 1 90 ? -1.119 -3.328 -6.125 1 98.5 90 THR B CA 1
ATOM 4805 C C . THR B 1 90 ? -1.959 -4.598 -6.238 1 98.5 90 THR B C 1
ATOM 4807 O O . THR B 1 90 ? -1.755 -5.402 -7.145 1 98.5 90 THR B O 1
ATOM 4810 N N . GLY B 1 91 ? -2.922 -4.77 -5.32 1 98.56 91 GLY B N 1
ATOM 4811 C CA . GLY B 1 91 ? -3.76 -5.957 -5.379 1 98.56 91 GLY B CA 1
ATOM 4812 C C . GLY B 1 91 ? -4.613 -6.02 -6.633 1 98.56 91 GLY B C 1
ATOM 4813 O O . GLY B 1 91 ? -4.84 -7.102 -7.184 1 98.56 91 GLY B O 1
ATOM 4814 N N . LEU B 1 92 ? -5.066 -4.855 -7.109 1 98.69 92 LEU B N 1
ATOM 4815 C CA . LEU B 1 92 ? -5.879 -4.812 -8.32 1 98.69 92 LEU B CA 1
ATOM 4816 C C . LEU B 1 92 ? -5.039 -5.156 -9.547 1 98.69 92 LEU B C 1
ATOM 4818 O O . LEU B 1 92 ? -5.504 -5.859 -10.445 1 98.69 92 LEU B O 1
ATOM 4822 N N . LEU B 1 93 ? -3.814 -4.699 -9.562 1 97.75 93 LEU B N 1
ATOM 4823 C CA . LEU B 1 93 ? -2.92 -5.043 -10.664 1 97.75 93 LEU B CA 1
ATOM 4824 C C . LEU B 1 93 ? -2.553 -6.523 -10.617 1 97.75 93 LEU B C 1
ATOM 4826 O O . LEU B 1 93 ? -2.375 -7.152 -11.664 1 97.75 93 LEU B O 1
ATOM 4830 N N . ASP B 1 94 ? -2.4 -7.047 -9.414 1 97.19 94 ASP B N 1
ATOM 4831 C CA . ASP B 1 94 ? -2.146 -8.477 -9.266 1 97.19 94 ASP B CA 1
ATOM 4832 C C . ASP B 1 94 ? -3.27 -9.305 -9.883 1 97.19 94 ASP B C 1
ATOM 4834 O O . ASP B 1 94 ? -3.012 -10.25 -10.625 1 97.19 94 ASP B O 1
ATOM 4838 N N . ALA B 1 95 ? -4.484 -8.914 -9.602 1 97.44 95 ALA B N 1
ATOM 4839 C CA . ALA B 1 95 ? -5.648 -9.594 -10.164 1 97.44 95 ALA B CA 1
ATOM 4840 C C . ALA B 1 95 ? -5.688 -9.445 -11.688 1 97.44 95 ALA B C 1
ATOM 4842 O O . ALA B 1 95 ? -5.965 -10.406 -12.398 1 97.44 95 ALA B O 1
ATOM 4843 N N . GLN B 1 96 ? -5.414 -8.242 -12.148 1 95.56 96 GLN B N 1
ATOM 4844 C CA . GLN B 1 96 ? -5.461 -7.941 -13.578 1 95.56 96 GLN B CA 1
ATOM 4845 C C . GLN B 1 96 ? -4.441 -8.773 -14.352 1 95.56 96 GLN B C 1
ATOM 4847 O O . GLN B 1 96 ? -4.77 -9.375 -15.375 1 95.56 96 GLN B O 1
ATOM 4852 N N . LEU B 1 97 ? -3.264 -8.867 -13.836 1 91.31 97 LEU B N 1
ATOM 4853 C CA . LEU B 1 97 ? -2.18 -9.531 -14.555 1 91.31 97 LEU B CA 1
ATOM 4854 C C . LEU B 1 97 ? -2.318 -11.047 -14.461 1 91.31 97 LEU B C 1
ATOM 4856 O O . LEU B 1 97 ? -1.929 -11.766 -15.383 1 91.31 97 LEU B O 1
ATOM 4860 N N . ASP B 1 98 ? -2.887 -11.539 -13.375 1 90.31 98 ASP B N 1
ATOM 4861 C CA . ASP B 1 98 ? -3.131 -12.977 -13.25 1 90.31 98 ASP B CA 1
ATOM 4862 C C . ASP B 1 98 ? -4.473 -13.359 -13.867 1 90.31 98 ASP B C 1
ATOM 4864 O O . ASP B 1 98 ? -4.887 -14.523 -13.789 1 90.31 98 ASP B O 1
ATOM 4868 N N . ARG B 1 99 ? -5.215 -12.422 -14.367 1 89.06 99 ARG B N 1
ATOM 4869 C CA . ARG B 1 99 ? -6.438 -12.609 -15.141 1 89.06 99 ARG B CA 1
ATOM 4870 C C . ARG B 1 99 ? -7.516 -13.281 -14.297 1 89.06 99 ARG B C 1
ATOM 4872 O O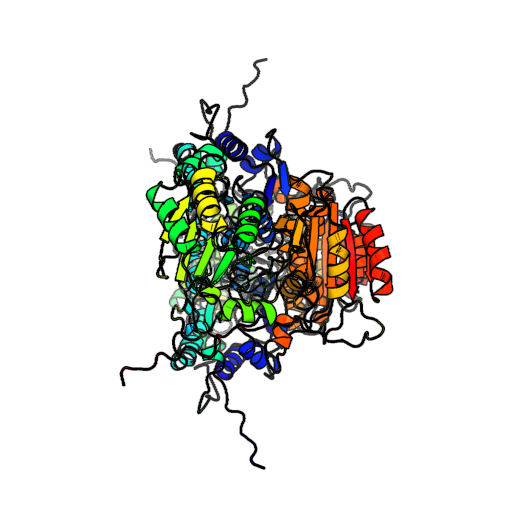 . ARG B 1 99 ? -8.07 -14.312 -14.695 1 89.06 99 ARG B O 1
ATOM 4879 N N . VAL B 1 100 ? -7.84 -12.695 -13.242 1 93.44 100 VAL B N 1
ATOM 4880 C CA . VAL B 1 100 ? -8.945 -13.18 -12.43 1 93.44 100 VAL B CA 1
ATOM 4881 C C . VAL B 1 100 ? -9.961 -12.055 -12.219 1 93.44 100 VAL B C 1
ATOM 4883 O O . VAL B 1 100 ? -9.586 -10.883 -12.125 1 93.44 100 VAL B O 1
ATOM 4886 N N . PRO B 1 101 ? -11.25 -12.367 -12.172 1 95.88 101 PRO B N 1
ATOM 4887 C CA . PRO B 1 101 ? -12.281 -11.336 -12.023 1 95.88 101 PRO B CA 1
ATOM 4888 C C . PRO B 1 101 ? -12.32 -10.734 -10.625 1 95.88 101 PRO B C 1
ATOM 4890 O O . PRO B 1 101 ? -12.492 -11.453 -9.641 1 95.88 101 PRO B O 1
ATOM 4893 N N . VAL B 1 102 ? -12.156 -9.453 -10.531 1 98.69 102 VAL B N 1
ATOM 4894 C CA . VAL B 1 102 ? -12.203 -8.695 -9.281 1 98.69 102 VAL B CA 1
ATOM 4895 C C . VAL B 1 102 ? -12.898 -7.355 -9.516 1 98.69 102 VAL B C 1
ATOM 4897 O O . VAL B 1 102 ? -12.742 -6.742 -10.578 1 98.69 102 VAL B O 1
ATOM 4900 N N . ILE B 1 103 ? -13.727 -6.953 -8.57 1 98.81 103 ILE B N 1
ATOM 4901 C CA . ILE B 1 103 ? -14.336 -5.629 -8.633 1 98.81 103 ILE B CA 1
ATOM 4902 C C . ILE B 1 103 ? -13.922 -4.812 -7.41 1 98.81 103 ILE B C 1
ATOM 4904 O O . ILE B 1 103 ? -13.945 -5.316 -6.285 1 98.81 103 ILE B O 1
ATOM 4908 N N . ALA B 1 104 ? -13.438 -3.654 -7.66 1 98.88 104 ALA B N 1
ATOM 4909 C CA . ALA B 1 104 ? -13.203 -2.67 -6.609 1 98.88 104 ALA B CA 1
ATOM 4910 C C . ALA B 1 104 ? -14.305 -1.617 -6.582 1 98.88 104 ALA B C 1
ATOM 4912 O O . ALA B 1 104 ? -14.586 -0.971 -7.594 1 98.88 104 ALA B O 1
ATOM 4913 N N . LEU B 1 105 ? -14.938 -1.502 -5.414 1 98.75 105 LEU B N 1
ATOM 4914 C CA . LEU B 1 105 ? -15.914 -0.444 -5.168 1 98.75 105 LEU B CA 1
ATOM 4915 C C . LEU B 1 105 ? -15.336 0.614 -4.23 1 98.75 105 LEU B C 1
ATOM 4917 O O . LEU B 1 105 ? -14.875 0.294 -3.133 1 98.75 105 LEU B O 1
ATOM 4921 N N . THR B 1 106 ? -15.344 1.865 -4.707 1 98.38 106 THR B N 1
ATOM 4922 C CA . THR B 1 106 ? -14.758 2.916 -3.883 1 98.38 106 THR B CA 1
ATOM 4923 C C . THR B 1 106 ? -15.742 4.07 -3.701 1 98.38 106 THR B C 1
ATOM 4925 O O . THR B 1 106 ? -16.641 4.258 -4.516 1 98.38 106 THR B O 1
ATOM 4928 N N . GLY B 1 107 ? -15.625 4.727 -2.561 1 96.62 107 GLY B N 1
ATOM 4929 C CA . GLY B 1 107 ? -16.422 5.922 -2.312 1 96.62 107 GLY B CA 1
ATOM 4930 C C . GLY B 1 107 ? -15.75 7.191 -2.795 1 96.62 107 GLY B C 1
ATOM 4931 O O . GLY B 1 107 ? -14.547 7.199 -3.08 1 96.62 107 GLY B O 1
ATOM 4932 N N . CYS B 1 108 ? -16.609 8.203 -2.953 1 92.06 108 CYS B N 1
ATOM 4933 C CA . CYS B 1 108 ? -16.203 9.578 -3.236 1 92.06 108 CYS B CA 1
ATOM 4934 C C . CYS B 1 108 ? -17 10.57 -2.396 1 92.06 108 CYS B C 1
ATOM 4936 O O . CYS B 1 108 ? -18.094 10.242 -1.913 1 92.06 108 CYS B O 1
ATOM 4938 N N . LYS B 1 109 ? -16.359 11.695 -2.25 1 88.75 109 LYS B N 1
ATOM 4939 C CA . LYS B 1 109 ? -17.125 12.797 -1.681 1 88.75 109 LYS B CA 1
ATOM 4940 C C . LYS B 1 109 ? -18.391 13.078 -2.502 1 88.75 109 LYS B C 1
ATOM 4942 O O . LYS B 1 109 ? -18.484 12.656 -3.656 1 88.75 109 LYS B O 1
ATOM 4947 N N . PRO B 1 110 ? -19.312 13.75 -1.808 1 89.19 110 PRO B N 1
ATOM 4948 C CA . PRO B 1 110 ? -20.453 14.148 -2.637 1 89.19 110 PRO B CA 1
ATOM 4949 C C . PRO B 1 110 ? -20.031 14.922 -3.887 1 89.19 110 PRO B C 1
ATOM 4951 O O . PRO B 1 110 ? -19.078 15.688 -3.848 1 89.19 110 PRO B O 1
ATOM 4954 N N . ARG B 1 111 ? -20.797 14.758 -4.965 1 88.31 111 ARG B N 1
ATOM 4955 C CA . ARG B 1 111 ? -20.469 15.352 -6.25 1 88.31 111 ARG B CA 1
ATOM 4956 C C . ARG B 1 111 ? -20.297 16.859 -6.129 1 88.31 111 ARG B C 1
ATOM 4958 O O . ARG B 1 111 ? -19.469 17.453 -6.809 1 88.31 111 ARG B O 1
ATOM 4965 N N . SER B 1 112 ? -20.938 17.469 -5.191 1 80.5 112 SER B N 1
ATOM 4966 C CA . SER B 1 112 ? -20.875 18.922 -4.996 1 80.5 112 SER B CA 1
ATOM 4967 C C . SER B 1 112 ? -19.531 19.344 -4.414 1 80.5 112 SER B C 1
ATOM 4969 O O . SER B 1 112 ? -19.141 20.5 -4.531 1 80.5 112 SER B O 1
ATOM 4971 N N . ASP B 1 113 ? -18.797 18.375 -3.824 1 78.5 113 ASP B N 1
ATOM 4972 C CA . ASP B 1 113 ? -17.562 18.703 -3.109 1 78.5 113 ASP B CA 1
ATOM 4973 C C . ASP B 1 113 ? -16.344 18.203 -3.863 1 78.5 113 ASP B C 1
ATOM 4975 O O . ASP B 1 113 ? -15.211 18.312 -3.365 1 78.5 113 ASP B O 1
ATOM 4979 N N . GLN B 1 114 ? -16.547 17.688 -5.02 1 79.38 114 GLN B N 1
ATOM 4980 C CA . GLN B 1 114 ? -15.422 17.125 -5.758 1 79.38 114 GLN B CA 1
ATOM 4981 C C . GLN B 1 114 ? -14.719 18.188 -6.59 1 79.38 114 GLN B C 1
ATOM 4983 O O . GLN B 1 114 ? -15.344 19.141 -7.051 1 79.38 114 GLN B O 1
ATOM 4988 N N . GLY B 1 115 ? -13.406 17.984 -6.785 1 68 115 GLY B N 1
ATOM 4989 C CA . GLY B 1 115 ? -12.633 18.797 -7.719 1 68 115 GLY B CA 1
ATOM 4990 C C . GLY B 1 115 ? -12.141 20.094 -7.117 1 68 115 GLY B C 1
ATOM 4991 O O . GLY B 1 115 ? -11.469 20.875 -7.793 1 68 115 GLY B O 1
ATOM 4992 N N . HIS B 1 116 ? -12.539 20.484 -5.98 1 61.5 116 HIS B N 1
ATOM 4993 C CA . HIS B 1 116 ? -12.094 21.75 -5.395 1 61.5 116 HIS B CA 1
ATOM 4994 C C . HIS B 1 116 ? -11.281 21.516 -4.129 1 61.5 116 HIS B C 1
ATOM 4996 O O . HIS B 1 116 ? -11.781 21.703 -3.018 1 61.5 116 HIS B O 1
ATOM 5002 N N . SER B 1 117 ? -9.906 21.188 -4.199 1 58.84 117 SER B N 1
ATOM 5003 C CA . SER B 1 117 ? -8.867 21.109 -3.17 1 58.84 117 SER B CA 1
ATOM 5004 C C . SER B 1 117 ? -9.414 20.484 -1.888 1 58.84 117 SER B C 1
ATOM 5006 O O . SER B 1 117 ? -9.203 21.016 -0.796 1 58.84 117 SER B O 1
ATOM 5008 N N . GLU B 1 118 ? -10.016 19.375 -2.055 1 65.5 118 GLU B N 1
ATOM 5009 C CA . GLU B 1 118 ? -10.703 18.797 -0.904 1 65.5 118 GLU B CA 1
ATOM 5010 C C . GLU B 1 118 ? -9.898 17.641 -0.304 1 65.5 118 GLU B C 1
ATOM 5012 O O . GLU B 1 118 ? -9.039 17.062 -0.973 1 65.5 118 GLU B O 1
ATOM 5017 N N . PHE B 1 119 ? -10.148 17.516 0.917 1 79 119 PHE B N 1
ATOM 5018 C CA . PHE B 1 119 ? -9.609 16.438 1.73 1 79 119 PHE B CA 1
ATOM 5019 C C . PHE B 1 119 ? -9.898 15.078 1.094 1 79 119 PHE B C 1
ATOM 5021 O O . PHE B 1 119 ? -11.031 14.82 0.667 1 79 119 PHE B O 1
ATOM 5028 N N . GLN B 1 120 ? -8.867 14.266 0.779 1 87.31 120 GLN B N 1
ATOM 5029 C CA . GLN B 1 120 ? -8.938 12.906 0.265 1 87.31 120 GLN B CA 1
ATOM 5030 C C . GLN B 1 120 ? -9.57 12.875 -1.124 1 87.31 120 GLN B C 1
ATOM 5032 O O . GLN B 1 120 ? -10.352 11.977 -1.437 1 87.31 120 GLN B O 1
ATOM 5037 N N . ASP B 1 121 ? -9.305 13.906 -1.877 1 86.5 121 ASP B N 1
ATOM 5038 C CA . ASP B 1 121 ? -9.875 14 -3.217 1 86.5 121 ASP B CA 1
ATOM 5039 C C . ASP B 1 121 ? -8.805 13.789 -4.285 1 86.5 121 ASP B C 1
ATOM 5041 O O . ASP B 1 121 ? -7.949 14.648 -4.496 1 86.5 121 ASP B O 1
ATOM 5045 N N . ILE B 1 122 ? -8.883 12.672 -4.91 1 90.94 122 ILE B N 1
ATOM 5046 C CA . ILE B 1 122 ? -8.039 12.375 -6.059 1 90.94 122 ILE B CA 1
ATOM 5047 C C . ILE B 1 122 ? -8.891 11.812 -7.195 1 90.94 122 ILE B C 1
ATOM 5049 O O . ILE B 1 122 ? -10.047 11.445 -6.988 1 90.94 122 ILE B O 1
ATOM 5053 N N . ASP B 1 123 ? -8.344 11.867 -8.406 1 93.06 123 ASP B N 1
ATOM 5054 C CA . ASP B 1 123 ? -9.023 11.219 -9.523 1 93.06 123 ASP B CA 1
ATOM 5055 C C . ASP B 1 123 ? -8.773 9.711 -9.508 1 93.06 123 ASP B C 1
ATOM 5057 O O . ASP B 1 123 ? -7.875 9.219 -10.195 1 93.06 123 ASP B O 1
ATOM 5061 N N . GLN B 1 124 ? -9.664 9.078 -8.828 1 96 124 GLN B N 1
ATOM 5062 C CA . GLN B 1 124 ? -9.492 7.66 -8.539 1 96 124 GLN B CA 1
ATOM 5063 C C . GLN B 1 124 ? -9.617 6.82 -9.805 1 96 124 GLN B C 1
ATOM 5065 O O . GLN B 1 124 ? -8.828 5.898 -10.023 1 96 124 GLN B O 1
ATOM 5070 N N . ALA B 1 125 ? -10.578 7.141 -10.633 1 95.88 125 ALA B N 1
ATOM 5071 C CA . ALA B 1 125 ? -10.812 6.379 -11.859 1 95.88 125 ALA B CA 1
ATOM 5072 C C . ALA B 1 125 ? -9.641 6.512 -12.828 1 95.88 125 ALA B C 1
ATOM 5074 O O . ALA B 1 125 ? -9.242 5.535 -13.461 1 95.88 125 ALA B O 1
ATOM 5075 N N . ARG B 1 126 ? -9.094 7.652 -12.93 1 95.19 126 ARG B N 1
ATOM 5076 C CA . ARG B 1 126 ? -7.949 7.887 -13.805 1 95.19 126 ARG B CA 1
ATOM 5077 C C . ARG B 1 126 ? -6.73 7.102 -13.336 1 95.19 126 ARG B C 1
ATOM 5079 O O . ARG B 1 126 ? -6.02 6.5 -14.148 1 95.19 126 ARG B O 1
ATOM 5086 N N . LEU B 1 127 ? -6.496 7.164 -12.055 1 96.69 127 LEU B N 1
ATOM 5087 C CA . LEU B 1 127 ? -5.371 6.453 -11.461 1 96.69 127 LEU B CA 1
ATOM 5088 C C . LEU B 1 127 ? -5.434 4.965 -11.789 1 96.69 127 LEU B C 1
ATOM 5090 O O . LEU B 1 127 ? -4.461 4.395 -12.289 1 96.69 127 LEU B O 1
ATOM 5094 N N . LEU B 1 128 ? -6.594 4.391 -11.57 1 97.88 128 LEU B N 1
ATOM 5095 C CA . LEU B 1 128 ? -6.727 2.947 -11.719 1 97.88 128 LEU B CA 1
ATOM 5096 C C . LEU B 1 128 ? -6.793 2.557 -13.188 1 97.88 128 LEU B C 1
ATOM 5098 O O . LEU B 1 128 ? -6.258 1.519 -13.586 1 97.88 128 LEU B O 1
ATOM 5102 N N . ALA B 1 129 ? -7.391 3.385 -14.023 1 95.56 129 ALA B N 1
ATOM 5103 C CA . ALA B 1 129 ? -7.402 3.137 -15.461 1 95.56 129 ALA B CA 1
ATOM 5104 C C . ALA B 1 129 ? -5.988 3.156 -16.031 1 95.56 129 ALA B C 1
ATOM 5106 O O . ALA B 1 129 ? -5.602 2.26 -16.781 1 95.56 129 ALA B O 1
ATOM 5107 N N . ALA B 1 130 ? -5.254 4.066 -15.641 1 95.19 130 ALA B N 1
ATOM 5108 C CA . ALA B 1 130 ? -3.895 4.211 -16.156 1 95.19 130 ALA B CA 1
ATOM 5109 C C . ALA B 1 130 ? -2.971 3.143 -15.586 1 95.19 130 ALA B C 1
ATOM 5111 O O . ALA B 1 130 ? -1.928 2.836 -16.172 1 95.19 130 ALA B O 1
ATOM 5112 N N . GLY B 1 131 ? -3.355 2.648 -14.492 1 93.81 131 GLY B N 1
ATOM 5113 C CA . GLY B 1 131 ? -2.611 1.535 -13.922 1 93.81 131 GLY B CA 1
ATOM 5114 C C . GLY B 1 131 ? -2.764 0.251 -14.711 1 93.81 131 GLY B C 1
ATOM 5115 O O . GLY B 1 131 ? -1.967 -0.678 -14.555 1 93.81 131 GLY B O 1
ATOM 5116 N N . GLY B 1 132 ? -3.844 0.17 -15.461 1 93.12 132 GLY B N 1
ATOM 5117 C CA . GLY B 1 132 ? -3.965 -0.987 -16.328 1 93.12 132 GLY B CA 1
ATOM 5118 C C . GLY B 1 132 ? -5.242 -1.775 -16.109 1 93.12 132 GLY B C 1
ATOM 5119 O O . GLY B 1 132 ? -5.418 -2.855 -16.672 1 93.12 132 GLY B O 1
ATOM 5120 N N . LEU B 1 133 ? -6.129 -1.237 -15.25 1 96.06 133 LEU B N 1
ATOM 5121 C CA . LEU B 1 133 ? -7.391 -1.95 -15.086 1 96.06 133 LEU B CA 1
ATOM 5122 C C . LEU B 1 133 ? -8.195 -1.931 -16.375 1 96.06 133 LEU B C 1
ATOM 5124 O O . LEU B 1 133 ? -8.133 -0.962 -17.141 1 96.06 133 LEU B O 1
ATOM 5128 N N . ALA B 1 134 ? -9.008 -2.973 -16.562 1 92.69 134 ALA B N 1
ATOM 5129 C CA . ALA B 1 134 ? -9.773 -3.133 -17.797 1 92.69 134 ALA B CA 1
ATOM 5130 C C . ALA B 1 134 ? -10.93 -2.145 -17.859 1 92.69 134 ALA B C 1
ATOM 5132 O O . ALA B 1 134 ? -11.391 -1.778 -18.953 1 92.69 134 ALA B O 1
ATOM 5133 N N . TYR B 1 135 ? -11.422 -1.783 -16.766 1 95.12 135 TYR B N 1
ATOM 5134 C CA . TYR B 1 135 ? -12.57 -0.887 -16.656 1 95.12 135 TYR B CA 1
ATOM 5135 C C . TYR B 1 135 ? -12.516 -0.096 -15.344 1 95.12 135 TYR B C 1
ATOM 5137 O O . TYR B 1 135 ? -12.328 -0.669 -14.273 1 95.12 135 TYR B O 1
ATOM 5145 N N . SER B 1 136 ? -12.578 1.222 -15.391 1 98.06 136 SER B N 1
ATOM 5146 C CA . SER B 1 136 ? -12.578 2.098 -14.227 1 98.06 136 SER B CA 1
ATOM 5147 C C . SER B 1 136 ? -13.359 3.377 -14.492 1 98.06 136 SER B C 1
ATOM 5149 O O . SER B 1 136 ? -13.023 4.148 -15.391 1 98.06 136 SER B O 1
ATOM 5151 N N . ILE B 1 137 ? -14.406 3.615 -13.625 1 96.31 137 ILE B N 1
ATOM 5152 C CA . ILE B 1 137 ? -15.242 4.777 -13.898 1 96.31 137 ILE B CA 1
ATOM 5153 C C . ILE B 1 137 ? -15.773 5.352 -12.586 1 96.31 137 ILE B C 1
ATOM 5155 O O . ILE B 1 137 ? -15.773 4.668 -11.562 1 96.31 137 ILE B O 1
ATOM 5159 N N . THR B 1 138 ? -16.109 6.582 -12.578 1 96.31 138 THR B N 1
ATOM 5160 C CA . THR B 1 138 ? -16.875 7.238 -11.516 1 96.31 138 THR B CA 1
ATOM 5161 C C . THR B 1 138 ? -18.328 7.457 -11.953 1 96.31 138 THR B C 1
ATOM 5163 O O . THR B 1 138 ? -18.578 8.07 -12.984 1 96.31 138 THR B O 1
ATOM 5166 N N . ILE B 1 139 ? -19.281 6.973 -11.102 1 95.44 139 ILE B N 1
ATOM 5167 C CA . ILE B 1 139 ? -20.688 7.137 -11.414 1 95.44 139 ILE B CA 1
ATOM 5168 C C . ILE B 1 139 ? -21.062 8.617 -11.344 1 95.44 139 ILE B C 1
ATOM 5170 O O . ILE B 1 139 ? -20.781 9.289 -10.352 1 95.44 139 ILE B O 1
ATOM 5174 N N . ALA B 1 140 ? -21.781 9.062 -12.367 1 92.69 140 ALA B N 1
ATOM 5175 C CA . ALA B 1 140 ? -22.125 10.484 -12.43 1 92.69 140 ALA B CA 1
ATOM 5176 C C . ALA B 1 140 ? -23.578 10.719 -12.008 1 92.69 140 ALA B C 1
ATOM 5178 O O . ALA B 1 140 ? -23.922 11.805 -11.547 1 92.69 140 ALA B O 1
ATOM 5179 N N . ASP B 1 141 ? -24.422 9.672 -12.203 1 92.38 141 ASP B N 1
ATOM 5180 C CA . ASP B 1 141 ? -25.859 9.766 -11.953 1 92.38 141 ASP B CA 1
ATOM 5181 C C . ASP B 1 141 ? -26.391 8.461 -11.375 1 92.38 141 ASP B C 1
ATOM 5183 O O . ASP B 1 141 ? -26.016 7.379 -11.812 1 92.38 141 ASP B O 1
ATOM 5187 N N . PRO B 1 142 ? -27.234 8.633 -10.391 1 91.31 142 PRO B N 1
ATOM 5188 C CA . PRO B 1 142 ? -27.766 7.418 -9.766 1 91.31 142 PRO B CA 1
ATOM 5189 C C . PRO B 1 142 ? -28.438 6.484 -10.773 1 91.31 142 PRO B C 1
ATOM 5191 O O . PRO B 1 142 ? -28.438 5.266 -10.586 1 91.31 142 PRO B O 1
ATOM 5194 N N . THR B 1 143 ? -28.984 6.938 -11.852 1 87.19 143 THR B N 1
ATOM 5195 C CA . THR B 1 143 ? -29.719 6.125 -12.812 1 87.19 143 THR B CA 1
ATOM 5196 C C . THR B 1 143 ? -28.75 5.262 -13.633 1 87.19 143 THR B C 1
ATOM 5198 O O . THR B 1 143 ? -29.172 4.305 -14.281 1 87.19 143 THR B O 1
ATOM 5201 N N . GLN B 1 144 ? -27.484 5.504 -13.531 1 89 144 GLN B N 1
ATOM 5202 C CA . GLN B 1 144 ? -26.469 4.762 -14.273 1 89 144 GLN B CA 1
ATOM 5203 C C . GLN B 1 144 ? -26.031 3.51 -13.508 1 89 144 GLN B C 1
ATOM 5205 O O . GLN B 1 144 ? -25.469 2.582 -14.094 1 89 144 GLN B O 1
ATOM 5210 N N . LEU B 1 145 ? -26.266 3.498 -12.289 1 90.75 145 LEU B N 1
ATOM 5211 C CA . LEU B 1 145 ? -25.625 2.529 -11.406 1 90.75 145 LEU B CA 1
ATOM 5212 C C . LEU B 1 145 ? -25.953 1.104 -11.828 1 90.75 145 LEU B C 1
ATOM 5214 O O . LEU B 1 145 ? -25.062 0.249 -11.898 1 90.75 145 LEU B O 1
ATOM 5218 N N . LEU B 1 146 ? -27.234 0.844 -12.156 1 86.12 146 LEU B N 1
ATOM 5219 C CA . LEU B 1 146 ? -27.656 -0.499 -12.539 1 86.12 146 LEU B CA 1
ATOM 5220 C C . LEU B 1 146 ? -26.922 -0.966 -13.789 1 86.12 146 LEU B C 1
ATOM 5222 O O . LEU B 1 146 ? -26.375 -2.07 -13.812 1 86.12 146 LEU B O 1
ATOM 5226 N N . SER B 1 147 ? -26.906 -0.147 -14.82 1 88.31 147 SER B N 1
ATOM 5227 C CA . SER B 1 147 ? -26.266 -0.511 -16.078 1 88.31 147 SER B CA 1
ATOM 5228 C C . SER B 1 147 ? -24.75 -0.646 -15.906 1 88.31 147 SER B C 1
ATOM 5230 O O . SER B 1 147 ? -24.141 -1.565 -16.453 1 88.31 147 SER B O 1
ATOM 5232 N N . VAL B 1 148 ? -24.172 0.183 -15.125 1 91.75 148 VAL B N 1
ATOM 5233 C CA . VAL B 1 148 ? -22.719 0.207 -14.953 1 91.75 148 VAL B CA 1
ATOM 5234 C C . VAL B 1 148 ? -22.266 -1.027 -14.18 1 91.75 148 VAL B C 1
ATOM 5236 O O . VAL B 1 148 ? -21.266 -1.66 -14.523 1 91.75 148 VAL B O 1
ATOM 5239 N N . ILE B 1 149 ? -22.969 -1.338 -13.156 1 92.88 149 ILE B N 1
ATOM 5240 C CA . ILE B 1 149 ? -22.578 -2.49 -12.352 1 92.88 149 ILE B CA 1
ATOM 5241 C C . ILE B 1 149 ? -22.719 -3.766 -13.18 1 92.88 149 ILE B C 1
ATOM 5243 O O . ILE B 1 149 ? -21.875 -4.668 -13.078 1 92.88 149 ILE B O 1
ATOM 5247 N N . ARG B 1 150 ? -23.75 -3.895 -13.984 1 89.62 150 ARG B N 1
ATOM 5248 C CA . ARG B 1 150 ? -23.922 -5.031 -14.883 1 89.62 150 ARG B CA 1
ATOM 5249 C C . ARG B 1 150 ? -22.781 -5.133 -15.875 1 89.62 150 ARG B C 1
ATOM 5251 O O . ARG B 1 150 ? -22.203 -6.211 -16.062 1 89.62 150 ARG B O 1
ATOM 5258 N N . ASP B 1 151 ? -22.422 -4.023 -16.453 1 90.75 151 ASP B N 1
ATOM 5259 C CA . ASP B 1 151 ? -21.328 -3.992 -17.406 1 90.75 151 ASP B CA 1
ATOM 5260 C C . ASP B 1 151 ? -20.016 -4.371 -16.75 1 90.75 151 ASP B C 1
ATOM 5262 O O . ASP B 1 151 ? -19.25 -5.172 -17.297 1 90.75 151 ASP B O 1
ATOM 5266 N N . ALA B 1 152 ? -19.781 -3.764 -15.625 1 94.5 152 ALA B N 1
ATOM 5267 C CA . ALA B 1 152 ? -18.516 -4.004 -14.922 1 94.5 152 ALA B CA 1
ATOM 5268 C C . ALA B 1 152 ? -18.359 -5.48 -14.586 1 94.5 152 ALA B C 1
ATOM 5270 O O . ALA B 1 152 ? -17.281 -6.059 -14.812 1 94.5 152 ALA B O 1
ATOM 5271 N N . ILE B 1 153 ? -19.375 -6.098 -14.055 1 93.94 153 ILE B N 1
ATOM 5272 C CA . ILE B 1 153 ? -19.312 -7.5 -13.656 1 93.94 153 ILE B CA 1
ATOM 5273 C C . ILE B 1 153 ? -19.172 -8.383 -14.898 1 93.94 153 ILE B C 1
ATOM 5275 O O . ILE B 1 153 ? -18.406 -9.344 -14.898 1 93.94 153 ILE B O 1
ATOM 5279 N N . ALA B 1 154 ? -19.875 -8.039 -15.977 1 90.5 154 ALA B N 1
ATOM 5280 C CA . ALA B 1 154 ? -19.734 -8.766 -17.234 1 90.5 154 ALA B CA 1
ATOM 5281 C C . ALA B 1 154 ? -18.297 -8.695 -17.75 1 90.5 154 ALA B C 1
ATOM 5283 O O . ALA B 1 154 ? -17.734 -9.703 -18.172 1 90.5 154 ALA B O 1
ATOM 5284 N N . ILE B 1 155 ? -17.734 -7.555 -17.719 1 90.12 155 ILE B N 1
ATOM 5285 C CA . ILE B 1 155 ? -16.359 -7.352 -18.172 1 90.12 155 ILE B CA 1
ATOM 5286 C C . ILE B 1 155 ? -15.398 -8.141 -17.281 1 90.12 155 ILE B C 1
ATOM 5288 O O . ILE B 1 155 ? -14.484 -8.797 -17.781 1 90.12 155 ILE B O 1
ATOM 5292 N N . ALA B 1 156 ? -15.617 -8.086 -15.984 1 94.62 156 ALA B N 1
ATOM 5293 C CA . ALA B 1 156 ? -14.75 -8.812 -15.055 1 94.62 156 ALA B CA 1
ATOM 5294 C C . ALA B 1 156 ? -14.703 -10.297 -15.391 1 94.62 156 ALA B C 1
ATOM 5296 O O . ALA B 1 156 ? -13.625 -10.891 -15.461 1 94.62 156 ALA B O 1
ATOM 5297 N N . PHE B 1 157 ? -15.828 -10.875 -15.68 1 89.12 157 PHE B N 1
ATOM 5298 C CA . PHE B 1 157 ? -15.891 -12.305 -15.93 1 89.12 157 PHE B CA 1
ATOM 5299 C C . PHE B 1 157 ? -15.406 -12.633 -17.344 1 89.12 157 PHE B C 1
ATOM 5301 O O . PHE B 1 157 ? -14.602 -13.547 -17.531 1 89.12 157 PHE B O 1
ATOM 5308 N N . THR B 1 158 ? -15.852 -11.891 -18.328 1 83.12 158 THR B N 1
ATOM 5309 C CA . THR B 1 158 ? -15.602 -12.266 -19.719 1 83.12 158 THR B CA 1
ATOM 5310 C C . THR B 1 158 ? -14.156 -11.961 -20.109 1 83.12 158 THR B C 1
ATOM 5312 O O . THR B 1 158 ? -13.57 -12.68 -20.922 1 83.12 158 THR B O 1
ATOM 5315 N N . LYS B 1 159 ? -13.648 -11 -19.531 1 85.5 159 LYS B N 1
ATOM 5316 C CA . LYS B 1 159 ? -12.266 -10.648 -19.844 1 85.5 159 LYS B CA 1
ATOM 5317 C C . LYS B 1 159 ? -11.305 -11.133 -18.766 1 85.5 159 LYS B C 1
ATOM 5319 O O . LYS B 1 159 ? -10.102 -10.914 -18.859 1 85.5 159 LYS B O 1
ATOM 5324 N N . ARG B 1 160 ? -11.898 -11.75 -17.75 1 89.12 160 ARG B N 1
ATOM 5325 C CA . ARG B 1 160 ? -11.094 -12.172 -16.609 1 89.12 160 ARG B CA 1
ATOM 5326 C C . ARG B 1 160 ? -10.188 -11.039 -16.141 1 89.12 160 ARG B C 1
ATOM 5328 O O . ARG B 1 160 ? -8.961 -11.172 -16.141 1 89.12 160 ARG B O 1
ATOM 5335 N N . ALA B 1 161 ? -10.883 -9.992 -15.633 1 94.12 161 ALA B N 1
ATOM 5336 C CA . ALA B 1 161 ? -10.18 -8.734 -15.414 1 94.12 161 ALA B CA 1
ATOM 5337 C C . ALA B 1 161 ? -10.586 -8.094 -14.094 1 94.12 161 ALA B C 1
ATOM 5339 O O . ALA B 1 161 ? -11.57 -8.508 -13.477 1 94.12 161 ALA B O 1
ATOM 5340 N N . ALA B 1 162 ? -9.758 -7.199 -13.688 1 97.94 162 ALA B N 1
ATOM 5341 C CA . ALA B 1 162 ? -10.102 -6.328 -12.57 1 97.94 162 ALA B CA 1
ATOM 5342 C C . ALA B 1 162 ? -10.828 -5.078 -13.055 1 97.94 162 ALA B C 1
ATOM 5344 O O . ALA B 1 162 ? -10.438 -4.477 -14.055 1 97.94 162 ALA B O 1
ATOM 5345 N N . VAL B 1 163 ? -11.945 -4.715 -12.336 1 98.44 163 VAL B N 1
ATOM 5346 C CA . VAL B 1 163 ? -12.734 -3.547 -12.711 1 98.44 163 VAL B CA 1
ATOM 5347 C C . VAL B 1 163 ? -12.969 -2.666 -11.484 1 98.44 163 VAL B C 1
ATOM 5349 O O . VAL B 1 163 ? -12.828 -3.123 -10.352 1 98.44 163 VAL B O 1
ATOM 5352 N N . HIS B 1 164 ? -13.242 -1.387 -11.719 1 98.81 164 HIS B N 1
ATOM 5353 C CA . HIS B 1 164 ? -13.406 -0.415 -10.641 1 98.81 164 HIS B CA 1
ATOM 5354 C C . HIS B 1 164 ? -14.594 0.502 -10.898 1 98.81 164 HIS B C 1
ATOM 5356 O O . HIS B 1 164 ? -14.812 0.93 -12.031 1 98.81 164 HIS B O 1
ATOM 5362 N N . ILE B 1 165 ? -15.398 0.697 -9.828 1 98.12 165 ILE B N 1
ATOM 5363 C CA . ILE B 1 165 ? -16.484 1.676 -9.852 1 98.12 165 ILE B CA 1
ATOM 5364 C C . ILE B 1 165 ? -16.391 2.58 -8.625 1 98.12 165 ILE B C 1
ATOM 5366 O O . ILE B 1 165 ? -16.438 2.104 -7.492 1 98.12 165 ILE B O 1
ATOM 5370 N N . ALA B 1 166 ? -16.219 3.84 -8.875 1 97.81 166 ALA B N 1
ATOM 5371 C CA . ALA B 1 166 ? -16.344 4.828 -7.805 1 97.81 166 ALA B CA 1
ATOM 5372 C C . ALA B 1 166 ? -17.766 5.34 -7.691 1 97.81 166 ALA B C 1
ATOM 5374 O O . ALA B 1 166 ? -18.391 5.711 -8.695 1 97.81 166 ALA B O 1
ATOM 5375 N N . ILE B 1 167 ? -18.312 5.352 -6.426 1 97.25 167 ILE B N 1
ATOM 5376 C CA . ILE B 1 167 ? -19.703 5.746 -6.207 1 97.25 167 ILE B CA 1
ATOM 5377 C C . ILE B 1 167 ? -19.75 6.891 -5.203 1 97.25 167 ILE B C 1
ATOM 5379 O O . ILE B 1 167 ? -19.625 6.676 -3.994 1 97.25 167 ILE B O 1
ATOM 5383 N N . PRO B 1 168 ? -20.047 8.078 -5.648 1 95.25 168 PRO B N 1
ATOM 5384 C CA . PRO B 1 168 ? -20.188 9.203 -4.719 1 95.25 168 PRO B CA 1
ATOM 5385 C C . PRO B 1 168 ? -21.219 8.945 -3.623 1 95.25 168 PRO B C 1
ATOM 5387 O O . PRO B 1 168 ? -22.25 8.32 -3.879 1 95.25 168 PRO B O 1
ATOM 5390 N N . VAL B 1 169 ? -20.953 9.492 -2.441 1 93.06 169 VAL B N 1
ATOM 5391 C CA . VAL B 1 169 ? -21.766 9.195 -1.263 1 93.06 169 VAL B CA 1
ATOM 5392 C C . VAL B 1 169 ? -23.203 9.633 -1.495 1 93.06 169 VAL B C 1
ATOM 5394 O O . VAL B 1 169 ? -24.141 8.984 -1.027 1 93.06 169 VAL B O 1
ATOM 5397 N N . ASP B 1 170 ? -23.469 10.734 -2.189 1 92.69 170 ASP B N 1
ATOM 5398 C CA . ASP B 1 170 ? -24.812 11.219 -2.453 1 92.69 170 ASP B CA 1
ATOM 5399 C C . ASP B 1 170 ? -25.562 10.273 -3.385 1 92.69 170 ASP B C 1
ATOM 5401 O O . ASP B 1 170 ? -26.797 10.203 -3.348 1 92.69 170 ASP B O 1
ATOM 5405 N N . ILE B 1 171 ? -24.844 9.523 -4.199 1 94.38 171 ILE B N 1
ATOM 5406 C CA . ILE B 1 171 ? -25.469 8.508 -5.047 1 94.38 171 ILE B CA 1
ATOM 5407 C C . ILE B 1 171 ? -25.75 7.25 -4.23 1 94.38 171 ILE B C 1
ATOM 5409 O O . ILE B 1 171 ? -26.766 6.574 -4.445 1 94.38 171 ILE B O 1
ATOM 5413 N N . GLN B 1 172 ? -24.922 6.895 -3.33 1 94.25 172 GLN B N 1
ATOM 5414 C CA . GLN B 1 172 ? -25.078 5.719 -2.48 1 94.25 172 GLN B CA 1
ATOM 5415 C C . GLN B 1 172 ? -26.391 5.789 -1.702 1 94.25 172 GLN B C 1
ATOM 5417 O O . GLN B 1 172 ? -27.047 4.766 -1.483 1 94.25 172 GLN B O 1
ATOM 5422 N N . VAL B 1 173 ? -26.812 7.02 -1.269 1 91.81 173 VAL B N 1
ATOM 5423 C CA . VAL B 1 173 ? -27.969 7.16 -0.385 1 91.81 173 VAL B CA 1
ATOM 5424 C C . VAL B 1 173 ? -29.219 7.469 -1.209 1 91.81 173 VAL B C 1
ATOM 5426 O O . VAL B 1 173 ? -30.312 7.605 -0.66 1 91.81 173 VAL B O 1
ATOM 5429 N N . ALA B 1 174 ? -29.016 7.605 -2.471 1 91.5 174 ALA B N 1
ATOM 5430 C CA . ALA B 1 174 ? -30.172 7.875 -3.32 1 91.5 174 ALA B CA 1
ATOM 5431 C C . ALA B 1 174 ? -31.172 6.723 -3.266 1 91.5 174 ALA B C 1
ATOM 5433 O O . ALA B 1 174 ? -30.781 5.555 -3.174 1 91.5 174 ALA B O 1
ATOM 5434 N N . THR B 1 175 ? -32.406 7.074 -3.338 1 87.56 175 THR B N 1
ATOM 5435 C CA . THR B 1 175 ? -33.469 6.078 -3.24 1 87.56 175 THR B CA 1
ATOM 5436 C C . THR B 1 175 ? -33.781 5.484 -4.613 1 87.56 175 THR B C 1
ATOM 5438 O O . THR B 1 175 ? -33.594 6.145 -5.637 1 87.56 175 THR B O 1
ATOM 5441 N N . VAL B 1 176 ? -34.125 4.227 -4.508 1 80.31 176 VAL B N 1
ATOM 5442 C CA . VAL B 1 176 ? -34.594 3.529 -5.707 1 80.31 176 VAL B CA 1
ATOM 5443 C C . VAL B 1 176 ? -36.031 3.066 -5.527 1 80.31 176 VAL B C 1
ATOM 5445 O O . VAL B 1 176 ? -36.375 2.514 -4.484 1 80.31 176 VAL B O 1
ATOM 5448 N N . ALA B 1 177 ? -36.906 3.461 -6.426 1 70.44 177 ALA B N 1
ATOM 5449 C CA . ALA B 1 177 ? -38.344 3.184 -6.316 1 70.44 177 ALA B CA 1
ATOM 5450 C C . ALA B 1 177 ? -38.625 1.683 -6.344 1 70.44 177 ALA B C 1
ATOM 5452 O O . ALA B 1 177 ? -39.406 1.174 -5.539 1 70.44 177 ALA B O 1
ATOM 5453 N N . SER B 1 178 ? -38.062 0.868 -7.293 1 68.38 178 SER B N 1
ATOM 5454 C CA . SER B 1 178 ? -38.312 -0.563 -7.438 1 68.38 178 SER B CA 1
ATOM 5455 C C . SER B 1 178 ? -37 -1.314 -7.777 1 68.38 178 SER B C 1
ATOM 5457 O O . SER B 1 178 ? -36.688 -1.502 -8.953 1 68.38 178 SER B O 1
ATOM 5459 N N . PRO B 1 179 ? -36.406 -1.746 -6.629 1 70.5 179 PRO B N 1
ATOM 5460 C CA . PRO B 1 179 ? -35.188 -2.504 -6.977 1 70.5 179 PRO B CA 1
ATOM 5461 C C . PRO B 1 179 ? -35.531 -3.857 -7.609 1 70.5 179 PRO B C 1
ATOM 5463 O O . PRO B 1 179 ? -36.469 -4.535 -7.188 1 70.5 179 PRO B O 1
ATOM 5466 N N . PRO B 1 180 ? -34.844 -4.164 -8.727 1 74.31 180 PRO B N 1
ATOM 5467 C CA . PRO B 1 180 ? -35.062 -5.48 -9.328 1 74.31 180 PRO B CA 1
ATOM 5468 C C . PRO B 1 180 ? -34.688 -6.629 -8.406 1 74.31 180 PRO B C 1
ATOM 5470 O O . PRO B 1 180 ? -33.781 -6.488 -7.578 1 74.31 180 PRO B O 1
ATOM 5473 N N . ALA B 1 181 ? -35.469 -7.629 -8.516 1 68.88 181 ALA B N 1
ATOM 5474 C CA . ALA B 1 181 ? -35.156 -8.82 -7.73 1 68.88 181 ALA B CA 1
ATOM 5475 C C . ALA B 1 181 ? -33.812 -9.406 -8.133 1 68.88 181 ALA B C 1
ATOM 5477 O O . ALA B 1 181 ? -33.062 -9.883 -7.277 1 68.88 181 ALA B O 1
ATOM 5478 N N . ARG B 1 182 ? -33.594 -9.406 -9.406 1 78.75 182 ARG B N 1
ATOM 5479 C CA . ARG B 1 182 ? -32.344 -9.828 -9.984 1 78.75 182 ARG B CA 1
ATOM 5480 C C . ARG B 1 182 ? -31.656 -8.68 -10.719 1 78.75 182 ARG B C 1
ATOM 5482 O O . ARG B 1 182 ? -32.281 -8.008 -11.547 1 78.75 182 ARG B O 1
ATOM 5489 N N . VAL B 1 183 ? -30.422 -8.477 -10.312 1 84.19 183 VAL B N 1
ATOM 5490 C CA . VAL B 1 183 ? -29.703 -7.332 -10.867 1 84.19 183 VAL B CA 1
ATOM 5491 C C . VAL B 1 183 ? -28.969 -7.754 -12.141 1 84.19 183 VAL B C 1
ATOM 5493 O O . VAL B 1 183 ? -29.078 -7.102 -13.18 1 84.19 183 VAL B O 1
ATOM 5496 N N . LEU B 1 184 ? -28.297 -8.93 -12.055 1 84.06 184 LEU B N 1
ATOM 5497 C CA . LEU B 1 184 ? -27.516 -9.375 -13.203 1 84.06 184 LEU B CA 1
ATOM 5498 C C . LEU B 1 184 ? -28.422 -10.031 -14.242 1 84.06 184 LEU B C 1
ATOM 5500 O O . LEU B 1 184 ? -29.406 -10.695 -13.898 1 84.06 184 LEU B O 1
ATOM 5504 N N . SER B 1 185 ? -28.109 -9.812 -15.461 1 73.94 185 SER B N 1
ATOM 5505 C CA . SER B 1 185 ? -28.906 -10.359 -16.562 1 73.94 185 SER B CA 1
ATOM 5506 C C . SER B 1 185 ? -28.75 -11.867 -16.672 1 73.94 185 SER B C 1
ATOM 5508 O O . SER B 1 185 ? -29.625 -12.562 -17.172 1 73.94 185 SER B O 1
ATOM 5510 N N . CYS B 1 186 ? -27.609 -12.352 -16.188 1 77.06 186 CYS B N 1
ATOM 5511 C CA . CYS B 1 186 ? -27.344 -13.789 -16.188 1 77.06 186 CYS B CA 1
ATOM 5512 C C . CYS B 1 186 ? -26.312 -14.141 -15.109 1 77.06 186 CYS B C 1
ATOM 5514 O O . CYS B 1 186 ? -25.688 -13.25 -14.539 1 77.06 186 CYS B O 1
ATOM 5516 N N . SER B 1 187 ? -26.281 -15.391 -14.867 1 80.38 187 SER B N 1
ATOM 5517 C CA . SER B 1 187 ? -25.359 -15.867 -13.844 1 80.38 187 SER B CA 1
ATOM 5518 C C . SER B 1 187 ? -23.922 -15.789 -14.328 1 80.38 187 SER B C 1
ATOM 5520 O O . SER B 1 187 ? -23.656 -15.719 -15.531 1 80.38 187 SER B O 1
ATOM 5522 N N . PRO B 1 188 ? -23 -15.781 -13.344 1 83 188 PRO B N 1
ATOM 5523 C CA . PRO B 1 188 ? -21.594 -15.859 -13.727 1 83 188 PRO B CA 1
ATOM 5524 C C . PRO B 1 188 ? -21.297 -17.062 -14.625 1 83 188 PRO B C 1
ATOM 5526 O O . PRO B 1 188 ? -20.516 -16.938 -15.578 1 83 188 PRO B O 1
ATOM 5529 N N . GLU B 1 189 ? -21.906 -18.156 -14.305 1 80 189 GLU B N 1
ATOM 5530 C CA . GLU B 1 189 ? -21.719 -19.359 -15.102 1 80 189 GLU B CA 1
ATOM 5531 C C . GLU B 1 189 ? -22.141 -19.141 -16.547 1 80 189 GLU B C 1
ATOM 5533 O O . GLU B 1 189 ? -21.453 -19.562 -17.484 1 80 189 GLU B O 1
ATOM 5538 N N . THR B 1 190 ? -23.25 -18.438 -16.641 1 75.81 190 THR B N 1
ATOM 5539 C CA . THR B 1 190 ? -23.766 -18.156 -17.984 1 75.81 190 THR B CA 1
ATOM 5540 C C . THR B 1 190 ? -22.859 -17.172 -18.719 1 75.81 190 THR B C 1
ATOM 5542 O O . THR B 1 190 ? -22.609 -17.328 -19.922 1 75.81 190 THR B O 1
ATOM 5545 N N . LEU B 1 191 ? -22.391 -16.25 -18.016 1 76.06 191 LEU B N 1
ATOM 5546 C CA . LEU B 1 191 ? -21.469 -15.289 -18.609 1 76.06 191 LEU B CA 1
ATOM 5547 C C . LEU B 1 191 ? -20.219 -15.977 -19.125 1 76.06 191 LEU B C 1
ATOM 5549 O O . LEU B 1 191 ? -19.766 -15.711 -20.234 1 76.06 191 LEU B O 1
ATOM 5553 N N . LEU B 1 192 ? -19.703 -16.828 -18.344 1 76.81 192 LEU B N 1
ATOM 5554 C CA . LEU B 1 192 ? -18.484 -17.547 -18.688 1 76.81 192 LEU B CA 1
ATOM 5555 C C . LEU B 1 192 ? -18.719 -18.484 -19.859 1 76.81 192 LEU B C 1
ATOM 5557 O O . LEU B 1 192 ? -17.859 -18.656 -20.719 1 76.81 192 LEU B O 1
ATOM 5561 N N . GLN B 1 193 ? -19.891 -19.062 -19.859 1 70.88 193 GLN B N 1
ATOM 5562 C CA . GLN B 1 193 ? -20.234 -19.984 -20.938 1 70.88 193 GLN B CA 1
ATOM 5563 C C . GLN B 1 193 ? -20.328 -19.25 -22.281 1 70.88 193 GLN B C 1
ATOM 5565 O O . GLN B 1 193 ? -20.016 -19.812 -23.328 1 70.88 193 GLN B O 1
ATOM 5570 N N . ARG B 1 194 ? -20.719 -18.016 -22.203 1 66.25 194 ARG B N 1
ATOM 5571 C CA . ARG B 1 194 ? -20.891 -17.234 -23.422 1 66.25 194 ARG B CA 1
ATOM 5572 C C . ARG B 1 194 ? -19.562 -16.953 -24.094 1 66.25 194 ARG B C 1
ATOM 5574 O O . ARG B 1 194 ? -19.484 -16.766 -25.312 1 66.25 194 ARG B O 1
ATOM 5581 N N . VAL B 1 195 ? -18.594 -16.938 -23.266 1 68.62 195 VAL B N 1
ATOM 5582 C CA . VAL B 1 195 ? -17.297 -16.609 -23.828 1 68.62 195 VAL B CA 1
ATOM 5583 C C . VAL B 1 195 ? -16.484 -17.875 -24.047 1 68.62 195 VAL B C 1
ATOM 5585 O O . VAL B 1 195 ? -15.477 -17.875 -24.75 1 68.62 195 VAL B O 1
ATOM 5588 N N . LYS B 1 196 ? -16.984 -18.859 -23.438 1 65.5 196 LYS B N 1
ATOM 5589 C CA . LYS B 1 196 ? -16.312 -20.141 -23.672 1 65.5 196 LYS B CA 1
ATOM 5590 C C . LYS B 1 196 ? -16.609 -20.656 -25.078 1 65.5 196 LYS B C 1
ATOM 5592 O O . LYS B 1 196 ? -17.719 -20.531 -25.578 1 65.5 196 LYS B O 1
ATOM 5597 N N . ALA B 1 197 ? -15.523 -20.922 -25.625 1 63.5 197 ALA B N 1
ATOM 5598 C CA . ALA B 1 197 ? -15.672 -21.453 -26.984 1 63.5 197 ALA B CA 1
ATOM 5599 C C . ALA B 1 197 ? -16.453 -22.766 -26.969 1 63.5 197 ALA B C 1
ATOM 5601 O O . ALA B 1 197 ? -16.422 -23.516 -25.984 1 63.5 197 ALA B O 1
ATOM 5602 N N . GLY B 1 198 ? -17.359 -22.922 -27.875 1 62.81 198 GLY B N 1
ATOM 5603 C CA . GLY B 1 198 ? -18.031 -24.203 -28.062 1 62.81 198 GLY B CA 1
ATOM 5604 C C . GLY B 1 198 ? -17.078 -25.359 -28.203 1 62.81 198 GLY B C 1
ATOM 5605 O O . GLY B 1 198 ? -15.867 -25.188 -28.156 1 62.81 198 GLY B O 1
ATOM 5606 N N . PRO B 1 199 ? -17.672 -26.547 -28.188 1 67.44 199 PRO B N 1
ATOM 5607 C CA . PRO B 1 199 ? -16.797 -27.703 -28.422 1 67.44 199 PRO B CA 1
ATOM 5608 C C . PRO B 1 199 ? -15.953 -27.547 -29.688 1 67.44 199 PRO B C 1
ATOM 5610 O O . PRO B 1 199 ? -16.391 -26.922 -30.656 1 67.44 199 PRO B O 1
ATOM 5613 N N . PRO B 1 200 ? -14.758 -28 -29.516 1 73.31 200 PRO B N 1
ATOM 5614 C CA . PRO B 1 200 ? -13.938 -27.938 -30.734 1 73.31 200 PRO B CA 1
ATOM 5615 C C . PRO B 1 200 ? -14.555 -28.688 -31.906 1 73.31 200 PRO B C 1
ATOM 5617 O O . PRO B 1 200 ? -15.289 -29.656 -31.703 1 73.31 200 PRO B O 1
ATOM 5620 N N . SER B 1 201 ? -14.305 -28.188 -33.062 1 73.62 201 SER B N 1
ATOM 5621 C CA . SER B 1 201 ? -14.805 -28.859 -34.25 1 73.62 201 SER B CA 1
ATOM 5622 C C . SER B 1 201 ? -14.164 -30.219 -34.438 1 73.62 201 SER B C 1
ATOM 5624 O O . SER B 1 201 ? -13.055 -30.453 -33.969 1 73.62 201 SER B O 1
ATOM 5626 N N . ASP B 1 202 ? -14.859 -31.031 -35.156 1 75.44 202 ASP B N 1
ATOM 5627 C CA . ASP B 1 202 ? -14.32 -32.344 -35.469 1 75.44 202 ASP B CA 1
ATOM 5628 C C . ASP B 1 202 ? -13.016 -32.25 -36.25 1 75.44 202 ASP B C 1
ATOM 5630 O O . ASP B 1 202 ? -12.086 -33.031 -36.062 1 75.44 202 ASP B O 1
ATOM 5634 N N . ALA B 1 203 ? -13.031 -31.297 -37.062 1 78.38 203 ALA B N 1
ATOM 5635 C CA . ALA B 1 203 ? -11.836 -31.078 -37.875 1 78.38 203 ALA B CA 1
ATOM 5636 C C . ALA B 1 203 ? -10.633 -30.719 -37 1 78.38 203 ALA B C 1
ATOM 5638 O O . ALA B 1 203 ? -9.523 -31.188 -37.25 1 78.38 203 ALA B O 1
ATOM 5639 N N . SER B 1 204 ? -10.875 -29.875 -36.031 1 79.62 204 SER B N 1
ATOM 5640 C CA . SER B 1 204 ? -9.805 -29.469 -35.156 1 79.62 204 SER B CA 1
ATOM 5641 C C . SER B 1 204 ? -9.32 -30.641 -34.281 1 79.62 204 SER B C 1
ATOM 5643 O O . SER B 1 204 ? -8.125 -30.766 -34.031 1 79.62 204 SER B O 1
ATOM 5645 N N . LEU B 1 205 ? -10.227 -31.438 -33.969 1 77.69 205 LEU B N 1
ATOM 5646 C CA . LEU B 1 205 ? -9.891 -32.594 -33.156 1 77.69 205 LEU B CA 1
ATOM 5647 C C . LEU B 1 205 ? -9.102 -33.625 -33.969 1 77.69 205 LEU B C 1
ATOM 5649 O O . LEU B 1 205 ? -8.164 -34.219 -33.438 1 77.69 205 LEU B O 1
ATOM 5653 N N . GLN B 1 206 ? -9.531 -33.75 -35.156 1 77.38 206 GLN B N 1
ATOM 5654 C CA . GLN B 1 206 ? -8.812 -34.688 -36.031 1 77.38 206 GLN B CA 1
ATOM 5655 C C . GLN B 1 206 ? -7.387 -34.188 -36.281 1 77.38 206 GLN B C 1
ATOM 5657 O O . GLN B 1 206 ? -6.441 -34.969 -36.281 1 77.38 206 GLN B O 1
ATOM 5662 N N . ARG B 1 207 ? -7.348 -33 -36.438 1 83.19 207 ARG B N 1
ATOM 5663 C CA . ARG B 1 207 ? -6.023 -32.406 -36.656 1 83.19 207 ARG B CA 1
ATOM 5664 C C . ARG B 1 207 ? -5.16 -32.531 -35.438 1 83.19 207 ARG B C 1
ATOM 5666 O O . ARG B 1 207 ? -3.963 -32.812 -35.531 1 83.19 207 ARG B O 1
ATOM 5673 N N . LEU B 1 208 ? -5.746 -32.281 -34.344 1 83.69 208 LEU B N 1
ATOM 5674 C CA . LEU B 1 208 ? -5.031 -32.469 -33.062 1 83.69 208 LEU B CA 1
ATOM 5675 C C . LEU B 1 208 ? -4.543 -33.906 -32.906 1 83.69 208 LEU B C 1
ATOM 5677 O O . LEU B 1 208 ? -3.387 -34.125 -32.562 1 83.69 208 LEU B O 1
ATOM 5681 N N . ALA B 1 209 ? -5.418 -34.75 -33.219 1 79.62 209 ALA B N 1
ATOM 5682 C CA . ALA B 1 209 ? -5.062 -36.156 -33.125 1 79.62 209 ALA B CA 1
ATOM 5683 C C . ALA B 1 209 ? -3.908 -36.5 -34.062 1 79.62 209 ALA B C 1
ATOM 5685 O O . ALA B 1 209 ? -3.01 -37.25 -33.688 1 79.62 209 ALA B O 1
ATOM 5686 N N . ALA B 1 210 ? -3.996 -35.938 -35.188 1 82.06 210 ALA B N 1
ATOM 5687 C CA . ALA B 1 210 ? -2.951 -36.188 -36.156 1 82.06 210 ALA B CA 1
ATOM 5688 C C . ALA B 1 210 ? -1.604 -35.656 -35.688 1 82.06 210 ALA B C 1
ATOM 5690 O O . ALA B 1 210 ? -0.572 -36.312 -35.844 1 82.06 210 ALA B O 1
ATOM 5691 N N . LEU B 1 211 ? -1.618 -34.562 -35.094 1 84.81 211 LEU B N 1
ATOM 5692 C CA . LEU B 1 211 ? -0.393 -33.938 -34.594 1 84.81 211 LEU B CA 1
ATOM 5693 C C . LEU B 1 211 ? 0.178 -34.719 -33.438 1 84.81 211 LEU B C 1
ATOM 5695 O O . LEU B 1 211 ? 1.395 -34.906 -33.312 1 84.81 211 LEU B O 1
ATOM 5699 N N . LEU B 1 212 ? -0.663 -35.219 -32.625 1 83.94 212 LEU B N 1
ATOM 5700 C CA . LEU B 1 212 ? -0.244 -35.938 -31.406 1 83.94 212 LEU B CA 1
ATOM 5701 C C . LEU B 1 212 ? 0.273 -37.312 -31.719 1 83.94 212 LEU B C 1
ATOM 5703 O O . LEU B 1 212 ? 1.024 -37.906 -30.938 1 83.94 212 LEU B O 1
ATOM 5707 N N . THR B 1 213 ? -0.13 -37.812 -32.906 1 78.06 213 THR B N 1
ATOM 5708 C CA . THR B 1 213 ? 0.254 -39.188 -33.25 1 78.06 213 THR B CA 1
ATOM 5709 C C . THR B 1 213 ? 1.288 -39.188 -34.344 1 78.06 213 THR B C 1
ATOM 5711 O O . THR B 1 213 ? 1.665 -40.25 -34.844 1 78.06 213 THR B O 1
ATOM 5714 N N . ALA B 1 214 ? 1.619 -38 -34.688 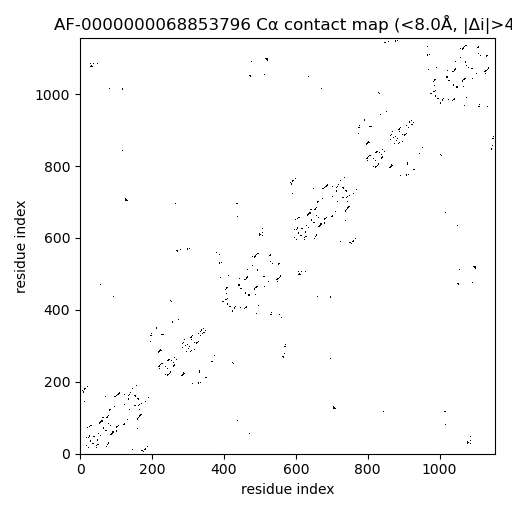1 81.12 214 ALA B N 1
ATOM 5715 C CA . ALA B 1 214 ? 2.617 -37.906 -35.75 1 81.12 214 ALA B CA 1
ATOM 5716 C C . ALA B 1 214 ? 3.924 -38.562 -35.344 1 81.12 214 ALA B C 1
ATOM 5718 O O . ALA B 1 214 ? 4.352 -38.469 -34.188 1 81.12 214 ALA B O 1
ATOM 5719 N N . GLU B 1 215 ? 4.531 -39.312 -36.281 1 78 215 GLU B N 1
ATOM 5720 C CA . GLU B 1 215 ? 5.781 -40 -36.031 1 78 215 GLU B CA 1
ATOM 5721 C C . GLU B 1 215 ? 6.934 -39.031 -35.812 1 78 215 GLU B C 1
ATOM 5723 O O . GLU B 1 215 ? 7.031 -38 -36.5 1 78 215 GLU B O 1
ATOM 5728 N N . GLY B 1 216 ? 7.75 -39.312 -34.781 1 76.62 216 GLY B N 1
ATOM 5729 C CA . GLY B 1 216 ? 8.953 -38.531 -34.531 1 76.62 216 GLY B CA 1
ATOM 5730 C C . GLY B 1 216 ? 8.727 -37.344 -33.625 1 76.62 216 GLY B C 1
ATOM 5731 O O . GLY B 1 216 ? 9.68 -36.688 -33.188 1 76.62 216 GLY B O 1
ATOM 5732 N N . GLU B 1 217 ? 7.477 -37.156 -33.375 1 80.62 217 GLU B N 1
ATOM 5733 C CA . GLU B 1 217 ? 7.203 -36 -32.5 1 80.62 217 GLU B CA 1
ATOM 5734 C C . GLU B 1 217 ? 7.418 -36.375 -31.031 1 80.62 217 GLU B C 1
ATOM 5736 O O . GLU B 1 217 ? 6.965 -37.438 -30.578 1 80.62 217 GLU B O 1
ATOM 5741 N N . ARG B 1 218 ? 8.148 -35.531 -30.406 1 87.25 218 ARG B N 1
ATOM 5742 C CA . ARG B 1 218 ? 8.289 -35.594 -28.953 1 87.25 218 ARG B CA 1
ATOM 5743 C C . ARG B 1 218 ? 7.438 -34.531 -28.281 1 87.25 218 ARG B C 1
ATOM 5745 O O . ARG B 1 218 ? 7.758 -33.344 -28.359 1 87.25 218 ARG B O 1
ATOM 5752 N N . ILE B 1 219 ? 6.434 -35.062 -27.531 1 91.12 219 ILE B N 1
ATOM 5753 C CA . ILE B 1 219 ? 5.387 -34.156 -27.047 1 91.12 219 ILE B CA 1
ATOM 5754 C C . ILE B 1 219 ? 5.641 -33.812 -25.594 1 91.12 219 ILE B C 1
ATOM 5756 O O . ILE B 1 219 ? 6.047 -34.656 -24.797 1 91.12 219 ILE B O 1
ATOM 5760 N N . CYS B 1 220 ? 5.379 -32.531 -25.266 1 91.06 220 CYS B N 1
ATOM 5761 C CA . CYS B 1 220 ? 5.336 -32.062 -23.891 1 91.06 220 CYS B CA 1
ATOM 5762 C C . CYS B 1 220 ? 4.047 -31.297 -23.625 1 91.06 220 CYS B C 1
ATOM 5764 O O . CYS B 1 220 ? 3.676 -30.406 -24.391 1 91.06 220 CYS B O 1
ATOM 5766 N N . PHE B 1 221 ? 3.348 -31.703 -22.562 1 90.5 221 PHE B N 1
ATOM 5767 C CA . PHE B 1 221 ? 2.152 -30.969 -22.156 1 90.5 221 PHE B CA 1
ATOM 5768 C C . PHE B 1 221 ? 2.506 -29.875 -21.156 1 90.5 221 PHE B C 1
ATOM 5770 O O . PHE B 1 221 ? 3.324 -30.078 -20.266 1 90.5 221 PHE B O 1
ATOM 5777 N N . ALA B 1 222 ? 1.972 -28.688 -21.406 1 89.31 222 ALA B N 1
ATOM 5778 C CA . ALA B 1 222 ? 2.094 -27.578 -20.469 1 89.31 222 ALA B CA 1
ATOM 5779 C C . ALA B 1 222 ? 0.725 -27.125 -19.969 1 89.31 222 ALA B C 1
ATOM 5781 O O . ALA B 1 222 ? -0.194 -26.906 -20.75 1 89.31 222 ALA B O 1
ATOM 5782 N N . ILE B 1 223 ? 0.62 -27.062 -18.641 1 86.19 223 ILE B N 1
ATOM 5783 C CA . ILE B 1 223 ? -0.665 -26.719 -18.047 1 86.19 223 ILE B CA 1
ATOM 5784 C C . ILE B 1 223 ? -0.562 -25.344 -17.359 1 86.19 223 ILE B C 1
ATOM 5786 O O . ILE B 1 223 ? 0.264 -25.156 -16.469 1 86.19 223 ILE B O 1
ATOM 5790 N N . GLY B 1 224 ? -1.394 -24.375 -17.766 1 82.69 224 GLY B N 1
ATOM 5791 C CA . GLY B 1 224 ? -1.491 -23.094 -17.109 1 82.69 224 GLY B CA 1
ATOM 5792 C C . GLY B 1 224 ? -2.461 -23.094 -15.945 1 82.69 224 GLY B C 1
ATOM 5793 O O . GLY B 1 224 ? -3.16 -24.078 -15.711 1 82.69 224 GLY B O 1
ATOM 5794 N N . CYS B 1 225 ? -2.506 -22.016 -15.25 1 78.75 225 CYS B N 1
ATOM 5795 C CA . CYS B 1 225 ? -3.322 -21.891 -14.047 1 78.75 225 CYS B CA 1
ATOM 5796 C C . CYS B 1 225 ? -4.805 -22.031 -14.375 1 78.75 225 CYS B C 1
ATOM 5798 O O . CYS B 1 225 ? -5.559 -22.641 -13.617 1 78.75 225 CYS B O 1
ATOM 5800 N N . GLU B 1 226 ? -5.16 -21.562 -15.5 1 79.44 226 GLU B N 1
ATOM 5801 C CA . GLU B 1 226 ? -6.57 -21.562 -15.875 1 79.44 226 GLU B CA 1
ATOM 5802 C C . GLU B 1 226 ? -7.047 -22.984 -16.203 1 79.44 226 GLU B C 1
ATOM 5804 O O . GLU B 1 226 ? -8.25 -23.266 -16.172 1 79.44 226 GLU B O 1
ATOM 5809 N N . ALA B 1 227 ? -6.137 -23.859 -16.5 1 80.25 227 ALA B N 1
ATOM 5810 C CA . ALA B 1 227 ? -6.488 -25.219 -16.922 1 80.25 227 ALA B CA 1
ATOM 5811 C C . ALA B 1 227 ? -6.258 -26.219 -15.789 1 80.25 227 ALA B C 1
ATOM 5813 O O . ALA B 1 227 ? -6.375 -27.438 -15.992 1 80.25 227 ALA B O 1
ATOM 5814 N N . ARG B 1 228 ? -6.016 -25.688 -14.609 1 80.69 228 ARG B N 1
ATOM 5815 C CA . ARG B 1 228 ? -5.629 -26.562 -13.508 1 80.69 228 ARG B CA 1
ATOM 5816 C C . ARG B 1 228 ? -6.742 -27.562 -13.18 1 80.69 228 ARG B C 1
ATOM 5818 O O . ARG B 1 228 ? -6.473 -28.688 -12.766 1 80.69 228 ARG B O 1
ATOM 5825 N N . ASP B 1 229 ? -7.98 -27.203 -13.406 1 79.62 229 ASP B N 1
ATOM 5826 C CA . ASP B 1 229 ? -9.109 -28.062 -13.07 1 79.62 229 ASP B CA 1
ATOM 5827 C C . ASP B 1 229 ? -9.211 -29.25 -14.039 1 79.62 229 ASP B C 1
ATOM 5829 O O . ASP B 1 229 ? -9.852 -30.25 -13.734 1 79.62 229 ASP B O 1
ATOM 5833 N N . ALA B 1 230 ? -8.57 -29.156 -15.18 1 80.75 230 ALA B N 1
ATOM 5834 C CA . ALA B 1 230 ? -8.578 -30.219 -16.172 1 80.75 230 ALA B CA 1
ATOM 5835 C C . ALA B 1 230 ? -7.375 -31.141 -16 1 80.75 230 ALA B C 1
ATOM 5837 O O . ALA B 1 230 ? -7.086 -31.984 -16.859 1 80.75 230 ALA B O 1
ATOM 5838 N N . GLY B 1 231 ? -6.734 -31.016 -14.906 1 82.56 231 GLY B N 1
ATOM 5839 C CA . GLY B 1 231 ? -5.527 -31.766 -14.617 1 82.56 231 GLY B CA 1
ATOM 5840 C C . GLY B 1 231 ? -5.695 -33.281 -14.797 1 82.56 231 GLY B C 1
ATOM 5841 O O . GLY B 1 231 ? -4.895 -33.906 -15.477 1 82.56 231 GLY B O 1
ATOM 5842 N N . PRO B 1 232 ? -6.734 -33.844 -14.258 1 82.5 232 PRO B N 1
ATOM 5843 C CA . PRO B 1 232 ? -6.934 -35.312 -14.383 1 82.5 232 PRO B CA 1
ATOM 5844 C C . PRO B 1 232 ? -7.082 -35.75 -15.828 1 82.5 232 PRO B C 1
ATOM 5846 O O . PRO B 1 232 ? -6.512 -36.781 -16.219 1 82.5 232 PRO B O 1
ATOM 5849 N N . GLU B 1 233 ? -7.809 -34.969 -16.641 1 83.31 233 GLU B N 1
ATOM 5850 C CA . GLU B 1 233 ? -8 -35.312 -18.047 1 83.31 233 GLU B CA 1
ATOM 5851 C C . GLU B 1 233 ? -6.699 -35.188 -18.828 1 83.31 233 GLU B C 1
ATOM 5853 O O . GLU B 1 233 ? -6.398 -36 -19.672 1 83.31 233 GLU B O 1
ATOM 5858 N N . ILE B 1 234 ? -5.945 -34.219 -18.5 1 85.75 234 ILE B N 1
ATOM 5859 C CA . ILE B 1 234 ? -4.68 -34 -19.172 1 85.75 234 ILE B CA 1
ATOM 5860 C C . ILE B 1 234 ? -3.68 -35.094 -18.797 1 85.75 234 ILE B C 1
ATOM 5862 O O . ILE B 1 234 ? -2.938 -35.562 -19.641 1 85.75 234 ILE B O 1
ATOM 5866 N N . LEU B 1 235 ? -3.707 -35.438 -17.54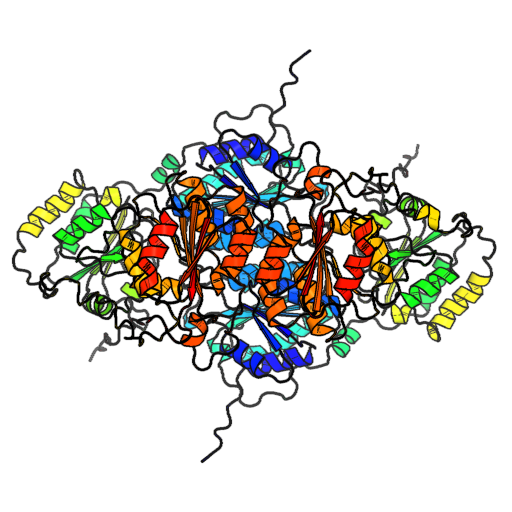7 1 86.19 235 LEU B N 1
ATOM 5867 C CA . LEU B 1 235 ? -2.818 -36.5 -17.078 1 86.19 235 LEU B CA 1
ATOM 5868 C C . LEU B 1 235 ? -3.145 -37.812 -17.75 1 86.19 235 LEU B C 1
ATOM 5870 O O . LEU B 1 235 ? -2.24 -38.562 -18.125 1 86.19 235 LEU B O 1
ATOM 5874 N N . ALA B 1 236 ? -4.41 -38.094 -17.906 1 84.5 236 ALA B N 1
ATOM 5875 C CA . ALA B 1 236 ? -4.832 -39.312 -18.594 1 84.5 236 ALA B CA 1
ATOM 5876 C C . ALA B 1 236 ? -4.316 -39.344 -20.031 1 84.5 236 ALA B C 1
ATOM 5878 O O . ALA B 1 236 ? -3.854 -40.375 -20.516 1 84.5 236 ALA B O 1
ATOM 5879 N N . LEU B 1 237 ? -4.387 -38.219 -20.656 1 84.06 237 LEU B N 1
ATOM 5880 C CA . LEU B 1 237 ? -3.883 -38.125 -22.016 1 84.06 237 LEU B CA 1
ATOM 5881 C C . LEU B 1 237 ? -2.363 -38.25 -22.047 1 84.06 237 LEU B C 1
ATOM 5883 O O . LEU B 1 237 ? -1.812 -38.875 -22.969 1 84.06 237 LEU B O 1
ATOM 5887 N N . ALA B 1 238 ? -1.74 -37.719 -21.125 1 87.19 238 ALA B N 1
ATOM 5888 C CA . ALA B 1 238 ? -0.286 -37.812 -21.016 1 87.19 238 ALA B CA 1
ATOM 5889 C C . ALA B 1 238 ? 0.161 -39.25 -20.859 1 87.19 238 ALA B C 1
ATOM 5891 O O . ALA B 1 238 ? 1.164 -39.656 -21.453 1 87.19 238 ALA B O 1
ATOM 5892 N N . HIS B 1 239 ? -0.582 -40 -20.125 1 84.06 239 HIS B N 1
ATOM 5893 C CA . HIS B 1 239 ? -0.286 -41.406 -19.938 1 84.06 239 HIS B CA 1
ATOM 5894 C C . HIS B 1 239 ? -0.42 -42.156 -21.266 1 84.06 239 HIS B C 1
ATOM 5896 O O . HIS B 1 239 ? 0.406 -43.031 -21.578 1 84.06 239 HIS B O 1
ATOM 5902 N N . ARG B 1 240 ? -1.357 -41.75 -21.938 1 80.06 240 ARG B N 1
ATOM 5903 C CA . ARG B 1 240 ? -1.614 -42.438 -23.203 1 80.06 240 ARG B CA 1
ATOM 5904 C C . ARG B 1 240 ? -0.511 -42.156 -24.219 1 80.06 240 ARG B C 1
ATOM 5906 O O . ARG B 1 240 ? -0.154 -43 -25.016 1 80.06 240 ARG B O 1
ATOM 5913 N N . LEU B 1 241 ? -0.001 -40.969 -24.109 1 81.12 241 LEU B N 1
ATOM 5914 C CA . LEU B 1 241 ? 0.98 -40.562 -25.094 1 81.12 241 LEU B CA 1
ATOM 5915 C C . LEU B 1 241 ? 2.395 -40.625 -24.531 1 81.12 241 LEU B C 1
ATOM 5917 O O . LEU B 1 241 ? 3.367 -40.375 -25.25 1 81.12 241 LEU B O 1
ATOM 5921 N N . ASN B 1 242 ? 2.402 -40.938 -23.281 1 83.25 242 ASN B N 1
ATOM 5922 C CA . ASN B 1 242 ? 3.672 -40.906 -22.562 1 83.25 242 ASN B CA 1
ATOM 5923 C C . ASN B 1 242 ? 4.348 -39.562 -22.703 1 83.25 242 ASN B C 1
ATOM 5925 O O . ASN B 1 242 ? 5.527 -39.469 -23.031 1 83.25 242 ASN B O 1
ATOM 5929 N N . ALA B 1 243 ? 3.596 -38.594 -22.547 1 87.88 243 ALA B N 1
ATOM 5930 C CA . ALA B 1 243 ? 4.07 -37.219 -22.672 1 87.88 243 ALA B CA 1
ATOM 5931 C C . ALA B 1 243 ? 4.359 -36.625 -21.297 1 87.88 243 ALA B C 1
ATOM 5933 O O . ALA B 1 243 ? 3.549 -36.719 -20.375 1 87.88 243 ALA B O 1
ATOM 5934 N N . PRO B 1 244 ? 5.5 -36 -21.172 1 89.19 244 PRO B N 1
ATOM 5935 C CA . PRO B 1 244 ? 5.754 -35.281 -19.922 1 89.19 244 PRO B CA 1
ATOM 5936 C C . PRO B 1 244 ? 4.844 -34.062 -19.766 1 89.19 244 PRO B C 1
ATOM 5938 O O . PRO B 1 244 ? 4.34 -33.531 -20.75 1 89.19 244 PRO B O 1
ATOM 5941 N N . ILE B 1 245 ? 4.68 -33.688 -18.469 1 88.06 245 ILE B N 1
ATOM 5942 C CA . ILE B 1 245 ? 3.836 -32.531 -18.156 1 88.06 245 ILE B CA 1
ATOM 5943 C C . ILE B 1 245 ? 4.648 -31.5 -17.375 1 88.06 245 ILE B C 1
ATOM 5945 O O . ILE B 1 245 ? 5.332 -31.844 -16.406 1 88.06 245 ILE B O 1
ATOM 5949 N N . VAL B 1 246 ? 4.566 -30.297 -17.875 1 84.88 246 VAL B N 1
ATOM 5950 C CA . VAL B 1 246 ? 5.062 -29.172 -17.094 1 84.88 246 VAL B CA 1
ATOM 5951 C C . VAL B 1 246 ? 3.898 -28.25 -16.734 1 84.88 246 VAL B C 1
ATOM 5953 O O . VAL B 1 246 ? 2.916 -28.156 -17.469 1 84.88 246 VAL B O 1
ATOM 5956 N N . THR B 1 247 ? 4.047 -27.672 -15.539 1 82.44 247 THR B N 1
ATOM 5957 C CA . THR B 1 247 ? 2.922 -26.875 -15.062 1 82.44 247 THR B CA 1
ATOM 5958 C C . THR B 1 247 ? 3.389 -25.484 -14.641 1 82.44 247 THR B C 1
ATOM 5960 O O . THR B 1 247 ? 4.578 -25.266 -14.398 1 82.44 247 THR B O 1
ATOM 5963 N N . ARG B 1 248 ? 2.445 -24.531 -14.664 1 75.94 248 ARG B N 1
ATOM 5964 C CA . ARG B 1 248 ? 2.688 -23.219 -14.078 1 75.94 248 ARG B CA 1
ATOM 5965 C C . ARG B 1 248 ? 2.234 -23.172 -12.625 1 75.94 248 ARG B C 1
ATOM 5967 O O . ARG B 1 248 ? 2.588 -22.234 -11.891 1 75.94 248 ARG B O 1
ATOM 5974 N N . SER B 1 249 ? 1.514 -24.078 -12.266 1 71.5 249 SER B N 1
ATOM 5975 C CA . SER B 1 249 ? 1.036 -24.109 -10.891 1 71.5 249 SER B CA 1
ATOM 5976 C C . SER B 1 249 ? 1.16 -25.516 -10.297 1 71.5 249 SER B C 1
ATOM 5978 O O . SER B 1 249 ? 0.818 -26.5 -10.953 1 71.5 249 SER B O 1
ATOM 5980 N N . LEU B 1 250 ? 1.565 -25.469 -9.102 1 73.31 250 LEU B N 1
ATOM 5981 C CA . LEU B 1 250 ? 1.578 -26.734 -8.391 1 73.31 250 LEU B CA 1
ATOM 5982 C C . LEU B 1 250 ? 0.168 -27.312 -8.266 1 73.31 250 LEU B C 1
ATOM 5984 O O . LEU B 1 250 ? -0.813 -26.562 -8.328 1 73.31 250 LEU B O 1
ATOM 5988 N N . SER B 1 251 ? -0.023 -28.578 -8.312 1 75.12 251 SER B N 1
ATOM 5989 C CA . SER B 1 251 ? -1.225 -29.328 -7.965 1 75.12 251 SER B CA 1
ATOM 5990 C C . SER B 1 251 ? -2.127 -29.516 -9.18 1 75.12 251 SER B C 1
ATOM 5992 O O . SER B 1 251 ? -3.207 -30.109 -9.07 1 75.12 251 SER B O 1
ATOM 5994 N N . ALA B 1 252 ? -1.693 -29 -10.32 1 79 252 ALA B N 1
ATOM 5995 C CA . ALA B 1 252 ? -2.518 -29.234 -11.508 1 79 252 ALA B CA 1
ATOM 5996 C C . ALA B 1 252 ? -2.66 -30.719 -11.789 1 79 252 ALA B C 1
ATOM 5998 O O . ALA B 1 252 ? -3.689 -31.172 -12.305 1 79 252 ALA B O 1
ATOM 5999 N N . VAL B 1 253 ? -1.632 -31.453 -11.547 1 82.31 253 VAL B N 1
ATOM 6000 C CA . VAL B 1 253 ? -1.619 -32.906 -11.617 1 82.31 253 VAL B CA 1
ATOM 6001 C C . VAL B 1 253 ? -0.934 -33.5 -10.383 1 82.31 253 VAL B C 1
ATOM 6003 O O . VAL B 1 253 ? -0.335 -32.75 -9.594 1 82.31 253 VAL B O 1
ATOM 6006 N N . ASP B 1 254 ? -1.192 -34.781 -10.219 1 82.25 254 ASP B N 1
ATOM 6007 C CA . ASP B 1 254 ? -0.429 -35.406 -9.148 1 82.25 254 ASP B CA 1
ATOM 6008 C C . ASP B 1 254 ? 1.072 -35.281 -9.398 1 82.25 254 ASP B C 1
ATOM 6010 O O . ASP B 1 254 ? 1.598 -35.844 -10.359 1 82.25 254 ASP B O 1
ATOM 6014 N N . GLU B 1 255 ? 1.7 -34.688 -8.484 1 82.12 255 GLU B N 1
ATOM 6015 C CA . GLU B 1 255 ? 3.105 -34.344 -8.688 1 82.12 255 GLU B CA 1
ATOM 6016 C C . GLU B 1 255 ? 4 -35.562 -8.508 1 82.12 255 GLU B C 1
ATOM 6018 O O . GLU B 1 255 ? 5.16 -35.562 -8.93 1 82.12 255 GLU B O 1
ATOM 6023 N N . ASP B 1 256 ? 3.453 -36.562 -7.953 1 79.56 256 ASP B N 1
ATOM 6024 C CA . ASP B 1 256 ? 4.223 -37.812 -7.801 1 79.56 256 ASP B CA 1
ATOM 6025 C C . ASP B 1 256 ? 4.117 -38.656 -9.047 1 79.56 256 ASP B C 1
ATOM 6027 O O . ASP B 1 256 ? 4.84 -39.656 -9.188 1 79.56 256 ASP B O 1
ATOM 6031 N N . ASP B 1 257 ? 3.236 -38.25 -9.984 1 83.88 257 ASP B N 1
ATOM 6032 C CA . ASP B 1 257 ? 3.139 -39 -11.234 1 83.88 257 ASP B CA 1
ATOM 6033 C C . ASP B 1 257 ? 4.422 -38.875 -12.047 1 83.88 257 ASP B C 1
ATOM 6035 O O . ASP B 1 257 ? 5.031 -37.781 -12.094 1 83.88 257 ASP B O 1
ATOM 6039 N N . TYR B 1 258 ? 4.734 -39.906 -12.648 1 82.06 258 TYR B N 1
ATOM 6040 C CA . TYR B 1 258 ? 5.984 -39.969 -13.391 1 82.06 258 TYR B CA 1
ATOM 6041 C C . TYR B 1 258 ? 6.004 -38.969 -14.539 1 82.06 258 TYR B C 1
ATOM 6043 O O . TYR B 1 258 ? 7.074 -38.594 -15.008 1 82.06 258 TYR B O 1
ATOM 6051 N N . HIS B 1 259 ? 4.914 -38.562 -15.016 1 85.12 259 HIS B N 1
ATOM 6052 C CA . HIS B 1 259 ? 4.848 -37.656 -16.156 1 85.12 259 HIS B CA 1
ATOM 6053 C C . HIS B 1 259 ? 4.934 -36.188 -15.703 1 85.12 259 HIS B C 1
ATOM 6055 O O . HIS B 1 259 ? 5.133 -35.312 -16.516 1 85.12 259 HIS B O 1
ATOM 6061 N N . ALA B 1 260 ? 4.809 -35.969 -14.453 1 83.56 260 ALA B N 1
ATOM 6062 C CA . ALA B 1 260 ? 4.883 -34.625 -13.93 1 83.56 260 ALA B CA 1
ATOM 6063 C C . ALA B 1 260 ? 6.332 -34.188 -13.766 1 83.56 260 ALA B C 1
ATOM 6065 O O . ALA B 1 260 ? 7.07 -34.719 -12.945 1 83.56 260 ALA B O 1
ATOM 6066 N N . MET B 1 261 ? 6.688 -33.094 -14.516 1 80.38 261 MET B N 1
ATOM 6067 C CA . MET B 1 261 ? 8.086 -32.688 -14.555 1 80.38 261 MET B CA 1
ATOM 6068 C C . MET B 1 261 ? 8.305 -31.422 -13.727 1 80.38 261 MET B C 1
ATOM 6070 O O . MET B 1 261 ? 9.43 -30.938 -13.609 1 80.38 261 MET B O 1
ATOM 6074 N N . GLY B 1 262 ? 7.301 -30.891 -13.195 1 76.38 262 GLY B N 1
ATOM 6075 C CA . GLY B 1 262 ? 7.465 -29.75 -12.312 1 76.38 262 GLY B CA 1
ATOM 6076 C C . GLY B 1 262 ? 6.953 -28.453 -12.906 1 76.38 262 GLY B C 1
ATOM 6077 O O . GLY B 1 262 ? 6.152 -28.469 -13.844 1 76.38 262 GLY B O 1
ATOM 6078 N N . VAL B 1 263 ? 7.426 -27.328 -12.266 1 71 263 VAL B N 1
ATOM 6079 C CA . VAL B 1 263 ? 6.859 -26.031 -12.57 1 71 263 VAL B CA 1
ATOM 6080 C C . VAL B 1 263 ? 7.82 -25.25 -13.461 1 71 263 VAL B C 1
ATOM 6082 O O . VAL B 1 263 ? 9.039 -25.328 -13.297 1 71 263 VAL B O 1
ATOM 6085 N N . ILE B 1 264 ? 7.148 -24.641 -14.477 1 68.56 264 ILE B N 1
ATOM 6086 C CA . ILE B 1 264 ? 7.922 -23.797 -15.391 1 68.56 264 ILE B CA 1
ATOM 6087 C C . ILE B 1 264 ? 7.727 -22.328 -15.031 1 68.56 264 ILE B C 1
ATOM 6089 O O . ILE B 1 264 ? 6.805 -21.984 -14.281 1 68.56 264 ILE B O 1
ATOM 6093 N N . GLY B 1 265 ? 8.641 -21.422 -15.391 1 61.06 265 GLY B N 1
ATOM 6094 C CA . GLY B 1 265 ? 8.547 -19.984 -15.211 1 61.06 265 GLY B CA 1
ATOM 6095 C C . GLY B 1 265 ? 9.328 -19.469 -14.008 1 61.06 265 GLY B C 1
ATOM 6096 O O . GLY B 1 265 ? 10.258 -20.141 -13.547 1 61.06 265 GLY B O 1
ATOM 6097 N N . VAL B 1 266 ? 8.984 -18.266 -13.648 1 55.25 266 VAL B N 1
ATOM 6098 C CA . VAL B 1 266 ? 9.75 -17.578 -12.617 1 55.25 266 VAL B CA 1
ATOM 6099 C C . VAL B 1 266 ? 9.664 -18.344 -11.305 1 55.25 266 VAL B C 1
ATOM 6101 O O . VAL B 1 266 ? 10.57 -18.266 -10.469 1 55.25 266 VAL B O 1
ATOM 6104 N N . HIS B 1 267 ? 8.539 -19.141 -11.18 1 55.56 267 HIS B N 1
ATOM 6105 C CA . HIS B 1 267 ? 8.328 -19.875 -9.938 1 55.56 267 HIS B CA 1
ATOM 6106 C C . HIS B 1 267 ? 8.984 -21.25 -9.992 1 55.56 267 HIS B C 1
ATOM 6108 O O . HIS B 1 267 ? 9.102 -21.922 -8.969 1 55.56 267 HIS B O 1
ATOM 6114 N N . GLY B 1 268 ? 9.312 -21.719 -11.18 1 53.12 268 GLY B N 1
ATOM 6115 C CA . GLY B 1 268 ? 9.875 -23.062 -11.336 1 53.12 268 GLY B CA 1
ATOM 6116 C C . GLY B 1 268 ? 10.906 -23.141 -12.445 1 53.12 268 GLY B C 1
ATOM 6117 O O . GLY B 1 268 ? 10.836 -22.391 -13.43 1 53.12 268 GLY B O 1
ATOM 6118 N N . LYS B 1 269 ? 12.148 -23.047 -12.18 1 47.5 269 LYS B N 1
ATOM 6119 C CA . LYS B 1 269 ? 13.133 -23.156 -13.25 1 47.5 269 LYS B CA 1
ATOM 6120 C C . LYS B 1 269 ? 12.992 -24.484 -13.984 1 47.5 269 LYS B C 1
ATOM 6122 O O . LYS B 1 269 ? 13 -25.547 -13.359 1 47.5 269 LYS B O 1
ATOM 6127 N N . PRO B 1 270 ? 12.273 -24.469 -15.227 1 42.09 270 PRO B N 1
ATOM 6128 C CA . PRO B 1 270 ? 12.602 -25.734 -15.891 1 42.09 270 PRO B CA 1
ATOM 6129 C C . PRO B 1 270 ? 14 -26.234 -15.555 1 42.09 270 PRO B C 1
ATOM 6131 O O . PRO B 1 270 ? 14.453 -27.25 -16.109 1 42.09 270 PRO B O 1
ATOM 6134 N N . GLY B 1 271 ? 14.664 -25.453 -14.742 1 47.72 271 GLY B N 1
ATOM 6135 C CA . GLY B 1 271 ? 16.078 -25.656 -14.539 1 47.72 271 GLY B CA 1
ATOM 6136 C C . GLY B 1 271 ? 16.406 -27.016 -13.945 1 47.72 271 GLY B C 1
ATOM 6137 O O . GLY B 1 271 ? 17.547 -27.266 -13.555 1 47.72 271 GLY B O 1
ATOM 6138 N N . MET B 1 272 ? 15.258 -27.594 -13.695 1 55.34 272 MET B N 1
ATOM 6139 C CA . MET B 1 272 ? 15.734 -28.906 -13.273 1 55.34 272 MET B CA 1
ATOM 6140 C C . MET B 1 272 ? 16.328 -29.688 -14.445 1 55.34 272 MET B C 1
ATOM 6142 O O . MET B 1 272 ? 15.758 -29.703 -15.531 1 55.34 272 MET B O 1
ATOM 6146 N N . ARG B 1 273 ? 17.578 -29.781 -14.25 1 58.12 273 ARG B N 1
ATOM 6147 C CA . ARG B 1 273 ? 18.344 -30.484 -15.266 1 58.12 273 ARG B CA 1
ATOM 6148 C C . ARG B 1 273 ? 17.5 -31.5 -16 1 58.12 273 ARG B C 1
ATOM 6150 O O . ARG B 1 273 ? 17.562 -31.609 -17.234 1 58.12 273 ARG B O 1
ATOM 6157 N N . GLY B 1 274 ? 16.594 -32.031 -15.219 1 63.12 274 GLY B N 1
ATOM 6158 C CA . GLY B 1 274 ? 15.766 -33.062 -15.844 1 63.12 274 GLY B CA 1
ATOM 6159 C C . GLY B 1 274 ? 14.695 -32.469 -16.75 1 63.12 274 GLY B C 1
ATOM 6160 O O . GLY B 1 274 ? 14.492 -32.938 -17.875 1 63.12 274 GLY B O 1
ATOM 6161 N N . THR B 1 275 ? 14.086 -31.438 -16.312 1 71.25 275 THR B N 1
ATOM 6162 C CA . THR B 1 275 ? 13.047 -30.797 -17.109 1 71.25 275 THR B CA 1
ATOM 6163 C C . THR B 1 275 ? 13.641 -30.125 -18.344 1 71.25 275 THR B C 1
ATOM 6165 O O . THR B 1 275 ? 13.07 -30.203 -19.422 1 71.25 275 THR B O 1
ATOM 6168 N N . ALA B 1 276 ? 14.773 -29.578 -18.078 1 69.81 276 ALA B N 1
ATOM 6169 C CA . ALA B 1 276 ? 15.453 -28.938 -19.203 1 69.81 276 ALA B CA 1
ATOM 6170 C C . ALA B 1 276 ? 15.812 -29.953 -20.281 1 69.81 276 ALA B C 1
ATOM 6172 O O . ALA B 1 276 ? 15.695 -29.672 -21.469 1 69.81 276 ALA B O 1
ATOM 6173 N N . ALA B 1 277 ? 16.234 -31.078 -19.859 1 70.44 277 ALA B N 1
ATOM 6174 C CA . ALA B 1 277 ? 16.625 -32.125 -20.797 1 70.44 277 ALA B CA 1
ATOM 6175 C C . ALA B 1 277 ? 15.43 -32.625 -21.594 1 70.44 277 ALA B C 1
ATOM 6177 O O . ALA B 1 277 ? 15.547 -32.906 -22.797 1 70.44 277 ALA B O 1
ATOM 6178 N N . VAL B 1 278 ? 14.32 -32.688 -20.953 1 73.44 278 VAL B N 1
ATOM 6179 C CA . VAL B 1 278 ? 13.094 -33.125 -21.609 1 73.44 278 VAL B CA 1
ATOM 6180 C C . VAL B 1 278 ? 12.641 -32.062 -22.609 1 73.44 278 VAL B C 1
ATOM 6182 O O . VAL B 1 278 ? 12.273 -32.375 -23.734 1 73.44 278 VAL B O 1
ATOM 6185 N N . LEU B 1 279 ? 12.758 -30.875 -22.234 1 75.75 279 LEU B N 1
ATOM 6186 C CA . LEU B 1 279 ? 12.312 -29.781 -23.094 1 75.75 279 LEU B CA 1
ATOM 6187 C C . LEU B 1 279 ? 13.227 -29.625 -24.297 1 75.75 279 LEU B C 1
ATOM 6189 O O . LEU B 1 279 ? 12.766 -29.266 -25.391 1 75.75 279 LEU B O 1
ATOM 6193 N N . GLU B 1 280 ? 14.445 -29.922 -24.047 1 75.06 280 GLU B N 1
ATOM 6194 C CA . GLU B 1 280 ? 15.398 -29.828 -25.156 1 75.06 280 GLU B CA 1
ATOM 6195 C C . GLU B 1 280 ? 15.055 -30.812 -26.266 1 75.06 280 GLU B C 1
ATOM 6197 O O . GLU B 1 280 ? 15.281 -30.531 -27.438 1 75.06 280 GLU B O 1
ATOM 6202 N N . LYS B 1 281 ? 14.5 -31.859 -25.922 1 79.44 281 LYS B N 1
ATOM 6203 C CA . LYS B 1 281 ? 14.195 -32.906 -26.891 1 79.44 281 LYS B CA 1
ATOM 6204 C C . LYS B 1 281 ? 12.773 -32.75 -27.438 1 79.44 281 LYS B C 1
ATOM 6206 O O . LYS B 1 281 ? 12.406 -33.406 -28.406 1 79.44 281 LYS B O 1
ATOM 6211 N N . THR B 1 282 ? 12.086 -31.922 -26.828 1 87.44 282 THR B N 1
ATOM 6212 C CA . THR B 1 282 ? 10.688 -31.734 -27.188 1 87.44 282 THR B CA 1
ATOM 6213 C C . THR B 1 282 ? 10.578 -31.062 -28.562 1 87.44 282 THR B C 1
ATOM 6215 O O . THR B 1 282 ? 11.297 -30.094 -28.844 1 87.44 282 THR B O 1
ATOM 6218 N N . THR B 1 283 ? 9.68 -31.578 -29.375 1 88.94 283 THR B N 1
ATOM 6219 C CA . THR B 1 283 ? 9.461 -30.984 -30.688 1 88.94 283 THR B CA 1
ATOM 6220 C C . THR B 1 283 ? 8.094 -30.312 -30.766 1 88.94 283 THR B C 1
ATOM 6222 O O . THR B 1 283 ? 7.883 -29.406 -31.578 1 88.94 283 THR B O 1
ATOM 6225 N N . LEU B 1 284 ? 7.164 -30.734 -29.906 1 91.75 284 LEU B N 1
ATOM 6226 C CA . LEU B 1 284 ? 5.809 -30.203 -29.891 1 91.75 284 LEU B CA 1
ATOM 6227 C C . LEU B 1 284 ? 5.348 -29.922 -28.453 1 91.75 284 LEU B C 1
ATOM 6229 O O . LEU B 1 284 ? 5.344 -30.844 -27.625 1 91.75 284 LEU B O 1
ATOM 6233 N N . VAL B 1 285 ? 5.023 -28.719 -28.266 1 91.19 285 VAL B N 1
ATOM 6234 C CA . VAL B 1 285 ? 4.434 -28.328 -26.984 1 91.19 285 VAL B CA 1
ATOM 6235 C C . VAL B 1 285 ? 2.922 -28.188 -27.141 1 91.19 285 VAL B C 1
ATOM 6237 O O . VAL B 1 285 ? 2.445 -27.469 -28.031 1 91.19 285 VAL B O 1
ATOM 6240 N N . VAL B 1 286 ? 2.18 -28.906 -26.344 1 90.69 286 VAL B N 1
ATOM 6241 C CA . VAL B 1 286 ? 0.74 -28.703 -26.219 1 90.69 286 VAL B CA 1
ATOM 6242 C C . VAL B 1 286 ? 0.434 -27.891 -24.969 1 90.69 286 VAL B C 1
ATOM 6244 O O . VAL B 1 286 ? 0.525 -28.406 -23.844 1 90.69 286 VAL B O 1
ATOM 6247 N N . ALA B 1 287 ? 0.065 -26.688 -25.203 1 89.44 287 ALA B N 1
ATOM 6248 C CA . ALA B 1 287 ? -0.141 -25.75 -24.094 1 89.44 287 ALA B CA 1
ATOM 6249 C C . ALA B 1 287 ? -1.625 -25.609 -23.766 1 89.44 287 ALA B C 1
ATOM 6251 O O . ALA B 1 287 ? -2.428 -25.281 -24.656 1 89.44 287 ALA B O 1
ATOM 6252 N N . PHE B 1 288 ? -1.917 -25.922 -22.547 1 87.56 288 PHE B N 1
ATOM 6253 C CA . PHE B 1 288 ? -3.277 -25.734 -22.062 1 87.56 288 PHE B CA 1
ATOM 6254 C C . PHE B 1 288 ? -3.389 -24.469 -21.219 1 87.56 288 PHE B C 1
ATOM 6256 O O . PHE B 1 288 ? -3.035 -24.453 -20.047 1 87.56 288 PHE B O 1
ATOM 6263 N N . ALA B 1 289 ? -3.875 -23.391 -21.797 1 82.56 289 ALA B N 1
ATOM 6264 C CA . ALA B 1 289 ? -4.094 -22.094 -21.156 1 82.56 289 ALA B CA 1
ATOM 6265 C C . ALA B 1 289 ? -2.814 -21.578 -20.516 1 82.56 289 ALA B C 1
ATOM 6267 O O . ALA B 1 289 ? -2.82 -21.172 -19.344 1 82.56 289 ALA B O 1
ATOM 6268 N N . VAL B 1 290 ? -1.718 -21.641 -21.266 1 81.12 290 VAL B N 1
ATOM 6269 C CA . VAL B 1 290 ? -0.433 -21.141 -20.781 1 81.12 290 VAL B CA 1
ATOM 6270 C C . VAL B 1 290 ? -0.168 -19.75 -21.359 1 81.12 290 VAL B C 1
ATOM 6272 O O . VAL B 1 290 ? -0.211 -19.562 -22.578 1 81.12 290 VAL B O 1
ATOM 6275 N N . SER B 1 291 ? 0.08 -18.828 -20.484 1 71.12 291 SER B N 1
ATOM 6276 C CA . SER B 1 291 ? 0.257 -17.453 -20.922 1 71.12 291 SER B CA 1
ATOM 6277 C C . SER B 1 291 ? 1.71 -17.172 -21.297 1 71.12 291 SER B C 1
ATOM 6279 O O . SER B 1 291 ? 1.985 -16.406 -22.219 1 71.12 291 SER B O 1
ATOM 6281 N N . GLU B 1 292 ? 2.66 -17.688 -20.641 1 72.69 292 GLU B N 1
ATOM 6282 C CA . GLU B 1 292 ? 4.07 -17.453 -20.938 1 72.69 292 GLU B CA 1
ATOM 6283 C C . GLU B 1 292 ? 4.715 -18.688 -21.562 1 72.69 292 GLU B C 1
ATOM 6285 O O . GLU B 1 292 ? 5.109 -19.625 -20.859 1 72.69 292 GLU B O 1
ATOM 6290 N N . LEU B 1 293 ? 4.969 -18.594 -22.891 1 76.88 293 LEU B N 1
ATOM 6291 C CA . LEU B 1 293 ? 5.391 -19.766 -23.641 1 76.88 293 LEU B CA 1
ATOM 6292 C C . LEU B 1 293 ? 6.832 -19.625 -24.109 1 76.88 293 LEU B C 1
ATOM 6294 O O . LEU B 1 293 ? 7.426 -20.578 -24.625 1 76.88 293 LEU B O 1
ATOM 6298 N N . SER B 1 294 ? 7.359 -18.453 -23.844 1 75.56 294 SER B N 1
ATOM 6299 C CA . SER B 1 294 ? 8.68 -18.188 -24.406 1 75.56 294 SER B CA 1
ATOM 6300 C C . SER B 1 294 ? 9.703 -19.203 -23.922 1 75.56 294 SER B C 1
ATOM 6302 O O . SER B 1 294 ? 10.531 -19.688 -24.703 1 75.56 294 SER B O 1
ATOM 6304 N N . VAL B 1 295 ? 9.602 -19.562 -22.766 1 73.94 295 VAL B N 1
ATOM 6305 C CA . VAL B 1 295 ? 10.586 -20.453 -22.172 1 73.94 295 VAL B CA 1
ATOM 6306 C C . VAL B 1 295 ? 10.422 -21.859 -22.75 1 73.94 295 VAL B C 1
ATOM 6308 O O . VAL B 1 295 ? 11.391 -22.609 -22.844 1 73.94 295 VAL B O 1
ATOM 6311 N N . LEU B 1 296 ? 9.266 -22.125 -23.203 1 80.12 296 LEU B N 1
ATOM 6312 C CA . LEU B 1 296 ? 8.961 -23.453 -23.719 1 80.12 296 LEU B CA 1
ATOM 6313 C C . LEU B 1 296 ? 9.227 -23.531 -25.219 1 80.12 296 LEU B C 1
ATOM 6315 O O . LEU B 1 296 ? 9.562 -24.594 -25.734 1 80.12 296 LEU B O 1
ATOM 6319 N N . LEU B 1 297 ? 9.109 -22.312 -25.828 1 82.19 297 LEU B N 1
ATOM 6320 C CA . LEU B 1 297 ? 9.055 -22.359 -27.281 1 82.19 297 LEU B CA 1
ATOM 6321 C C . LEU B 1 297 ? 10.312 -21.75 -27.906 1 82.19 297 LEU B C 1
ATOM 6323 O O . LEU B 1 297 ? 10.648 -22.047 -29.047 1 82.19 297 LEU B O 1
ATOM 6327 N N . CYS B 1 298 ? 10.93 -20.906 -27.141 1 77.19 298 CYS B N 1
ATOM 6328 C CA . CYS B 1 298 ? 11.922 -20.062 -27.797 1 77.19 298 CYS B CA 1
ATOM 6329 C C . CYS B 1 298 ? 13.328 -20.438 -27.359 1 77.19 298 CYS B C 1
ATOM 6331 O O . CYS B 1 298 ? 13.523 -20.984 -26.281 1 77.19 298 CYS B O 1
ATOM 6333 N N . ASN B 1 299 ? 14.25 -20.109 -28.297 1 74.19 299 ASN B N 1
ATOM 6334 C CA . ASN B 1 299 ? 15.656 -20.188 -27.938 1 74.19 299 ASN B CA 1
ATOM 6335 C C . ASN B 1 299 ? 16.141 -18.891 -27.281 1 74.19 299 ASN B C 1
ATOM 6337 O O . ASN B 1 299 ? 15.336 -18.031 -26.938 1 74.19 299 ASN B O 1
ATOM 6341 N N . LEU B 1 300 ? 17.406 -18.734 -27.031 1 67.94 300 LEU B N 1
ATOM 6342 C CA . LEU B 1 300 ? 18 -17.609 -26.312 1 67.94 300 LEU B CA 1
ATOM 6343 C C . LEU B 1 300 ? 17.812 -16.297 -27.062 1 67.94 300 LEU B C 1
ATOM 6345 O O . LEU B 1 300 ? 17.891 -15.227 -26.469 1 67.94 300 LEU B O 1
ATOM 6349 N N . HIS B 1 301 ? 17.516 -16.453 -28.312 1 67.56 301 HIS B N 1
ATOM 6350 C CA . HIS B 1 301 ? 17.359 -15.258 -29.125 1 67.56 301 HIS B CA 1
ATOM 6351 C C . HIS B 1 301 ? 15.883 -14.883 -29.25 1 67.56 301 HIS B C 1
ATOM 6353 O O . HIS B 1 301 ? 15.539 -13.93 -29.953 1 67.56 301 HIS B O 1
ATOM 6359 N N . GLY B 1 302 ? 15.047 -15.742 -28.688 1 71.38 302 GLY B N 1
ATOM 6360 C CA . GLY B 1 302 ? 13.625 -15.438 -28.734 1 71.38 302 GLY B CA 1
ATOM 6361 C C . GLY B 1 302 ? 12.922 -16.031 -29.938 1 71.38 302 GLY B C 1
ATOM 6362 O O . GLY B 1 302 ? 11.742 -15.758 -30.172 1 71.38 302 GLY B O 1
ATOM 6363 N N . LEU B 1 303 ? 13.664 -16.797 -30.641 1 76.75 303 LEU B N 1
ATOM 6364 C CA . LEU B 1 303 ? 13.07 -17.406 -31.812 1 76.75 303 LEU B CA 1
ATOM 6365 C C . LEU B 1 303 ? 12.359 -18.703 -31.453 1 76.75 303 LEU B C 1
ATOM 6367 O O . LEU B 1 303 ? 12.883 -19.516 -30.688 1 76.75 303 LEU B O 1
ATOM 6371 N N . GLN B 1 304 ? 11.211 -18.922 -31.969 1 85.31 304 GLN B N 1
ATOM 6372 C CA . GLN B 1 304 ? 10.469 -20.141 -31.719 1 85.31 304 GLN B CA 1
ATOM 6373 C C . GLN B 1 304 ? 11.141 -21.344 -32.406 1 85.31 304 GLN B C 1
ATOM 6375 O O . GLN B 1 304 ? 11.383 -21.328 -33.594 1 85.31 304 GLN B O 1
ATOM 6380 N N . VAL B 1 305 ? 11.406 -22.375 -31.656 1 84.94 305 VAL B N 1
ATOM 6381 C CA . VAL B 1 305 ? 12.148 -23.516 -32.188 1 84.94 305 VAL B CA 1
ATOM 6382 C C . VAL B 1 305 ? 11.32 -24.781 -32.031 1 84.94 305 VAL B C 1
ATOM 6384 O O . VAL B 1 305 ? 11.75 -25.859 -32.469 1 84.94 305 VAL B O 1
ATOM 6387 N N . ARG B 1 306 ? 10.211 -24.641 -31.391 1 88.62 306 ARG B N 1
ATOM 6388 C CA . ARG B 1 306 ? 9.32 -25.781 -31.172 1 88.62 306 ARG B CA 1
ATOM 6389 C C . ARG B 1 306 ? 7.918 -25.484 -31.688 1 88.62 306 ARG B C 1
ATOM 6391 O O . ARG B 1 306 ? 7.492 -24.328 -31.719 1 88.62 306 ARG B O 1
ATOM 6398 N N . LYS B 1 307 ? 7.301 -26.531 -32.062 1 89.12 307 LYS B N 1
ATOM 6399 C CA . LYS B 1 307 ? 5.914 -26.406 -32.5 1 89.12 307 LYS B CA 1
ATOM 6400 C C . LYS B 1 307 ? 4.984 -26.203 -31.312 1 89.12 307 LYS B C 1
ATOM 6402 O O . LYS B 1 307 ? 5.301 -26.609 -30.188 1 89.12 307 LYS B O 1
ATOM 6407 N N . LEU B 1 308 ? 3.879 -25.547 -31.656 1 91.62 308 LEU B N 1
ATOM 6408 C CA . LEU B 1 308 ? 2.916 -25.234 -30.609 1 91.62 308 LEU B CA 1
ATOM 6409 C C . LEU B 1 308 ? 1.512 -25.672 -31.016 1 91.62 308 LEU B C 1
ATOM 6411 O O . LEU B 1 308 ? 1.085 -25.438 -32.156 1 91.62 308 LEU B O 1
ATOM 6415 N N . VAL B 1 309 ? 0.896 -26.422 -30.141 1 88.94 309 VAL B N 1
ATOM 6416 C CA . VAL B 1 309 ? -0.557 -26.547 -30.109 1 88.94 309 VAL B CA 1
ATOM 6417 C C . VAL B 1 309 ? -1.107 -25.875 -28.859 1 88.94 309 VAL B C 1
ATOM 6419 O O . VAL B 1 309 ? -0.637 -26.125 -27.75 1 88.94 309 VAL B O 1
ATOM 6422 N N . GLU B 1 310 ? -1.997 -25 -29.031 1 88.44 310 GLU B N 1
ATOM 6423 C CA . GLU B 1 310 ? -2.537 -24.297 -27.859 1 88.44 310 GLU B CA 1
ATOM 6424 C C . GLU B 1 310 ? -4.039 -24.547 -27.734 1 88.44 310 GLU B C 1
ATOM 6426 O O . GLU B 1 310 ? -4.77 -24.516 -28.719 1 88.44 310 GLU B O 1
ATOM 6431 N N . VAL B 1 311 ? -4.402 -24.859 -26.562 1 82.12 311 VAL B N 1
ATOM 6432 C CA . VAL B 1 311 ? -5.801 -25.016 -26.172 1 82.12 311 VAL B CA 1
ATOM 6433 C C . VAL B 1 311 ? -6.172 -23.938 -25.141 1 82.12 311 VAL B C 1
ATOM 6435 O O . VAL B 1 311 ? -5.598 -23.906 -24.047 1 82.12 311 VAL B O 1
ATOM 6438 N N . THR B 1 312 ? -7.051 -23.094 -25.5 1 78.56 312 THR B N 1
ATOM 6439 C CA . THR B 1 312 ? -7.457 -22.031 -24.594 1 78.56 312 THR B CA 1
ATOM 6440 C C . THR B 1 312 ? -8.977 -22 -24.438 1 78.56 312 THR B C 1
ATOM 6442 O O . THR B 1 312 ? -9.695 -22.578 -25.25 1 78.56 312 THR B O 1
ATOM 6445 N N . THR B 1 313 ? -9.328 -21.406 -23.359 1 71.94 313 THR B N 1
ATOM 6446 C CA . THR B 1 313 ? -10.75 -21.359 -23.062 1 71.94 313 THR B CA 1
ATOM 6447 C C . THR B 1 313 ? -11.438 -20.25 -23.844 1 71.94 313 THR B C 1
ATOM 6449 O O . THR B 1 313 ? -12.656 -20.281 -24.047 1 71.94 313 THR B O 1
ATOM 6452 N N . ASP B 1 314 ? -10.656 -19.297 -24.172 1 68.88 314 ASP B N 1
ATOM 6453 C CA . ASP B 1 314 ? -11.203 -18.156 -24.906 1 68.88 314 ASP B CA 1
ATOM 6454 C C . ASP B 1 314 ? -10.156 -17.594 -25.875 1 68.88 314 ASP B C 1
ATOM 6456 O O . ASP B 1 314 ? -8.992 -17.984 -25.844 1 68.88 314 ASP B O 1
ATOM 6460 N N . SER B 1 315 ? -10.711 -16.781 -26.719 1 65.56 315 SER B N 1
ATOM 6461 C CA . SER B 1 315 ? -9.82 -16.219 -27.734 1 65.56 315 SER B CA 1
ATOM 6462 C C . SER B 1 315 ? -8.836 -15.234 -27.125 1 65.56 315 SER B C 1
ATOM 6464 O O . SER B 1 315 ? -7.805 -14.922 -27.734 1 65.56 315 SER B O 1
ATOM 6466 N N . PHE B 1 316 ? -9.094 -14.789 -25.938 1 63.41 316 PHE B N 1
ATOM 6467 C CA . PHE B 1 316 ? -8.219 -13.805 -25.312 1 63.41 316 PHE B CA 1
ATOM 6468 C C . PHE B 1 316 ? -6.957 -14.461 -24.766 1 63.41 316 PHE B C 1
ATOM 6470 O O . PHE B 1 316 ? -5.949 -13.797 -24.547 1 63.41 316 PHE B O 1
ATOM 6477 N N . GLY B 1 317 ? -7.012 -15.727 -24.719 1 62.47 317 GLY B N 1
ATOM 6478 C CA . GLY B 1 317 ? -5.887 -16.453 -24.156 1 62.47 317 GLY B CA 1
ATOM 6479 C C . GLY B 1 317 ? -4.906 -16.938 -25.203 1 62.47 317 GLY B C 1
ATOM 6480 O O . GLY B 1 317 ? -3.869 -17.516 -24.859 1 62.47 317 GLY B O 1
ATOM 6481 N N . LEU B 1 318 ? -5.184 -16.688 -26.438 1 60.09 318 LEU B N 1
ATOM 6482 C CA . LEU B 1 318 ? -4.32 -17.188 -27.5 1 60.09 318 LEU B CA 1
ATOM 6483 C C . LEU B 1 318 ? -3 -16.422 -27.531 1 60.09 318 LEU B C 1
ATOM 6485 O O . LEU B 1 318 ? -2.979 -15.211 -27.328 1 60.09 318 LEU B O 1
ATOM 6489 N N . ALA B 1 319 ? -1.975 -17.234 -27.641 1 61.78 319 ALA B N 1
ATOM 6490 C CA . ALA B 1 319 ? -0.627 -16.672 -27.734 1 61.78 319 ALA B CA 1
ATOM 6491 C C . ALA B 1 319 ? -0.352 -16.141 -29.141 1 61.78 319 ALA B C 1
ATOM 6493 O O . ALA B 1 319 ? 0.226 -16.844 -29.969 1 61.78 319 ALA B O 1
ATOM 6494 N N . MET B 1 320 ? -0.551 -14.977 -29.375 1 58.03 320 MET B N 1
ATOM 6495 C CA . MET B 1 320 ? -0.562 -14.43 -30.734 1 58.03 320 MET B CA 1
ATOM 6496 C C . MET B 1 320 ? 0.858 -14.172 -31.234 1 58.03 320 MET B C 1
ATOM 6498 O O . MET B 1 320 ? 1.086 -14.039 -32.438 1 58.03 320 MET B O 1
ATOM 6502 N N . HIS B 1 321 ? 1.737 -14.281 -30.375 1 68.88 321 HIS B N 1
ATOM 6503 C CA . HIS B 1 321 ? 3.105 -13.953 -30.766 1 68.88 321 HIS B CA 1
ATOM 6504 C C . HIS B 1 321 ? 3.85 -15.195 -31.25 1 68.88 321 HIS B C 1
ATOM 6506 O O . HIS B 1 321 ? 4.93 -15.086 -31.828 1 68.88 321 HIS B O 1
ATOM 6512 N N . PHE B 1 322 ? 3.219 -16.312 -31.109 1 80.69 322 PHE B N 1
ATOM 6513 C CA . PHE B 1 322 ? 3.875 -17.562 -31.5 1 80.69 322 PHE B CA 1
ATOM 6514 C C . PHE B 1 322 ? 3.109 -18.25 -32.625 1 80.69 322 PHE B C 1
ATOM 6516 O O . PHE B 1 322 ? 1.889 -18.109 -32.719 1 80.69 322 PHE B O 1
ATOM 6523 N N . GLU B 1 323 ? 3.832 -18.875 -33.469 1 82.69 323 GLU B N 1
ATOM 6524 C CA . GLU B 1 323 ? 3.201 -19.703 -34.5 1 82.69 323 GLU B CA 1
ATOM 6525 C C . GLU B 1 323 ? 2.664 -21 -33.906 1 82.69 323 GLU B C 1
ATOM 6527 O O . GLU B 1 323 ? 3.4 -21.734 -33.25 1 82.69 323 GLU B O 1
ATOM 6532 N N . ALA B 1 324 ? 1.382 -21.203 -34.125 1 89.44 324 ALA B N 1
ATOM 6533 C CA . ALA B 1 324 ? 0.759 -22.422 -33.625 1 89.44 324 ALA B CA 1
ATOM 6534 C C . ALA B 1 324 ? 0.337 -23.328 -34.781 1 89.44 324 ALA B C 1
ATOM 6536 O O . ALA B 1 324 ? -0.244 -22.859 -35.781 1 89.44 324 ALA B O 1
ATOM 6537 N N . GLU B 1 325 ? 0.67 -24.547 -34.625 1 88.38 325 GLU B N 1
ATOM 6538 C CA . GLU B 1 325 ? 0.186 -25.531 -35.594 1 88.38 325 GLU B CA 1
ATOM 6539 C C . GLU B 1 325 ? -1.333 -25.656 -35.531 1 88.38 325 GLU B C 1
ATOM 6541 O O . GLU B 1 325 ? -1.976 -25.969 -36.531 1 88.38 325 GLU B O 1
ATOM 6546 N N . LEU B 1 326 ? -1.773 -25.484 -34.375 1 86.88 326 LEU B N 1
ATOM 6547 C CA . LEU B 1 326 ? -3.207 -25.562 -34.094 1 86.88 326 LEU B CA 1
ATOM 6548 C C . LEU B 1 326 ? -3.58 -24.797 -32.844 1 86.88 326 LEU B C 1
ATOM 6550 O O . LEU B 1 326 ? -2.879 -24.859 -31.844 1 86.88 326 LEU B O 1
ATOM 6554 N N . SER B 1 327 ? -4.602 -24 -33.031 1 84.81 327 SER B N 1
ATOM 6555 C CA . SER B 1 327 ? -5.223 -23.344 -31.875 1 84.81 327 SER B CA 1
ATOM 6556 C C . SER B 1 327 ? -6.652 -23.844 -31.656 1 84.81 327 SER B C 1
ATOM 6558 O O . SER B 1 327 ? -7.469 -23.797 -32.594 1 84.81 327 SER B O 1
ATOM 6560 N N . VAL B 1 328 ? -6.852 -24.328 -30.516 1 77.44 328 VAL B N 1
ATOM 6561 C CA . VAL B 1 328 ? -8.188 -24.812 -30.172 1 77.44 328 VAL B CA 1
ATOM 6562 C C . VAL B 1 328 ? -8.773 -23.938 -29.062 1 77.44 328 VAL B C 1
ATOM 6564 O O . VAL B 1 328 ? -8.164 -23.766 -28 1 77.44 328 VAL B O 1
ATOM 6567 N N . THR B 1 329 ? -9.852 -23.359 -29.328 1 76.62 329 THR B N 1
ATOM 6568 C CA . THR B 1 329 ? -10.586 -22.625 -28.297 1 76.62 329 THR B CA 1
ATOM 6569 C C . THR B 1 329 ? -11.742 -23.453 -27.766 1 76.62 329 THR B C 1
ATOM 6571 O O . THR B 1 329 ? -12.719 -23.703 -28.469 1 76.62 329 THR B O 1
ATOM 6574 N N . ALA B 1 330 ? -11.57 -23.969 -26.609 1 71.56 330 ALA B N 1
ATOM 6575 C CA . ALA B 1 330 ? -12.555 -24.828 -25.969 1 71.56 330 ALA B CA 1
ATOM 6576 C C . ALA B 1 330 ? -12.297 -24.953 -24.469 1 71.56 330 ALA B C 1
ATOM 6578 O O . ALA B 1 330 ? -11.195 -24.641 -24 1 71.56 330 ALA B O 1
ATOM 6579 N N . ASP B 1 331 ? -13.422 -25.234 -23.828 1 69.19 331 ASP B N 1
ATOM 6580 C CA . ASP B 1 331 ? -13.195 -25.625 -22.438 1 69.19 331 ASP B CA 1
ATOM 6581 C C . ASP B 1 331 ? -12.203 -26.797 -22.359 1 69.19 331 ASP B C 1
ATOM 6583 O O . ASP B 1 331 ? -12.383 -27.812 -23.031 1 69.19 331 ASP B O 1
ATOM 6587 N N . VAL B 1 332 ? -11.141 -26.594 -21.641 1 64.81 332 VAL B N 1
ATOM 6588 C CA . VAL B 1 332 ? -10.031 -27.531 -21.641 1 64.81 332 VAL B CA 1
ATOM 6589 C C . VAL B 1 332 ? -10.516 -28.906 -21.203 1 64.81 332 VAL B C 1
ATOM 6591 O O . VAL B 1 332 ? -10.148 -29.922 -21.797 1 64.81 332 VAL B O 1
ATOM 6594 N N . ALA B 1 333 ? -11.398 -28.828 -20.125 1 63.22 333 ALA B N 1
ATOM 6595 C CA . ALA B 1 333 ? -11.898 -30.109 -19.641 1 63.22 333 ALA B CA 1
ATOM 6596 C C . ALA B 1 333 ? -12.75 -30.812 -20.688 1 63.22 333 ALA B C 1
ATOM 6598 O O . ALA B 1 333 ? -12.625 -32.031 -20.906 1 63.22 333 ALA B O 1
ATOM 6599 N N . THR B 1 334 ? -13.57 -29.984 -21.281 1 62.62 334 THR B N 1
ATOM 6600 C CA . THR B 1 334 ? -14.445 -30.531 -22.312 1 62.62 334 THR B CA 1
ATOM 6601 C C . THR B 1 334 ? -13.641 -30.984 -23.531 1 62.62 334 THR B C 1
ATOM 6603 O O . THR B 1 334 ? -13.938 -32 -24.141 1 62.62 334 THR B O 1
ATOM 6606 N N . ALA B 1 335 ? -12.68 -30.156 -23.703 1 53.62 335 ALA B N 1
ATOM 6607 C CA . ALA B 1 335 ? -11.828 -30.484 -24.844 1 53.62 335 ALA B CA 1
ATOM 6608 C C . ALA B 1 335 ? -11.086 -31.797 -24.609 1 53.62 335 ALA B C 1
ATOM 6610 O O . ALA B 1 335 ? -10.859 -32.562 -25.531 1 53.62 335 ALA B O 1
ATOM 6611 N N . MET B 1 336 ? -10.93 -31.969 -23.172 1 56.75 336 MET B N 1
ATOM 6612 C CA . MET B 1 336 ? -10.125 -33.125 -22.844 1 56.75 336 MET B CA 1
ATOM 6613 C C . MET B 1 336 ? -11.016 -34.312 -22.453 1 56.75 336 MET B C 1
ATOM 6615 O O . MET B 1 336 ? -10.586 -35.469 -22.516 1 56.75 336 MET B O 1
ATOM 6619 N N . ALA B 1 337 ? -12.336 -34 -21.75 1 50.66 337 ALA B N 1
ATOM 6620 C CA . ALA B 1 337 ? -13.289 -35.031 -21.359 1 50.66 337 ALA B CA 1
ATOM 6621 C C . ALA B 1 337 ? -13.875 -35.719 -22.578 1 50.66 337 ALA B C 1
ATOM 6623 O O . ALA B 1 337 ? -15.016 -35.469 -22.969 1 50.66 337 ALA B O 1
ATOM 6624 N N . LEU B 1 338 ? -13.398 -35.75 -23.484 1 43.06 338 LEU B N 1
ATOM 6625 C CA . LEU B 1 338 ? -13.836 -36.375 -24.734 1 43.06 338 LEU B CA 1
ATOM 6626 C C . LEU B 1 338 ? -14.305 -37.812 -24.484 1 43.06 338 LEU B C 1
ATOM 6628 O O . LEU B 1 338 ? -13.883 -38.75 -25.188 1 43.06 338 LEU B O 1
ATOM 6632 N N . GLU B 1 339 ? -14.641 -38.25 -23.438 1 39.09 339 GLU B N 1
ATOM 6633 C CA . GLU B 1 339 ? -15.203 -39.594 -23.562 1 39.09 339 GLU B CA 1
ATOM 6634 C C . GLU B 1 339 ? -16.156 -39.688 -24.75 1 39.09 339 GLU B C 1
ATOM 6636 O O . GLU B 1 339 ? -16.109 -40.656 -25.516 1 39.09 339 GLU B O 1
ATOM 6641 N N . THR B 1 340 ? -17.266 -39.094 -24.719 1 35.25 340 THR B N 1
ATOM 6642 C CA . THR B 1 340 ? -18.094 -39.281 -25.906 1 35.25 340 THR B CA 1
ATOM 6643 C C . THR B 1 340 ? -17.391 -38.719 -27.141 1 35.25 340 THR B C 1
ATOM 6645 O O . THR B 1 340 ? -17.328 -39.375 -28.188 1 35.25 340 THR B O 1
ATOM 6648 N N . ASN B 1 341 ? -17.188 -37.5 -27.25 1 34.03 341 ASN B N 1
ATOM 6649 C CA . ASN B 1 341 ? -16.422 -36.938 -28.359 1 34.03 341 ASN B CA 1
ATOM 6650 C C . ASN B 1 341 ? -14.922 -37.156 -28.172 1 34.03 341 ASN B C 1
ATOM 6652 O O . ASN B 1 341 ? -14.18 -37.219 -29.156 1 34.03 341 ASN B O 1
ATOM 6656 N N . ALA B 1 342 ? -14.32 -37.125 -27.125 1 35.25 342 ALA B N 1
ATOM 6657 C CA . ALA B 1 342 ? -12.977 -37.5 -26.703 1 35.25 342 ALA B CA 1
ATOM 6658 C C . ALA B 1 342 ? -12.734 -39 -26.938 1 35.25 342 ALA B C 1
ATOM 6660 O O . ALA B 1 342 ? -11.609 -39.406 -27.219 1 35.25 342 ALA B O 1
ATOM 6661 N N . ASN B 1 343 ? -13.586 -39.781 -26.609 1 37.62 343 ASN B N 1
ATOM 6662 C CA . ASN B 1 343 ? -13.484 -41.188 -27.016 1 37.62 343 ASN B CA 1
ATOM 6663 C C . ASN B 1 343 ? -13.164 -41.312 -28.5 1 37.62 343 ASN B C 1
ATOM 6665 O O . ASN B 1 343 ? -12.383 -42.188 -28.906 1 37.62 343 ASN B O 1
ATOM 6669 N N . ARG B 1 344 ? -13.805 -40.5 -29.172 1 39.91 344 ARG B N 1
ATOM 6670 C CA . ARG B 1 344 ? -13.461 -40.5 -30.594 1 39.91 344 ARG B CA 1
ATOM 6671 C C . ARG B 1 344 ? -12.055 -39.969 -30.812 1 39.91 344 ARG B C 1
ATOM 6673 O O . ARG B 1 344 ? -11.289 -40.531 -31.609 1 39.91 344 ARG B O 1
ATOM 6680 N N . VAL B 1 345 ? -11.719 -38.844 -30.203 1 39.59 345 VAL B N 1
ATOM 6681 C CA . VAL B 1 345 ? -10.352 -38.344 -30.312 1 39.59 345 VAL B CA 1
ATOM 6682 C C . VAL B 1 345 ? -9.406 -39.25 -29.547 1 39.59 345 VAL B C 1
ATOM 6684 O O . VAL B 1 345 ? -8.352 -39.625 -30.047 1 39.59 345 VAL B O 1
ATOM 6687 N N . ILE B 1 346 ? -9.719 -39.531 -28.328 1 41.09 346 ILE B N 1
ATOM 6688 C CA . ILE B 1 346 ? -8.922 -40.5 -27.594 1 41.09 346 ILE B CA 1
ATOM 6689 C C . ILE B 1 346 ? -9.031 -41.875 -28.266 1 41.09 346 ILE B C 1
ATOM 6691 O O . ILE B 1 346 ? -8.031 -42.594 -28.422 1 41.09 346 ILE B O 1
ATOM 6695 N N . LYS B 1 347 ? -10.234 -42.344 -28.578 1 43.03 347 LYS B N 1
ATOM 6696 C CA . LYS B 1 347 ? -10.375 -43.562 -29.359 1 43.03 347 LYS B CA 1
ATOM 6697 C C . LYS B 1 347 ? -9.648 -43.438 -30.688 1 43.03 347 LYS B C 1
ATOM 6699 O O . LYS B 1 347 ? -8.969 -44.375 -31.125 1 43.03 347 LYS B O 1
ATOM 6704 N N . ALA B 1 348 ? -9.859 -42.375 -31.281 1 40.22 348 ALA B N 1
ATOM 6705 C CA . ALA B 1 348 ? -9.055 -42.125 -32.469 1 40.22 348 ALA B CA 1
ATOM 6706 C C . ALA B 1 348 ? -7.574 -42 -32.125 1 40.22 348 ALA B C 1
ATOM 6708 O O . ALA B 1 348 ? -6.711 -42.531 -32.812 1 40.22 348 ALA B O 1
ATOM 6709 N N . LEU B 1 349 ? -7.285 -41.25 -31.062 1 40.06 349 LEU B N 1
ATOM 6710 C CA . LEU B 1 349 ? -5.906 -41.25 -30.594 1 40.06 349 LEU B CA 1
ATOM 6711 C C . LEU B 1 349 ? -5.496 -42.594 -30.047 1 40.06 349 LEU B C 1
ATOM 6713 O O . LEU B 1 349 ? -4.395 -43.094 -30.312 1 40.06 349 LEU B O 1
ATOM 6717 N N . ARG B 1 350 ? -6.277 -43.156 -29.172 1 41.78 350 ARG B N 1
ATOM 6718 C CA . ARG B 1 350 ? -5.984 -44.531 -28.703 1 41.78 350 ARG B CA 1
ATOM 6719 C C . ARG B 1 350 ? -5.914 -45.5 -29.891 1 41.78 350 ARG B C 1
ATOM 6721 O O . ARG B 1 350 ? -5.059 -46.375 -29.922 1 41.78 350 ARG B O 1
ATOM 6728 N N . ALA B 1 351 ? -6.898 -45.562 -30.734 1 41.38 351 ALA B N 1
ATOM 6729 C CA . ALA B 1 351 ? -6.832 -46.406 -31.922 1 41.38 351 ALA B CA 1
ATOM 6730 C C . ALA B 1 351 ? -5.598 -46.094 -32.75 1 41.38 351 ALA B C 1
ATOM 6732 O O . ALA B 1 351 ? -4.977 -47 -33.312 1 41.38 351 ALA B O 1
ATOM 6733 N N . ARG B 1 352 ? -5.355 -44.938 -32.875 1 36.97 352 ARG B N 1
ATOM 6734 C CA . ARG B 1 352 ? -4.156 -44.562 -33.625 1 36.97 352 ARG B CA 1
ATOM 6735 C C . ARG B 1 352 ? -2.918 -44.625 -32.719 1 36.97 352 ARG B C 1
ATOM 6737 O O . ARG B 1 352 ? -1.835 -45 -33.156 1 36.97 352 ARG B O 1
ATOM 6744 N N . VAL B 1 353 ? -3.008 -44.156 -31.5 1 40.03 353 VAL B N 1
ATOM 6745 C CA . VAL B 1 353 ? -1.837 -44.188 -30.641 1 40.03 353 VAL B CA 1
ATOM 6746 C C . VAL B 1 353 ? -1.616 -45.625 -30.141 1 40.03 353 VAL B C 1
ATOM 6748 O O . VAL B 1 353 ? -0.547 -45.938 -29.625 1 40.03 353 VAL B O 1
ATOM 6751 N N . ALA B 1 354 ? -2.49 -46.531 -30.047 1 37.59 354 ALA B N 1
ATOM 6752 C CA . ALA B 1 354 ? -2.137 -47.938 -29.781 1 37.59 354 ALA B CA 1
ATOM 6753 C C . ALA B 1 354 ? -0.967 -48.375 -30.641 1 37.59 354 ALA B C 1
ATOM 6755 O O . ALA B 1 354 ? -0.253 -49.312 -30.297 1 37.59 354 ALA B O 1
ATOM 6756 N N . ARG B 1 355 ? -0.89 -48 -31.859 1 34.81 355 ARG B N 1
ATOM 6757 C CA . ARG B 1 355 ? 0.128 -48.594 -32.719 1 34.81 355 ARG B CA 1
ATOM 6758 C C . ARG B 1 355 ? 1.521 -48.094 -32.344 1 34.81 355 ARG B C 1
ATOM 6760 O O . ARG B 1 355 ? 2.523 -48.688 -32.75 1 34.81 355 ARG B O 1
ATOM 6767 N N . LYS B 1 356 ? 1.671 -46.812 -31.906 1 38.22 356 LYS B N 1
ATOM 6768 C CA . LYS B 1 356 ? 3.096 -46.531 -31.766 1 38.22 356 LYS B CA 1
ATOM 6769 C C . LYS B 1 356 ? 3.65 -47.156 -30.484 1 38.22 356 LYS B C 1
ATOM 6771 O O . LYS B 1 356 ? 3.6 -46.5 -29.422 1 38.22 356 LYS B O 1
ATOM 6776 N N . ALA B 1 357 ? 3.428 -48.25 -30.094 1 35.88 357 ALA B N 1
ATOM 6777 C CA . ALA B 1 357 ? 4.164 -49 -29.078 1 35.88 357 ALA B CA 1
ATOM 6778 C C . ALA B 1 357 ? 5.672 -48.812 -29.234 1 35.88 357 ALA B C 1
ATOM 6780 O O . ALA B 1 357 ? 6.434 -49 -28.297 1 35.88 357 ALA B O 1
ATOM 6781 N N . GLY B 1 358 ? 6.234 -48.844 -30.5 1 32.34 358 GLY B N 1
ATOM 6782 C CA . GLY B 1 358 ? 7.676 -48.812 -30.703 1 32.34 358 GLY B CA 1
ATOM 6783 C C . GLY B 1 358 ? 8.312 -47.469 -30.406 1 32.34 358 GLY B C 1
ATOM 6784 O O . GLY B 1 358 ? 9.461 -47.25 -30.781 1 32.34 358 GLY B O 1
ATOM 6785 N N . LEU B 1 359 ? 7.586 -46.469 -30.422 1 32.31 359 LEU B N 1
ATOM 6786 C CA . LEU B 1 359 ? 8.383 -45.281 -30.156 1 32.31 359 LEU B CA 1
ATOM 6787 C C . LEU B 1 359 ? 9.109 -45.406 -28.812 1 32.31 359 LEU B C 1
ATOM 6789 O O . LEU B 1 359 ? 8.469 -45.5 -27.766 1 32.31 359 LEU B O 1
ATOM 6793 N N . SER B 1 360 ? 10.148 -46.188 -28.719 1 30.89 360 SER B N 1
ATOM 6794 C CA . SER B 1 360 ? 11.227 -46.031 -27.75 1 30.89 360 SER B CA 1
ATOM 6795 C C . SER B 1 360 ? 11.398 -44.594 -27.328 1 30.89 360 SER B C 1
ATOM 6797 O O . SER B 1 360 ? 11.82 -43.75 -28.141 1 30.89 360 SER B O 1
ATOM 6799 N N . THR B 1 361 ? 10.359 -43.875 -27.062 1 33.78 361 THR B N 1
ATOM 6800 C CA . THR B 1 361 ? 10.672 -42.562 -26.5 1 33.78 361 THR B CA 1
ATOM 6801 C C . THR B 1 361 ? 11.961 -42.625 -25.688 1 33.78 361 THR B C 1
ATOM 6803 O O . THR B 1 361 ? 12.062 -43.375 -24.734 1 33.78 361 THR B O 1
ATOM 6806 N N . ASP B 1 362 ? 13.023 -42.688 -26.281 1 31.25 362 ASP B N 1
ATOM 6807 C CA . ASP B 1 362 ? 14.227 -42.344 -25.531 1 31.25 362 ASP B CA 1
ATOM 6808 C C . ASP B 1 362 ? 13.898 -41.375 -24.375 1 31.25 362 ASP B C 1
ATOM 6810 O O . ASP B 1 362 ? 14.75 -40.594 -23.953 1 31.25 362 ASP B O 1
ATOM 6814 N N . VAL B 1 363 ? 12.664 -40.969 -24.25 1 32.78 363 VAL B N 1
ATOM 6815 C CA . VAL B 1 363 ? 12.438 -40.594 -22.859 1 32.78 363 VAL B CA 1
ATOM 6816 C C . VAL B 1 363 ? 12.906 -41.719 -21.938 1 32.78 363 VAL B C 1
ATOM 6818 O O . VAL B 1 363 ? 12.57 -42.875 -22.156 1 32.78 363 VAL B O 1
ATOM 6821 N N . ALA B 1 364 ? 14.062 -41.75 -21.375 1 32.75 364 ALA B N 1
ATOM 6822 C CA . ALA B 1 364 ? 14.547 -42.781 -20.453 1 32.75 364 ALA B CA 1
ATOM 6823 C C . ALA B 1 364 ? 13.391 -43.594 -19.922 1 32.75 364 ALA B C 1
ATOM 6825 O O . ALA B 1 364 ? 12.297 -43.094 -19.688 1 32.75 364 ALA B O 1
ATOM 6826 N N . ALA B 1 365 ? 13.086 -44.875 -20.391 1 30.03 365 ALA B N 1
ATOM 6827 C CA . ALA B 1 365 ? 12.289 -45.875 -19.688 1 30.03 365 ALA B CA 1
ATOM 6828 C C . ALA B 1 365 ? 11.984 -45.438 -18.266 1 30.03 365 ALA B C 1
ATOM 6830 O O . ALA B 1 365 ? 12.859 -44.938 -17.562 1 30.03 365 ALA B O 1
ATOM 6831 N N . PRO B 1 366 ? 10.695 -45.25 -17.938 1 32.28 366 PRO B N 1
ATOM 6832 C CA . PRO B 1 366 ? 10.227 -45.031 -16.562 1 32.28 366 PRO B CA 1
ATOM 6833 C C . PRO B 1 366 ? 11.016 -45.812 -15.531 1 32.28 366 PRO B C 1
ATOM 6835 O O . PRO B 1 366 ? 10.672 -45.812 -14.352 1 32.28 366 PRO B O 1
ATOM 6838 N N . ARG B 1 367 ? 11.664 -46.875 -15.961 1 31.05 367 ARG B N 1
ATOM 6839 C CA . ARG B 1 367 ? 12 -47.812 -14.898 1 31.05 367 ARG B CA 1
ATOM 6840 C C . ARG B 1 367 ? 12.867 -47.156 -13.836 1 31.05 367 ARG B C 1
ATOM 6842 O O . ARG B 1 367 ? 13.25 -47.781 -12.852 1 31.05 367 ARG B O 1
ATOM 6849 N N . GLN B 1 368 ? 13.844 -46.406 -14.344 1 30.52 368 GLN B N 1
ATOM 6850 C CA . GLN B 1 368 ? 14.445 -45.875 -13.117 1 30.52 368 GLN B CA 1
ATOM 6851 C C . GLN B 1 368 ? 13.516 -44.875 -12.438 1 30.52 368 GLN B C 1
ATOM 6853 O O . GLN B 1 368 ? 12.93 -44.031 -13.102 1 30.52 368 GLN B O 1
ATOM 6858 N N . PRO B 1 369 ? 12.883 -45.344 -11.438 1 31.3 369 PRO B N 1
ATOM 6859 C CA . PRO B 1 369 ? 12.031 -44.469 -10.617 1 31.3 369 PRO B CA 1
ATOM 6860 C C . PRO B 1 369 ? 12.391 -43 -10.742 1 31.3 369 PRO B C 1
ATOM 6862 O O . PRO B 1 369 ? 13.57 -42.656 -10.859 1 31.3 369 PRO B O 1
ATOM 6865 N N . ALA B 1 370 ? 11.516 -42.188 -11.414 1 34.34 370 ALA B N 1
ATOM 6866 C CA . ALA B 1 370 ? 11.523 -40.719 -11.328 1 34.34 370 ALA B CA 1
ATOM 6867 C C . ALA B 1 370 ? 12.242 -40.25 -10.07 1 34.34 370 ALA B C 1
ATOM 6869 O O . ALA B 1 370 ? 12.211 -39.062 -9.734 1 34.34 370 ALA B O 1
ATOM 6870 N N . PRO B 1 371 ? 12.461 -41.125 -9.234 1 34.41 371 PRO B N 1
ATOM 6871 C CA . PRO B 1 371 ? 13.141 -40.625 -8.039 1 34.41 371 PRO B CA 1
ATOM 6872 C C . PRO B 1 371 ? 14.414 -39.844 -8.375 1 34.41 371 PRO B C 1
ATOM 6874 O O . PRO B 1 371 ? 14.852 -39 -7.594 1 34.41 371 PRO B O 1
ATOM 6877 N N . THR B 1 372 ? 15.203 -40.406 -9.352 1 34.22 372 THR B N 1
ATOM 6878 C CA . THR B 1 372 ? 16.516 -39.812 -9.539 1 34.22 372 THR B CA 1
ATOM 6879 C C . THR B 1 372 ? 16.422 -38.469 -10.234 1 34.22 372 THR B C 1
ATOM 6881 O O . THR B 1 372 ? 17.297 -37.594 -10.07 1 34.22 372 THR B O 1
ATOM 6884 N N . LEU B 1 373 ? 15.633 -38.406 -11.266 1 34.91 373 LEU B N 1
ATOM 6885 C CA . LEU B 1 373 ? 15.594 -37.125 -11.961 1 34.91 373 LEU B CA 1
ATOM 6886 C C . LEU B 1 373 ? 15.055 -36.031 -11.047 1 34.91 373 LEU B C 1
ATOM 6888 O O . LEU B 1 373 ? 15.234 -34.844 -11.32 1 34.91 373 LEU B O 1
ATOM 6892 N N . ARG B 1 374 ? 14.109 -36.469 -10.328 1 40.06 374 ARG B N 1
ATOM 6893 C CA . ARG B 1 374 ? 13.531 -35.594 -9.32 1 40.06 374 ARG B CA 1
ATOM 6894 C C . ARG B 1 374 ? 14.414 -35.5 -8.086 1 40.06 374 ARG B C 1
ATOM 6896 O O . ARG B 1 374 ? 13.922 -35.312 -6.969 1 40.06 374 ARG B O 1
ATOM 6903 N N . ALA B 1 375 ? 15.445 -36.375 -8.125 1 35.75 375 ALA B N 1
ATOM 6904 C CA . ALA B 1 375 ? 16.109 -36.031 -6.871 1 35.75 375 ALA B CA 1
ATOM 6905 C C . ALA B 1 375 ? 16.172 -34.531 -6.672 1 35.75 375 ALA B C 1
ATOM 6907 O O . ALA B 1 375 ? 16.391 -33.781 -7.629 1 35.75 375 ALA B O 1
ATOM 6908 N N . PRO B 1 376 ? 15.445 -34.125 -5.762 1 36.44 376 PRO B N 1
ATOM 6909 C CA . PRO B 1 376 ? 15.773 -32.719 -5.477 1 36.44 376 PRO B CA 1
ATOM 6910 C C . PRO B 1 376 ? 17.156 -32.344 -5.98 1 36.44 376 PRO B C 1
ATOM 6912 O O . PRO B 1 376 ? 18.141 -33 -5.688 1 36.44 376 PRO B O 1
ATOM 6915 N N . THR B 1 377 ? 17.328 -32.062 -7.293 1 34.94 377 THR B N 1
ATOM 6916 C CA . THR B 1 377 ? 18.688 -31.594 -7.543 1 34.94 377 THR B CA 1
ATOM 6917 C C . THR B 1 377 ? 19.438 -31.391 -6.23 1 34.94 377 THR B C 1
ATOM 6919 O O . THR B 1 377 ? 18.828 -31.312 -5.164 1 34.94 377 THR B O 1
ATOM 6922 N N . ALA B 1 378 ? 20.75 -30.781 -6.332 1 34.31 378 ALA B N 1
ATOM 6923 C CA . ALA B 1 378 ? 21.672 -30.516 -5.238 1 34.31 378 ALA B CA 1
ATOM 6924 C C . ALA B 1 378 ? 20.953 -29.938 -4.027 1 34.31 378 ALA B C 1
ATOM 6926 O O . ALA B 1 378 ? 20.641 -28.734 -4.004 1 34.31 378 ALA B O 1
ATOM 6927 N N . MET B 1 379 ? 19.828 -30.516 -3.553 1 39.34 379 MET B N 1
ATOM 6928 C CA . MET B 1 379 ? 19.969 -30.094 -2.164 1 39.34 379 MET B CA 1
ATOM 6929 C C . MET B 1 379 ? 21.422 -29.828 -1.818 1 39.34 379 MET B C 1
ATOM 6931 O O . MET B 1 379 ? 22.25 -30.75 -1.835 1 39.34 379 MET B O 1
ATOM 6935 N N . LEU B 1 380 ? 21.859 -28.859 -2.398 1 39 380 LEU B N 1
ATOM 6936 C CA . LEU B 1 380 ? 23.203 -28.625 -1.881 1 39 380 LEU B CA 1
ATOM 6937 C C . LEU B 1 380 ? 23.391 -29.312 -0.541 1 39 380 LEU B C 1
ATOM 6939 O O . LEU B 1 380 ? 22.547 -29.203 0.35 1 39 380 LEU B O 1
ATOM 6943 N N . LYS B 1 381 ? 23.844 -30.594 -0.601 1 42.34 381 LYS B N 1
ATOM 6944 C CA . LYS B 1 381 ? 24.344 -31.078 0.681 1 42.34 381 LYS B CA 1
ATOM 6945 C C . LYS B 1 381 ? 24.594 -29.922 1.647 1 42.34 381 LYS B C 1
ATOM 6947 O O . LYS B 1 381 ? 25.656 -29.312 1.621 1 42.34 381 LYS B O 1
ATOM 6952 N N . THR B 1 382 ? 23.656 -29.016 1.645 1 47.56 382 THR B N 1
ATOM 6953 C CA . THR B 1 382 ? 24.047 -28.062 2.678 1 47.56 382 THR B CA 1
ATOM 6954 C C . THR B 1 382 ? 24.312 -28.781 4 1 47.56 382 THR B C 1
ATOM 6956 O O . THR B 1 382 ? 23.562 -29.672 4.383 1 47.56 382 THR B O 1
ATOM 6959 N N . VAL B 1 383 ? 25.453 -28.969 4.285 1 47.66 383 VAL B N 1
ATOM 6960 C CA . VAL B 1 383 ? 25.906 -29.391 5.605 1 47.66 383 VAL B CA 1
ATOM 6961 C C . VAL B 1 383 ? 24.891 -28.969 6.664 1 47.66 383 VAL B C 1
ATOM 6963 O O . VAL B 1 383 ? 24.531 -27.797 6.762 1 47.66 383 VAL B O 1
ATOM 6966 N N . ALA B 1 384 ? 24.031 -29.891 6.934 1 55.38 384 ALA B N 1
ATOM 6967 C CA . ALA B 1 384 ? 23.266 -29.641 8.148 1 55.38 384 ALA B CA 1
ATOM 6968 C C . ALA B 1 384 ? 24.094 -28.875 9.172 1 55.38 384 ALA B C 1
ATOM 6970 O O . ALA B 1 384 ? 25.094 -29.359 9.672 1 55.38 384 ALA B O 1
ATOM 6971 N N . ARG B 1 385 ? 24.141 -27.578 8.969 1 66.88 385 ARG B N 1
ATOM 6972 C CA . ARG B 1 385 ? 24.734 -26.812 10.07 1 66.88 385 ARG B CA 1
ATOM 6973 C C . ARG B 1 385 ? 23.812 -26.828 11.297 1 66.88 385 ARG B C 1
ATOM 6975 O O . ARG B 1 385 ? 22.594 -26.672 11.164 1 66.88 385 ARG B O 1
ATOM 6982 N N . SER B 1 386 ? 24.469 -27.109 12.32 1 74.69 386 SER B N 1
ATOM 6983 C CA . SER B 1 386 ? 23.781 -27.141 13.609 1 74.69 386 SER B CA 1
ATOM 6984 C C . SER B 1 386 ? 23.094 -25.797 13.898 1 74.69 386 SER B C 1
ATOM 6986 O O . SER B 1 386 ? 23.531 -24.75 13.406 1 74.69 386 SER B O 1
ATOM 6988 N N . SER B 1 387 ? 21.766 -25.719 14.094 1 87.75 387 SER B N 1
ATOM 6989 C CA . SER B 1 387 ? 21.062 -24.531 14.578 1 87.75 387 SER B CA 1
ATOM 6990 C C . SER B 1 387 ? 20.062 -24.031 13.547 1 87.75 387 SER B C 1
ATOM 6992 O O . SER B 1 387 ? 19.422 -23 13.758 1 87.75 387 SER B O 1
ATOM 6994 N N . TYR B 1 388 ? 20.125 -24.781 12.32 1 94.44 388 TYR B N 1
ATOM 6995 C CA . TYR B 1 388 ? 19.156 -24.359 11.312 1 94.44 388 TYR B CA 1
ATOM 6996 C C . TYR B 1 388 ? 18.234 -25.5 10.922 1 94.44 388 TYR B C 1
ATOM 6998 O O . TYR B 1 388 ? 18.609 -26.672 11.016 1 94.44 388 TYR B O 1
ATOM 7006 N N . CYS B 1 389 ? 17.047 -25.188 10.602 1 95.69 389 CYS B N 1
ATOM 7007 C CA . CYS B 1 389 ? 16.094 -26.094 9.953 1 95.69 389 CYS B CA 1
ATOM 7008 C C . CYS B 1 389 ? 16.016 -25.812 8.453 1 95.69 389 CYS B C 1
ATOM 7010 O O . CYS B 1 389 ? 15.852 -24.656 8.047 1 95.69 389 CYS B O 1
ATOM 7012 N N . HIS B 1 390 ? 16.188 -26.875 7.695 1 93 390 HIS B N 1
ATOM 7013 C CA . HIS B 1 390 ? 16.234 -26.672 6.25 1 93 390 HIS B CA 1
ATOM 7014 C C . HIS B 1 390 ? 14.82 -26.609 5.668 1 93 390 HIS B C 1
ATOM 7016 O O . HIS B 1 390 ? 14.039 -27.547 5.828 1 93 390 HIS B O 1
ATOM 7022 N N . GLN B 1 391 ? 14.523 -25.594 4.91 1 92.88 391 GLN B N 1
ATOM 7023 C CA . GLN B 1 391 ? 13.172 -25.359 4.406 1 92.88 391 GLN B CA 1
ATOM 7024 C C . GLN B 1 391 ? 12.766 -26.453 3.416 1 92.88 391 GLN B C 1
ATOM 7026 O O . GLN B 1 391 ? 11.594 -26.828 3.354 1 92.88 391 GLN B O 1
ATOM 7031 N N . ALA B 1 392 ? 13.695 -26.984 2.627 1 90.44 392 ALA B N 1
ATOM 7032 C CA . ALA B 1 392 ? 13.375 -28.062 1.692 1 90.44 392 ALA B CA 1
ATOM 7033 C C . ALA B 1 392 ? 12.852 -29.297 2.43 1 90.44 392 ALA B C 1
ATOM 7035 O O . ALA B 1 392 ? 11.922 -29.953 1.961 1 90.44 392 ALA B O 1
ATOM 7036 N N . GLN B 1 393 ? 13.453 -29.609 3.549 1 92.31 393 GLN B N 1
ATOM 7037 C CA . GLN B 1 393 ? 13.039 -30.75 4.344 1 92.31 393 GLN B CA 1
ATOM 7038 C C . GLN B 1 393 ? 11.648 -30.531 4.941 1 92.31 393 GLN B C 1
ATOM 7040 O O . GLN B 1 393 ? 10.82 -31.453 4.957 1 92.31 393 GLN B O 1
ATOM 7045 N N . LEU B 1 394 ? 11.469 -29.391 5.414 1 96.19 394 LEU B N 1
ATOM 7046 C CA . LEU B 1 394 ? 10.164 -29.047 5.977 1 96.19 394 LEU B CA 1
ATOM 7047 C C . LEU B 1 394 ? 9.07 -29.172 4.922 1 96.19 394 LEU B C 1
ATOM 7049 O O . LEU B 1 394 ? 8.023 -29.766 5.172 1 96.19 394 LEU B O 1
ATOM 7053 N N . LEU B 1 395 ? 9.312 -28.609 3.754 1 94.44 395 LEU B N 1
ATOM 7054 C CA . LEU B 1 395 ? 8.312 -28.594 2.688 1 94.44 395 LEU B CA 1
ATOM 7055 C C . LEU B 1 395 ? 8.039 -30 2.168 1 94.44 395 LEU B C 1
ATOM 7057 O O . LEU B 1 395 ? 6.891 -30.344 1.866 1 94.44 395 LEU B O 1
ATOM 7061 N N . ALA B 1 396 ? 9.055 -30.812 2.07 1 91.25 396 ALA B N 1
ATOM 7062 C CA . ALA B 1 396 ? 8.891 -32.188 1.627 1 91.25 396 ALA B CA 1
ATOM 7063 C C . ALA B 1 396 ? 8.008 -32.969 2.592 1 91.25 396 ALA B C 1
ATOM 7065 O O . ALA B 1 396 ? 7.234 -33.844 2.172 1 91.25 396 ALA B O 1
ATOM 7066 N N . ARG B 1 397 ? 8.125 -32.688 3.812 1 95 397 ARG B N 1
ATOM 7067 C CA . ARG B 1 397 ? 7.375 -33.406 4.836 1 95 397 ARG B CA 1
ATOM 7068 C C . ARG B 1 397 ? 5.984 -32.812 5.027 1 95 397 ARG B C 1
ATOM 7070 O O . ARG B 1 397 ? 5.098 -33.438 5.594 1 95 397 ARG B O 1
ATOM 7077 N N . LEU B 1 398 ? 5.773 -31.594 4.59 1 95.25 398 LEU B N 1
ATOM 7078 C CA . LEU B 1 398 ? 4.48 -30.922 4.637 1 95.25 398 LEU B CA 1
ATOM 7079 C C . LEU B 1 398 ? 3.502 -31.562 3.654 1 95.25 398 LEU B C 1
ATOM 7081 O O . LEU B 1 398 ? 2.326 -31.75 3.973 1 95.25 398 LEU B O 1
ATOM 7085 N N . GLY B 1 399 ? 3.877 -31.938 2.48 1 90.31 399 GLY B N 1
ATOM 7086 C CA . GLY B 1 399 ? 3.061 -32.406 1.372 1 90.31 399 GLY B CA 1
ATOM 7087 C C . GLY B 1 399 ? 2.092 -33.5 1.767 1 90.31 399 GLY B C 1
ATOM 7088 O O . GLY B 1 399 ? 0.876 -33.344 1.63 1 90.31 399 GLY B O 1
ATOM 7089 N N . PRO B 1 400 ? 2.645 -34.531 2.32 1 88.44 400 PRO B N 1
ATOM 7090 C CA . PRO B 1 400 ? 1.809 -35.688 2.65 1 88.44 400 PRO B CA 1
ATOM 7091 C C . PRO B 1 400 ? 0.769 -35.375 3.725 1 88.44 400 PRO B C 1
ATOM 7093 O O . PRO B 1 400 ? -0.192 -36.125 3.896 1 88.44 400 PRO B O 1
ATOM 7096 N N . ARG B 1 401 ? 0.869 -34.312 4.359 1 90.75 401 ARG B N 1
ATOM 7097 C CA . ARG B 1 401 ? -0.03 -33.969 5.461 1 90.75 401 ARG B CA 1
ATOM 7098 C C . ARG B 1 401 ? -1.206 -33.125 4.973 1 90.75 401 ARG B C 1
ATOM 7100 O O . ARG B 1 401 ? -2.191 -32.969 5.691 1 90.75 401 ARG B O 1
ATOM 7107 N N . LEU B 1 402 ? -1.13 -32.656 3.822 1 90.06 402 LEU B N 1
ATOM 7108 C CA . LEU B 1 402 ? -2.156 -31.75 3.311 1 90.06 402 LEU B CA 1
ATOM 7109 C C . LEU B 1 402 ? -3.404 -32.531 2.898 1 90.06 402 LEU B C 1
ATOM 7111 O O . LEU B 1 402 ? -3.305 -33.594 2.314 1 90.06 402 LEU B O 1
ATOM 7115 N N . GLY B 1 403 ? -4.531 -31.953 3.336 1 82.19 403 GLY B N 1
ATOM 7116 C CA . GLY B 1 403 ? -5.809 -32.531 2.934 1 82.19 403 GLY B CA 1
ATOM 7117 C C . GLY B 1 403 ? -6.355 -31.906 1.658 1 82.19 403 GLY B C 1
ATOM 7118 O O . GLY B 1 403 ? -5.797 -30.938 1.133 1 82.19 403 GLY B O 1
ATOM 7119 N N . ALA B 1 404 ? -7.516 -32.438 1.186 1 77.81 404 ALA B N 1
ATOM 7120 C CA . ALA B 1 404 ? -8.117 -32.062 -0.088 1 77.81 404 ALA B CA 1
ATOM 7121 C C . ALA B 1 404 ? -8.664 -30.625 -0.029 1 77.81 404 ALA B C 1
ATOM 7123 O O . ALA B 1 404 ? -8.781 -29.953 -1.059 1 77.81 404 ALA B O 1
ATOM 7124 N N . ASN B 1 405 ? -8.922 -30.156 1.188 1 84.25 405 ASN B N 1
ATOM 7125 C CA . ASN B 1 405 ? -9.531 -28.828 1.293 1 84.25 405 ASN B CA 1
ATOM 7126 C C . ASN B 1 405 ? -8.5 -27.766 1.683 1 84.25 405 ASN B C 1
ATOM 7128 O O . ASN B 1 405 ? -8.805 -26.578 1.697 1 84.25 405 ASN B O 1
ATOM 7132 N N . ASP B 1 406 ? -7.281 -28.219 1.95 1 90.38 406 ASP B N 1
ATOM 7133 C CA . ASP B 1 406 ? -6.242 -27.266 2.336 1 90.38 406 ASP B CA 1
ATOM 7134 C C . ASP B 1 406 ? -5.773 -26.453 1.133 1 90.38 406 ASP B C 1
ATOM 7136 O O . ASP B 1 406 ? -5.84 -26.922 -0.006 1 90.38 406 ASP B O 1
ATOM 7140 N N . VAL B 1 407 ? -5.477 -25.234 1.373 1 94 407 VAL B N 1
ATOM 7141 C CA . VAL B 1 407 ? -4.996 -24.328 0.326 1 94 407 VAL B CA 1
ATOM 7142 C C . VAL B 1 407 ? -3.588 -23.844 0.663 1 94 407 VAL B C 1
ATOM 7144 O O . VAL B 1 407 ? -3.359 -23.281 1.73 1 94 407 VAL B O 1
ATOM 7147 N N . VAL B 1 408 ? -2.682 -24.141 -0.211 1 95.38 408 VAL B N 1
ATOM 7148 C CA . VAL B 1 408 ? -1.311 -23.672 -0.029 1 95.38 408 VAL B CA 1
ATOM 7149 C C . VAL B 1 408 ? -1.157 -22.266 -0.619 1 95.38 408 VAL B C 1
ATOM 7151 O O . VAL B 1 408 ? -1.465 -22.047 -1.792 1 95.38 408 VAL B O 1
ATOM 7154 N N . CYS B 1 409 ? -0.759 -21.359 0.212 1 97.25 409 CYS B N 1
ATOM 7155 C CA . CYS B 1 409 ? -0.521 -19.984 -0.198 1 97.25 409 CYS B CA 1
ATOM 7156 C C . CYS B 1 409 ? 0.962 -19.641 -0.131 1 97.25 409 CYS B C 1
ATOM 7158 O O . CYS B 1 409 ? 1.532 -19.531 0.957 1 97.25 409 CYS B O 1
ATOM 7160 N N . VAL B 1 410 ? 1.544 -19.375 -1.282 1 95.81 410 VAL B N 1
ATOM 7161 C CA . VAL B 1 410 ? 2.99 -19.203 -1.373 1 95.81 410 VAL B CA 1
ATOM 7162 C C . VAL B 1 410 ? 3.314 -17.75 -1.67 1 95.81 410 VAL B C 1
ATOM 7164 O O . VAL B 1 410 ? 2.715 -17.141 -2.561 1 95.81 410 VAL B O 1
ATOM 7167 N N . ASP B 1 411 ? 4.273 -17.203 -0.93 1 97.06 411 ASP B N 1
ATOM 7168 C CA . ASP B 1 411 ? 4.707 -15.82 -1.134 1 97.06 411 ASP B CA 1
ATOM 7169 C C . ASP B 1 411 ? 5.75 -15.734 -2.244 1 97.06 411 ASP B C 1
ATOM 7171 O O . ASP B 1 411 ? 6.145 -16.75 -2.814 1 97.06 411 ASP B O 1
ATOM 7175 N N . THR B 1 412 ? 6.16 -14.539 -2.549 1 94.25 412 THR B N 1
ATOM 7176 C CA . THR B 1 412 ? 7.125 -14.305 -3.617 1 94.25 412 THR B CA 1
ATOM 7177 C C . THR B 1 412 ? 8.539 -14.156 -3.049 1 94.25 412 THR B C 1
ATOM 7179 O O . THR B 1 412 ? 8.727 -13.531 -2.004 1 94.25 412 THR B O 1
ATOM 7182 N N . GLY B 1 413 ? 9.5 -14.688 -3.658 1 90.5 413 GLY B N 1
ATOM 7183 C CA . GLY B 1 413 ? 10.898 -14.656 -3.27 1 90.5 413 GLY B CA 1
ATOM 7184 C C . GLY B 1 413 ? 11.578 -16 -3.398 1 90.5 413 GLY B C 1
ATOM 7185 O O . GLY B 1 413 ? 11.18 -16.844 -4.215 1 90.5 413 GLY B O 1
ATOM 7186 N N . ASP B 1 414 ? 12.602 -16.188 -2.611 1 88.25 414 ASP B N 1
ATOM 7187 C CA . ASP B 1 414 ? 13.312 -17.469 -2.607 1 88.25 414 ASP B CA 1
ATOM 7188 C C . ASP B 1 414 ? 12.375 -18.609 -2.201 1 88.25 414 ASP B C 1
ATOM 7190 O O . ASP B 1 414 ? 12.523 -19.734 -2.676 1 88.25 414 ASP B O 1
ATOM 7194 N N . ILE B 1 415 ? 11.438 -18.281 -1.447 1 92 415 ILE B N 1
ATOM 7195 C CA . ILE B 1 415 ? 10.523 -19.281 -0.911 1 92 415 ILE B CA 1
ATOM 7196 C C . ILE B 1 415 ? 9.648 -19.828 -2.033 1 92 415 ILE B C 1
ATOM 7198 O O . ILE B 1 415 ? 9.211 -20.984 -1.978 1 92 415 ILE B O 1
ATOM 7202 N N . THR B 1 416 ? 9.359 -19 -3.031 1 89.88 416 THR B N 1
ATOM 7203 C CA . THR B 1 416 ? 8.609 -19.484 -4.188 1 89.88 416 THR B CA 1
ATOM 7204 C C . THR B 1 416 ? 9.336 -20.641 -4.852 1 89.88 416 THR B C 1
ATOM 7206 O O . THR B 1 416 ? 8.719 -21.656 -5.188 1 89.88 416 THR B O 1
ATOM 7209 N N . LEU B 1 417 ? 10.625 -20.531 -4.984 1 84.31 417 LEU B N 1
ATOM 7210 C CA . LEU B 1 417 ? 11.445 -21.562 -5.609 1 84.31 417 LEU B CA 1
ATOM 7211 C C . LEU B 1 417 ? 11.531 -22.797 -4.719 1 84.31 417 LEU B C 1
ATOM 7213 O O . LEU B 1 417 ? 11.375 -23.922 -5.199 1 84.31 417 LEU B O 1
ATOM 7217 N N . TRP B 1 418 ? 11.727 -22.562 -3.471 1 88.62 418 TRP B N 1
ATOM 7218 C CA . TRP B 1 418 ? 11.836 -23.688 -2.545 1 88.62 418 TRP B CA 1
ATOM 7219 C C . TRP B 1 418 ? 10.539 -24.5 -2.523 1 88.62 418 TRP B C 1
ATOM 7221 O O . TRP B 1 418 ? 10.578 -25.734 -2.436 1 88.62 418 TRP B O 1
ATOM 7231 N N . THR B 1 419 ? 9.461 -23.812 -2.568 1 89.62 419 THR B N 1
ATOM 7232 C CA . THR B 1 419 ? 8.18 -24.5 -2.559 1 89.62 419 THR B CA 1
ATOM 7233 C C . THR B 1 419 ? 7.996 -25.328 -3.824 1 89.62 419 THR B C 1
ATOM 7235 O O . THR B 1 419 ? 7.574 -26.484 -3.76 1 89.62 419 THR B O 1
ATOM 7238 N N . SER B 1 420 ? 8.328 -24.781 -4.945 1 82.62 420 SER B N 1
ATOM 7239 C CA . SER B 1 420 ? 8.203 -25.484 -6.211 1 82.62 420 SER B CA 1
ATOM 7240 C C . SER B 1 420 ? 9.141 -26.688 -6.27 1 82.62 420 SER B C 1
ATOM 7242 O O . SER B 1 420 ? 8.812 -27.719 -6.875 1 82.62 420 SER B O 1
ATOM 7244 N N . LEU B 1 421 ? 10.242 -26.578 -5.602 1 79.69 421 LEU B N 1
ATOM 7245 C CA . LEU B 1 421 ? 11.273 -27.609 -5.676 1 79.69 421 LEU B CA 1
ATOM 7246 C C . LEU B 1 421 ? 10.984 -28.75 -4.695 1 79.69 421 LEU B C 1
ATOM 7248 O O . LEU B 1 421 ? 11.359 -29.891 -4.938 1 79.69 421 LEU B O 1
ATOM 7252 N N . SER B 1 422 ? 10.289 -28.406 -3.652 1 86.38 422 SER B N 1
ATOM 7253 C CA . SER B 1 422 ? 10.336 -29.359 -2.557 1 86.38 422 SER B CA 1
ATOM 7254 C C . SER B 1 422 ? 8.938 -29.828 -2.166 1 86.38 422 SER B C 1
ATOM 7256 O O . SER B 1 422 ? 8.773 -30.891 -1.578 1 86.38 422 SER B O 1
ATOM 7258 N N . LEU B 1 423 ? 7.98 -29.016 -2.406 1 88.25 423 LEU B N 1
ATOM 7259 C CA . LEU B 1 423 ? 6.609 -29.391 -2.059 1 88.25 423 LEU B CA 1
ATOM 7260 C C . LEU B 1 423 ? 5.992 -30.266 -3.148 1 88.25 423 LEU B C 1
ATOM 7262 O O . LEU B 1 423 ? 6.055 -29.922 -4.332 1 88.25 423 LEU B O 1
ATOM 7266 N N . ARG B 1 424 ? 5.457 -31.406 -2.756 1 84.12 424 ARG B N 1
ATOM 7267 C CA . ARG B 1 424 ? 4.738 -32.281 -3.668 1 84.12 424 ARG B CA 1
ATOM 7268 C C . ARG B 1 424 ? 3.287 -32.469 -3.238 1 84.12 424 ARG B C 1
ATOM 7270 O O . ARG B 1 424 ? 3.01 -32.812 -2.094 1 84.12 424 ARG B O 1
ATOM 7277 N N . LEU B 1 425 ? 2.521 -32.062 -4.184 1 83.62 425 LEU B N 1
ATOM 7278 C CA . LEU B 1 425 ? 1.099 -32.125 -3.863 1 83.62 425 LEU B CA 1
ATOM 7279 C C . LEU B 1 425 ? 0.388 -33.219 -4.656 1 83.62 425 LEU B C 1
ATOM 7281 O O . LEU B 1 425 ? 0.805 -33.531 -5.766 1 83.62 425 LEU B O 1
ATOM 7285 N N . ARG B 1 426 ? -0.544 -33.781 -3.871 1 73.31 426 ARG B N 1
ATOM 7286 C CA . ARG B 1 426 ? -1.376 -34.781 -4.523 1 73.31 426 ARG B CA 1
ATOM 7287 C C . ARG B 1 426 ? -2.611 -34.156 -5.152 1 73.31 426 ARG B C 1
ATOM 7289 O O . ARG B 1 426 ? -2.869 -32.969 -4.965 1 73.31 426 ARG B O 1
ATOM 7296 N N . ARG B 1 427 ? -3.5 -34.844 -5.617 1 62.66 427 ARG B N 1
ATOM 7297 C CA . ARG B 1 427 ? -4.617 -34.375 -6.438 1 62.66 427 ARG B CA 1
ATOM 7298 C C . ARG B 1 427 ? -5.617 -33.594 -5.602 1 62.66 427 ARG B C 1
ATOM 7300 O O . ARG B 1 427 ? -5.945 -34 -4.48 1 62.66 427 ARG B O 1
ATOM 7307 N N . GLY B 1 428 ? -5.863 -32.312 -6.09 1 63.59 428 GLY B N 1
ATOM 7308 C CA . GLY B 1 428 ? -6.984 -31.547 -5.555 1 63.59 428 GLY B CA 1
ATOM 7309 C C . GLY B 1 428 ? -6.559 -30.375 -4.699 1 63.59 428 GLY B C 1
ATOM 7310 O O . GLY B 1 428 ? -7.367 -29.5 -4.387 1 63.59 428 GLY B O 1
ATOM 7311 N N . SER B 1 429 ? -5.398 -30.328 -4.285 1 73.19 429 SER B N 1
ATOM 7312 C CA . SER B 1 429 ? -4.984 -29.172 -3.502 1 73.19 429 SER B CA 1
ATOM 7313 C C . SER B 1 429 ? -4.852 -27.922 -4.379 1 73.19 429 SER B C 1
ATOM 7315 O O . SER B 1 429 ? -4.633 -28.031 -5.586 1 73.19 429 SER B O 1
ATOM 7317 N N . VAL B 1 430 ? -5.254 -26.812 -3.793 1 84 430 VAL B N 1
ATOM 7318 C CA . VAL B 1 430 ? -5.164 -25.547 -4.516 1 84 430 VAL B CA 1
ATOM 7319 C C . VAL B 1 430 ? -3.961 -24.75 -4.023 1 84 430 VAL B C 1
ATOM 7321 O O . VAL B 1 430 ? -3.672 -24.734 -2.822 1 84 430 VAL B O 1
ATOM 7324 N N . VAL B 1 431 ? -3.205 -24.25 -5.004 1 90.69 431 VAL B N 1
ATOM 7325 C CA . VAL B 1 431 ? -2.084 -23.375 -4.672 1 90.69 431 VAL B CA 1
ATOM 7326 C C . VAL B 1 431 ? -2.365 -21.953 -5.164 1 90.69 431 VAL B C 1
ATOM 7328 O O . VAL B 1 431 ? -2.742 -21.766 -6.32 1 90.69 431 VAL B O 1
ATOM 7331 N N . LEU B 1 432 ? -2.24 -21.031 -4.23 1 93.94 432 LEU B N 1
ATOM 7332 C CA . LEU B 1 432 ? -2.389 -19.609 -4.574 1 93.94 432 LEU B CA 1
ATOM 7333 C C . LEU B 1 432 ? -1.047 -18.891 -4.5 1 93.94 432 LEU B C 1
ATOM 7335 O O . LEU B 1 432 ? -0.291 -19.078 -3.543 1 93.94 432 LEU B O 1
ATOM 7339 N N . SER B 1 433 ? -0.728 -18.141 -5.508 1 92.56 433 SER B N 1
ATOM 7340 C CA . SER B 1 433 ? 0.476 -17.328 -5.574 1 92.56 433 SER B CA 1
ATOM 7341 C C . SER B 1 433 ? 0.26 -16.094 -6.453 1 92.56 433 SER B C 1
ATOM 7343 O O . SER B 1 433 ? -0.721 -16.031 -7.195 1 92.56 433 SER B O 1
ATOM 7345 N N . SER B 1 434 ? 1.07 -15.078 -6.258 1 93.94 434 SER B N 1
ATOM 7346 C CA . SER B 1 434 ? 1.139 -13.961 -7.195 1 93.94 434 SER B CA 1
ATOM 7347 C C . SER B 1 434 ? 2.051 -14.289 -8.375 1 93.94 434 SER B C 1
ATOM 7349 O O . SER B 1 434 ? 3.277 -14.227 -8.25 1 93.94 434 SER B O 1
ATOM 7351 N N . GLU B 1 435 ? 1.482 -14.539 -9.484 1 87.12 435 GLU B N 1
ATOM 7352 C CA . GLU B 1 435 ? 2.229 -15.18 -10.562 1 87.12 435 GLU B CA 1
ATOM 7353 C C . GLU B 1 435 ? 2.953 -14.141 -11.422 1 87.12 435 GLU B C 1
ATOM 7355 O O . GLU B 1 435 ? 4.172 -14.211 -11.578 1 87.12 435 GLU B O 1
ATOM 7360 N N . ARG B 1 436 ? 2.229 -13.242 -11.914 1 87.12 436 ARG B N 1
ATOM 7361 C CA . ARG B 1 436 ? 2.816 -12.352 -12.914 1 87.12 436 ARG B CA 1
ATOM 7362 C C . ARG B 1 436 ? 3.389 -11.094 -12.266 1 87.12 436 ARG B C 1
ATOM 7364 O O . ARG B 1 436 ? 4.512 -10.688 -12.57 1 87.12 436 ARG B O 1
ATOM 7371 N N . LEU B 1 437 ? 2.592 -10.5 -11.398 1 93.38 437 LEU B N 1
ATOM 7372 C CA . LEU B 1 437 ? 3.094 -9.289 -10.758 1 93.38 437 LEU B CA 1
ATOM 7373 C C . LEU B 1 437 ? 4.18 -9.625 -9.742 1 93.38 437 LEU B C 1
ATOM 7375 O O . LEU B 1 437 ? 5.066 -8.805 -9.484 1 93.38 437 LEU B O 1
ATOM 7379 N N . GLY B 1 438 ? 4.082 -10.844 -9.188 1 93 438 GLY B N 1
ATOM 7380 C CA . GLY B 1 438 ? 5.102 -11.242 -8.227 1 93 438 GLY B CA 1
ATOM 7381 C C . GLY B 1 438 ? 5.113 -10.391 -6.977 1 93 438 GLY B C 1
ATOM 7382 O O . GLY B 1 438 ? 6.16 -9.883 -6.578 1 93 438 GLY B O 1
ATOM 7383 N N . THR B 1 439 ? 4.004 -10.281 -6.301 1 96.38 439 THR B N 1
ATOM 7384 C CA . THR B 1 439 ? 3.832 -9.406 -5.148 1 96.38 439 THR B CA 1
ATOM 7385 C C . THR B 1 439 ? 4.309 -10.094 -3.871 1 96.38 439 THR B C 1
ATOM 7387 O O . THR B 1 439 ? 3.764 -11.125 -3.477 1 96.38 439 THR B O 1
ATOM 7390 N N . MET B 1 440 ? 5.324 -9.547 -3.301 1 97 440 MET B N 1
ATOM 7391 C CA . MET B 1 440 ? 5.719 -9.984 -1.966 1 97 440 MET B CA 1
ATOM 7392 C C . MET B 1 440 ? 4.68 -9.578 -0.928 1 97 440 MET B C 1
ATOM 7394 O O . MET B 1 440 ? 4.094 -8.5 -1.023 1 97 440 MET B O 1
ATOM 7398 N N . GLY B 1 441 ? 4.441 -10.367 0.074 1 98.06 441 GLY B N 1
ATOM 7399 C CA . GLY B 1 441 ? 3.451 -10.086 1.101 1 98.06 441 GLY B CA 1
ATOM 7400 C C . GLY B 1 441 ? 2.076 -10.633 0.769 1 98.06 441 GLY B C 1
ATOM 7401 O O . GLY B 1 441 ? 1.104 -10.352 1.474 1 98.06 441 GLY B O 1
ATOM 7402 N N . TYR B 1 442 ? 1.989 -11.469 -0.236 1 98.31 442 TYR B N 1
ATOM 7403 C CA . TYR B 1 442 ? 0.739 -11.984 -0.782 1 98.31 442 TYR B CA 1
ATOM 7404 C C . TYR B 1 442 ? 0.219 -13.156 0.051 1 98.31 442 TYR B C 1
ATOM 7406 O O . TYR B 1 442 ? -0.989 -13.289 0.257 1 98.31 442 TYR B O 1
ATOM 7414 N N . ALA B 1 443 ? 1.015 -14.008 0.611 1 98.62 443 ALA B N 1
ATOM 7415 C CA . ALA B 1 443 ? 0.669 -15.336 1.1 1 98.62 443 ALA B CA 1
ATOM 7416 C C . ALA B 1 443 ? -0.272 -15.25 2.299 1 98.62 443 ALA B C 1
ATOM 7418 O O . ALA B 1 443 ? -1.238 -16.016 2.391 1 98.62 443 ALA B O 1
ATOM 7419 N N . LEU B 1 444 ? 0.003 -14.359 3.23 1 98.81 444 LEU B N 1
ATOM 7420 C CA . LEU B 1 444 ? -0.854 -14.266 4.406 1 98.81 444 LEU B CA 1
ATOM 7421 C C . LEU B 1 444 ? -2.266 -13.844 4.016 1 98.81 444 LEU B C 1
ATOM 7423 O O . LEU B 1 444 ? -3.246 -14.391 4.523 1 98.81 444 LEU B O 1
ATOM 7427 N N . CYS B 1 445 ? -2.377 -12.852 3.107 1 98.75 445 CYS B N 1
ATOM 7428 C CA . CYS B 1 445 ? -3.678 -12.414 2.615 1 98.75 445 CYS B CA 1
ATOM 7429 C C . CYS B 1 445 ? -4.438 -13.562 1.975 1 98.75 445 CYS B C 1
ATOM 7431 O O . CYS B 1 445 ? -5.625 -13.758 2.244 1 98.75 445 CYS B O 1
ATOM 7433 N N . ALA B 1 446 ? -3.723 -14.352 1.182 1 98.56 446 ALA B N 1
ATOM 7434 C CA . ALA B 1 446 ? -4.336 -15.492 0.515 1 98.56 446 ALA B CA 1
ATOM 7435 C C . ALA B 1 446 ? -4.789 -16.547 1.529 1 98.56 446 ALA B C 1
ATOM 7437 O O . ALA B 1 446 ? -5.848 -17.156 1.369 1 98.56 446 ALA B O 1
ATOM 7438 N N . GLY B 1 447 ? -3.988 -16.797 2.553 1 98.25 447 GLY B N 1
ATOM 7439 C CA . GLY B 1 447 ? -4.355 -17.75 3.588 1 98.25 447 GLY B CA 1
ATOM 7440 C C . GLY B 1 447 ? -5.637 -17.375 4.312 1 98.25 447 GLY B C 1
ATOM 7441 O O . GLY B 1 447 ? -6.469 -18.234 4.602 1 98.25 447 GLY B O 1
ATOM 7442 N N . ILE B 1 448 ? -5.793 -16.109 4.605 1 98.06 448 ILE B N 1
ATOM 7443 C CA . ILE B 1 448 ? -6.992 -15.609 5.277 1 98.06 448 ILE B CA 1
ATOM 7444 C C . ILE B 1 448 ? -8.219 -15.875 4.402 1 98.06 448 ILE B C 1
ATOM 7446 O O . ILE B 1 448 ? -9.25 -16.344 4.895 1 98.06 448 ILE B O 1
ATOM 7450 N N . VAL B 1 449 ? -8.062 -15.633 3.102 1 98.19 449 VAL B N 1
ATOM 7451 C CA . VAL B 1 449 ? -9.148 -15.852 2.156 1 98.19 449 VAL B CA 1
ATOM 7452 C C . VAL B 1 449 ? -9.484 -17.344 2.076 1 98.19 449 VAL B C 1
ATOM 7454 O O . VAL B 1 449 ? -10.656 -17.719 2.086 1 98.19 449 VAL B O 1
ATOM 7457 N N . ALA B 1 450 ? -8.445 -18.156 2.014 1 96.25 450 ALA B N 1
ATOM 7458 C CA . ALA B 1 450 ? -8.641 -19.609 1.941 1 96.25 450 ALA B CA 1
ATOM 7459 C C . ALA B 1 450 ? -9.43 -20.109 3.146 1 96.25 450 ALA B C 1
ATOM 7461 O O . ALA B 1 450 ? -10.391 -20.875 2.992 1 96.25 450 ALA B O 1
ATOM 7462 N N . SER B 1 451 ? -9.047 -19.672 4.293 1 95.5 451 SER B N 1
ATOM 7463 C CA . SER B 1 451 ? -9.727 -20.078 5.52 1 95.5 451 SER B CA 1
ATOM 7464 C C . SER B 1 451 ? -11.172 -19.594 5.531 1 95.5 451 SER B C 1
ATOM 7466 O O . SER B 1 451 ? -12.07 -20.344 5.945 1 95.5 451 SER B O 1
ATOM 7468 N N . ALA B 1 452 ? -11.43 -18.406 5.074 1 95.12 452 ALA B N 1
ATOM 7469 C CA . ALA B 1 452 ? -12.75 -17.797 5.121 1 95.12 452 ALA B CA 1
ATOM 7470 C C . ALA B 1 452 ? -13.703 -18.453 4.129 1 95.12 452 ALA B C 1
ATOM 7472 O O . ALA B 1 452 ? -14.883 -18.656 4.422 1 95.12 452 ALA B O 1
ATOM 7473 N N . GLN B 1 453 ? -13.188 -18.859 2.975 1 93.69 453 GLN B N 1
ATOM 7474 C CA . GLN B 1 453 ? -14.086 -19.219 1.883 1 93.69 453 GLN B CA 1
ATOM 7475 C C . GLN B 1 453 ? -14.195 -20.734 1.718 1 93.69 453 GLN B C 1
ATOM 7477 O O . GLN B 1 453 ? -15.164 -21.234 1.146 1 93.69 453 GLN B O 1
ATOM 7482 N N . ARG B 1 454 ? -13.234 -21.516 2.137 1 89.75 454 ARG B N 1
ATOM 7483 C CA . ARG B 1 454 ? -13.32 -22.969 2.023 1 89.75 454 ARG B CA 1
ATOM 7484 C C . ARG B 1 454 ? -14.055 -23.562 3.217 1 89.75 454 ARG B C 1
ATOM 7486 O O . ARG B 1 454 ? -14.555 -24.688 3.145 1 89.75 454 ARG B O 1
ATOM 7493 N N . GLY B 1 455 ? -14.234 -22.781 4.293 1 80.94 455 GLY B N 1
ATOM 7494 C CA . GLY B 1 455 ? -15.016 -23.25 5.43 1 80.94 455 GLY B CA 1
ATOM 7495 C C . GLY B 1 455 ? -14.148 -23.734 6.578 1 80.94 455 GLY B C 1
ATOM 7496 O O . GLY B 1 455 ? -12.922 -23.719 6.488 1 80.94 455 GLY B O 1
ATOM 7497 N N . PRO B 1 456 ? -14.695 -24.188 7.598 1 78.31 456 PRO B N 1
ATOM 7498 C CA . PRO B 1 456 ? -14.023 -24.422 8.875 1 78.31 456 PRO B CA 1
ATOM 7499 C C . PRO B 1 456 ? -13.094 -25.641 8.836 1 78.31 456 PRO B C 1
ATOM 7501 O O . PRO B 1 456 ? -12.203 -25.766 9.68 1 78.31 456 PRO B O 1
ATOM 7504 N N . SER B 1 457 ? -13.281 -26.484 7.836 1 80.56 457 SER B N 1
ATOM 7505 C CA . SER B 1 457 ? -12.43 -27.672 7.785 1 80.56 457 SER B CA 1
ATOM 7506 C C . SER B 1 457 ? -11.172 -27.406 6.965 1 80.56 457 SER B C 1
ATOM 7508 O O . SER B 1 457 ? -10.227 -28.203 6.992 1 80.56 457 SER B O 1
ATOM 7510 N N . ALA B 1 458 ? -11.195 -26.297 6.352 1 85.75 458 ALA B N 1
ATOM 7511 C CA . ALA B 1 458 ? -10.055 -25.969 5.5 1 85.75 458 ALA B CA 1
ATOM 7512 C C . ALA B 1 458 ? -9 -25.172 6.27 1 85.75 458 ALA B C 1
ATOM 7514 O O . ALA B 1 458 ? -9.344 -24.328 7.098 1 85.75 458 ALA B O 1
ATOM 7515 N N . THR B 1 459 ? -7.73 -25.531 6.012 1 92.44 459 THR B N 1
ATOM 7516 C CA . THR B 1 459 ? -6.609 -24.797 6.578 1 92.44 459 THR B CA 1
ATOM 7517 C C . THR B 1 459 ? -5.879 -24.016 5.496 1 92.44 459 THR B C 1
ATOM 7519 O O . THR B 1 459 ? -5.586 -24.547 4.422 1 92.44 459 THR B O 1
ATOM 7522 N N . GLY B 1 460 ? -5.805 -22.719 5.707 1 96.44 460 GLY B N 1
ATOM 7523 C CA . GLY B 1 460 ? -4.875 -21.969 4.883 1 96.44 460 GLY B CA 1
ATOM 7524 C C . GLY B 1 460 ? -3.426 -22.141 5.297 1 96.44 460 GLY B C 1
ATOM 7525 O O . GLY B 1 460 ? -3.061 -21.844 6.438 1 96.44 460 GLY B O 1
ATOM 7526 N N . ILE B 1 461 ? -2.627 -22.719 4.414 1 97.56 461 ILE B N 1
ATOM 7527 C CA . ILE B 1 461 ? -1.204 -22.906 4.672 1 97.56 461 ILE B CA 1
ATOM 7528 C C . ILE B 1 461 ? -0.409 -21.75 4.062 1 97.56 461 ILE B C 1
ATOM 7530 O O . ILE B 1 461 ? -0.217 -21.703 2.844 1 97.56 461 ILE B O 1
ATOM 7534 N N . VAL B 1 462 ? 0.086 -20.906 4.949 1 98.69 462 VAL B N 1
ATOM 7535 C CA . VAL B 1 462 ? 0.867 -19.766 4.512 1 98.69 462 VAL B CA 1
ATOM 7536 C C . VAL B 1 462 ? 2.354 -20.109 4.516 1 98.69 462 VAL B C 1
ATOM 7538 O O . VAL B 1 462 ? 2.902 -20.5 5.551 1 98.69 462 VAL B O 1
ATOM 7541 N N . ILE B 1 463 ? 2.975 -20.047 3.367 1 98.19 463 ILE B N 1
ATOM 7542 C CA . ILE B 1 463 ? 4.414 -20.25 3.227 1 98.19 463 ILE B CA 1
ATOM 7543 C C . ILE B 1 463 ? 5.078 -18.953 2.766 1 98.19 463 ILE B C 1
ATOM 7545 O O . ILE B 1 463 ? 4.922 -18.547 1.612 1 98.19 463 ILE B O 1
ATOM 7549 N N . ALA B 1 464 ? 5.828 -18.328 3.672 1 98.44 464 ALA B N 1
ATOM 7550 C CA . ALA B 1 464 ? 6.418 -17.016 3.369 1 98.44 464 ALA B CA 1
ATOM 7551 C C . ALA B 1 464 ? 7.84 -16.922 3.91 1 98.44 464 ALA B C 1
ATOM 7553 O O . ALA B 1 464 ? 8.172 -17.562 4.918 1 98.44 464 ALA B O 1
ATOM 7554 N N . GLY B 1 465 ? 8.719 -16.203 3.148 1 97.5 465 GLY B N 1
ATOM 7555 C CA . GLY B 1 465 ? 9.953 -15.742 3.766 1 97.5 465 GLY B CA 1
ATOM 7556 C C . GLY B 1 465 ? 9.734 -14.672 4.816 1 97.5 465 GLY B C 1
ATOM 7557 O O . GLY B 1 465 ? 8.648 -14.094 4.91 1 97.5 465 GLY B O 1
ATOM 7558 N N . ASP B 1 466 ? 10.812 -14.414 5.602 1 97.38 466 ASP B N 1
ATOM 7559 C CA . ASP B 1 466 ? 10.695 -13.414 6.656 1 97.38 466 ASP B CA 1
ATOM 7560 C C . ASP B 1 466 ? 10.375 -12.039 6.07 1 97.38 466 ASP B C 1
ATOM 7562 O O . ASP B 1 466 ? 9.578 -11.289 6.637 1 97.38 466 ASP B O 1
ATOM 7566 N N . GLY B 1 467 ? 10.938 -11.688 4.938 1 97.25 467 GLY B N 1
ATOM 7567 C CA . GLY B 1 467 ? 10.641 -10.414 4.309 1 97.25 467 GLY B CA 1
ATOM 7568 C C . GLY B 1 467 ? 9.195 -10.289 3.869 1 97.25 467 GLY B C 1
ATOM 7569 O O . GLY B 1 467 ? 8.531 -9.297 4.172 1 97.25 467 GLY B O 1
ATOM 7570 N N . GLY B 1 468 ? 8.719 -11.312 3.141 1 97.94 468 GLY B N 1
ATOM 7571 C CA . GLY B 1 468 ? 7.344 -11.305 2.674 1 97.94 468 GLY B CA 1
ATOM 7572 C C . GLY B 1 468 ? 6.332 -11.273 3.803 1 97.94 468 GLY B C 1
ATOM 7573 O O . GLY B 1 468 ? 5.348 -10.531 3.742 1 97.94 468 GLY B O 1
ATOM 7574 N N . PHE B 1 469 ? 6.605 -12.023 4.895 1 98.69 469 PHE B N 1
ATOM 7575 C CA . PHE B 1 469 ? 5.688 -12.07 6.027 1 98.69 469 PHE B CA 1
ATOM 7576 C C . PHE B 1 469 ? 5.602 -10.711 6.707 1 98.69 469 PHE B C 1
ATOM 7578 O O . PHE B 1 469 ? 4.516 -10.266 7.082 1 98.69 469 PHE B O 1
ATOM 7585 N N . GLN B 1 470 ? 6.668 -10.039 6.824 1 98.44 470 GLN B N 1
ATOM 7586 C CA . GLN B 1 470 ? 6.711 -8.758 7.527 1 98.44 470 GLN B CA 1
ATOM 7587 C C . GLN B 1 470 ? 5.961 -7.68 6.754 1 98.44 470 GLN B C 1
ATOM 7589 O O . GLN B 1 470 ? 5.586 -6.652 7.32 1 98.44 470 GLN B O 1
ATOM 7594 N N . MET B 1 471 ? 5.742 -7.867 5.496 1 98.44 471 MET B N 1
ATOM 7595 C CA . MET B 1 471 ? 5.055 -6.852 4.703 1 98.44 471 MET B CA 1
ATOM 7596 C C . MET B 1 471 ? 3.582 -6.762 5.094 1 98.44 471 MET B C 1
ATOM 7598 O O . MET B 1 471 ? 2.975 -5.695 4.996 1 98.44 471 MET B O 1
ATOM 7602 N N . THR B 1 472 ? 2.988 -7.91 5.516 1 98.5 472 THR B N 1
ATOM 7603 C CA . THR B 1 472 ? 1.543 -7.91 5.719 1 98.5 472 THR B CA 1
ATOM 7604 C C . THR B 1 472 ? 1.188 -8.492 7.082 1 98.5 472 THR B C 1
ATOM 7606 O O . THR B 1 472 ? 0.04 -8.875 7.32 1 98.5 472 THR B O 1
ATOM 7609 N N . LEU B 1 473 ? 2.15 -8.578 8.031 1 98.44 473 LEU B N 1
ATOM 7610 C CA . LEU B 1 473 ? 1.928 -9.25 9.312 1 98.44 473 LEU B CA 1
ATOM 7611 C C . LEU B 1 473 ? 0.859 -8.531 10.125 1 98.44 473 LEU B C 1
ATOM 7613 O O . LEU B 1 473 ? 0.281 -9.102 11.047 1 98.44 473 LEU B O 1
ATOM 7617 N N . ASN B 1 474 ? 0.615 -7.219 9.797 1 97.62 474 ASN B N 1
ATOM 7618 C CA . ASN B 1 474 ? -0.448 -6.508 10.5 1 97.62 474 ASN B CA 1
ATOM 7619 C C . ASN B 1 474 ? -1.802 -7.184 10.297 1 97.62 474 ASN B C 1
ATOM 7621 O O . ASN B 1 474 ? -2.697 -7.047 11.133 1 97.62 474 ASN B O 1
ATOM 7625 N N . GLU B 1 475 ? -1.97 -7.996 9.258 1 98.5 475 GLU B N 1
ATOM 7626 C CA . GLU B 1 475 ? -3.236 -8.664 8.977 1 98.5 475 GLU B CA 1
ATOM 7627 C C . GLU B 1 475 ? -3.438 -9.867 9.898 1 98.5 475 GLU B C 1
ATOM 7629 O O . GLU B 1 475 ? -4.484 -10.523 9.852 1 98.5 475 GLU B O 1
ATOM 7634 N N . LEU B 1 476 ? -2.459 -10.172 10.75 1 98.38 476 LEU B N 1
ATOM 7635 C CA . LEU B 1 476 ? -2.758 -11.102 11.836 1 98.38 476 LEU B CA 1
ATOM 7636 C C . LEU B 1 476 ? -3.975 -10.641 12.633 1 98.38 476 LEU B C 1
ATOM 7638 O O . LEU B 1 476 ? -4.75 -11.461 13.125 1 98.38 476 LEU B O 1
ATOM 7642 N N . GLY B 1 477 ? -4.109 -9.312 12.75 1 97.62 477 GLY B N 1
ATOM 7643 C CA . GLY B 1 477 ? -5.305 -8.773 13.375 1 97.62 477 GLY B CA 1
ATOM 7644 C C . GLY B 1 477 ? -6.582 -9.18 12.664 1 97.62 477 GLY B C 1
ATOM 7645 O O . GLY B 1 477 ? -7.555 -9.578 13.312 1 97.62 477 GLY B O 1
ATOM 7646 N N . THR B 1 478 ? -6.59 -9.109 11.32 1 97.94 478 THR B N 1
ATOM 7647 C CA . THR B 1 478 ? -7.738 -9.531 10.523 1 97.94 478 THR B CA 1
ATOM 7648 C C . THR B 1 478 ? -7.992 -11.023 10.68 1 97.94 478 THR B C 1
ATOM 7650 O O . THR B 1 478 ? -9.133 -11.453 10.852 1 97.94 478 THR B O 1
ATOM 7653 N N . ALA B 1 479 ? -6.914 -11.828 10.648 1 97.56 479 ALA B N 1
ATOM 7654 C CA . ALA B 1 479 ? -7.023 -13.281 10.758 1 97.56 479 ALA B CA 1
ATOM 7655 C C . ALA B 1 479 ? -7.684 -13.688 12.07 1 97.56 479 ALA B C 1
ATOM 7657 O O . ALA B 1 479 ? -8.57 -14.539 12.094 1 97.56 479 ALA B O 1
ATOM 7658 N N . ILE B 1 480 ? -7.246 -13.062 13.109 1 95.94 480 ILE B N 1
ATOM 7659 C CA . ILE B 1 480 ? -7.746 -13.422 14.43 1 95.94 480 ILE B CA 1
ATOM 7660 C C . ILE B 1 480 ? -9.203 -12.977 14.57 1 95.94 480 ILE B C 1
ATOM 7662 O O . ILE B 1 480 ? -10.031 -13.711 15.117 1 95.94 480 ILE B O 1
ATOM 7666 N N . GLN B 1 481 ? -9.492 -11.758 14.086 1 95.31 481 GLN B N 1
ATOM 7667 C CA . GLN B 1 481 ? -10.852 -11.227 14.148 1 95.31 481 GLN B CA 1
ATOM 7668 C C . GLN B 1 481 ? -11.82 -12.102 13.352 1 95.31 481 GLN B C 1
ATOM 7670 O O . GLN B 1 481 ? -12.992 -12.219 13.711 1 95.31 481 GLN B O 1
ATOM 7675 N N . MET B 1 482 ? -11.336 -12.805 12.359 1 94.94 482 MET B N 1
ATOM 7676 C CA . MET B 1 482 ? -12.164 -13.664 11.516 1 94.94 482 MET B CA 1
ATOM 7677 C C . MET B 1 482 ? -12.133 -15.102 12.016 1 94.94 482 MET B C 1
ATOM 7679 O O . MET B 1 482 ? -12.734 -15.992 11.398 1 94.94 482 MET B O 1
ATOM 7683 N N . ASN B 1 483 ? -11.422 -15.438 13.07 1 94.06 483 ASN B N 1
ATOM 7684 C CA . ASN B 1 483 ? -11.234 -16.797 13.578 1 94.06 483 ASN B CA 1
ATOM 7685 C C . ASN B 1 483 ? -10.695 -17.734 12.508 1 94.06 483 ASN B C 1
ATOM 7687 O O . ASN B 1 483 ? -11.227 -18.828 12.297 1 94.06 483 ASN B O 1
ATOM 7691 N N . SER B 1 484 ? -9.695 -17.25 11.805 1 95.88 484 SER B N 1
ATOM 7692 C CA . SER B 1 484 ? -9.133 -18 10.695 1 95.88 484 SER B CA 1
ATOM 7693 C C . SER B 1 484 ? -8.344 -19.203 11.195 1 95.88 484 SER B C 1
ATOM 7695 O O . SER B 1 484 ? -7.723 -19.156 12.258 1 95.88 484 SER B O 1
ATOM 7697 N N . ARG B 1 485 ? -8.414 -20.281 10.461 1 96.56 485 ARG B N 1
ATOM 7698 C CA . ARG B 1 485 ? -7.531 -21.422 10.664 1 96.56 485 ARG B CA 1
ATOM 7699 C C . ARG B 1 485 ? -6.332 -21.375 9.727 1 96.56 485 ARG B C 1
ATOM 7701 O O . ARG B 1 485 ? -6.434 -21.75 8.555 1 96.56 485 ARG B O 1
ATOM 7708 N N . LEU B 1 486 ? -5.191 -21 10.297 1 97.69 486 LEU B N 1
ATOM 7709 C CA . LEU B 1 486 ? -3.988 -20.797 9.492 1 97.69 486 LEU B CA 1
ATOM 7710 C C . LEU B 1 486 ? -2.799 -21.531 10.102 1 97.69 486 LEU B C 1
ATOM 7712 O O . LEU B 1 486 ? -2.623 -21.531 11.32 1 97.69 486 LEU B O 1
ATOM 7716 N N . VAL B 1 487 ? -2.107 -22.219 9.297 1 98.38 487 VAL B N 1
ATOM 7717 C CA . VAL B 1 487 ? -0.728 -22.594 9.594 1 98.38 487 VAL B CA 1
ATOM 7718 C C . VAL B 1 487 ? 0.229 -21.656 8.852 1 98.38 487 VAL B C 1
ATOM 7720 O O . VAL B 1 487 ? 0.307 -21.703 7.617 1 98.38 487 VAL B O 1
ATOM 7723 N N . ILE B 1 488 ? 0.903 -20.844 9.641 1 98.81 488 ILE B N 1
ATOM 7724 C CA . ILE B 1 488 ? 1.799 -19.859 9.047 1 98.81 488 ILE B CA 1
ATOM 7725 C C . ILE B 1 488 ? 3.246 -20.328 9.203 1 98.81 488 ILE B C 1
ATOM 7727 O O . ILE B 1 488 ? 3.771 -20.375 10.312 1 98.81 488 ILE B O 1
ATOM 7731 N N . ILE B 1 489 ? 3.873 -20.609 8.07 1 98.88 489 ILE B N 1
ATOM 7732 C CA . ILE B 1 489 ? 5.273 -21.016 8.039 1 98.88 489 ILE B CA 1
ATOM 7733 C C . ILE B 1 489 ? 6.137 -19.844 7.586 1 98.88 489 ILE B C 1
ATOM 7735 O O . ILE B 1 489 ? 6.035 -19.391 6.441 1 98.88 489 ILE B O 1
ATOM 7739 N N . VAL B 1 490 ? 6.953 -19.328 8.492 1 98.69 490 VAL B N 1
ATOM 7740 C CA . VAL B 1 490 ? 7.871 -18.25 8.18 1 98.69 490 VAL B CA 1
ATOM 7741 C C . VAL B 1 490 ? 9.297 -18.781 8.094 1 98.69 490 VAL B C 1
ATOM 7743 O O . VAL B 1 490 ? 9.891 -19.156 9.102 1 98.69 490 VAL B O 1
ATOM 7746 N N . ILE B 1 491 ? 9.805 -18.812 6.879 1 97.75 491 ILE B N 1
ATOM 7747 C CA . ILE B 1 491 ? 11.211 -19.172 6.672 1 97.75 491 ILE B CA 1
ATOM 7748 C C . ILE B 1 491 ? 12.086 -17.938 6.883 1 97.75 491 ILE B C 1
ATOM 7750 O O . ILE B 1 491 ? 12.125 -17.047 6.039 1 97.75 491 ILE B O 1
ATOM 7754 N N . ASP B 1 492 ? 12.844 -17.953 7.988 1 97.44 492 ASP B N 1
ATOM 7755 C CA . ASP B 1 492 ? 13.578 -16.766 8.438 1 97.44 492 ASP B CA 1
ATOM 7756 C C . ASP B 1 492 ? 15.078 -16.953 8.242 1 97.44 492 ASP B C 1
ATOM 7758 O O . ASP B 1 492 ? 15.742 -17.594 9.062 1 97.44 492 ASP B O 1
ATOM 7762 N N . ASN B 1 493 ? 15.617 -16.344 7.18 1 94.06 493 ASN B N 1
ATOM 7763 C CA . ASN B 1 493 ? 17.062 -16.344 6.98 1 94.06 493 ASN B CA 1
ATOM 7764 C C . ASN B 1 493 ? 17.656 -14.953 7.195 1 94.06 493 ASN B C 1
ATOM 7766 O O . ASN B 1 493 ? 18.844 -14.742 6.977 1 94.06 493 ASN B O 1
ATOM 7770 N N . LYS B 1 494 ? 16.828 -13.945 7.504 1 94.62 494 LYS B N 1
ATOM 7771 C CA . LYS B 1 494 ? 17.188 -12.594 7.914 1 94.62 494 LYS B CA 1
ATOM 7772 C C . LYS B 1 494 ? 17.797 -11.82 6.754 1 94.62 494 LYS B C 1
ATOM 7774 O O . LYS B 1 494 ? 18.469 -10.805 6.961 1 94.62 494 LYS B O 1
ATOM 7779 N N . VAL B 1 495 ? 17.609 -12.273 5.543 1 93.75 495 VAL B N 1
ATOM 7780 C CA . VAL B 1 495 ? 18.125 -11.578 4.367 1 93.75 495 VAL B CA 1
ATOM 7781 C C . VAL B 1 495 ? 17.125 -11.695 3.219 1 93.75 495 VAL B C 1
ATOM 7783 O O . VAL B 1 495 ? 16.391 -12.68 3.127 1 93.75 495 VAL B O 1
ATOM 7786 N N . LEU B 1 496 ? 17.094 -10.664 2.4 1 93.75 496 LEU B N 1
ATOM 7787 C CA . LEU B 1 496 ? 16.391 -10.82 1.126 1 93.75 496 LEU B CA 1
ATOM 7788 C C . LEU B 1 496 ? 17.188 -11.711 0.18 1 93.75 496 LEU B C 1
ATOM 7790 O O . LEU B 1 496 ? 17.906 -11.219 -0.69 1 93.75 496 LEU B O 1
ATOM 7794 N N . GLY B 1 497 ? 16.953 -12.938 0.311 1 87.44 497 GLY B N 1
ATOM 7795 C CA . GLY B 1 497 ? 17.828 -13.945 -0.277 1 87.44 497 GLY B CA 1
ATOM 7796 C C . GLY B 1 497 ? 17.844 -13.898 -1.793 1 87.44 497 GLY B C 1
ATOM 7797 O O . GLY B 1 497 ? 18.906 -14.055 -2.406 1 87.44 497 GLY B O 1
ATOM 7798 N N . ARG B 1 498 ? 16.734 -13.672 -2.396 1 86.31 498 ARG B N 1
ATOM 7799 C CA . ARG B 1 498 ? 16.672 -13.633 -3.854 1 86.31 498 ARG B CA 1
ATOM 7800 C C . ARG B 1 498 ? 17.531 -12.5 -4.41 1 86.31 498 ARG B C 1
ATOM 7802 O O . ARG B 1 498 ? 18.125 -12.633 -5.484 1 86.31 498 ARG B O 1
ATOM 7809 N N . VAL B 1 499 ? 17.594 -11.438 -3.719 1 87.25 499 VAL B N 1
ATOM 7810 C CA . VAL B 1 499 ? 18.391 -10.281 -4.133 1 87.25 499 VAL B CA 1
ATOM 7811 C C . VAL B 1 499 ? 19.859 -10.547 -3.846 1 87.25 499 VAL B C 1
ATOM 7813 O O . VAL B 1 499 ? 20.719 -10.344 -4.715 1 87.25 499 VAL B O 1
ATOM 7816 N N . GLU B 1 500 ? 20.156 -10.992 -2.73 1 83.44 500 GLU B N 1
ATOM 7817 C CA . GLU B 1 500 ? 21.531 -11.219 -2.283 1 83.44 500 GLU B CA 1
ATOM 7818 C C . GLU B 1 500 ? 22.234 -12.242 -3.162 1 83.44 500 GLU B C 1
ATOM 7820 O O . GLU B 1 500 ? 23.406 -12.062 -3.518 1 83.44 500 GLU B O 1
ATOM 7825 N N . PHE B 1 501 ? 21.516 -13.273 -3.588 1 75.06 501 PHE B N 1
ATOM 7826 C CA . PHE B 1 501 ? 22.141 -14.383 -4.285 1 75.06 501 PHE B CA 1
ATOM 7827 C C . PHE B 1 501 ? 22.062 -14.195 -5.793 1 75.06 501 PHE B C 1
ATOM 7829 O O . PHE B 1 501 ? 22.797 -14.828 -6.547 1 75.06 501 PHE B O 1
ATOM 7836 N N . GLY B 1 502 ? 21.156 -13.344 -6.156 1 73.25 502 GLY B N 1
ATOM 7837 C CA . GLY B 1 502 ? 20.969 -13.141 -7.582 1 73.25 502 GLY B CA 1
ATOM 7838 C C . GLY B 1 502 ? 22 -12.188 -8.188 1 73.25 502 GLY B C 1
ATOM 7839 O O . GLY B 1 502 ? 22.203 -12.18 -9.398 1 73.25 502 GLY B O 1
ATOM 7840 N N . PHE B 1 503 ? 22.562 -11.43 -7.293 1 76.75 503 PHE B N 1
ATOM 7841 C CA . PHE B 1 503 ? 23.5 -10.422 -7.789 1 76.75 503 PHE B CA 1
ATOM 7842 C C . PHE B 1 503 ? 24.797 -10.445 -6.984 1 76.75 503 PHE B C 1
ATOM 7844 O O . PHE B 1 503 ? 24.766 -10.555 -5.758 1 76.75 503 PHE B O 1
ATOM 7851 N N . ASN B 1 504 ? 25.812 -10.375 -7.727 1 78.94 504 ASN B N 1
ATOM 7852 C CA . ASN B 1 504 ? 27.109 -10.367 -7.062 1 78.94 504 ASN B CA 1
ATOM 7853 C C . ASN B 1 504 ? 27.297 -9.109 -6.223 1 78.94 504 ASN B C 1
ATOM 7855 O O . ASN B 1 504 ? 27.094 -7.992 -6.707 1 78.94 504 ASN B O 1
ATOM 7859 N N . ASN B 1 505 ? 27.578 -9.219 -4.934 1 84.12 505 ASN B N 1
ATOM 7860 C CA . ASN B 1 505 ? 27.938 -8.164 -3.99 1 84.12 505 ASN B CA 1
ATOM 7861 C C . ASN B 1 505 ? 26.734 -7.266 -3.689 1 84.12 505 ASN B C 1
ATOM 7863 O O . ASN B 1 505 ? 26.891 -6.047 -3.57 1 84.12 505 ASN B O 1
ATOM 7867 N N . ALA B 1 506 ? 25.641 -7.852 -3.74 1 90.31 506 ALA B N 1
ATOM 7868 C CA . ALA B 1 506 ? 24.453 -7.074 -3.383 1 90.31 506 ALA B CA 1
ATOM 7869 C C . ALA B 1 506 ? 24.531 -6.582 -1.94 1 90.31 506 ALA B C 1
ATOM 7871 O O . ALA B 1 506 ? 24.891 -7.348 -1.036 1 90.31 506 ALA B O 1
ATOM 7872 N N . GLN B 1 507 ? 24.297 -5.316 -1.735 1 93.75 507 GLN B N 1
ATOM 7873 C CA . GLN B 1 507 ? 24.266 -4.707 -0.411 1 93.75 507 GLN B CA 1
ATOM 7874 C C . GLN B 1 507 ? 22.844 -4.328 -0.02 1 93.75 507 GLN B C 1
ATOM 7876 O O . GLN B 1 507 ? 21.938 -4.309 -0.866 1 93.75 507 GLN B O 1
ATOM 7881 N N . GLY B 1 508 ? 22.625 -4.102 1.249 1 94.81 508 GLY B N 1
ATOM 7882 C CA . GLY B 1 508 ? 21.359 -3.562 1.714 1 94.81 508 GLY B CA 1
ATOM 7883 C C . GLY B 1 508 ? 20.266 -4.609 1.808 1 94.81 508 GLY B C 1
ATOM 7884 O O . GLY B 1 508 ? 19.078 -4.281 1.764 1 94.81 508 GLY B O 1
ATOM 7885 N N . CYS B 1 509 ? 20.641 -5.914 1.942 1 94.12 509 CYS B N 1
ATOM 7886 C CA . CYS B 1 509 ? 19.672 -7.004 1.89 1 94.12 509 CYS B CA 1
ATOM 7887 C C . CYS B 1 509 ? 19.312 -7.48 3.291 1 94.12 509 CYS B C 1
ATOM 7889 O O . CYS B 1 509 ? 18.359 -8.258 3.463 1 94.12 509 CYS B O 1
ATOM 7891 N N . ALA B 1 510 ? 19.969 -7.012 4.297 1 93.44 510 ALA B N 1
ATOM 7892 C CA . ALA B 1 510 ? 19.75 -7.492 5.66 1 93.44 510 ALA B CA 1
ATOM 7893 C C . ALA B 1 510 ? 18.391 -7.055 6.184 1 93.44 510 ALA B C 1
ATOM 7895 O O . ALA B 1 510 ? 17.953 -5.926 5.938 1 93.44 510 ALA B O 1
ATOM 7896 N N . LEU B 1 511 ? 17.719 -7.969 6.863 1 93.62 511 LEU B N 1
ATOM 7897 C CA . LEU B 1 511 ? 16.391 -7.703 7.395 1 93.62 511 LEU B CA 1
ATOM 7898 C C . LEU B 1 511 ? 16.25 -8.211 8.82 1 93.62 511 LEU B C 1
ATOM 7900 O O . LEU B 1 511 ? 16.266 -9.422 9.062 1 93.62 511 LEU B O 1
ATOM 7904 N N . ALA B 1 512 ? 16.078 -7.281 9.734 1 91.44 512 ALA B N 1
ATOM 7905 C CA . ALA B 1 512 ? 15.766 -7.676 11.102 1 91.44 512 ALA B CA 1
ATOM 7906 C C . ALA B 1 512 ? 14.266 -7.922 11.273 1 91.44 512 ALA B C 1
ATOM 7908 O O . ALA B 1 512 ? 13.453 -7.324 10.57 1 91.44 512 ALA B O 1
ATOM 7909 N N . GLY B 1 513 ? 13.961 -8.836 12.109 1 92.75 513 GLY B N 1
ATOM 7910 C CA . GLY B 1 513 ? 12.562 -9.141 12.398 1 92.75 513 GLY B CA 1
ATOM 7911 C C . GLY B 1 513 ? 12.273 -9.25 13.883 1 92.75 513 GLY B C 1
ATOM 7912 O O . GLY B 1 513 ? 13.18 -9.125 14.711 1 92.75 513 GLY B O 1
ATOM 7913 N N . PRO B 1 514 ? 11.023 -9.383 14.148 1 97.44 514 PRO B N 1
ATOM 7914 C CA . PRO B 1 514 ? 10.625 -9.57 15.539 1 97.44 514 PRO B CA 1
ATOM 7915 C C . PRO B 1 514 ? 10.875 -10.992 16.031 1 97.44 514 PRO B C 1
ATOM 7917 O O . PRO B 1 514 ? 11.344 -11.844 15.273 1 97.44 514 PRO B O 1
ATOM 7920 N N . ASP B 1 515 ? 10.727 -11.133 17.375 1 98.12 515 ASP B N 1
ATOM 7921 C CA . ASP B 1 515 ? 10.438 -12.477 17.875 1 98.12 515 ASP B CA 1
ATOM 7922 C C . ASP B 1 515 ? 9.086 -12.961 17.359 1 98.12 515 ASP B C 1
ATOM 7924 O O . ASP B 1 515 ? 8.039 -12.594 17.891 1 98.12 515 ASP B O 1
ATOM 7928 N N . TYR B 1 516 ? 9.18 -13.852 16.406 1 98.19 516 TYR B N 1
ATOM 7929 C CA . TYR B 1 516 ? 7.977 -14.227 15.672 1 98.19 516 TYR B CA 1
ATOM 7930 C C . TYR B 1 516 ? 6.992 -14.953 16.578 1 98.19 516 TYR B C 1
ATOM 7932 O O . TYR B 1 516 ? 5.777 -14.828 16.406 1 98.19 516 TYR B O 1
ATOM 7940 N N . LEU B 1 517 ? 7.449 -15.711 17.547 1 98.25 517 LEU B N 1
ATOM 7941 C CA . LEU B 1 517 ? 6.555 -16.406 18.453 1 98.25 517 LEU B CA 1
ATOM 7942 C C . LEU B 1 517 ? 5.891 -15.43 19.422 1 98.25 517 LEU B C 1
ATOM 7944 O O . LEU B 1 517 ? 4.699 -15.547 19.703 1 98.25 517 LEU B O 1
ATOM 7948 N N . ALA B 1 518 ? 6.727 -14.5 19.922 1 98.12 518 ALA B N 1
ATOM 7949 C CA . ALA B 1 518 ? 6.152 -13.461 20.766 1 98.12 518 ALA B CA 1
ATOM 7950 C C . ALA B 1 518 ? 5.113 -12.641 20 1 98.12 518 ALA B C 1
ATOM 7952 O O . ALA B 1 518 ? 4.09 -12.242 20.562 1 98.12 518 ALA B O 1
ATOM 7953 N N . LEU B 1 519 ? 5.418 -12.398 18.766 1 98.25 519 LEU B N 1
ATOM 7954 C CA . LEU B 1 519 ? 4.473 -11.695 17.906 1 98.25 519 LEU B CA 1
ATOM 7955 C C . LEU B 1 519 ? 3.16 -12.469 17.797 1 98.25 519 LEU B C 1
ATOM 7957 O O . LEU B 1 519 ? 2.08 -11.891 17.938 1 98.25 519 LEU B O 1
ATOM 7961 N N . ALA B 1 520 ? 3.266 -13.758 17.484 1 98.06 520 ALA B N 1
ATOM 7962 C CA . ALA B 1 520 ? 2.07 -14.594 17.391 1 98.06 520 ALA B CA 1
ATOM 7963 C C . ALA B 1 520 ? 1.258 -14.539 18.688 1 98.06 520 ALA B C 1
ATOM 7965 O O . ALA B 1 520 ? 0.034 -14.383 18.656 1 98.06 520 ALA B O 1
ATOM 7966 N N . ARG B 1 521 ? 1.908 -14.57 19.781 1 97.75 521 ARG B N 1
ATOM 7967 C CA . ARG B 1 521 ? 1.241 -14.555 21.078 1 97.75 521 ARG B CA 1
ATOM 7968 C C . ARG B 1 521 ? 0.588 -13.203 21.344 1 97.75 521 ARG B C 1
ATOM 7970 O O . ARG B 1 521 ? -0.467 -13.133 21.969 1 97.75 521 ARG B O 1
ATOM 7977 N N . ALA B 1 522 ? 1.233 -12.156 20.844 1 98.06 522 ALA B N 1
ATOM 7978 C CA . ALA B 1 522 ? 0.646 -10.828 21 1 98.06 522 ALA B CA 1
ATOM 7979 C C . ALA B 1 522 ? -0.733 -10.766 20.344 1 98.06 522 ALA B C 1
ATOM 7981 O O . ALA B 1 522 ? -1.589 -9.984 20.766 1 98.06 522 ALA B O 1
ATOM 7982 N N . TYR B 1 523 ? -0.938 -11.633 19.375 1 97.81 523 TYR B N 1
ATOM 7983 C CA . TYR B 1 523 ? -2.223 -11.656 18.688 1 97.81 523 TYR B CA 1
ATOM 7984 C C . TYR B 1 523 ? -3.094 -12.797 19.219 1 97.81 523 TYR B C 1
ATOM 7986 O O . TYR B 1 523 ? -4.172 -13.055 18.672 1 97.81 523 TYR B O 1
ATOM 7994 N N . GLY B 1 524 ? -2.652 -13.562 20.156 1 96.31 524 GLY B N 1
ATOM 7995 C CA . GLY B 1 524 ? -3.422 -14.641 20.734 1 96.31 524 GLY B CA 1
ATOM 7996 C C . GLY B 1 524 ? -3.232 -15.969 20.031 1 96.31 524 GLY B C 1
ATOM 7997 O O . GLY B 1 524 ? -4.008 -16.906 20.234 1 96.31 524 GLY B O 1
ATOM 7998 N N . ALA B 1 525 ? -2.221 -16.047 19.203 1 97 525 ALA B N 1
ATOM 7999 C CA . ALA B 1 525 ? -1.89 -17.281 18.484 1 97 525 ALA B CA 1
ATOM 8000 C C . ALA B 1 525 ? -0.737 -18.016 19.172 1 97 525 ALA B C 1
ATOM 8002 O O . ALA B 1 525 ? -0.175 -17.516 20.141 1 97 525 ALA B O 1
ATOM 8003 N N . ASP B 1 526 ? -0.533 -19.203 18.734 1 95.94 526 ASP B N 1
ATOM 8004 C CA . ASP B 1 526 ? 0.582 -20 19.25 1 95.94 526 ASP B CA 1
ATOM 8005 C C . ASP B 1 526 ? 1.542 -20.375 18.125 1 95.94 526 ASP B C 1
ATOM 8007 O O . ASP B 1 526 ? 1.289 -20.078 16.953 1 95.94 526 ASP B O 1
ATOM 8011 N N . GLY B 1 527 ? 2.689 -21.016 18.516 1 98.12 527 GLY B N 1
ATOM 8012 C CA . GLY B 1 527 ? 3.654 -21.391 17.5 1 98.12 527 GLY B CA 1
ATOM 8013 C C . GLY B 1 527 ? 4.855 -22.125 18.062 1 98.12 527 GLY B C 1
ATOM 8014 O O . GLY B 1 527 ? 4.953 -22.344 19.266 1 98.12 527 GLY B O 1
ATOM 8015 N N . ILE B 1 528 ? 5.684 -22.641 17.188 1 98.62 528 ILE B N 1
ATOM 8016 C CA . ILE B 1 528 ? 6.906 -23.375 17.5 1 98.62 528 ILE B CA 1
ATOM 8017 C C . ILE B 1 528 ? 8.055 -22.844 16.641 1 98.62 528 ILE B C 1
ATOM 8019 O O . ILE B 1 528 ? 7.879 -22.562 15.461 1 98.62 528 ILE B O 1
ATOM 8023 N N . GLN B 1 529 ? 9.164 -22.703 17.266 1 98.44 529 GLN B N 1
ATOM 8024 C CA . GLN B 1 529 ? 10.383 -22.375 16.547 1 98.44 529 GLN B CA 1
ATOM 8025 C C . GLN B 1 529 ? 11.164 -23.625 16.172 1 98.44 529 GLN B C 1
ATOM 8027 O O . GLN B 1 529 ? 11.297 -24.547 16.984 1 98.44 529 GLN B O 1
ATOM 8032 N N . LEU B 1 530 ? 11.562 -23.734 14.922 1 98.19 530 LEU B N 1
ATOM 8033 C CA . LEU B 1 530 ? 12.383 -24.844 14.43 1 98.19 530 LEU B CA 1
ATOM 8034 C C . LEU B 1 530 ? 13.805 -24.375 14.141 1 98.19 530 LEU B C 1
ATOM 8036 O O . LEU B 1 530 ? 14.008 -23.438 13.359 1 98.19 530 LEU B O 1
ATOM 8040 N N . THR B 1 531 ? 14.75 -25.062 14.797 1 96.81 531 THR B N 1
ATOM 8041 C CA . THR B 1 531 ? 16.156 -24.766 14.578 1 96.81 531 THR B CA 1
ATOM 8042 C C . THR B 1 531 ? 16.906 -26 14.102 1 96.81 531 THR B C 1
ATOM 8044 O O . THR B 1 531 ? 18.125 -25.969 13.945 1 96.81 531 THR B O 1
ATOM 8047 N N . ASP B 1 532 ? 16.094 -27.094 13.961 1 95.25 532 ASP B N 1
ATOM 8048 C CA . ASP B 1 532 ? 16.672 -28.375 13.539 1 95.25 532 ASP B CA 1
ATOM 8049 C C . ASP B 1 532 ? 15.641 -29.219 12.797 1 95.25 532 ASP B C 1
ATOM 8051 O O . ASP B 1 532 ? 14.461 -29.219 13.148 1 95.25 532 ASP B O 1
ATOM 8055 N N . ASP B 1 533 ? 16.172 -30.062 11.914 1 94.75 533 ASP B N 1
ATOM 8056 C CA . ASP B 1 533 ? 15.281 -30.859 11.086 1 94.75 533 ASP B CA 1
ATOM 8057 C C . ASP B 1 533 ? 14.539 -31.906 11.922 1 94.75 533 ASP B C 1
ATOM 8059 O O . ASP B 1 533 ? 13.438 -32.312 11.562 1 94.75 533 ASP B O 1
ATOM 8063 N N . SER B 1 534 ? 15.086 -32.281 13 1 95.56 534 SER B N 1
ATOM 8064 C CA . SER B 1 534 ? 14.484 -33.312 13.844 1 95.56 534 SER B CA 1
ATOM 8065 C C . SER B 1 534 ? 13.172 -32.844 14.453 1 95.56 534 SER B C 1
ATOM 8067 O O . SER B 1 534 ? 12.367 -33.625 14.914 1 95.56 534 SER B O 1
ATOM 8069 N N . GLN B 1 535 ? 12.938 -31.516 14.438 1 97.38 535 GLN B N 1
ATOM 8070 C CA . GLN B 1 535 ? 11.75 -30.938 15.047 1 97.38 535 GLN B CA 1
ATOM 8071 C C . GLN B 1 535 ? 10.586 -30.906 14.062 1 97.38 535 GLN B C 1
ATOM 8073 O O . GLN B 1 535 ? 9.445 -30.656 14.453 1 97.38 535 GLN B O 1
ATOM 8078 N N . ILE B 1 536 ? 10.797 -31.219 12.828 1 97.81 536 ILE B N 1
ATOM 8079 C CA . ILE B 1 536 ? 9.867 -30.906 11.742 1 97.81 536 ILE B CA 1
ATOM 8080 C C . ILE B 1 536 ? 8.57 -31.688 11.945 1 97.81 536 ILE B C 1
ATOM 8082 O O . ILE B 1 536 ? 7.484 -31.094 11.961 1 97.81 536 ILE B O 1
ATOM 8086 N N . ASP B 1 537 ? 8.656 -33 12.117 1 98 537 ASP B N 1
ATOM 8087 C CA . ASP B 1 537 ? 7.453 -33.812 12.164 1 98 537 ASP B CA 1
ATOM 8088 C C . ASP B 1 537 ? 6.578 -33.438 13.359 1 98 537 ASP B C 1
ATOM 8090 O O . ASP B 1 537 ? 5.367 -33.25 13.219 1 98 537 ASP B O 1
ATOM 8094 N N . ALA B 1 538 ? 7.152 -33.281 14.5 1 98.25 538 ALA B N 1
ATOM 8095 C CA . ALA B 1 538 ? 6.402 -32.906 15.695 1 98.25 538 ALA B CA 1
ATOM 8096 C C . ALA B 1 538 ? 5.773 -31.516 15.539 1 98.25 538 ALA B C 1
ATOM 8098 O O . ALA B 1 538 ? 4.652 -31.281 15.992 1 98.25 538 ALA B O 1
ATOM 8099 N N . ALA B 1 539 ? 6.5 -30.609 14.977 1 98.5 539 ALA B N 1
ATOM 8100 C CA . ALA B 1 539 ? 6.008 -29.25 14.766 1 98.5 539 ALA B CA 1
ATOM 8101 C C . ALA B 1 539 ? 4.82 -29.234 13.805 1 98.5 539 ALA B C 1
ATOM 8103 O O . ALA B 1 539 ? 3.826 -28.547 14.047 1 98.5 539 ALA B O 1
ATOM 8104 N N . LEU B 1 540 ? 4.949 -29.984 12.742 1 98.38 540 LEU B N 1
ATOM 8105 C CA . LEU B 1 540 ? 3.857 -30.062 11.781 1 98.38 540 LEU B CA 1
ATOM 8106 C C . LEU B 1 540 ? 2.629 -30.719 12.406 1 98.38 540 LEU B C 1
ATOM 8108 O O . LEU B 1 540 ? 1.502 -30.281 12.18 1 98.38 540 LEU B O 1
ATOM 8112 N N . ASP B 1 541 ? 2.824 -31.766 13.18 1 97.88 541 ASP B N 1
ATOM 8113 C CA . ASP B 1 541 ? 1.712 -32.406 13.867 1 97.88 541 ASP B CA 1
ATOM 8114 C C . ASP B 1 541 ? 0.993 -31.422 14.789 1 97.88 541 ASP B C 1
ATOM 8116 O O . ASP B 1 541 ? -0.238 -31.375 14.812 1 97.88 541 ASP B O 1
ATOM 8120 N N . ALA B 1 542 ? 1.731 -30.672 15.492 1 97.94 542 ALA B N 1
ATOM 8121 C CA . ALA B 1 542 ? 1.162 -29.672 16.391 1 97.94 542 ALA B CA 1
ATOM 8122 C C . ALA B 1 542 ? 0.391 -28.609 15.609 1 97.94 542 ALA B C 1
ATOM 8124 O O . ALA B 1 542 ? -0.685 -28.172 16.031 1 97.94 542 ALA B O 1
ATOM 8125 N N . ALA B 1 543 ? 0.946 -28.156 14.539 1 97.69 543 ALA B N 1
ATOM 8126 C CA . ALA B 1 543 ? 0.323 -27.125 13.719 1 97.69 543 ALA B CA 1
ATOM 8127 C C . ALA B 1 543 ? -1.027 -27.594 13.18 1 97.69 543 ALA B C 1
ATOM 8129 O O . ALA B 1 543 ? -2.006 -26.828 13.211 1 97.69 543 ALA B O 1
ATOM 8130 N N . PHE B 1 544 ? -1.105 -28.812 12.734 1 94.88 544 PHE B N 1
ATOM 8131 C CA . PHE B 1 544 ? -2.332 -29.312 12.125 1 94.88 544 PHE B CA 1
ATOM 8132 C C . PHE B 1 544 ? -3.354 -29.688 13.195 1 94.88 544 PHE B C 1
ATOM 8134 O O . PHE B 1 544 ? -4.547 -29.781 12.906 1 94.88 544 PHE B O 1
ATOM 8141 N N . ALA B 1 545 ? -2.91 -29.828 14.414 1 94.19 545 ALA B N 1
ATOM 8142 C CA . ALA B 1 545 ? -3.811 -30.125 15.523 1 94.19 545 ALA B CA 1
ATOM 8143 C C . ALA B 1 545 ? -4.379 -28.844 16.125 1 94.19 545 ALA B C 1
ATOM 8145 O O . ALA B 1 545 ? -5.387 -28.875 16.844 1 94.19 545 ALA B O 1
ATOM 8146 N N . ALA B 1 546 ? -3.725 -27.766 15.914 1 92.69 546 ALA B N 1
ATOM 8147 C CA . ALA B 1 546 ? -4.121 -26.484 16.516 1 92.69 546 ALA B CA 1
ATOM 8148 C C . ALA B 1 546 ? -5.402 -25.969 15.875 1 92.69 546 ALA B C 1
ATOM 8150 O O . ALA B 1 546 ? -5.676 -26.234 14.703 1 92.69 546 ALA B O 1
ATOM 8151 N N . SER B 1 547 ? -6.109 -25.297 16.828 1 89.12 547 SER B N 1
ATOM 8152 C CA . SER B 1 547 ? -7.262 -24.547 16.328 1 89.12 547 SER B CA 1
ATOM 8153 C C . SER B 1 547 ? -6.895 -23.094 16.016 1 89.12 547 SER B C 1
ATOM 8155 O O . SER B 1 547 ? -5.941 -22.562 16.594 1 89.12 547 SER B O 1
ATOM 8157 N N . GLY B 1 548 ? -7.219 -22.484 15 1 94.31 548 GLY B N 1
ATOM 8158 C CA . GLY B 1 548 ? -6.969 -21.094 14.688 1 94.31 548 GLY B CA 1
ATOM 8159 C C . GLY B 1 548 ? -5.641 -20.875 13.984 1 94.31 548 GLY B C 1
ATOM 8160 O O . GLY B 1 548 ? -5.242 -21.672 13.133 1 94.31 548 GLY B O 1
ATOM 8161 N N . VAL B 1 549 ? -4.902 -19.75 14.453 1 97.31 549 VAL B N 1
ATOM 8162 C CA . VAL B 1 549 ? -3.639 -19.391 13.812 1 97.31 549 VAL B CA 1
ATOM 8163 C C . VAL B 1 549 ? -2.479 -20.031 14.562 1 97.31 549 VAL B C 1
ATOM 8165 O O . VAL B 1 549 ? -2.385 -19.938 15.789 1 97.31 549 VAL B O 1
ATOM 8168 N N . PHE B 1 550 ? -1.62 -20.75 13.875 1 98.56 550 PHE B N 1
ATOM 8169 C CA . PHE B 1 550 ? -0.439 -21.406 14.43 1 98.56 550 PHE B CA 1
ATOM 8170 C C . PHE B 1 550 ? 0.799 -21.078 13.609 1 98.56 550 PHE B C 1
ATOM 8172 O O . PHE B 1 550 ? 0.818 -21.281 12.391 1 98.56 550 PHE B O 1
ATOM 8179 N N . MET B 1 551 ? 1.838 -20.594 14.312 1 98.56 551 MET B N 1
ATOM 8180 C CA . MET B 1 551 ? 3.029 -20.109 13.617 1 98.56 551 MET B CA 1
ATOM 8181 C C . MET B 1 551 ? 4.168 -21.125 13.734 1 98.56 551 MET B C 1
ATOM 8183 O O . MET B 1 551 ? 4.461 -21.609 14.82 1 98.56 551 MET B O 1
ATOM 8187 N N . LEU B 1 552 ? 4.75 -21.5 12.609 1 98.88 552 LEU B N 1
ATOM 8188 C CA . LEU B 1 552 ? 6.031 -22.188 12.555 1 98.88 552 LEU B CA 1
ATOM 8189 C C . LEU B 1 552 ? 7.148 -21.25 12.141 1 98.88 552 LEU B C 1
ATOM 8191 O O . LEU B 1 552 ? 7.223 -20.828 10.977 1 98.88 552 LEU B O 1
ATOM 8195 N N . HIS B 1 553 ? 7.949 -20.859 13.133 1 98.75 553 HIS B N 1
ATOM 8196 C CA . HIS B 1 553 ? 9.117 -20.031 12.875 1 98.75 553 HIS B CA 1
ATOM 8197 C C . HIS B 1 553 ? 10.336 -20.875 12.547 1 98.75 553 HIS B C 1
ATOM 8199 O O . HIS B 1 553 ? 10.914 -21.516 13.43 1 98.75 553 HIS B O 1
ATOM 8205 N N . VAL B 1 554 ? 10.758 -20.859 11.258 1 98.31 554 VAL B N 1
ATOM 8206 C CA . VAL B 1 554 ? 11.844 -21.703 10.789 1 98.31 554 VAL B CA 1
ATOM 8207 C C . VAL B 1 554 ? 13.125 -20.891 10.656 1 98.31 554 VAL B C 1
ATOM 8209 O O . VAL B 1 554 ? 13.25 -20.062 9.742 1 98.31 554 VAL B O 1
ATOM 8212 N N . VAL B 1 555 ? 14.062 -21.172 11.57 1 97.44 555 VAL B N 1
ATOM 8213 C CA . VAL B 1 555 ? 15.359 -20.516 11.461 1 97.44 555 VAL B CA 1
ATOM 8214 C C . VAL B 1 555 ? 16.203 -21.203 10.383 1 97.44 555 VAL B C 1
ATOM 8216 O O . VAL B 1 555 ? 16.672 -22.328 10.578 1 97.44 555 VAL B O 1
ATOM 8219 N N . SER B 1 556 ? 16.328 -20.5 9.273 1 94.88 556 SER B N 1
ATOM 8220 C CA . SER B 1 556 ? 17 -21.078 8.117 1 94.88 556 SER B CA 1
ATOM 8221 C C . SER B 1 556 ? 18.375 -20.453 7.922 1 94.88 556 SER B C 1
ATOM 8223 O O . SER B 1 556 ? 18.641 -19.344 8.383 1 94.88 556 SER B O 1
ATOM 8225 N N . ASP B 1 557 ? 19.281 -21.203 7.234 1 92.5 557 ASP B N 1
ATOM 8226 C CA . ASP B 1 557 ? 20.641 -20.766 6.949 1 92.5 557 ASP B CA 1
ATOM 8227 C C . ASP B 1 557 ? 20.656 -19.625 5.945 1 92.5 557 ASP B C 1
ATOM 8229 O O . ASP B 1 557 ? 20.203 -19.781 4.809 1 92.5 557 ASP B O 1
ATOM 8233 N N . PRO B 1 558 ? 21.234 -18.469 6.352 1 89.69 558 PRO B N 1
ATOM 8234 C CA . PRO B 1 558 ? 21.234 -17.312 5.453 1 89.69 558 PRO B CA 1
ATOM 8235 C C . PRO B 1 558 ? 22.109 -17.547 4.215 1 89.69 558 PRO B C 1
ATOM 8237 O O . PRO B 1 558 ? 22.031 -16.766 3.258 1 89.69 558 PRO B O 1
ATOM 8240 N N . ASP B 1 559 ? 22.875 -18.625 4.156 1 86.38 559 ASP B N 1
ATOM 8241 C CA . ASP B 1 559 ? 23.812 -18.844 3.07 1 86.38 559 ASP B CA 1
ATOM 8242 C C . ASP B 1 559 ? 23.281 -19.844 2.061 1 86.38 559 ASP B C 1
ATOM 8244 O O . ASP B 1 559 ? 23.922 -20.109 1.042 1 86.38 559 ASP B O 1
ATOM 8248 N N . VAL B 1 560 ? 22.094 -20.344 2.336 1 85.56 560 VAL B N 1
ATOM 8249 C CA . VAL B 1 560 ? 21.531 -21.359 1.438 1 85.56 560 VAL B CA 1
ATOM 8250 C C . VAL B 1 560 ? 20.625 -20.688 0.404 1 85.56 560 VAL B C 1
ATOM 8252 O O . VAL B 1 560 ? 19.719 -19.922 0.758 1 85.56 560 VAL B O 1
ATOM 8255 N N . LYS B 1 561 ? 20.969 -21 -0.823 1 80.31 561 LYS B N 1
ATOM 8256 C CA . LYS B 1 561 ? 20.234 -20.422 -1.943 1 80.31 561 LYS B CA 1
ATOM 8257 C C . LYS B 1 561 ? 19.484 -21.5 -2.723 1 80.31 561 LYS B C 1
ATOM 8259 O O . LYS B 1 561 ? 20 -22.609 -2.908 1 80.31 561 LYS B O 1
ATOM 8264 N N . ALA B 1 562 ? 18.25 -21.062 -3.096 1 78.75 562 ALA B N 1
ATOM 8265 C CA . ALA B 1 562 ? 17.516 -21.953 -3.99 1 78.75 562 ALA B CA 1
ATOM 8266 C C . ALA B 1 562 ? 18.125 -21.953 -5.391 1 78.75 562 ALA B C 1
ATOM 8268 O O . ALA B 1 562 ? 18.547 -20.906 -5.887 1 78.75 562 ALA B O 1
ATOM 8269 N N . GLU B 1 563 ? 18.344 -23.078 -5.941 1 65.56 563 GLU B N 1
ATOM 8270 C CA . GLU B 1 563 ? 18.859 -23.172 -7.305 1 65.56 563 GLU B CA 1
ATOM 8271 C C . GLU B 1 563 ? 17.812 -22.719 -8.32 1 65.56 563 GLU B C 1
ATOM 8273 O O . GLU B 1 563 ? 16.656 -23.125 -8.242 1 65.56 563 GLU B O 1
ATOM 8278 N N . MET B 1 564 ? 18.203 -21.641 -8.961 1 60.69 564 MET B N 1
ATOM 8279 C CA . MET B 1 564 ? 17.375 -21.219 -10.078 1 60.69 564 MET B CA 1
ATOM 8280 C C . MET B 1 564 ? 17.922 -21.766 -11.398 1 60.69 564 MET B C 1
ATOM 8282 O O . MET B 1 564 ? 19.109 -21.625 -11.68 1 60.69 564 MET B O 1
ATOM 8286 N N . ALA B 1 565 ? 17.5 -22.875 -11.898 1 48.75 565 ALA B N 1
ATOM 8287 C CA . ALA B 1 565 ? 18.016 -23.328 -13.188 1 48.75 565 ALA B CA 1
ATOM 8288 C C . ALA B 1 565 ? 17.641 -22.359 -14.305 1 48.75 565 ALA B C 1
ATOM 8290 O O . ALA B 1 565 ? 16.531 -21.812 -14.305 1 48.75 565 ALA B O 1
ATOM 8291 N N . THR B 1 566 ? 18.531 -21.594 -14.789 1 48.72 566 THR B N 1
ATOM 8292 C CA . THR B 1 566 ? 18.266 -20.797 -15.969 1 48.72 566 THR B CA 1
ATOM 8293 C C . THR B 1 566 ? 18.266 -21.656 -17.234 1 48.72 566 THR B C 1
ATOM 8295 O O . THR B 1 566 ? 19.219 -22.391 -17.469 1 48.72 566 THR B O 1
ATOM 8298 N N . TYR B 1 567 ? 17.125 -22.203 -17.719 1 43.31 567 TYR B N 1
ATOM 8299 C CA . TYR B 1 567 ? 17.141 -22.844 -19.031 1 43.31 567 TYR B CA 1
ATOM 8300 C C . TYR B 1 567 ? 17.328 -21.812 -20.141 1 43.31 567 TYR B C 1
ATOM 8302 O O . TYR B 1 567 ? 16.531 -20.891 -20.266 1 43.31 567 TYR B O 1
ATOM 8310 N N . LYS B 1 568 ? 18.578 -21.531 -20.609 1 47.84 568 LYS B N 1
ATOM 8311 C CA . LYS B 1 568 ? 18.75 -20.938 -21.938 1 47.84 568 LYS B CA 1
ATOM 8312 C C . LYS B 1 568 ? 19.078 -22.016 -22.969 1 47.84 568 LYS B C 1
ATOM 8314 O O . LYS B 1 568 ? 20.078 -22.703 -22.875 1 47.84 568 LYS B O 1
ATOM 8319 N N . PRO B 1 569 ? 18.062 -22.453 -23.859 1 44.5 569 PRO B N 1
ATOM 8320 C CA . PRO B 1 569 ? 18.469 -23.375 -24.906 1 44.5 569 PRO B CA 1
ATOM 8321 C C . PRO B 1 569 ? 19.766 -22.953 -25.609 1 44.5 569 PRO B C 1
ATOM 8323 O O . PRO B 1 569 ? 19.906 -21.781 -25.969 1 44.5 569 PRO B O 1
ATOM 8326 N N . ARG B 1 570 ? 20.906 -23.453 -25.484 1 36.62 570 ARG B N 1
ATOM 8327 C CA . ARG B 1 570 ? 22.188 -23.188 -26.141 1 36.62 570 ARG B CA 1
ATOM 8328 C C . ARG B 1 570 ? 22.047 -23.266 -27.656 1 36.62 570 ARG B C 1
ATOM 8330 O O . ARG B 1 570 ? 22.844 -22.672 -28.391 1 36.62 570 ARG B O 1
ATOM 8337 N N . GLY B 1 571 ? 21.656 -24.344 -28.344 1 33.88 571 GLY B N 1
ATOM 8338 C CA . GLY B 1 571 ? 22 -24.875 -29.656 1 33.88 571 GLY B CA 1
ATOM 8339 C C . GLY B 1 571 ? 21.5 -24 -30.781 1 33.88 571 GLY B C 1
ATOM 8340 O O . GLY B 1 571 ? 22.203 -23.766 -31.766 1 33.88 571 GLY B O 1
ATOM 8341 N N . ILE B 1 572 ? 20.234 -23.75 -31.297 1 33.06 572 ILE B N 1
ATOM 8342 C CA . ILE B 1 572 ? 20.047 -23.781 -32.75 1 33.06 572 ILE B CA 1
ATOM 8343 C C . ILE B 1 572 ? 20.562 -22.5 -33.375 1 33.06 572 ILE B C 1
ATOM 8345 O O . ILE B 1 572 ? 20.016 -21.422 -33.125 1 33.06 572 ILE B O 1
ATOM 8349 N N . VAL B 1 573 ? 21.891 -22.406 -33.531 1 29.47 573 VAL B N 1
ATOM 8350 C CA . VAL B 1 573 ? 22.531 -21.531 -34.5 1 29.47 573 VAL B CA 1
ATOM 8351 C C . VAL B 1 573 ? 21.859 -21.703 -35.875 1 29.47 573 VAL B C 1
ATOM 8353 O O . VAL B 1 573 ? 21.797 -22.812 -36.406 1 29.47 573 VAL B O 1
ATOM 8356 N N . LYS B 1 574 ? 21.031 -20.938 -36.406 1 32.22 574 LYS B N 1
ATOM 8357 C CA . LYS B 1 574 ? 20.875 -20.953 -37.844 1 32.22 574 LYS B CA 1
ATOM 8358 C C . LYS B 1 574 ? 22.234 -20.844 -38.562 1 32.22 574 LYS B C 1
ATOM 8360 O O . LYS B 1 574 ? 23 -19.906 -38.281 1 32.22 574 LYS B O 1
ATOM 8365 N N . VAL B 1 575 ? 22.75 -21.922 -39.125 1 25.88 575 VAL B N 1
ATOM 8366 C CA . VAL B 1 575 ? 23.75 -21.969 -40.219 1 25.88 575 VAL B CA 1
ATOM 8367 C C . VAL B 1 575 ? 23.281 -21.094 -41.375 1 25.88 575 VAL B C 1
ATOM 8369 O O . VAL B 1 575 ? 22.203 -21.297 -41.938 1 25.88 575 VAL B O 1
ATOM 8372 N N . ASP B 1 576 ? 23.688 -19.875 -41.469 1 22.95 576 ASP B N 1
ATOM 8373 C CA . ASP B 1 576 ? 23.719 -19.234 -42.781 1 22.95 576 ASP B CA 1
ATOM 8374 C C . ASP B 1 576 ? 24.047 -20.25 -43.875 1 22.95 576 ASP B C 1
ATOM 8376 O O . ASP B 1 576 ? 24.859 -21.156 -43.688 1 22.95 576 ASP B O 1
ATOM 8380 N N . SER B 1 577 ? 23.125 -20.578 -44.812 1 21.83 577 SER B N 1
ATOM 8381 C CA . SER B 1 577 ? 23.547 -21.016 -46.125 1 21.83 577 SER B CA 1
ATOM 8382 C C . SER B 1 577 ? 24.828 -20.328 -46.562 1 21.83 577 SER B C 1
ATOM 8384 O O . SER B 1 577 ? 24.969 -19.109 -46.406 1 21.83 577 SER B O 1
ATOM 8386 N N . ALA B 1 578 ? 25.781 -21.203 -46.844 1 20.38 578 ALA B N 1
ATOM 8387 C CA . ALA B 1 578 ? 26.578 -20.938 -48.031 1 20.38 578 ALA B CA 1
ATOM 8388 C C . ALA B 1 578 ? 25.703 -20.922 -49.281 1 20.38 578 ALA B C 1
ATOM 8390 O O . ALA B 1 578 ? 24.828 -21.781 -49.438 1 20.38 578 ALA B O 1
#

Organism: Emiliania huxleyi (strain CCMP1516) (NCBI:txid280463)

pLDDT: mean 81.66, std 19.78, range [19.72, 98.88]

InterPro domains:
  IPR000399 TPP-binding enzyme, conserved site [PS00187] (449-468)
  IPR011766 Thiamine pyrophosphate enzyme, TPP-binding [PF02775] (411-554)
  IPR012001 Thiamine pyrophosphate enzyme, N-terminal TPP-binding domain [PF02776] (13-126)
  IPR029035 DHS-like NAD/FAD-binding domain superfamily [SSF52467] (163-337)
  IPR029061 Thiamin diphosphate-binding fold [SSF52518] (13-181)
  IPR029061 Thiamin diphosphate-binding fold [SSF52518] (389-561)
  IPR045229 Thiamine pyrophosphate enzyme [PTHR18968] (11-561)